Protein AF-U2QCF2-F1 (afdb_monomer)

Sequence (749 aa):
MALVRYSDDQDERTAVPADSWPARITELGVTEVCIDDHGMFRAEPGLASDIENLVHHGMQVVVTVADTMDEFDLVTRLSHLEPKLLTRRGTPPDSPWRILQEQTGHALDAHRTVIETVCGCHPALAQLFLTALCRTGEDDPFPASAIIEALAEAVTYVVRTQFARPRDQAVFLLCLALRADPATTPKGCCQYLEAAGSRSIRSMAQVLSSEPVPAEVTVALWQQLRVHLDASTFAVAQRALLALLSNSPPGDVDHLGPLELLASGENPRVTHEVADLVRRVADAAGTEGRRCIVQALPELAGDSSAGEAAARLAVVCADTDLGALGAALRELDASGAAPDAACTALSPLVALEHPVLVARLAERVLDRLGRDDPRAVTAALSWIMTSPTTTCAEPMQRLRVLRRIVAMSHDDGPTAPVIRAGVASLRAFTRRSTSRYLRGLVARQGLSSGGLPLIACCLAGLTTCFSDRADDAAVWCWRARALVSPHGADYAWTLIVHSLIAFHRQDTALAGELLSRAAEATAALHASAVTQFCGLAIQYLEKDSAGADRHPAPDDGIHVILHVFATYCAANLDQWGSSVQSAIDKYFAVGRALASAELTNPLLLNWRQRLRVIFVACHEDAMAECLQNDIHAALESWRTVNSSSDAIIPHEDDGTGTDDGDGSLALSTSEWRVVERVIAGCTNAQAAEALYLSKRTVDTHLRNIHRRLGISSRTELIKIVGASRQEPAPARRPDQADSGSEEERSRRR

Foldseek 3Di:
DWQFADDPPDTDTDDDDLVCPPPVCVVRVGQEAEAECPPVCVVDVCVLVSVVVCVVVNHQYAYHYDDLVVVLVNLLSCVVVVDPHHDDDDDDPDQLVVVVCVVQPCLCVVVSVVLSLQCVLDVSLSVQLVSQLVVQDDDDRRDPLSSLLSSLLSVLSCLQPVQVDLQQSLLLLLLLLQLDDVVQFDPVNNVVSVVRYDPSSNSNSNSCSDPPHDPSSSVSNLVSNLVRDALVSLVVNLVVLLVRLVPDQRPQRLDCSNLSSQCGGPDRLADPLLSVLLVQLSVQDDSQLSSLSSSCVSVNSVDPDNLRSLLVSLLSLLFFALSSNLSSLVSNVVVVDQDPSNLNSQDLLNCQLFVVSLLSSLLSVCVPDDLQDVSVLSSLLSNLSSLLQDPPPDPVSVVVSVVSLVVSCPDPDLSNLQSLLSVLLSVLQALAASLVSLCVNVVVDPPDDSDHALSSLLSSLNSCLSLVNLVVSVVSLVVNVVRDDCAGSSNLSSLQSVLLSCVSVVNLVSSLVSLVSSLVRCVSRNSPLSNLLSVLSNCLSVLPLPPLVPDDDDDSRGRLLSVLSSLQSSLSSCVSVVNPVSSLVSLVVSVVSCVVSNRLRCSSDVSLVVNLVSCVVVVVVVSNVVSVVVSVVSVVSSCVNHVVSVPDDPPPDDDDDDDDDDDDLDQDPVLVLLLVCLLVVHDLCRSCVVVVHDSVVSVVSVVVSCVSNVHDDSVVSNVVVVVVVDDDDDDDDDDDDDDDDDDDDDDDD

Secondary structure (DSSP, 8-state):
-EEEEEETTEEEEEE--GGGHHHHHHHHT--EEEEEESSHHHH-TTHHHHHHHHHHTT-EEEEEESSHHHHHHHHHHHGGG--S-SSSS---S--HHHHHHHHHGGGGGGGHHHHHHHHTT-TTHHHHHHHHHHHH-SSSS--HHHHHHHHHHHHHHHHHHH--SHHHHHHHHHHHHHT--TTTS-HHHHHHHHHH--HHHHHHHHHHHSTTS-HHHHHHHHHHHHHHS-HHHHHHHHHHHHHHHHHS--TT--SSHHHHHHT-SSS-SS-HHHHHHHHHHHHT--HHHHHHHHHHHHHHTT-SSHHHHHHHHHHHHTTT-HHHHHHHHHHHHHT----GGGGGG--HHHHHHSHHHHHHHHHHHHHHS-TT-HHHHHHHHHHHHHTTT---S-HHHHHHHHHHHHHHHHS-STTHHHHHHHHHHHHHHTTS--HHHHHHHHHH-SS-SSPPPHHHHHHHHHHHHTTT-HHHHHHHHHHHHHH--SSSHHHHHHHHHHHHHHHHTT-HHHHHHHHHHHHHHHHHTT-HHHHHHHHHHHHHHHT--TTTT-PPP--TTS-HHHHHHHHHHHHHHHHHTT-HHHHHHHHHHHHHHHHHTT---TTS--HHHHHHHHHHHTT-HHHHHHHHHHHHHHHHHHHHHHHTTTS-----S---------S--PPPHHHHHHHHHHHTT--HHHHHHHTT--HHHHHHHHHHHHHHHT---HHHHHHHHHHTT----PPP-----------------

Structure (mmCIF, N/CA/C/O backbone):
data_AF-U2QCF2-F1
#
_entry.id   AF-U2QCF2-F1
#
loop_
_atom_site.group_PDB
_atom_site.id
_atom_site.type_symbol
_atom_site.label_atom_id
_atom_site.label_alt_id
_atom_site.label_comp_id
_atom_site.label_asym_id
_atom_site.label_entity_id
_atom_site.label_seq_id
_atom_site.pdbx_PDB_ins_code
_atom_site.Cartn_x
_atom_site.Cartn_y
_atom_site.Cartn_z
_atom_site.occupancy
_atom_site.B_iso_or_equiv
_atom_site.auth_seq_id
_atom_site.auth_comp_id
_atom_site.auth_asym_id
_atom_site.auth_atom_id
_atom_site.pdbx_PDB_model_num
ATOM 1 N N . MET A 1 1 ? 56.964 5.154 -44.021 1.00 49.31 1 MET A N 1
ATOM 2 C CA . MET A 1 1 ? 56.814 3.721 -43.681 1.00 49.31 1 MET A CA 1
ATOM 3 C C . MET A 1 1 ? 58.087 2.975 -44.053 1.00 49.31 1 MET A C 1
ATOM 5 O O . MET A 1 1 ? 58.615 3.261 -45.122 1.00 49.31 1 MET A O 1
ATOM 9 N N . ALA A 1 2 ? 58.597 2.082 -43.197 1.00 42.56 2 ALA A N 1
ATOM 10 C CA . ALA A 1 2 ? 59.827 1.325 -43.445 1.00 42.56 2 ALA A CA 1
ATOM 11 C C . ALA A 1 2 ? 59.539 -0.184 -43.427 1.00 42.56 2 ALA A C 1
ATOM 13 O O . ALA A 1 2 ? 59.113 -0.718 -42.409 1.00 42.56 2 ALA A O 1
ATOM 14 N N . LEU A 1 3 ? 59.787 -0.872 -44.543 1.00 47.03 3 LEU A N 1
ATOM 15 C CA . LEU A 1 3 ? 59.810 -2.335 -44.584 1.00 47.03 3 LEU A CA 1
ATOM 16 C C . LEU A 1 3 ? 61.140 -2.794 -43.979 1.00 47.03 3 LEU A C 1
ATOM 18 O O . LEU A 1 3 ? 62.204 -2.358 -44.428 1.00 47.03 3 LEU A O 1
ATOM 22 N N . VAL A 1 4 ? 61.075 -3.630 -42.942 1.00 45.22 4 VAL A N 1
ATOM 23 C CA . VAL A 1 4 ? 62.251 -4.233 -42.305 1.00 45.22 4 VAL A CA 1
ATOM 24 C C . VAL A 1 4 ? 62.322 -5.680 -42.761 1.00 45.22 4 VAL A C 1
ATOM 26 O O . VAL A 1 4 ? 61.394 -6.453 -42.534 1.00 45.22 4 VAL A O 1
ATOM 29 N N . ARG A 1 5 ? 63.411 -6.048 -43.436 1.00 42.91 5 ARG A N 1
ATOM 30 C CA . ARG A 1 5 ? 63.658 -7.431 -43.847 1.00 42.91 5 ARG A CA 1
ATOM 31 C C . ARG A 1 5 ? 64.650 -8.063 -42.877 1.00 42.91 5 ARG A C 1
ATOM 33 O O . ARG A 1 5 ? 65.796 -7.635 -42.831 1.00 42.91 5 ARG A O 1
ATOM 40 N N . TYR A 1 6 ? 64.234 -9.101 -42.156 1.00 42.97 6 TYR A N 1
ATOM 41 C CA . TYR A 1 6 ? 65.174 -9.964 -41.442 1.00 42.97 6 TYR A CA 1
ATOM 42 C C . TYR A 1 6 ? 65.702 -11.024 -42.411 1.00 42.97 6 TYR A C 1
ATOM 44 O O . TYR A 1 6 ? 65.041 -12.021 -42.692 1.00 42.97 6 TYR A O 1
ATOM 52 N N . SER A 1 7 ? 66.890 -10.782 -42.961 1.00 39.78 7 SER A N 1
ATOM 53 C CA . SER A 1 7 ? 67.734 -11.845 -43.512 1.00 39.78 7 SER A CA 1
ATOM 54 C C . SER A 1 7 ? 68.998 -11.930 -42.668 1.00 39.78 7 SER A C 1
ATOM 56 O O . SER A 1 7 ? 69.468 -10.892 -42.208 1.00 39.78 7 SER A O 1
ATOM 58 N N . ASP A 1 8 ? 69.494 -13.150 -42.467 1.00 41.19 8 ASP A N 1
ATOM 59 C CA . ASP A 1 8 ? 70.398 -13.620 -41.400 1.00 41.19 8 ASP A CA 1
ATOM 60 C C . ASP A 1 8 ? 71.731 -12.866 -41.168 1.00 41.19 8 ASP A C 1
ATOM 62 O O . ASP A 1 8 ? 72.550 -13.354 -40.399 1.00 41.19 8 ASP A O 1
ATOM 66 N N . ASP A 1 9 ? 71.983 -11.696 -41.768 1.00 43.50 9 ASP A N 1
ATOM 67 C CA . ASP A 1 9 ? 73.118 -10.855 -41.354 1.00 43.50 9 ASP A CA 1
ATOM 68 C C . ASP A 1 9 ? 73.051 -9.346 -41.706 1.00 43.50 9 ASP A C 1
ATOM 70 O O . ASP A 1 9 ? 74.088 -8.684 -41.698 1.00 43.50 9 ASP A O 1
ATOM 74 N N . GLN A 1 10 ? 71.885 -8.744 -42.011 1.00 41.50 10 GLN A N 1
ATOM 75 C CA . GLN A 1 10 ? 71.781 -7.270 -42.142 1.00 41.50 10 GLN A CA 1
ATOM 76 C C . GLN A 1 10 ? 70.336 -6.726 -42.080 1.00 41.50 10 GLN A C 1
ATOM 78 O O . GLN A 1 10 ? 69.473 -7.158 -42.843 1.00 41.50 10 GLN A O 1
ATOM 83 N N . ASP A 1 11 ? 70.100 -5.727 -41.213 1.00 45.34 11 ASP A N 1
ATOM 84 C CA . ASP A 1 11 ? 68.853 -4.945 -41.129 1.00 45.34 11 ASP A CA 1
ATOM 85 C C . ASP A 1 11 ? 68.770 -3.942 -42.300 1.00 45.34 11 ASP A C 1
ATOM 87 O O . ASP A 1 11 ? 69.259 -2.811 -42.210 1.00 45.34 11 ASP A O 1
ATOM 91 N N . GLU A 1 12 ? 68.131 -4.316 -43.410 1.00 45.84 12 GLU A N 1
ATOM 92 C CA . GLU A 1 12 ? 67.785 -3.356 -44.468 1.00 45.84 12 GLU A CA 1
ATOM 93 C C . GLU A 1 12 ? 66.429 -2.696 -44.172 1.00 45.84 12 GLU A C 1
ATOM 95 O O . GLU A 1 12 ? 65.372 -3.328 -44.243 1.00 45.84 12 GLU A O 1
ATOM 100 N N . ARG A 1 13 ? 66.453 -1.391 -43.861 1.00 50.38 13 ARG A N 1
ATOM 101 C CA . ARG A 1 13 ? 65.259 -0.532 -43.780 1.00 50.38 13 ARG A CA 1
ATOM 102 C C . ARG A 1 13 ? 65.030 0.152 -45.122 1.00 50.38 13 ARG A C 1
ATOM 104 O O . ARG A 1 13 ? 65.779 1.056 -45.487 1.00 50.38 13 ARG A O 1
ATOM 111 N N . THR A 1 14 ? 63.972 -0.225 -45.834 1.00 52.75 14 THR A N 1
ATOM 112 C CA . THR A 1 14 ? 63.576 0.443 -47.087 1.00 52.75 14 THR A CA 1
ATOM 113 C C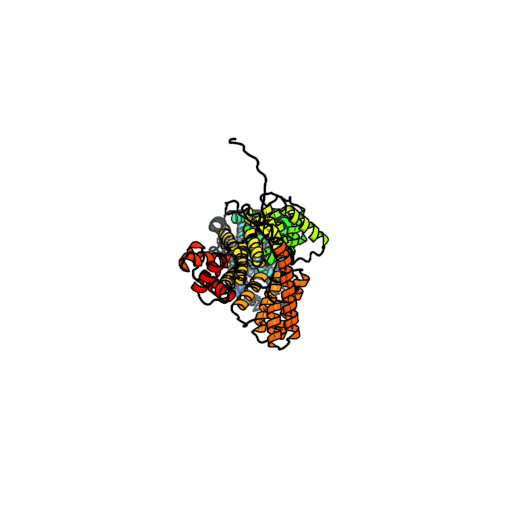 . THR A 1 14 ? 62.300 1.256 -46.892 1.00 52.75 14 THR A C 1
ATOM 115 O O . THR A 1 14 ? 61.273 0.735 -46.462 1.00 52.75 14 THR A O 1
ATOM 118 N N . ALA A 1 15 ? 62.359 2.556 -47.198 1.00 47.81 15 ALA A N 1
ATOM 119 C CA . ALA A 1 15 ? 61.192 3.433 -47.169 1.00 47.81 15 ALA A CA 1
ATOM 120 C C . ALA A 1 15 ? 60.441 3.359 -48.507 1.00 47.81 15 ALA A C 1
ATOM 122 O O . ALA A 1 15 ? 61.027 3.641 -49.553 1.00 47.81 15 ALA A O 1
ATOM 123 N N . VAL A 1 16 ? 59.163 2.964 -48.487 1.00 53.91 16 VAL A N 1
ATOM 124 C CA . VAL A 1 16 ? 58.360 2.728 -49.705 1.00 53.91 16 VAL A CA 1
ATOM 125 C C . VAL A 1 16 ? 56.966 3.377 -49.577 1.00 53.91 16 VAL A C 1
ATOM 127 O O . VAL A 1 16 ? 56.394 3.314 -48.487 1.00 53.91 16 VAL A O 1
ATOM 130 N N . PRO A 1 17 ? 56.399 3.977 -50.649 1.00 53.16 17 PRO A N 1
ATOM 131 C CA . PRO A 1 17 ? 55.028 4.514 -50.655 1.00 53.16 17 PRO A CA 1
ATOM 132 C C . PRO A 1 17 ? 53.954 3.412 -50.547 1.00 53.16 17 PRO A C 1
ATOM 134 O O . PRO A 1 17 ? 54.120 2.351 -51.159 1.00 53.16 17 PRO A O 1
ATOM 137 N N . ALA A 1 18 ? 52.866 3.682 -49.811 1.00 50.94 18 ALA A N 1
ATOM 138 C CA . ALA A 1 18 ? 51.776 2.746 -49.474 1.00 50.94 18 ALA A CA 1
ATOM 139 C C . ALA A 1 18 ? 51.155 2.032 -50.695 1.00 50.94 18 ALA A C 1
ATOM 141 O O . ALA A 1 18 ? 50.945 0.821 -50.680 1.00 50.94 18 ALA A O 1
ATOM 142 N N . ASP A 1 19 ? 51.000 2.740 -51.813 1.00 49.91 19 ASP A N 1
ATOM 143 C CA . ASP A 1 19 ? 50.290 2.264 -53.013 1.00 49.91 19 ASP A CA 1
ATOM 144 C C . ASP A 1 19 ? 50.969 1.086 -53.752 1.00 49.91 19 ASP A C 1
ATOM 146 O O . ASP A 1 19 ? 50.420 0.530 -54.702 1.00 49.91 19 ASP A O 1
ATOM 150 N N . SER A 1 20 ? 52.189 0.706 -53.358 1.00 53.44 20 SER A N 1
ATOM 151 C CA . SER A 1 20 ? 53.018 -0.302 -54.049 1.00 53.44 20 SER A CA 1
ATOM 152 C C . SER A 1 20 ? 53.254 -1.590 -53.246 1.00 53.44 20 SER A C 1
ATOM 154 O O . SER A 1 20 ? 54.085 -2.425 -53.613 1.00 53.44 20 SER A O 1
ATOM 156 N N . TRP A 1 21 ? 52.522 -1.759 -52.145 1.00 57.00 21 TRP A N 1
ATOM 157 C CA . TRP A 1 21 ? 52.763 -2.777 -51.122 1.00 57.00 21 TRP A CA 1
ATOM 158 C C . TRP A 1 21 ? 52.397 -4.214 -51.517 1.00 57.00 21 TRP A C 1
ATOM 160 O O . TRP A 1 21 ? 53.246 -5.093 -51.341 1.00 57.00 21 TRP A O 1
ATOM 170 N N . PRO A 1 22 ? 51.219 -4.494 -52.111 1.00 53.41 22 PRO A N 1
ATOM 171 C CA . PRO A 1 22 ? 50.805 -5.874 -52.364 1.00 53.41 22 PRO A CA 1
ATOM 172 C C . PRO A 1 22 ? 51.726 -6.602 -53.351 1.00 53.41 22 PRO A C 1
ATOM 174 O O . PRO A 1 22 ? 51.997 -7.782 -53.181 1.00 53.41 22 PRO A O 1
ATOM 177 N N . ALA A 1 23 ? 52.257 -5.894 -54.355 1.00 54.22 23 ALA A N 1
ATOM 178 C CA . ALA A 1 23 ? 53.106 -6.488 -55.389 1.00 54.22 23 ALA A CA 1
ATOM 179 C C . ALA A 1 23 ? 54.539 -6.789 -54.907 1.00 54.22 23 ALA A C 1
ATOM 181 O O . ALA A 1 23 ? 55.130 -7.783 -55.318 1.00 54.22 23 ALA A O 1
ATOM 182 N N . ARG A 1 24 ? 55.105 -5.954 -54.024 1.00 54.94 24 ARG A N 1
ATOM 183 C CA . ARG A 1 24 ? 56.499 -6.089 -53.557 1.00 54.94 24 ARG A CA 1
ATOM 184 C C . ARG A 1 24 ? 56.658 -6.973 -52.323 1.00 54.94 24 ARG A C 1
ATOM 186 O O . ARG A 1 24 ? 57.704 -7.594 -52.157 1.00 54.94 24 ARG A O 1
ATOM 193 N N . ILE A 1 25 ? 55.643 -7.042 -51.463 1.00 57.59 25 ILE A N 1
ATOM 194 C CA . ILE A 1 25 ? 55.696 -7.830 -50.221 1.00 57.59 25 ILE A CA 1
ATOM 195 C C . ILE A 1 25 ? 55.718 -9.335 -50.529 1.00 57.59 25 ILE A C 1
ATOM 197 O O . ILE A 1 25 ? 56.464 -10.076 -49.888 1.00 57.59 25 ILE A O 1
ATOM 201 N N . THR A 1 26 ? 55.010 -9.779 -51.575 1.00 55.44 26 THR A N 1
ATOM 202 C CA . THR A 1 26 ? 55.033 -11.178 -52.035 1.00 55.44 26 THR A CA 1
ATOM 203 C C . THR A 1 26 ? 56.368 -11.574 -52.681 1.00 55.44 26 THR A C 1
ATOM 205 O O . THR A 1 26 ? 56.798 -12.714 -52.533 1.00 55.44 26 THR A O 1
ATOM 208 N N . GLU A 1 27 ? 57.062 -10.647 -53.354 1.00 54.31 27 GLU A N 1
ATOM 209 C CA . GLU A 1 27 ? 58.372 -10.904 -53.985 1.00 54.31 27 GLU A CA 1
ATOM 210 C C . GLU A 1 27 ? 59.532 -10.991 -52.975 1.00 54.31 27 GLU A C 1
ATOM 212 O O . GLU A 1 27 ? 60.547 -11.632 -53.252 1.00 54.31 27 GLU A O 1
ATOM 217 N N . LEU A 1 28 ? 59.406 -10.359 -51.801 1.00 56.47 28 LEU A N 1
ATOM 218 C CA . LEU A 1 28 ? 60.510 -10.203 -50.843 1.00 56.47 28 LEU A CA 1
ATOM 219 C C . LEU A 1 28 ? 60.504 -11.209 -49.678 1.00 56.47 28 LEU A C 1
ATOM 221 O O . LEU A 1 28 ? 61.495 -11.268 -48.941 1.00 56.47 28 LEU A O 1
ATOM 225 N N . GLY A 1 29 ? 59.451 -12.025 -49.532 1.00 56.75 29 GLY A N 1
ATOM 226 C CA . GLY A 1 29 ? 59.344 -13.040 -48.471 1.00 56.75 29 GLY A CA 1
ATOM 227 C C . GLY A 1 29 ? 59.339 -12.446 -47.059 1.00 56.75 29 GLY A C 1
ATOM 228 O O . GLY A 1 29 ? 59.847 -13.061 -46.126 1.00 56.75 29 GLY A O 1
ATOM 229 N N . VAL A 1 30 ? 58.843 -11.216 -46.924 1.00 60.81 30 VAL A N 1
ATOM 230 C CA . VAL A 1 30 ? 58.779 -10.489 -45.651 1.00 60.81 30 VAL A CA 1
ATOM 231 C C . VAL A 1 30 ? 57.757 -11.182 -44.747 1.00 60.81 30 VAL A C 1
ATOM 233 O O . VAL A 1 30 ? 56.719 -11.606 -45.234 1.00 60.81 30 VAL A O 1
ATOM 236 N N . THR A 1 31 ? 58.040 -11.311 -43.450 1.00 57.06 31 THR A N 1
ATOM 237 C CA . THR A 1 31 ? 57.123 -11.916 -42.462 1.00 57.06 31 THR A CA 1
ATOM 238 C C . THR A 1 31 ? 56.576 -10.902 -41.456 1.00 57.06 31 THR A C 1
ATOM 240 O O . THR A 1 31 ? 55.576 -11.180 -40.796 1.00 57.06 31 THR A O 1
ATOM 243 N N . GLU A 1 32 ? 57.200 -9.722 -41.349 1.00 59.62 32 GLU A N 1
ATOM 244 C CA . GLU A 1 32 ? 56.842 -8.665 -40.397 1.00 59.62 32 GLU A CA 1
ATOM 245 C C . GLU A 1 32 ? 56.919 -7.265 -41.039 1.00 59.62 32 GLU A C 1
ATOM 247 O O . GLU A 1 32 ? 57.846 -6.972 -41.795 1.00 59.62 32 GLU A O 1
ATOM 252 N N . VAL A 1 33 ? 55.947 -6.392 -40.753 1.00 65.94 33 VAL A N 1
ATOM 253 C CA . VAL A 1 33 ? 55.862 -5.011 -41.265 1.00 65.94 33 VAL A CA 1
ATOM 254 C C . VAL A 1 33 ? 55.709 -4.039 -40.099 1.00 65.94 33 VAL A C 1
ATOM 256 O O . VAL A 1 33 ? 54.745 -4.140 -39.346 1.00 65.94 33 VAL A O 1
ATOM 259 N N . CYS A 1 34 ? 56.615 -3.063 -39.983 1.00 60.44 34 CYS A N 1
ATOM 260 C CA . CYS A 1 34 ? 56.534 -1.995 -38.983 1.00 60.44 34 CYS A CA 1
ATOM 261 C C . CYS A 1 34 ? 56.010 -0.691 -39.603 1.00 60.44 34 CYS A C 1
ATOM 263 O O . CYS A 1 34 ? 56.601 -0.144 -40.540 1.00 60.44 34 CYS A O 1
ATOM 265 N N . ILE A 1 35 ? 54.920 -0.166 -39.056 1.00 67.62 35 ILE A N 1
ATOM 266 C CA . ILE A 1 35 ? 54.285 1.083 -39.475 1.00 67.62 35 ILE A CA 1
ATOM 267 C C . ILE A 1 35 ? 54.485 2.105 -38.366 1.00 67.62 35 ILE A C 1
ATOM 269 O O . ILE A 1 35 ? 54.023 1.888 -37.257 1.00 67.62 35 ILE A O 1
ATOM 273 N N . ASP A 1 36 ? 55.158 3.210 -38.670 1.00 62.66 36 ASP A N 1
ATOM 274 C CA . ASP A 1 36 ? 55.276 4.329 -37.735 1.00 62.66 36 ASP A CA 1
ATOM 275 C C . ASP A 1 36 ? 54.176 5.346 -38.026 1.00 62.66 36 ASP A C 1
ATOM 277 O O . ASP A 1 36 ? 54.197 6.006 -39.068 1.00 62.66 36 ASP A O 1
ATOM 281 N N . ASP A 1 37 ? 53.176 5.380 -37.153 1.00 60.72 37 ASP A N 1
ATOM 282 C CA . ASP A 1 37 ? 51.985 6.204 -37.234 1.00 60.72 37 ASP A CA 1
ATOM 283 C C . ASP A 1 37 ? 52.216 7.559 -36.556 1.00 60.72 37 ASP A C 1
ATOM 285 O O . ASP A 1 37 ? 52.060 7.749 -35.349 1.00 60.72 37 ASP A O 1
ATOM 289 N N . HIS A 1 38 ? 52.593 8.530 -37.381 1.00 63.53 38 HIS A N 1
ATOM 290 C CA . HIS A 1 38 ? 52.609 9.947 -37.031 1.00 63.53 38 HIS A CA 1
ATOM 291 C C . HIS A 1 38 ? 51.262 10.611 -37.386 1.00 63.53 38 HIS A C 1
ATOM 293 O O . HIS A 1 38 ? 51.236 11.606 -38.111 1.00 63.53 38 HIS A O 1
ATOM 299 N N . GLY A 1 39 ? 50.140 10.033 -36.940 1.00 57.28 39 GLY A N 1
ATOM 300 C CA . GLY A 1 39 ? 48.785 10.534 -37.217 1.00 57.28 39 GLY A CA 1
ATOM 301 C C . GLY A 1 39 ? 48.269 10.241 -38.634 1.00 57.28 39 GLY A C 1
ATOM 302 O O . GLY A 1 39 ? 47.333 10.891 -39.111 1.00 57.28 39 GLY A O 1
ATOM 303 N N . MET A 1 40 ? 48.860 9.266 -39.331 1.00 60.25 40 MET A N 1
ATOM 304 C CA . MET A 1 40 ? 48.467 8.873 -40.687 1.00 60.25 40 MET A CA 1
ATOM 305 C C . MET A 1 40 ? 47.077 8.237 -40.720 1.00 60.25 40 MET A C 1
ATOM 307 O O . MET A 1 40 ? 46.335 8.487 -41.664 1.00 60.25 40 MET A O 1
ATOM 311 N N . PHE A 1 41 ? 46.656 7.501 -39.688 1.00 60.59 41 PHE A N 1
ATOM 312 C CA . PHE A 1 41 ? 45.302 6.918 -39.659 1.00 60.59 41 PHE A CA 1
ATOM 313 C C . PHE A 1 41 ? 44.181 7.955 -39.494 1.00 60.59 41 PHE A C 1
ATOM 315 O O . PHE A 1 41 ? 43.032 7.679 -39.867 1.00 60.59 41 PHE A O 1
ATOM 322 N N . ARG A 1 42 ? 44.496 9.157 -38.983 1.00 58.12 42 ARG A N 1
ATOM 323 C CA . ARG A 1 42 ? 43.574 10.306 -39.018 1.00 58.12 42 ARG A CA 1
ATOM 324 C C . ARG A 1 42 ? 43.492 10.920 -40.416 1.00 58.12 42 ARG A C 1
ATOM 326 O O . ARG A 1 42 ? 42.415 11.351 -40.819 1.00 58.12 42 ARG A O 1
ATOM 333 N N . ALA A 1 43 ? 44.611 10.960 -41.142 1.00 57.72 43 ALA A N 1
ATOM 334 C CA . ALA A 1 43 ? 44.717 11.585 -42.460 1.00 57.72 43 ALA A CA 1
ATOM 335 C C . ALA A 1 43 ? 44.220 10.687 -43.613 1.00 57.72 43 ALA A C 1
ATOM 337 O O . ALA A 1 43 ? 43.587 11.186 -44.542 1.00 57.72 43 ALA A O 1
ATOM 338 N N . GLU A 1 44 ? 44.457 9.374 -43.543 1.00 62.19 44 GLU A N 1
ATOM 339 C CA . GLU A 1 44 ? 44.135 8.393 -44.587 1.00 62.19 44 GLU A CA 1
ATOM 340 C C . GLU A 1 44 ? 43.427 7.155 -43.996 1.00 62.19 44 GLU A C 1
ATOM 342 O O . GLU A 1 44 ? 44.063 6.168 -43.622 1.00 62.19 44 GLU A O 1
ATOM 347 N N . PRO A 1 45 ? 42.082 7.150 -43.928 1.00 58.50 45 PRO A N 1
ATOM 348 C CA . PRO A 1 45 ? 41.324 6.039 -43.345 1.00 58.50 45 PRO A CA 1
ATOM 349 C C . PRO A 1 45 ? 41.417 4.715 -44.130 1.00 58.50 45 PRO A C 1
ATOM 351 O O . PRO A 1 45 ? 41.069 3.675 -43.575 1.00 58.50 45 PRO A O 1
ATOM 354 N N . GLY A 1 46 ? 41.894 4.729 -45.383 1.00 59.09 46 GLY A N 1
ATOM 355 C CA . GLY A 1 46 ? 42.087 3.528 -46.213 1.00 59.09 46 GLY A CA 1
ATOM 356 C C . GLY A 1 46 ? 43.217 2.603 -45.741 1.00 59.09 46 GLY A C 1
ATOM 357 O O . GLY A 1 46 ? 43.187 1.411 -46.034 1.00 59.09 46 GLY A O 1
ATOM 358 N N . LEU A 1 47 ? 44.149 3.118 -44.930 1.00 64.19 47 LEU A N 1
ATOM 359 C CA . LEU A 1 47 ? 45.312 2.379 -44.429 1.00 64.19 47 LEU A CA 1
ATOM 360 C C . LEU A 1 47 ? 44.931 1.184 -43.533 1.00 64.19 47 LEU A C 1
ATOM 362 O O . LEU A 1 47 ? 45.657 0.194 -43.459 1.00 64.19 47 LEU A O 1
ATOM 366 N N . ALA A 1 48 ? 43.767 1.243 -42.875 1.00 63.22 48 ALA A N 1
ATOM 367 C CA . ALA A 1 48 ? 43.238 0.128 -42.090 1.00 63.22 48 ALA A CA 1
ATOM 368 C C . ALA A 1 48 ? 42.913 -1.091 -42.973 1.00 63.22 48 ALA A C 1
ATOM 370 O O . ALA A 1 48 ? 43.284 -2.210 -42.628 1.00 63.22 48 ALA A O 1
ATOM 371 N N . SER A 1 49 ? 42.312 -0.872 -44.148 1.00 65.75 49 SER A N 1
ATOM 372 C CA . SER A 1 49 ? 42.005 -1.939 -45.109 1.00 65.75 49 SER A CA 1
ATOM 373 C C . SER A 1 49 ? 43.267 -2.548 -45.729 1.00 65.75 49 SER A C 1
ATOM 375 O O . SER A 1 49 ? 43.305 -3.744 -46.017 1.00 65.75 49 SER A O 1
ATOM 377 N N . ASP A 1 50 ? 44.331 -1.761 -45.890 1.00 66.56 50 ASP A N 1
ATOM 378 C CA . ASP A 1 50 ? 45.625 -2.280 -46.341 1.00 66.56 50 ASP A CA 1
ATOM 379 C C . ASP A 1 50 ? 46.271 -3.186 -45.287 1.00 66.56 50 ASP A C 1
ATOM 381 O O . ASP A 1 50 ? 46.826 -4.232 -45.620 1.00 66.56 50 ASP A O 1
ATOM 385 N N . ILE A 1 51 ? 46.133 -2.847 -44.005 1.00 69.12 51 ILE A N 1
ATOM 386 C CA . ILE A 1 51 ? 46.599 -3.692 -42.898 1.00 69.12 51 ILE A CA 1
ATOM 387 C C . ILE A 1 51 ? 45.776 -4.969 -42.788 1.00 69.12 51 ILE A C 1
ATOM 389 O O . ILE A 1 51 ? 46.353 -6.043 -42.626 1.00 69.12 51 ILE A O 1
ATOM 393 N N . GLU A 1 52 ? 44.454 -4.883 -42.932 1.00 67.38 52 GLU A N 1
ATOM 394 C CA . GLU A 1 52 ? 43.577 -6.057 -42.998 1.00 67.38 52 GLU A CA 1
ATOM 395 C C . GLU A 1 52 ? 44.026 -7.014 -44.110 1.00 67.38 52 GLU A C 1
ATOM 397 O O . GLU A 1 52 ? 44.178 -8.216 -43.876 1.00 67.38 52 GLU A O 1
ATOM 402 N N . ASN A 1 53 ? 44.329 -6.479 -45.298 1.00 67.69 53 ASN A N 1
ATOM 403 C CA . ASN A 1 53 ? 44.855 -7.263 -46.410 1.00 67.69 53 ASN A CA 1
ATOM 404 C C . ASN A 1 53 ? 46.197 -7.918 -46.058 1.00 67.69 53 ASN A C 1
ATOM 406 O O . ASN A 1 53 ? 46.375 -9.106 -46.323 1.00 67.69 53 ASN A O 1
ATOM 410 N N . LEU A 1 54 ? 47.133 -7.197 -45.435 1.00 68.81 54 LEU A N 1
ATOM 411 C CA . LEU A 1 54 ? 48.428 -7.756 -45.029 1.00 68.81 54 LEU A CA 1
ATOM 412 C C . LEU A 1 54 ? 48.281 -8.886 -44.004 1.00 68.81 54 LEU A C 1
ATOM 414 O O . LEU A 1 54 ? 48.885 -9.949 -44.166 1.00 68.81 54 LEU A O 1
ATOM 418 N N . VAL A 1 55 ? 47.442 -8.692 -42.987 1.00 67.62 55 VAL A N 1
ATOM 419 C CA . VAL A 1 55 ? 47.161 -9.704 -41.961 1.00 67.62 55 VAL A CA 1
ATOM 420 C C . VAL A 1 55 ? 46.494 -10.935 -42.584 1.00 67.62 55 VAL A C 1
ATOM 422 O O . VAL A 1 55 ? 46.864 -12.063 -42.258 1.00 67.62 55 VAL A O 1
ATOM 425 N N . HIS A 1 56 ? 45.579 -10.752 -43.544 1.00 66.44 56 HIS A N 1
ATOM 426 C CA . HIS A 1 56 ? 44.939 -11.859 -44.266 1.00 66.44 56 HIS A CA 1
ATOM 427 C C . HIS A 1 56 ? 45.935 -12.705 -45.080 1.00 66.44 56 HIS A C 1
ATOM 429 O O . HIS A 1 56 ? 45.733 -13.906 -45.252 1.00 66.44 56 HIS A O 1
ATOM 435 N N . HIS A 1 57 ? 47.043 -12.106 -45.530 1.00 66.00 57 HIS A N 1
ATOM 436 C CA . HIS A 1 57 ? 48.142 -12.806 -46.204 1.00 66.00 57 HIS A CA 1
ATOM 437 C C . HIS A 1 57 ? 49.152 -13.449 -45.230 1.00 66.00 57 HIS A C 1
ATOM 439 O O . HIS A 1 57 ? 50.182 -13.960 -45.667 1.00 66.00 57 HIS A O 1
ATOM 445 N N . GLY A 1 58 ? 48.860 -13.470 -43.923 1.00 59.44 58 GLY A N 1
ATOM 446 C CA . GLY A 1 58 ? 49.669 -14.142 -42.902 1.00 59.44 58 GLY A CA 1
ATOM 447 C C . GLY A 1 58 ? 50.842 -13.319 -42.364 1.00 59.44 58 GLY A C 1
ATOM 448 O O . GLY A 1 58 ? 51.736 -13.884 -41.735 1.00 59.44 58 GLY A O 1
ATOM 449 N N . MET A 1 59 ? 50.852 -12.006 -42.605 1.00 64.50 59 MET A N 1
ATOM 450 C CA . MET A 1 59 ? 51.917 -11.095 -42.176 1.00 64.50 59 MET A CA 1
ATOM 451 C C . MET A 1 59 ? 51.710 -10.612 -40.738 1.00 64.50 59 MET A C 1
ATOM 453 O O . MET A 1 59 ? 50.589 -10.283 -40.343 1.00 64.50 59 MET A O 1
ATOM 457 N N . GLN A 1 60 ? 52.795 -10.478 -39.972 1.00 61.97 60 GLN A N 1
ATOM 458 C CA . GLN A 1 60 ? 52.767 -9.786 -38.683 1.00 61.97 60 GLN A CA 1
ATOM 459 C C . GLN A 1 60 ? 52.902 -8.272 -38.910 1.00 61.97 60 GLN A C 1
ATOM 461 O O . GLN A 1 60 ? 53.882 -7.822 -39.494 1.00 61.97 60 GLN A O 1
ATOM 466 N N . VAL A 1 61 ? 51.934 -7.469 -38.466 1.00 65.69 61 VAL A N 1
ATOM 467 C CA . VAL A 1 61 ? 51.982 -6.001 -38.604 1.00 65.69 61 VAL A CA 1
ATOM 468 C C . VAL A 1 61 ? 52.147 -5.366 -37.228 1.00 65.69 61 VAL A C 1
ATOM 470 O O . VAL A 1 61 ? 51.336 -5.601 -36.339 1.00 65.69 61 VAL A O 1
ATOM 473 N N . VAL A 1 62 ? 53.188 -4.556 -37.055 1.00 63.69 62 VAL A N 1
ATOM 474 C CA . VAL A 1 62 ? 53.468 -3.795 -35.834 1.00 63.69 62 VAL A CA 1
ATOM 475 C C . VAL A 1 62 ? 53.262 -2.322 -36.141 1.00 63.69 62 VAL A C 1
ATOM 477 O O . VAL A 1 62 ? 53.933 -1.782 -37.015 1.00 63.69 62 VAL A O 1
ATOM 480 N N . VAL A 1 63 ? 52.357 -1.660 -35.425 1.00 65.69 63 VAL A N 1
ATOM 481 C CA . VAL A 1 63 ? 52.154 -0.214 -35.560 1.00 65.69 63 VAL A CA 1
ATOM 482 C C . VAL A 1 63 ? 52.728 0.488 -34.334 1.00 65.69 63 VAL A C 1
ATOM 484 O O . VAL A 1 63 ? 52.377 0.147 -33.208 1.00 65.69 63 VAL A O 1
ATOM 487 N N . THR A 1 64 ? 53.636 1.438 -34.538 1.00 61.88 64 THR A N 1
ATOM 488 C CA . THR A 1 64 ? 54.115 2.351 -33.498 1.00 61.88 64 THR A CA 1
ATOM 489 C C . THR A 1 64 ? 53.346 3.648 -33.613 1.00 61.88 64 THR A C 1
ATOM 491 O O . THR A 1 64 ? 53.286 4.215 -34.693 1.00 61.88 64 THR A O 1
ATOM 494 N N . VAL A 1 65 ? 52.744 4.109 -32.523 1.00 62.81 65 VAL A N 1
ATOM 495 C CA . VAL A 1 65 ? 51.908 5.310 -32.525 1.00 62.81 65 VAL A CA 1
ATOM 496 C C . VAL A 1 65 ? 52.520 6.357 -31.600 1.00 62.81 65 VAL A C 1
ATOM 498 O O . VAL A 1 65 ? 53.097 6.011 -30.569 1.00 62.81 65 VAL A O 1
ATOM 501 N N . ALA A 1 66 ? 52.447 7.631 -31.990 1.00 55.84 66 ALA A N 1
ATOM 502 C CA . ALA A 1 66 ? 53.031 8.738 -31.228 1.00 55.84 66 ALA A CA 1
ATOM 503 C C . ALA A 1 66 ? 52.093 9.338 -30.157 1.00 55.84 66 ALA A C 1
ATOM 505 O O . ALA A 1 66 ? 52.581 9.993 -29.238 1.00 55.84 66 ALA A O 1
ATOM 506 N N . ASP A 1 67 ? 50.776 9.129 -30.277 1.00 58.69 67 ASP A N 1
ATOM 507 C CA . ASP A 1 67 ? 49.719 9.687 -29.419 1.00 58.69 67 ASP A CA 1
ATOM 508 C C . ASP A 1 67 ? 48.786 8.568 -28.911 1.00 58.69 67 ASP A C 1
ATOM 510 O O . ASP A 1 67 ? 48.397 7.676 -29.668 1.00 58.69 67 ASP A O 1
ATOM 514 N N . THR A 1 68 ? 48.385 8.628 -27.639 1.00 54.12 68 THR A N 1
ATOM 515 C CA . THR A 1 68 ? 47.459 7.669 -27.010 1.00 54.12 68 THR A CA 1
ATOM 516 C C . THR A 1 68 ? 46.055 7.729 -27.621 1.00 54.12 68 THR A C 1
ATOM 518 O O . THR A 1 68 ? 45.338 6.727 -27.628 1.00 54.12 68 THR A O 1
ATOM 521 N N . MET A 1 69 ? 45.661 8.874 -28.191 1.00 53.75 69 MET A N 1
ATOM 522 C CA . MET A 1 69 ? 44.408 9.008 -28.944 1.00 53.75 69 MET A CA 1
ATOM 523 C C . MET A 1 69 ? 44.454 8.287 -30.298 1.00 53.75 69 MET A C 1
ATOM 525 O O . MET A 1 69 ? 43.459 7.686 -30.703 1.00 53.75 69 MET A O 1
ATOM 529 N N . ASP A 1 70 ? 45.600 8.315 -30.983 1.00 59.22 70 ASP A N 1
ATOM 530 C CA . ASP A 1 70 ? 45.804 7.580 -32.239 1.00 59.22 70 ASP A CA 1
ATOM 531 C C . ASP A 1 70 ? 45.875 6.072 -31.984 1.00 59.22 70 ASP A C 1
ATOM 533 O O . ASP A 1 70 ? 45.304 5.284 -32.736 1.00 59.22 70 ASP A O 1
ATOM 537 N N . GLU A 1 71 ? 46.498 5.671 -30.873 1.00 60.28 71 GLU A N 1
ATOM 538 C CA . GLU A 1 71 ? 46.534 4.279 -30.433 1.00 60.28 71 GLU A CA 1
ATOM 539 C C . GLU A 1 71 ? 45.116 3.773 -30.153 1.00 60.28 71 GLU A C 1
ATOM 541 O O . GLU A 1 71 ? 44.726 2.728 -30.673 1.00 60.28 71 GLU A O 1
ATOM 546 N N . PHE A 1 72 ? 44.298 4.548 -29.428 1.00 56.88 72 PHE A N 1
ATOM 547 C CA . PHE A 1 72 ? 42.895 4.213 -29.192 1.00 56.88 72 PHE A CA 1
ATOM 548 C C . PHE A 1 72 ? 42.122 4.027 -30.490 1.00 56.88 72 PHE A C 1
ATOM 550 O O . PHE A 1 72 ? 41.473 2.994 -30.635 1.00 56.88 72 PHE A O 1
ATOM 557 N N . ASP A 1 73 ? 42.205 4.974 -31.428 1.00 60.50 73 ASP A N 1
ATOM 558 C CA . ASP A 1 73 ? 41.511 4.914 -32.719 1.00 60.50 73 ASP A CA 1
ATOM 559 C C . ASP A 1 73 ? 41.966 3.723 -33.576 1.00 60.50 73 ASP A C 1
ATOM 561 O O . ASP A 1 73 ? 41.158 3.126 -34.300 1.00 60.50 73 ASP A O 1
ATOM 565 N N . LEU A 1 74 ? 43.236 3.340 -33.472 1.00 66.50 74 LEU A N 1
ATOM 566 C CA . LEU A 1 74 ? 43.817 2.215 -34.191 1.00 66.50 74 LEU A CA 1
ATOM 567 C C . LEU A 1 74 ? 43.396 0.862 -33.605 1.00 66.50 74 LEU A C 1
ATOM 569 O O . LEU A 1 74 ? 42.913 0.001 -34.345 1.00 66.50 74 LEU A O 1
ATOM 573 N N . VAL A 1 75 ? 43.511 0.690 -32.281 1.00 64.25 75 VAL A N 1
ATOM 574 C CA . VAL A 1 75 ? 43.048 -0.510 -31.555 1.00 64.25 75 VAL A CA 1
ATOM 575 C C . VAL A 1 75 ? 41.551 -0.710 -31.760 1.00 64.25 75 VAL A C 1
ATOM 577 O O . VAL A 1 75 ? 41.102 -1.814 -32.059 1.00 64.25 75 VAL A O 1
ATOM 580 N N . THR A 1 76 ? 40.797 0.383 -31.671 1.00 61.12 76 THR A N 1
ATOM 581 C CA . THR A 1 76 ? 39.395 0.513 -32.070 1.00 61.12 76 THR A CA 1
ATOM 582 C C . THR A 1 76 ? 39.197 -0.115 -33.453 1.00 61.12 76 THR A C 1
ATOM 584 O O . THR A 1 76 ? 38.620 -1.205 -33.560 1.00 61.12 76 THR A O 1
ATOM 587 N N . ARG A 1 77 ? 39.732 0.494 -34.516 1.00 64.62 77 ARG A N 1
ATOM 588 C CA . ARG A 1 77 ? 39.481 0.072 -35.908 1.00 64.62 77 ARG A CA 1
ATOM 589 C C . ARG A 1 77 ? 39.872 -1.381 -36.191 1.00 64.62 77 ARG A C 1
ATOM 591 O O . ARG A 1 77 ? 39.125 -2.082 -36.869 1.00 64.62 77 ARG A O 1
ATOM 598 N N . LEU A 1 78 ? 40.991 -1.852 -35.644 1.00 66.81 78 LEU A N 1
ATOM 599 C CA . LEU A 1 78 ? 41.559 -3.173 -35.944 1.00 66.81 78 LEU A CA 1
ATOM 600 C C . LEU A 1 78 ? 41.151 -4.275 -34.945 1.00 66.81 78 LEU A C 1
ATOM 602 O O . LEU A 1 78 ? 41.558 -5.427 -35.092 1.00 66.81 78 LEU A O 1
ATOM 606 N N . SER A 1 79 ? 40.306 -3.962 -33.956 1.00 61.09 79 SER A N 1
ATOM 607 C CA . SER A 1 79 ? 39.856 -4.902 -32.910 1.00 61.09 79 SER A CA 1
ATOM 608 C C . SER A 1 79 ? 39.174 -6.176 -33.432 1.00 61.09 79 SER A C 1
ATOM 610 O O . SER A 1 79 ? 39.150 -7.193 -32.737 1.00 61.09 79 SER A O 1
ATOM 612 N N . HIS A 1 80 ? 38.620 -6.138 -34.647 1.00 58.09 80 HIS A N 1
ATOM 613 C CA . HIS A 1 80 ? 37.917 -7.251 -35.289 1.00 58.09 80 HIS A CA 1
ATOM 614 C C . HIS A 1 80 ? 38.854 -8.334 -35.857 1.00 58.09 80 HIS A C 1
ATOM 616 O O . HIS A 1 80 ? 38.392 -9.424 -36.188 1.00 58.09 80 HIS A O 1
ATOM 622 N N . LEU A 1 81 ? 40.160 -8.066 -35.943 1.00 60.75 81 LEU A N 1
ATOM 623 C CA . LEU A 1 81 ? 41.167 -8.999 -36.458 1.00 60.75 81 LEU A CA 1
ATOM 624 C C . LEU A 1 81 ? 41.691 -9.993 -35.399 1.00 60.75 81 LEU A C 1
ATOM 626 O O . LEU A 1 81 ? 42.695 -10.650 -35.649 1.00 60.75 81 LEU A O 1
ATOM 630 N N . GLU A 1 82 ? 41.037 -10.095 -34.228 1.00 55.25 82 GLU A N 1
ATOM 631 C CA . GLU A 1 82 ? 41.511 -10.829 -33.034 1.00 55.25 82 GLU A CA 1
ATOM 632 C C . GLU A 1 82 ? 43.003 -10.561 -32.756 1.00 55.25 82 GLU A C 1
ATOM 634 O O . GLU A 1 82 ? 43.878 -11.375 -33.073 1.00 55.25 82 GLU A O 1
ATOM 639 N N . PRO A 1 83 ? 43.338 -9.398 -32.177 1.00 49.91 83 PRO A N 1
ATOM 640 C CA . PRO A 1 83 ? 44.706 -8.926 -32.146 1.00 49.91 83 PRO A CA 1
ATOM 641 C C . PRO A 1 83 ? 45.537 -9.776 -31.182 1.00 49.91 83 PRO A C 1
ATOM 643 O O . PRO A 1 83 ? 45.592 -9.524 -29.985 1.00 49.91 83 PRO A O 1
ATOM 646 N N . LYS A 1 84 ? 46.328 -10.705 -31.720 1.00 47.19 84 LYS A N 1
ATOM 647 C CA . LYS A 1 84 ? 47.581 -11.141 -31.072 1.00 47.19 84 LYS A CA 1
ATOM 648 C C . LYS A 1 84 ? 48.654 -10.030 -31.078 1.00 47.19 84 LYS A C 1
ATOM 650 O O . LYS A 1 84 ? 49.804 -10.288 -30.747 1.00 47.19 84 LYS A O 1
ATOM 655 N N . LEU A 1 85 ? 48.298 -8.822 -31.523 1.00 45.28 85 LEU A N 1
ATOM 656 C CA . LEU A 1 85 ? 49.171 -7.897 -32.248 1.00 45.28 85 LEU A CA 1
ATOM 657 C C . LEU A 1 85 ? 49.427 -6.546 -31.562 1.00 45.28 85 LEU A C 1
ATOM 659 O O . LEU A 1 85 ? 50.104 -5.713 -32.149 1.00 45.28 85 LEU A O 1
ATOM 663 N N . LEU A 1 86 ? 48.955 -6.313 -30.336 1.00 49.25 86 LEU A N 1
ATOM 664 C CA . LEU A 1 86 ? 49.094 -4.995 -29.686 1.00 49.25 86 LEU A CA 1
ATOM 665 C C . LEU A 1 86 ? 49.923 -4.999 -28.393 1.00 49.25 86 LEU A C 1
ATOM 667 O O . LEU A 1 86 ? 49.865 -4.068 -27.602 1.00 49.25 86 LEU A O 1
ATOM 671 N N . THR A 1 87 ? 50.767 -6.011 -28.184 1.00 40.81 87 THR A N 1
ATOM 672 C CA . THR A 1 87 ? 51.751 -6.000 -27.090 1.00 40.81 87 THR A CA 1
ATOM 673 C C . THR A 1 87 ? 53.128 -6.404 -27.588 1.00 40.81 87 THR A C 1
ATOM 675 O O . THR A 1 87 ? 53.318 -7.477 -28.167 1.00 40.81 87 THR A O 1
ATOM 678 N N . ARG A 1 88 ? 54.129 -5.562 -27.316 1.00 37.34 88 ARG A N 1
ATOM 679 C CA . ARG A 1 88 ? 55.536 -5.934 -27.474 1.00 37.34 88 ARG A CA 1
ATOM 680 C C . ARG A 1 88 ? 55.848 -7.095 -26.517 1.00 37.34 88 ARG A C 1
ATOM 682 O O . ARG A 1 88 ? 55.796 -6.921 -25.306 1.00 37.34 88 ARG A O 1
ATOM 689 N N . ARG A 1 89 ? 56.268 -8.220 -27.110 1.00 30.61 89 ARG A N 1
ATOM 690 C CA . ARG A 1 89 ? 56.679 -9.520 -26.532 1.00 30.61 89 ARG A CA 1
ATOM 691 C C . ARG A 1 89 ? 55.546 -10.439 -26.073 1.00 30.61 89 ARG A C 1
ATOM 693 O O . ARG A 1 89 ? 54.714 -10.084 -25.254 1.00 30.61 89 ARG A O 1
ATOM 700 N N . GLY A 1 90 ? 55.595 -11.659 -26.612 1.00 39.47 90 GLY A N 1
ATOM 701 C CA . GLY A 1 90 ? 54.618 -12.719 -26.411 1.00 39.47 90 GLY A CA 1
ATOM 702 C C . GLY A 1 90 ? 54.387 -13.065 -24.947 1.00 39.47 90 GLY A C 1
ATOM 703 O O . GLY A 1 90 ? 55.250 -13.641 -24.286 1.00 39.47 90 GLY A O 1
ATOM 704 N N . THR A 1 91 ? 53.184 -12.774 -24.482 1.00 34.09 91 THR A N 1
ATOM 705 C CA . THR A 1 91 ? 52.579 -13.390 -23.309 1.00 34.09 91 THR A CA 1
ATOM 706 C C . THR A 1 91 ? 51.577 -14.456 -23.774 1.00 34.09 91 THR A C 1
ATOM 708 O O . THR A 1 91 ? 50.860 -14.250 -24.758 1.00 34.09 91 THR A O 1
ATOM 711 N N . PRO A 1 92 ? 51.544 -15.638 -23.133 1.00 43.16 92 PRO A N 1
ATOM 712 C CA . PRO A 1 92 ? 50.489 -16.627 -23.352 1.00 43.16 92 PRO A CA 1
ATOM 713 C C . PRO A 1 92 ? 49.125 -16.061 -22.901 1.00 43.16 92 PRO A C 1
ATOM 715 O O . PRO A 1 92 ? 49.099 -15.028 -22.232 1.00 43.16 92 PRO A O 1
ATOM 718 N N . PRO A 1 93 ? 47.990 -16.706 -23.246 1.00 41.69 93 PRO A N 1
ATOM 719 C CA . PRO A 1 93 ? 46.655 -16.280 -22.825 1.00 41.69 93 PRO A CA 1
ATOM 720 C C . PRO A 1 93 ? 46.460 -16.524 -21.319 1.00 41.69 93 PRO A C 1
ATOM 722 O O . PRO A 1 93 ? 45.750 -17.434 -20.902 1.00 41.69 93 PRO A O 1
ATOM 725 N N . ASP A 1 94 ? 47.130 -15.725 -20.500 1.00 48.44 94 ASP A N 1
ATOM 726 C CA . ASP A 1 94 ? 46.874 -15.596 -19.075 1.00 48.44 94 ASP A CA 1
ATOM 727 C C . ASP A 1 94 ? 45.809 -14.506 -18.867 1.00 48.44 94 ASP A C 1
ATOM 729 O O . ASP A 1 94 ? 45.712 -13.570 -19.659 1.00 48.44 94 ASP A O 1
ATOM 733 N N . SER A 1 95 ? 44.977 -14.667 -17.828 1.00 62.00 95 SER A N 1
ATOM 734 C CA . SER A 1 95 ? 43.785 -13.850 -17.522 1.00 62.00 95 SER A CA 1
ATOM 735 C C . SER A 1 95 ? 43.932 -12.359 -17.893 1.00 62.00 95 SER A C 1
ATOM 737 O O . SER A 1 95 ? 44.958 -11.774 -17.537 1.00 62.00 95 SER A O 1
ATOM 739 N N . PRO A 1 96 ? 42.907 -11.712 -18.497 1.00 64.81 96 PRO A N 1
ATOM 740 C CA . PRO A 1 96 ? 42.867 -10.268 -18.769 1.00 64.81 96 PRO A CA 1
ATOM 741 C C . PRO A 1 96 ? 43.401 -9.402 -17.621 1.00 64.81 96 PRO A C 1
ATOM 743 O O . PRO A 1 96 ? 44.077 -8.406 -17.846 1.00 64.81 96 PRO A O 1
ATOM 746 N N . TRP A 1 97 ? 43.165 -9.831 -16.381 1.00 69.12 97 TRP A N 1
ATOM 747 C CA . TRP A 1 97 ? 43.652 -9.182 -15.170 1.00 69.12 97 TRP A CA 1
ATOM 748 C C . TRP A 1 97 ? 45.170 -9.116 -15.032 1.00 69.12 97 TRP A C 1
ATOM 750 O O . TRP A 1 97 ? 45.699 -8.132 -14.534 1.00 69.12 97 TRP A O 1
ATOM 760 N N . ARG A 1 98 ? 45.888 -10.154 -15.458 1.00 68.50 98 ARG A N 1
ATOM 761 C CA . ARG A 1 98 ? 47.348 -10.192 -15.359 1.00 68.50 98 ARG A CA 1
ATOM 762 C C . ARG A 1 98 ? 47.980 -9.128 -16.251 1.00 68.50 98 ARG A C 1
ATOM 764 O O . ARG A 1 98 ? 48.901 -8.450 -15.818 1.00 68.50 98 ARG A O 1
ATOM 771 N N . ILE A 1 99 ? 47.422 -8.943 -17.448 1.00 66.38 99 ILE A N 1
ATOM 772 C CA . ILE A 1 99 ? 47.819 -7.885 -18.385 1.00 66.38 99 ILE A CA 1
ATOM 773 C C . ILE A 1 99 ? 47.555 -6.510 -17.759 1.00 66.38 99 ILE A C 1
ATOM 775 O O . ILE A 1 99 ? 48.423 -5.644 -17.791 1.00 66.38 99 ILE A O 1
ATOM 779 N N . LEU A 1 100 ? 46.387 -6.326 -17.136 1.00 68.88 100 LEU A N 1
ATOM 780 C CA . LEU A 1 100 ? 46.038 -5.089 -16.433 1.00 68.88 100 LEU A CA 1
ATOM 781 C C . LEU A 1 100 ? 47.003 -4.809 -15.274 1.00 68.88 100 LEU A C 1
ATOM 783 O O . LEU A 1 100 ? 47.587 -3.735 -15.213 1.00 68.88 100 LEU A O 1
ATOM 787 N N . GLN A 1 101 ? 47.245 -5.792 -14.408 1.00 70.88 101 GLN A N 1
ATOM 788 C CA . GLN A 1 101 ? 48.110 -5.666 -13.235 1.00 70.88 101 GLN A CA 1
ATOM 789 C C . GLN A 1 101 ? 49.580 -5.399 -13.598 1.00 70.88 101 GLN A C 1
ATOM 791 O O . GLN A 1 101 ? 50.252 -4.642 -12.901 1.00 70.88 101 GLN A O 1
ATOM 796 N N . GLU A 1 102 ? 50.088 -5.985 -14.685 1.00 69.31 102 GLU A N 1
ATOM 797 C CA . GLU A 1 102 ? 51.444 -5.713 -15.183 1.00 69.31 102 GLU A CA 1
ATOM 798 C C . GLU A 1 102 ? 51.606 -4.259 -15.663 1.00 69.31 102 GLU A C 1
ATOM 800 O O . GLU A 1 102 ? 52.691 -3.696 -15.525 1.00 69.31 102 GLU A O 1
ATOM 805 N N . GLN A 1 103 ? 50.537 -3.640 -16.180 1.00 67.19 103 GLN A N 1
ATOM 806 C CA . GLN A 1 103 ? 50.553 -2.272 -16.717 1.00 67.19 103 GLN A CA 1
ATOM 807 C C . GLN A 1 103 ? 50.166 -1.203 -15.682 1.00 67.19 103 GLN A C 1
ATOM 809 O O . GLN A 1 103 ? 50.721 -0.109 -15.693 1.00 67.19 103 GLN A O 1
ATOM 814 N N . THR A 1 104 ? 49.242 -1.504 -14.765 1.00 67.38 104 THR A N 1
ATOM 815 C CA . THR A 1 104 ? 48.700 -0.538 -13.789 1.00 67.38 104 THR A CA 1
ATOM 816 C C . THR A 1 104 ? 49.158 -0.789 -12.349 1.00 67.38 104 THR A C 1
ATOM 818 O O . THR A 1 104 ? 48.786 -0.044 -11.441 1.00 67.38 104 THR A O 1
ATOM 821 N N . GLY A 1 105 ? 49.919 -1.857 -12.089 1.00 69.50 105 GLY A N 1
ATOM 822 C CA . GLY A 1 105 ? 50.251 -2.295 -10.732 1.00 69.50 105 GLY A CA 1
ATOM 823 C C . GLY A 1 105 ? 49.005 -2.680 -9.920 1.00 69.50 105 GLY A C 1
ATOM 824 O O . GLY A 1 105 ? 48.016 -3.163 -10.467 1.00 69.50 105 GLY A O 1
ATOM 825 N N . HIS A 1 106 ? 49.032 -2.431 -8.606 1.00 74.12 106 HIS A N 1
ATOM 826 C CA . HIS A 1 106 ? 47.927 -2.718 -7.671 1.00 74.12 106 HIS A CA 1
ATOM 827 C C . HIS A 1 106 ? 46.805 -1.656 -7.660 1.00 74.12 106 HIS A C 1
ATOM 829 O O . HIS A 1 106 ? 45.905 -1.715 -6.824 1.00 74.12 106 HIS A O 1
ATOM 835 N N . ALA A 1 107 ? 46.841 -0.667 -8.562 1.00 69.56 107 ALA A N 1
ATOM 836 C CA . ALA A 1 107 ? 45.914 0.469 -8.548 1.00 69.56 107 ALA A CA 1
ATOM 837 C C . ALA A 1 107 ? 44.444 0.070 -8.779 1.00 69.56 107 ALA A C 1
ATOM 839 O O . ALA A 1 107 ? 43.536 0.729 -8.278 1.00 69.56 107 ALA A O 1
ATOM 840 N N . LEU A 1 108 ? 44.204 -1.021 -9.511 1.00 74.56 108 LEU A N 1
ATOM 841 C CA . LEU A 1 108 ? 42.863 -1.479 -9.879 1.00 74.56 108 LEU A CA 1
ATOM 842 C C . LEU A 1 108 ? 42.311 -2.573 -8.951 1.00 74.56 108 LEU A C 1
ATOM 844 O O . LEU A 1 108 ? 41.168 -2.995 -9.136 1.00 74.56 108 LEU A O 1
ATOM 848 N N . ASP A 1 109 ? 43.083 -3.037 -7.957 1.00 75.81 109 ASP A N 1
ATOM 849 C CA . ASP A 1 109 ? 42.748 -4.201 -7.116 1.00 75.81 109 ASP A CA 1
ATOM 850 C C . ASP A 1 109 ? 41.368 -4.073 -6.443 1.00 75.81 109 ASP A C 1
ATOM 852 O O . ASP A 1 109 ? 40.651 -5.065 -6.301 1.00 75.81 109 ASP A O 1
ATOM 856 N N . ALA A 1 110 ? 40.959 -2.848 -6.094 1.00 73.56 110 ALA A N 1
ATOM 857 C CA . ALA A 1 110 ? 39.656 -2.553 -5.495 1.00 73.56 110 ALA A CA 1
ATOM 858 C C . ALA A 1 110 ? 38.458 -2.876 -6.413 1.00 73.56 110 ALA A C 1
ATOM 860 O O . ALA A 1 110 ? 37.373 -3.176 -5.921 1.00 73.56 110 ALA A O 1
ATOM 861 N N . HIS A 1 111 ? 38.651 -2.853 -7.736 1.00 74.19 111 HIS A N 1
ATOM 862 C CA . HIS A 1 111 ? 37.618 -3.104 -8.750 1.00 74.19 111 HIS A CA 1
ATOM 863 C C . HIS A 1 111 ? 37.847 -4.410 -9.526 1.00 74.19 111 HIS A C 1
ATOM 865 O O . HIS A 1 111 ? 37.191 -4.662 -10.540 1.00 74.19 111 HIS A O 1
ATOM 871 N N . ARG A 1 112 ? 38.758 -5.262 -9.038 1.00 78.50 112 ARG A N 1
ATOM 872 C CA . ARG A 1 112 ? 39.207 -6.491 -9.700 1.00 78.50 112 ARG A CA 1
ATOM 873 C C . ARG A 1 112 ? 38.070 -7.375 -10.191 1.00 78.50 112 ARG A C 1
ATOM 875 O O . ARG A 1 112 ? 38.066 -7.770 -11.351 1.00 78.50 112 ARG A O 1
ATOM 882 N N . THR A 1 113 ? 37.111 -7.672 -9.319 1.00 74.94 113 THR A N 1
ATOM 883 C CA . THR A 1 113 ? 36.004 -8.588 -9.620 1.00 74.94 113 THR A CA 1
ATOM 884 C C . THR A 1 113 ? 35.184 -8.103 -10.810 1.00 74.94 113 THR A C 1
ATOM 886 O O . THR A 1 113 ? 34.868 -8.889 -11.698 1.00 74.94 113 THR A O 1
ATOM 889 N N . VAL A 1 114 ? 34.893 -6.803 -10.873 1.00 74.38 114 VAL A N 1
ATOM 890 C CA . VAL A 1 114 ? 34.122 -6.173 -11.952 1.00 74.38 114 VAL A CA 1
ATOM 891 C C . VAL A 1 114 ? 34.920 -6.173 -13.251 1.00 74.38 114 VAL A C 1
ATOM 893 O O . VAL A 1 114 ? 34.404 -6.569 -14.292 1.00 74.38 114 VAL A O 1
ATOM 896 N N . ILE A 1 115 ? 36.194 -5.783 -13.189 1.00 77.12 115 ILE A N 1
ATOM 897 C CA . ILE A 1 115 ? 37.069 -5.684 -14.360 1.00 77.12 115 ILE A CA 1
ATOM 898 C C . ILE A 1 115 ? 37.332 -7.067 -14.973 1.00 77.12 115 ILE A C 1
ATOM 900 O O . ILE A 1 115 ? 37.201 -7.225 -16.186 1.00 77.12 115 ILE A O 1
ATOM 904 N N . GLU A 1 116 ? 37.642 -8.080 -14.156 1.00 76.62 116 GLU A N 1
ATOM 905 C CA . GLU A 1 116 ? 37.794 -9.478 -14.591 1.00 76.62 116 GLU A CA 1
ATOM 906 C C . GLU A 1 116 ? 36.518 -9.993 -15.261 1.00 76.62 116 GLU A C 1
ATOM 908 O O . GLU A 1 116 ? 36.575 -10.621 -16.319 1.00 76.62 116 GLU A O 1
ATOM 913 N N . THR A 1 117 ? 35.366 -9.679 -14.669 1.00 73.19 117 THR A N 1
ATOM 914 C CA . THR A 1 117 ? 34.053 -10.104 -15.158 1.00 73.19 117 THR A CA 1
ATOM 915 C C . THR A 1 117 ? 33.729 -9.468 -16.513 1.00 73.19 117 THR A C 1
ATOM 917 O O . THR A 1 117 ? 33.413 -10.181 -17.464 1.00 73.19 117 THR A O 1
ATOM 920 N N . VAL A 1 118 ? 33.880 -8.146 -16.650 1.00 74.44 118 VAL A N 1
ATOM 921 C CA . VAL A 1 118 ? 33.597 -7.417 -17.899 1.00 74.44 118 VAL A CA 1
ATOM 922 C C . VAL A 1 118 ? 34.610 -7.767 -18.992 1.00 74.44 118 VAL A C 1
ATOM 924 O O . VAL A 1 118 ? 34.218 -8.145 -20.094 1.00 74.44 118 VAL A O 1
ATOM 927 N N . CYS A 1 119 ? 35.912 -7.712 -18.699 1.00 76.19 119 CYS A N 1
ATOM 928 C CA . CYS A 1 119 ? 36.956 -7.994 -19.689 1.00 76.19 119 CYS A CA 1
ATOM 929 C C . CYS A 1 119 ? 37.000 -9.474 -20.098 1.00 76.19 119 CYS A C 1
ATOM 931 O O . CYS A 1 119 ? 37.428 -9.791 -21.204 1.00 76.19 119 CYS A O 1
ATOM 933 N N . GLY A 1 120 ? 36.522 -10.381 -19.242 1.00 70.31 120 GLY A N 1
ATOM 934 C CA . GLY A 1 120 ? 36.362 -11.799 -19.563 1.00 70.31 120 GLY A CA 1
ATOM 935 C C . GLY A 1 120 ? 35.236 -12.093 -20.562 1.00 70.31 120 GLY A C 1
ATOM 936 O O . GLY A 1 120 ? 35.195 -13.187 -21.121 1.00 70.31 120 GLY A O 1
ATOM 937 N N . CYS A 1 121 ? 34.338 -11.136 -20.826 1.00 69.31 121 CYS A N 1
ATOM 938 C CA . CYS A 1 121 ? 33.206 -11.336 -21.732 1.00 69.31 121 CYS A CA 1
ATOM 939 C C . CYS A 1 121 ? 33.593 -11.331 -23.213 1.00 69.31 121 CYS A C 1
ATOM 941 O O . CYS A 1 121 ? 32.885 -11.916 -24.035 1.00 69.31 121 CYS A O 1
ATOM 943 N N . HIS A 1 122 ? 34.663 -10.615 -23.566 1.00 71.31 122 HIS A N 1
ATOM 944 C CA . HIS A 1 122 ? 35.079 -10.436 -24.949 1.00 71.31 122 HIS A CA 1
ATOM 945 C C . HIS A 1 122 ? 36.586 -10.134 -25.041 1.00 71.31 122 HIS A C 1
ATOM 947 O O . HIS A 1 122 ? 37.055 -9.233 -24.344 1.00 71.31 122 HIS A O 1
ATOM 953 N N . PRO A 1 123 ? 37.349 -10.803 -25.928 1.00 66.50 123 PRO A N 1
ATOM 954 C CA . PRO A 1 123 ? 38.815 -10.708 -25.965 1.00 66.50 123 PRO A CA 1
ATOM 955 C C . PRO A 1 123 ? 39.357 -9.288 -26.194 1.00 66.50 123 PRO A C 1
ATOM 957 O O . PRO A 1 123 ? 40.423 -8.949 -25.691 1.00 66.50 123 PRO A O 1
ATOM 960 N N . ALA A 1 124 ? 38.618 -8.436 -26.911 1.00 68.75 124 ALA A N 1
ATOM 961 C CA . ALA A 1 124 ? 39.032 -7.057 -27.191 1.00 68.75 124 ALA A CA 1
ATOM 962 C C . ALA A 1 124 ? 38.841 -6.076 -26.012 1.00 68.75 124 ALA A C 1
ATOM 964 O O . ALA A 1 124 ? 39.434 -5.000 -26.021 1.00 68.75 124 ALA A O 1
ATOM 965 N N . LEU A 1 125 ? 38.026 -6.413 -25.001 1.00 74.25 125 LEU A N 1
ATOM 966 C CA . LEU A 1 125 ? 37.636 -5.455 -23.954 1.00 74.25 125 LEU A CA 1
ATOM 967 C C . LEU A 1 125 ? 38.794 -5.047 -23.046 1.00 74.25 125 LEU A C 1
ATOM 969 O O . LEU A 1 125 ? 38.869 -3.886 -22.671 1.00 74.25 125 LEU A O 1
ATOM 973 N N . ALA A 1 126 ? 39.706 -5.967 -22.725 1.00 73.06 126 ALA A N 1
ATOM 974 C CA . ALA A 1 126 ? 40.841 -5.678 -21.845 1.00 73.06 126 ALA A CA 1
ATOM 975 C C . ALA A 1 126 ? 41.772 -4.604 -22.429 1.00 73.06 126 ALA A C 1
ATOM 977 O O . ALA A 1 126 ? 42.222 -3.707 -21.722 1.00 73.06 126 ALA A O 1
ATOM 978 N N . GLN A 1 127 ? 42.023 -4.693 -23.736 1.00 71.12 127 GLN A N 1
ATOM 979 C CA . GLN A 1 127 ? 42.848 -3.745 -24.482 1.00 71.12 127 GLN A CA 1
ATOM 980 C C . GLN A 1 127 ? 42.143 -2.391 -24.605 1.00 71.12 127 GLN A C 1
ATOM 982 O O . GLN A 1 127 ? 42.711 -1.377 -24.222 1.00 71.12 127 GLN A O 1
ATOM 987 N N . LEU A 1 128 ? 40.876 -2.380 -25.032 1.00 73.12 128 LEU A N 1
ATOM 988 C CA . LEU A 1 128 ? 40.086 -1.148 -25.142 1.00 73.12 128 LEU A CA 1
ATOM 989 C C . LEU A 1 128 ? 39.935 -0.426 -23.796 1.00 73.12 128 LEU A C 1
ATOM 991 O O . LEU A 1 128 ? 40.003 0.799 -23.748 1.00 73.12 128 LEU A O 1
ATOM 995 N N . PHE A 1 129 ? 39.760 -1.182 -22.710 1.00 78.19 129 PHE A N 1
ATOM 996 C CA . PHE A 1 129 ? 39.686 -0.640 -21.358 1.00 78.19 129 PHE A CA 1
ATOM 997 C C . PHE A 1 129 ? 41.001 0.021 -20.937 1.00 78.19 129 PHE A C 1
ATOM 999 O O . PHE A 1 129 ? 40.965 1.154 -20.468 1.00 78.19 129 PHE A O 1
ATOM 1006 N N . LEU A 1 130 ? 42.151 -0.635 -21.136 1.00 71.44 130 LEU A N 1
ATOM 1007 C CA . LEU A 1 130 ? 43.460 -0.039 -20.836 1.00 71.44 130 LEU A CA 1
ATOM 1008 C C . LEU A 1 130 ? 43.675 1.260 -21.597 1.00 71.44 130 LEU A C 1
ATOM 1010 O O . LEU A 1 130 ? 44.084 2.257 -21.011 1.00 71.44 130 LEU A O 1
ATOM 1014 N N . THR A 1 131 ? 43.372 1.261 -22.890 1.00 68.88 131 THR A N 1
ATOM 1015 C CA . THR A 1 131 ? 43.592 2.440 -23.717 1.00 68.88 131 THR A CA 1
ATOM 1016 C C . THR A 1 131 ? 42.649 3.585 -23.332 1.00 68.88 131 THR A C 1
ATOM 1018 O O . THR A 1 131 ? 43.086 4.731 -23.264 1.00 68.88 131 THR A O 1
ATOM 1021 N N . ALA A 1 132 ? 41.383 3.299 -23.001 1.00 72.12 132 ALA A N 1
ATOM 1022 C CA . ALA A 1 132 ? 40.457 4.298 -22.461 1.00 72.12 132 ALA A CA 1
ATOM 1023 C C . ALA A 1 132 ? 40.912 4.824 -21.086 1.00 72.12 132 ALA A C 1
ATOM 1025 O O . ALA A 1 132 ? 40.889 6.028 -20.843 1.00 72.12 132 ALA A O 1
ATOM 1026 N N . LEU A 1 133 ? 41.405 3.948 -20.207 1.00 75.00 133 LEU A N 1
ATOM 1027 C CA . LEU A 1 133 ? 41.900 4.317 -18.882 1.00 75.00 133 LEU A CA 1
ATOM 1028 C C . LEU A 1 133 ? 43.137 5.226 -18.969 1.00 75.00 133 LEU A C 1
ATOM 1030 O O . LEU A 1 133 ? 43.200 6.248 -18.287 1.00 75.00 133 LEU A O 1
ATOM 1034 N N . CYS A 1 134 ? 44.082 4.919 -19.860 1.00 69.88 134 CYS A N 1
ATOM 1035 C CA . CYS A 1 134 ? 45.270 5.743 -20.103 1.00 69.88 134 CYS A CA 1
ATOM 1036 C C . CYS A 1 134 ? 44.938 7.152 -20.629 1.00 69.88 134 CYS A C 1
ATOM 1038 O O . CYS A 1 134 ? 45.720 8.069 -20.407 1.00 69.88 134 CYS A O 1
ATOM 1040 N N . ARG A 1 135 ? 43.776 7.361 -21.268 1.00 66.19 135 ARG A N 1
ATOM 1041 C CA . ARG A 1 135 ? 43.302 8.699 -21.686 1.00 66.19 135 ARG A CA 1
ATOM 1042 C C . ARG A 1 135 ? 42.816 9.561 -20.520 1.00 66.19 135 ARG A C 1
ATOM 1044 O O . ARG A 1 135 ? 42.753 10.778 -20.651 1.00 66.19 135 ARG A O 1
ATOM 1051 N N . THR A 1 136 ? 42.436 8.939 -19.405 1.00 65.69 136 THR A N 1
ATOM 1052 C CA . THR A 1 136 ? 41.863 9.633 -18.239 1.00 65.69 136 THR A CA 1
ATOM 1053 C C . THR A 1 136 ? 42.899 10.024 -17.182 1.00 65.69 136 THR A C 1
ATOM 1055 O O . THR A 1 136 ? 42.578 10.802 -16.287 1.00 65.69 136 THR A O 1
ATOM 1058 N N . GLY A 1 137 ? 44.124 9.492 -17.264 1.00 58.53 137 GLY A N 1
ATOM 1059 C CA . GLY A 1 137 ? 45.173 9.687 -16.264 1.00 58.53 137 GLY A CA 1
ATOM 1060 C C . GLY A 1 137 ? 46.261 10.664 -16.705 1.00 58.53 137 GLY A C 1
ATOM 1061 O O . GLY A 1 137 ? 47.247 10.244 -17.300 1.00 58.53 137 GLY A O 1
ATOM 1062 N N . GLU A 1 138 ? 46.129 11.933 -16.325 1.00 55.28 138 GLU A N 1
ATOM 1063 C CA . GLU A 1 138 ? 47.283 12.803 -16.069 1.00 55.28 138 GLU A CA 1
ATOM 1064 C C . GLU A 1 138 ? 47.345 13.039 -14.545 1.00 55.28 138 GLU A C 1
ATOM 1066 O O . GLU A 1 138 ? 46.467 13.674 -13.967 1.00 55.28 138 GLU A O 1
ATOM 1071 N N . ASP A 1 139 ? 48.368 12.456 -13.905 1.00 53.78 139 ASP A N 1
ATOM 1072 C CA . ASP A 1 139 ? 48.878 12.764 -12.556 1.00 53.78 139 ASP A CA 1
ATOM 1073 C C . ASP A 1 139 ? 48.033 12.437 -11.284 1.00 53.78 139 ASP A C 1
ATOM 1075 O O . ASP A 1 139 ? 47.885 13.319 -10.448 1.00 53.78 139 ASP A O 1
ATOM 1079 N N . ASP A 1 140 ? 47.535 11.199 -11.058 1.00 53.88 140 ASP A N 1
ATOM 1080 C CA . ASP A 1 140 ? 47.307 10.560 -9.714 1.00 53.88 140 ASP A CA 1
ATOM 1081 C C . ASP A 1 140 ? 46.640 9.150 -9.834 1.00 53.88 140 ASP A C 1
ATOM 1083 O O . ASP A 1 140 ? 46.332 8.744 -10.960 1.00 53.88 140 ASP A O 1
ATOM 1087 N N . PRO A 1 141 ? 46.416 8.338 -8.759 1.00 67.06 141 PRO A N 1
ATOM 1088 C CA . PRO A 1 141 ? 45.800 7.013 -8.906 1.00 67.06 141 PRO A CA 1
ATOM 1089 C C . PRO A 1 141 ? 44.371 7.117 -9.458 1.00 67.06 141 PRO A C 1
ATOM 1091 O O . PRO A 1 141 ? 43.546 7.864 -8.933 1.00 67.06 141 PRO A O 1
ATOM 1094 N N . PHE A 1 142 ? 44.092 6.340 -10.511 1.00 69.62 142 PHE A N 1
ATOM 1095 C CA . PHE A 1 142 ? 42.845 6.359 -11.283 1.00 69.62 142 PHE A CA 1
ATOM 1096 C C . PHE A 1 142 ? 41.591 6.433 -10.389 1.00 69.62 142 PHE A C 1
ATOM 1098 O O . PHE A 1 142 ? 41.316 5.483 -9.647 1.00 69.62 142 PHE A O 1
ATOM 1105 N N . PRO A 1 143 ? 40.801 7.524 -10.442 1.00 75.19 143 PRO A N 1
ATOM 1106 C CA . PRO A 1 143 ? 39.580 7.619 -9.657 1.00 75.19 143 PRO A CA 1
ATOM 1107 C C . PRO A 1 143 ? 38.553 6.584 -10.134 1.00 75.19 143 PRO A C 1
ATOM 1109 O O . PRO A 1 143 ? 38.466 6.268 -11.322 1.00 75.19 143 PRO A O 1
ATOM 1112 N N . ALA A 1 144 ? 37.723 6.086 -9.213 1.00 76.50 144 ALA A N 1
ATOM 1113 C CA . ALA A 1 144 ? 36.714 5.064 -9.511 1.00 76.50 144 ALA A CA 1
ATOM 1114 C C . ALA A 1 144 ? 35.767 5.463 -10.662 1.00 76.50 144 ALA A C 1
ATOM 1116 O O . ALA A 1 144 ? 35.374 4.612 -11.455 1.00 76.50 144 ALA A O 1
ATOM 1117 N N . SER A 1 145 ? 35.444 6.755 -10.801 1.00 80.62 145 SER A N 1
ATOM 1118 C CA . SER A 1 145 ? 34.624 7.274 -11.904 1.00 80.62 145 SER A CA 1
ATOM 1119 C C . SER A 1 145 ? 35.282 7.089 -13.272 1.00 80.62 145 SER A C 1
ATOM 1121 O O . SER A 1 145 ? 34.615 6.645 -14.199 1.00 80.62 145 SER A O 1
ATOM 1123 N N . ALA A 1 146 ? 36.588 7.344 -13.386 1.00 81.69 146 ALA A N 1
ATOM 1124 C CA . ALA A 1 146 ? 37.333 7.175 -14.634 1.00 81.69 146 ALA A CA 1
ATOM 1125 C C . ALA A 1 146 ? 37.424 5.698 -15.046 1.00 81.69 146 ALA A C 1
ATOM 1127 O O . ALA A 1 146 ? 37.277 5.362 -16.218 1.00 81.69 146 ALA A O 1
ATOM 1128 N N . ILE A 1 147 ? 37.586 4.797 -14.070 1.00 81.69 147 ILE A N 1
ATOM 1129 C CA . ILE A 1 147 ? 37.562 3.345 -14.298 1.00 81.69 147 ILE A CA 1
ATOM 1130 C C . ILE A 1 147 ? 36.192 2.911 -14.839 1.00 81.69 147 ILE A C 1
ATOM 1132 O O . ILE A 1 147 ? 36.110 2.148 -15.802 1.00 81.69 147 ILE A O 1
ATOM 1136 N N . ILE A 1 148 ? 35.110 3.405 -14.232 1.00 82.56 148 ILE A N 1
ATOM 1137 C CA . ILE A 1 148 ? 33.734 3.097 -14.635 1.00 82.56 148 ILE A CA 1
ATOM 1138 C C . ILE A 1 148 ? 33.434 3.624 -16.047 1.00 82.56 148 ILE A C 1
ATOM 1140 O O . ILE A 1 148 ? 32.868 2.895 -16.864 1.00 82.56 148 ILE A O 1
ATOM 1144 N N . GLU A 1 149 ? 33.838 4.858 -16.351 1.00 83.50 149 GLU A N 1
ATOM 1145 C CA . GLU A 1 149 ? 33.669 5.472 -17.671 1.00 83.50 149 GLU A CA 1
ATOM 1146 C C . GLU A 1 149 ? 34.459 4.726 -18.753 1.00 83.50 149 GLU A C 1
ATOM 1148 O O . GLU A 1 149 ? 33.891 4.390 -19.792 1.00 83.50 149 GLU A O 1
ATOM 1153 N N . ALA A 1 150 ? 35.719 4.367 -18.484 1.00 83.44 150 ALA A N 1
ATOM 1154 C CA . ALA A 1 150 ? 36.557 3.608 -19.411 1.00 83.44 150 ALA A CA 1
ATOM 1155 C C . ALA A 1 150 ? 35.984 2.209 -19.713 1.00 83.44 150 ALA A C 1
ATOM 1157 O O . ALA A 1 150 ? 36.001 1.757 -20.861 1.00 83.44 150 ALA A O 1
ATOM 1158 N N . LEU A 1 151 ? 35.428 1.518 -18.706 1.00 84.50 151 LEU A N 1
ATOM 1159 C CA . LEU A 1 151 ? 34.734 0.239 -18.909 1.00 84.50 151 LEU A CA 1
ATOM 1160 C C . LEU A 1 151 ? 33.482 0.409 -19.780 1.00 84.50 151 LEU A C 1
ATOM 1162 O O . LEU A 1 151 ? 33.252 -0.384 -20.698 1.00 84.50 151 LEU A O 1
ATOM 1166 N N . ALA A 1 152 ? 32.676 1.438 -19.511 1.00 85.19 152 ALA A N 1
ATOM 1167 C CA . ALA A 1 152 ? 31.473 1.734 -20.281 1.00 85.19 152 ALA A CA 1
ATOM 1168 C C . ALA A 1 152 ? 31.792 2.097 -21.744 1.00 85.19 152 ALA A C 1
ATOM 1170 O O . ALA A 1 152 ? 31.095 1.635 -22.654 1.00 85.19 152 ALA A O 1
ATOM 1171 N N . GLU A 1 153 ? 32.857 2.868 -21.983 1.00 84.81 153 GLU A N 1
ATOM 1172 C CA . GLU A 1 153 ? 33.343 3.231 -23.320 1.00 84.81 153 GLU A CA 1
ATOM 1173 C C . GLU A 1 153 ? 33.810 1.989 -24.095 1.00 84.81 153 GLU A C 1
ATOM 1175 O O . GLU A 1 153 ? 33.362 1.763 -25.222 1.00 84.81 153 GLU A O 1
ATOM 1180 N N . ALA A 1 154 ? 34.619 1.122 -23.475 1.00 82.12 154 ALA A N 1
ATOM 1181 C CA . ALA A 1 154 ? 35.105 -0.113 -24.092 1.00 82.12 154 ALA A CA 1
ATOM 1182 C C . ALA A 1 154 ? 33.962 -1.065 -24.493 1.00 82.12 154 ALA A C 1
ATOM 1184 O O . ALA A 1 154 ? 33.948 -1.597 -25.607 1.00 82.12 154 ALA A O 1
ATOM 1185 N N . VAL A 1 155 ? 32.965 -1.257 -23.618 1.00 84.25 155 VAL A N 1
ATOM 1186 C CA . VAL A 1 155 ? 31.781 -2.081 -23.923 1.00 84.25 155 VAL A CA 1
ATOM 1187 C C . VAL A 1 155 ? 30.962 -1.464 -25.054 1.00 84.25 155 VAL A C 1
ATOM 1189 O O . VAL A 1 155 ? 30.607 -2.161 -26.006 1.00 84.25 155 VAL A O 1
ATOM 1192 N N . THR A 1 156 ? 30.693 -0.159 -24.987 1.00 85.62 156 THR A N 1
ATOM 1193 C CA . THR A 1 156 ? 29.938 0.567 -26.022 1.00 85.62 156 THR A CA 1
ATOM 1194 C C . THR A 1 156 ? 30.630 0.478 -27.378 1.00 85.62 156 THR A C 1
ATOM 1196 O O . THR A 1 156 ? 29.973 0.299 -28.406 1.00 85.62 156 THR A O 1
ATOM 1199 N N . TYR A 1 157 ? 31.961 0.530 -27.384 1.00 82.19 157 TYR A N 1
ATOM 1200 C CA . TYR A 1 157 ? 32.755 0.383 -28.589 1.00 82.19 157 TYR A CA 1
ATOM 1201 C C . TYR A 1 157 ? 32.548 -0.982 -29.257 1.00 82.19 157 TYR A C 1
ATOM 1203 O O . TYR A 1 157 ? 32.201 -1.035 -30.438 1.00 82.19 157 TYR A O 1
ATOM 1211 N N . VAL A 1 158 ? 32.685 -2.076 -28.497 1.00 78.00 158 VAL A N 1
ATOM 1212 C CA . VAL A 1 158 ? 32.466 -3.442 -29.005 1.00 78.00 158 VAL A CA 1
ATOM 1213 C C . VAL A 1 158 ? 31.045 -3.605 -29.548 1.00 78.00 158 VAL A C 1
ATOM 1215 O O . VAL A 1 158 ? 30.861 -4.150 -30.637 1.00 78.00 158 VAL A O 1
ATOM 1218 N N . VAL A 1 159 ? 30.043 -3.076 -28.838 1.00 82.00 159 VAL A N 1
ATOM 1219 C CA . VAL A 1 159 ? 28.637 -3.099 -29.277 1.00 82.00 159 VAL A CA 1
ATOM 1220 C C . VAL A 1 159 ? 28.468 -2.377 -30.615 1.00 82.00 159 VAL A C 1
ATOM 1222 O O . VAL A 1 159 ? 27.768 -2.868 -31.499 1.00 82.00 159 VAL A O 1
ATOM 1225 N N . ARG A 1 160 ? 29.119 -1.224 -30.795 1.00 80.69 160 ARG A N 1
ATOM 1226 C CA . ARG A 1 160 ? 29.010 -0.424 -32.019 1.00 80.69 160 ARG A CA 1
ATOM 1227 C C . ARG A 1 160 ? 29.671 -1.097 -33.220 1.00 80.69 160 ARG A C 1
ATOM 1229 O O . ARG A 1 160 ? 29.118 -1.045 -34.315 1.00 80.69 160 ARG A O 1
ATOM 1236 N N . THR A 1 161 ? 30.851 -1.685 -33.040 1.00 72.31 161 THR A N 1
ATOM 1237 C CA . THR A 1 161 ? 31.695 -2.114 -34.168 1.00 72.31 161 THR A CA 1
ATOM 1238 C C . THR A 1 161 ? 31.578 -3.588 -34.500 1.00 72.31 161 THR A C 1
ATOM 1240 O O . THR A 1 161 ? 31.648 -3.952 -35.671 1.00 72.31 161 THR A O 1
ATOM 1243 N N . GLN A 1 162 ? 31.341 -4.438 -33.503 1.00 70.88 162 GLN A N 1
ATOM 1244 C CA . GLN A 1 162 ? 31.272 -5.882 -33.710 1.00 70.88 162 GLN A CA 1
ATOM 1245 C C . GLN A 1 162 ? 29.839 -6.385 -33.901 1.00 70.88 162 GLN A C 1
ATOM 1247 O O . GLN A 1 162 ? 29.628 -7.423 -34.530 1.00 70.88 162 GLN A O 1
ATOM 1252 N N . PHE A 1 163 ? 28.828 -5.642 -33.436 1.00 73.31 163 PHE A N 1
ATOM 1253 C CA . PHE A 1 163 ? 27.423 -5.939 -33.733 1.00 73.31 163 PHE A CA 1
ATOM 1254 C C . PHE A 1 163 ? 26.979 -5.125 -34.953 1.00 73.31 163 PHE A C 1
ATOM 1256 O O . PHE A 1 163 ? 26.280 -4.120 -34.848 1.00 73.31 163 PHE A O 1
ATOM 1263 N N . ALA A 1 164 ? 27.415 -5.574 -36.136 1.00 65.94 164 ALA A N 1
ATOM 1264 C CA . ALA A 1 164 ? 27.274 -4.859 -37.409 1.00 65.94 164 ALA A CA 1
ATOM 1265 C C . ALA A 1 164 ? 25.819 -4.598 -37.854 1.00 65.94 164 ALA A C 1
ATOM 1267 O O . ALA A 1 164 ? 25.577 -3.781 -38.742 1.00 65.94 164 ALA A O 1
ATOM 1268 N N . ARG A 1 165 ? 24.832 -5.304 -37.284 1.00 75.56 165 ARG A N 1
ATOM 1269 C CA . ARG A 1 165 ? 23.412 -5.125 -37.612 1.00 75.56 165 ARG A CA 1
ATOM 1270 C C . ARG A 1 165 ? 22.704 -4.356 -36.491 1.00 75.56 165 ARG A C 1
ATOM 1272 O O . ARG A 1 165 ? 22.787 -4.784 -35.341 1.00 75.56 165 ARG A O 1
ATOM 1279 N N . PRO A 1 166 ? 21.866 -3.349 -36.808 1.00 77.12 166 PRO A N 1
ATOM 1280 C CA . PRO A 1 166 ? 21.017 -2.670 -35.819 1.00 77.12 166 PRO A CA 1
ATOM 1281 C C . PRO A 1 166 ? 20.137 -3.631 -35.007 1.00 77.12 166 PRO A C 1
ATOM 1283 O O . PRO A 1 166 ? 19.813 -3.385 -33.849 1.00 77.12 166 PRO A O 1
ATOM 1286 N N . ARG A 1 167 ? 19.769 -4.775 -35.601 1.00 77.19 167 ARG A N 1
ATOM 1287 C CA . ARG A 1 167 ? 19.040 -5.848 -34.915 1.00 77.19 167 ARG A CA 1
ATOM 1288 C C . ARG A 1 167 ? 19.860 -6.492 -33.792 1.00 77.19 167 ARG A C 1
ATOM 1290 O O . ARG A 1 167 ? 19.292 -6.770 -32.744 1.00 77.19 167 ARG A O 1
ATOM 1297 N N . ASP A 1 168 ? 21.158 -6.695 -33.991 1.00 77.25 168 ASP A N 1
ATOM 1298 C CA . ASP A 1 168 ? 22.049 -7.347 -33.023 1.00 77.25 168 ASP A CA 1
ATOM 1299 C C . ASP A 1 168 ? 22.342 -6.402 -31.846 1.00 77.25 168 ASP A C 1
ATOM 1301 O O . ASP A 1 168 ? 22.288 -6.807 -30.684 1.00 77.25 168 ASP A O 1
ATOM 1305 N N . GLN A 1 169 ? 22.522 -5.109 -32.135 1.00 83.50 169 GLN A N 1
ATOM 1306 C CA . GLN A 1 169 ? 22.604 -4.053 -31.121 1.00 83.50 169 GLN A CA 1
ATOM 1307 C C . GLN A 1 169 ? 21.293 -3.929 -30.325 1.00 83.50 169 GLN A C 1
ATOM 1309 O O . GLN A 1 169 ? 21.314 -3.827 -29.101 1.00 83.50 169 GLN A O 1
ATOM 1314 N N . ALA A 1 170 ? 20.135 -4.007 -30.991 1.00 82.31 170 ALA A N 1
ATOM 1315 C CA . ALA A 1 170 ? 18.836 -3.989 -30.318 1.00 82.31 170 ALA A CA 1
ATOM 1316 C C . ALA A 1 170 ? 18.631 -5.218 -29.414 1.00 82.31 170 ALA A C 1
ATOM 1318 O O . ALA A 1 170 ? 18.048 -5.095 -28.338 1.00 82.31 170 ALA A O 1
ATOM 1319 N N . VAL A 1 171 ? 19.133 -6.393 -29.816 1.00 79.00 171 VAL A N 1
ATOM 1320 C CA . VAL A 1 171 ? 19.147 -7.606 -28.980 1.00 79.00 171 VAL A CA 1
ATOM 1321 C C . VAL A 1 171 ? 20.036 -7.413 -27.750 1.00 79.00 171 VAL A C 1
ATOM 1323 O O . VAL A 1 171 ? 19.619 -7.774 -26.654 1.00 79.00 171 VAL A O 1
ATOM 1326 N N . PHE A 1 172 ? 21.211 -6.792 -27.894 1.00 81.88 172 PHE A N 1
ATOM 1327 C CA . PHE A 1 172 ? 22.063 -6.449 -26.753 1.00 81.88 172 PHE A CA 1
ATOM 1328 C C . PHE A 1 172 ? 21.347 -5.516 -25.760 1.00 81.88 172 PHE A C 1
ATOM 1330 O O . PHE A 1 172 ? 21.299 -5.820 -24.568 1.00 81.88 172 PHE A O 1
ATOM 1337 N N . LEU A 1 173 ? 20.715 -4.439 -26.248 1.00 84.06 173 LEU A N 1
ATOM 1338 C CA . LEU A 1 173 ? 19.941 -3.506 -25.413 1.00 84.06 173 LEU A CA 1
ATOM 1339 C C . LEU A 1 173 ? 18.786 -4.197 -24.675 1.00 84.06 173 LEU A C 1
ATOM 1341 O O . LEU A 1 173 ? 18.540 -3.909 -23.506 1.00 84.06 173 LEU A O 1
ATOM 1345 N N . LEU A 1 174 ? 18.087 -5.122 -25.339 1.00 79.12 174 LEU A N 1
ATOM 1346 C CA . LEU A 1 174 ? 17.021 -5.921 -24.729 1.00 79.12 174 LEU A CA 1
ATOM 1347 C C . LEU A 1 174 ? 17.544 -6.826 -23.613 1.00 79.12 174 LEU A C 1
ATOM 1349 O O . LEU A 1 174 ? 16.949 -6.868 -22.538 1.00 79.12 174 LEU A O 1
ATOM 1353 N N . CYS A 1 175 ? 18.648 -7.537 -23.851 1.00 77.31 175 CYS A N 1
ATOM 1354 C CA . CYS A 1 175 ? 19.257 -8.403 -22.843 1.00 77.31 175 CYS A CA 1
ATOM 1355 C C . CYS A 1 175 ? 19.756 -7.604 -21.632 1.00 77.31 175 CYS A C 1
ATOM 1357 O O . CYS A 1 175 ? 19.544 -8.034 -20.500 1.00 77.31 175 CYS A O 1
ATOM 1359 N N . LEU A 1 176 ? 20.362 -6.433 -21.866 1.00 80.31 176 LEU A N 1
ATOM 1360 C CA . LEU A 1 176 ? 20.809 -5.522 -20.811 1.00 80.31 176 LEU A CA 1
ATOM 1361 C C . LEU A 1 176 ? 19.623 -5.000 -19.984 1.00 80.31 176 LEU A C 1
ATOM 1363 O O . LEU A 1 176 ? 19.677 -4.993 -18.756 1.00 80.31 176 LEU A O 1
ATOM 1367 N N . ALA A 1 177 ? 18.527 -4.612 -20.644 1.00 78.44 177 ALA A N 1
ATOM 1368 C CA . ALA A 1 177 ? 17.320 -4.122 -19.982 1.00 78.44 177 ALA A CA 1
ATOM 1369 C C . ALA A 1 177 ? 16.620 -5.207 -19.153 1.00 78.44 177 ALA A C 1
ATOM 1371 O O . ALA A 1 177 ? 16.185 -4.942 -18.037 1.00 78.44 177 ALA A O 1
ATOM 1372 N N . LEU A 1 178 ? 16.521 -6.434 -19.667 1.00 75.38 178 LEU A N 1
ATOM 1373 C CA . LEU A 1 178 ? 15.853 -7.549 -18.985 1.00 75.38 178 LEU A CA 1
ATOM 1374 C C . LEU A 1 178 ? 16.730 -8.251 -17.946 1.00 75.38 178 LEU A C 1
ATOM 1376 O O . LEU A 1 178 ? 16.220 -9.105 -17.231 1.00 75.38 178 LEU A O 1
ATOM 1380 N N . ARG A 1 179 ? 18.019 -7.900 -17.868 1.00 71.62 179 ARG A N 1
ATOM 1381 C CA . ARG A 1 179 ? 19.039 -8.640 -17.117 1.00 71.62 179 ARG A CA 1
ATOM 1382 C C . ARG A 1 179 ? 18.941 -10.154 -17.325 1.00 71.62 179 ARG A C 1
ATOM 1384 O O . ARG A 1 179 ? 18.789 -10.927 -16.386 1.00 71.62 179 ARG A O 1
ATOM 1391 N N . ALA A 1 180 ? 18.913 -10.553 -18.594 1.00 54.78 180 ALA A N 1
ATOM 1392 C CA . ALA A 1 180 ? 18.496 -11.889 -18.994 1.00 54.78 180 ALA A CA 1
ATOM 1393 C C . ALA A 1 180 ? 19.432 -12.993 -18.457 1.00 54.78 180 ALA A C 1
ATOM 1395 O O . ALA A 1 180 ? 20.477 -13.269 -19.049 1.00 54.78 180 ALA A O 1
ATOM 1396 N N . ASP A 1 181 ? 19.017 -13.684 -17.391 1.00 53.06 181 ASP A N 1
ATOM 1397 C CA . ASP A 1 181 ? 19.493 -15.033 -17.084 1.00 53.06 181 ASP A CA 1
ATOM 1398 C C . ASP A 1 181 ? 18.668 -16.035 -17.924 1.00 53.06 181 ASP A C 1
ATOM 1400 O O . ASP A 1 181 ? 17.432 -16.017 -17.857 1.00 53.06 181 ASP A O 1
ATOM 1404 N N . PRO A 1 182 ? 19.287 -16.908 -18.745 1.00 48.56 182 PRO A N 1
ATOM 1405 C CA . PRO A 1 182 ? 18.588 -17.939 -19.513 1.00 48.56 182 PRO A CA 1
ATOM 1406 C C . PRO A 1 182 ? 17.665 -18.844 -18.675 1.00 48.56 182 PRO A C 1
ATOM 1408 O O . PRO A 1 182 ? 16.785 -19.478 -19.256 1.00 48.56 182 PRO A O 1
ATOM 1411 N N . ALA A 1 183 ? 17.828 -18.906 -17.347 1.00 44.72 183 ALA A N 1
ATOM 1412 C CA . ALA A 1 183 ? 16.950 -19.661 -16.451 1.00 44.72 183 ALA A CA 1
ATOM 1413 C C . ALA A 1 183 ? 15.655 -18.923 -16.040 1.00 44.72 183 ALA A C 1
ATOM 1415 O O . ALA A 1 183 ? 14.625 -19.576 -15.866 1.00 44.72 183 ALA A O 1
ATOM 1416 N N . THR A 1 184 ? 15.684 -17.592 -15.900 1.00 49.09 184 THR A N 1
ATOM 1417 C CA . THR A 1 184 ? 14.560 -16.769 -15.388 1.00 49.09 184 THR A CA 1
ATOM 1418 C C . THR A 1 184 ? 13.841 -15.981 -16.486 1.00 49.09 184 THR A C 1
ATOM 1420 O O . THR A 1 184 ? 12.718 -15.503 -16.310 1.00 49.09 184 THR A O 1
ATOM 1423 N N . THR A 1 185 ? 14.464 -15.868 -17.660 1.00 54.53 185 THR A N 1
ATOM 1424 C CA . THR A 1 185 ? 13.901 -15.155 -18.806 1.00 54.53 185 THR A CA 1
ATOM 1425 C C . THR A 1 185 ? 12.712 -15.948 -19.394 1.00 54.53 185 THR A C 1
ATOM 1427 O O . THR A 1 185 ? 12.814 -17.164 -19.580 1.00 54.53 185 THR A O 1
ATOM 1430 N N . PRO A 1 186 ? 11.563 -15.316 -19.720 1.00 53.56 186 PRO A N 1
ATOM 1431 C CA . PRO A 1 186 ? 10.388 -16.022 -20.241 1.00 53.56 186 PRO A CA 1
ATOM 1432 C C . PRO A 1 186 ? 10.714 -16.870 -21.478 1.00 53.56 186 PRO A C 1
ATOM 1434 O O . PRO A 1 186 ? 11.426 -16.414 -22.371 1.00 53.56 186 PRO A O 1
ATOM 1437 N N . LYS A 1 187 ? 10.133 -18.073 -21.605 1.00 53.47 187 LYS A N 1
ATOM 1438 C CA . LYS A 1 187 ? 10.399 -18.995 -22.736 1.00 53.47 187 LYS A CA 1
ATOM 1439 C C . LYS A 1 187 ? 10.237 -18.346 -24.124 1.00 53.47 187 LYS A C 1
ATOM 1441 O O . LYS A 1 187 ? 10.969 -18.701 -25.044 1.00 53.47 187 LYS A O 1
ATOM 1446 N N . GLY A 1 188 ? 9.320 -17.384 -24.273 1.00 52.03 188 GLY A N 1
ATOM 1447 C CA . GLY A 1 188 ? 9.141 -16.609 -25.510 1.00 52.03 188 GLY A CA 1
ATOM 1448 C C . GLY A 1 188 ? 10.282 -15.620 -25.796 1.00 52.03 188 GLY A C 1
ATOM 1449 O O . GLY A 1 188 ? 10.717 -15.496 -26.940 1.00 52.03 188 GLY A O 1
ATOM 1450 N N . CYS A 1 189 ? 10.826 -14.978 -24.757 1.00 53.19 189 CYS A N 1
ATOM 1451 C CA . CYS A 1 189 ? 12.037 -14.161 -24.847 1.00 53.19 189 CYS A CA 1
ATOM 1452 C C . CYS A 1 189 ? 13.249 -15.030 -25.199 1.00 53.19 189 CYS A C 1
ATOM 1454 O O . CYS A 1 189 ? 14.001 -14.662 -26.094 1.00 53.19 189 CYS A O 1
ATOM 1456 N N . CYS A 1 190 ? 13.412 -16.200 -24.566 1.00 52.94 190 CYS A N 1
ATOM 1457 C CA . CYS A 1 190 ? 14.510 -17.118 -24.880 1.00 52.94 190 CYS A CA 1
ATOM 1458 C C . CYS A 1 190 ? 14.485 -17.536 -26.351 1.00 52.94 190 CYS A C 1
ATOM 1460 O O . CYS A 1 190 ? 15.512 -17.437 -26.997 1.00 52.94 190 CYS A O 1
ATOM 1462 N N . GLN A 1 191 ? 13.328 -17.867 -26.934 1.00 55.31 191 GLN A N 1
ATOM 1463 C CA . GLN A 1 191 ? 13.230 -18.194 -28.366 1.00 55.31 191 GLN A CA 1
ATOM 1464 C C . GLN A 1 191 ? 13.571 -17.009 -29.288 1.00 55.31 191 GLN A C 1
ATOM 1466 O O . GLN A 1 191 ? 14.252 -17.192 -30.298 1.00 55.31 191 GLN A O 1
ATOM 1471 N N . TYR A 1 192 ? 13.142 -15.788 -28.947 1.00 55.72 192 TYR A N 1
ATOM 1472 C CA . TYR A 1 192 ? 13.477 -14.583 -29.718 1.00 55.72 192 TYR A CA 1
ATOM 1473 C C . TYR A 1 192 ? 14.972 -14.229 -29.615 1.00 55.72 192 TYR A C 1
ATOM 1475 O O . TYR A 1 192 ? 15.604 -13.922 -30.623 1.00 55.72 192 TYR A O 1
ATOM 1483 N N . LEU A 1 193 ? 15.554 -14.327 -28.417 1.00 56.28 193 LEU A N 1
ATOM 1484 C CA . LEU A 1 193 ? 16.970 -14.068 -28.126 1.00 56.28 193 LEU A CA 1
ATOM 1485 C C . LEU A 1 193 ? 17.897 -15.204 -28.611 1.00 56.28 193 LEU A C 1
ATOM 1487 O O . LEU A 1 193 ? 19.058 -14.960 -28.948 1.00 56.28 193 LEU A O 1
ATOM 1491 N N . GLU A 1 194 ? 17.393 -16.440 -28.684 1.00 56.28 194 GLU A N 1
ATOM 1492 C CA . GLU A 1 194 ? 18.068 -17.615 -29.251 1.00 56.28 194 GLU A CA 1
ATOM 1493 C C . GLU A 1 194 ? 18.140 -17.572 -30.768 1.00 56.28 194 GLU A C 1
ATOM 1495 O O . GLU A 1 194 ? 19.178 -17.912 -31.333 1.00 56.28 194 GLU A O 1
ATOM 1500 N N . ALA A 1 195 ? 17.079 -17.095 -31.416 1.00 54.59 195 ALA A N 1
ATOM 1501 C CA . ALA A 1 195 ? 17.027 -16.953 -32.863 1.00 54.59 195 ALA A CA 1
ATOM 1502 C C . ALA A 1 195 ? 17.750 -15.699 -33.391 1.00 54.59 195 ALA A C 1
ATOM 1504 O O . ALA A 1 195 ? 18.079 -15.653 -34.576 1.00 54.59 195 ALA A O 1
ATOM 1505 N N . ALA A 1 196 ? 17.966 -14.671 -32.556 1.00 51.12 196 ALA A N 1
ATOM 1506 C CA . ALA A 1 196 ? 18.369 -13.339 -33.021 1.00 51.12 196 ALA A CA 1
ATOM 1507 C C . ALA A 1 196 ? 19.787 -12.876 -32.636 1.00 51.12 196 ALA A C 1
ATOM 1509 O O . ALA A 1 196 ? 20.186 -11.826 -33.128 1.00 51.12 196 ALA A O 1
ATOM 1510 N N . GLY A 1 197 ? 20.546 -13.596 -31.796 1.00 57.62 197 GLY A N 1
ATOM 1511 C CA . GLY A 1 197 ? 21.858 -13.126 -31.317 1.00 57.62 197 GLY A CA 1
ATOM 1512 C C . GLY A 1 197 ? 22.956 -14.193 -31.288 1.00 57.62 197 GLY A C 1
ATOM 1513 O O . GLY A 1 197 ? 22.702 -15.359 -30.984 1.00 57.62 197 GLY A O 1
ATOM 1514 N N . SER A 1 198 ? 24.198 -13.782 -31.568 1.00 64.25 198 SER A N 1
ATOM 1515 C CA . SER A 1 198 ? 25.394 -14.611 -31.387 1.00 64.25 198 SER A CA 1
ATOM 1516 C C . SER A 1 198 ? 25.605 -14.966 -29.905 1.00 64.25 198 SER A C 1
ATOM 1518 O O . SER A 1 198 ? 25.165 -14.249 -29.001 1.00 64.25 198 SER A O 1
ATOM 1520 N N . ARG A 1 199 ? 26.300 -16.082 -29.631 1.00 64.25 199 ARG A N 1
ATOM 1521 C CA . ARG A 1 199 ? 26.621 -16.522 -28.257 1.00 64.25 199 ARG A CA 1
ATOM 1522 C C . ARG A 1 199 ? 27.354 -15.427 -27.464 1.00 64.25 199 ARG A C 1
ATOM 1524 O O . ARG A 1 199 ? 27.095 -15.275 -26.275 1.00 64.25 199 ARG A O 1
ATOM 1531 N N . SER A 1 200 ? 28.192 -14.638 -28.136 1.00 64.19 200 SER A N 1
ATOM 1532 C CA . SER A 1 200 ? 28.951 -13.529 -27.549 1.00 64.19 200 SER A CA 1
ATOM 1533 C C . SER A 1 200 ? 28.057 -12.378 -27.076 1.00 64.19 200 SER A C 1
ATOM 1535 O O . SER A 1 200 ? 28.248 -11.897 -25.965 1.00 64.19 200 SER A O 1
ATOM 1537 N N . ILE A 1 201 ? 27.027 -11.995 -27.847 1.00 66.56 201 ILE A N 1
ATOM 1538 C CA . ILE A 1 201 ? 26.061 -10.945 -27.454 1.00 66.56 201 ILE A CA 1
ATOM 1539 C C . ILE A 1 201 ? 25.344 -11.333 -26.161 1.00 66.56 201 ILE A C 1
ATOM 1541 O O . ILE A 1 201 ? 25.223 -10.531 -25.235 1.00 66.56 201 ILE A O 1
ATOM 1545 N N . ARG A 1 202 ? 24.877 -12.585 -26.091 1.00 65.31 202 ARG A N 1
ATOM 1546 C CA . ARG A 1 202 ? 24.144 -13.088 -24.927 1.00 65.31 202 ARG A CA 1
ATOM 1547 C C . ARG A 1 202 ? 25.048 -13.211 -23.706 1.00 65.31 202 ARG A C 1
ATOM 1549 O O . ARG A 1 202 ? 24.646 -12.793 -22.631 1.00 65.31 202 ARG A O 1
ATOM 1556 N N . SER A 1 203 ? 26.268 -13.716 -23.893 1.00 68.50 203 SER A N 1
ATOM 1557 C CA . SER A 1 203 ? 27.265 -13.823 -22.825 1.00 68.50 203 SER A CA 1
ATOM 1558 C C . SER A 1 203 ? 27.631 -12.453 -22.252 1.00 68.50 203 SER A C 1
ATOM 1560 O O . SER A 1 203 ? 27.618 -12.290 -21.038 1.00 68.50 203 SER A O 1
ATOM 1562 N N . MET A 1 204 ? 27.905 -11.458 -23.105 1.00 74.19 204 MET A N 1
ATOM 1563 C CA . MET A 1 204 ? 28.224 -10.096 -22.661 1.00 74.19 204 MET A CA 1
ATOM 1564 C C . MET A 1 204 ? 27.066 -9.472 -21.883 1.00 74.19 204 MET A C 1
ATOM 1566 O O . MET A 1 204 ? 27.268 -8.952 -20.791 1.00 74.19 204 MET A O 1
ATOM 1570 N N . ALA A 1 205 ? 25.845 -9.542 -22.416 1.00 71.00 205 ALA A N 1
ATOM 1571 C CA . ALA A 1 205 ? 24.697 -8.936 -21.756 1.00 71.00 205 ALA A CA 1
ATOM 1572 C C . ALA A 1 205 ? 24.330 -9.641 -20.440 1.00 71.00 205 ALA A C 1
ATOM 1574 O O . ALA A 1 205 ? 24.036 -8.960 -19.466 1.00 71.00 205 ALA A O 1
ATOM 1575 N N . GLN A 1 206 ? 24.406 -10.977 -20.388 1.00 69.56 206 GLN A N 1
ATOM 1576 C CA . GLN A 1 206 ? 24.139 -11.762 -19.178 1.00 69.56 206 GLN A CA 1
ATOM 1577 C C . GLN A 1 206 ? 25.133 -11.422 -18.060 1.00 69.56 206 GLN A C 1
ATOM 1579 O O . GLN A 1 206 ? 24.734 -11.211 -16.917 1.00 69.56 206 GLN A O 1
ATOM 1584 N N . VAL A 1 207 ? 26.421 -11.325 -18.388 1.00 70.88 207 VAL A N 1
ATOM 1585 C CA . VAL A 1 207 ? 27.474 -11.028 -17.411 1.00 70.88 207 VAL A CA 1
ATOM 1586 C C . VAL A 1 207 ? 27.418 -9.578 -16.923 1.00 70.88 207 VAL A C 1
ATOM 1588 O O . VAL A 1 207 ? 27.597 -9.330 -15.736 1.00 70.88 207 VAL A O 1
ATOM 1591 N N . LEU A 1 208 ? 27.093 -8.625 -17.801 1.00 70.81 208 LEU A N 1
ATOM 1592 C CA . LEU A 1 208 ? 26.855 -7.228 -17.411 1.00 70.81 208 LEU A CA 1
ATOM 1593 C C . LEU A 1 208 ? 25.591 -7.049 -16.560 1.00 70.81 208 LEU A C 1
ATOM 1595 O O . LEU A 1 208 ? 25.387 -5.990 -15.971 1.00 70.81 208 LEU A O 1
ATOM 1599 N N . SER A 1 209 ? 24.738 -8.071 -16.524 1.00 64.38 209 SER A N 1
ATOM 1600 C CA . SER A 1 209 ? 23.444 -8.030 -15.863 1.00 64.38 209 SER A CA 1
ATOM 1601 C C . SER A 1 209 ? 23.327 -8.834 -14.572 1.00 64.38 209 SER A C 1
ATOM 1603 O O . SER A 1 209 ? 22.348 -8.653 -13.847 1.00 64.38 209 SER A O 1
ATOM 1605 N N . SER A 1 210 ? 24.285 -9.717 -14.286 1.00 64.56 210 SER A N 1
ATOM 1606 C CA . SER A 1 210 ? 24.313 -10.485 -13.045 1.00 64.56 210 SER A CA 1
ATOM 1607 C C . SER A 1 210 ? 24.805 -9.623 -11.872 1.00 64.56 210 SER A C 1
ATOM 1609 O O . SER A 1 210 ? 25.357 -8.536 -12.052 1.00 64.56 210 SER A O 1
ATOM 1611 N N . GLU A 1 211 ? 24.592 -10.099 -10.645 1.00 58.53 211 GLU A N 1
ATOM 1612 C CA . GLU A 1 211 ? 24.790 -9.351 -9.393 1.00 58.53 211 GLU A CA 1
ATOM 1613 C C . GLU A 1 211 ? 26.237 -9.017 -8.921 1.00 58.53 211 GLU A C 1
ATOM 1615 O O . GLU A 1 211 ? 26.367 -8.558 -7.786 1.00 58.53 211 GLU A O 1
ATOM 1620 N N . PRO A 1 212 ? 27.343 -9.127 -9.698 1.00 58.88 212 PRO A N 1
ATOM 1621 C CA . PRO A 1 212 ? 28.618 -8.523 -9.287 1.00 58.88 212 PRO A CA 1
ATOM 1622 C C . PRO A 1 212 ? 28.936 -7.162 -9.937 1.00 58.88 212 PRO A C 1
ATOM 1624 O O . PRO A 1 212 ? 29.987 -6.602 -9.627 1.00 58.88 212 PRO A O 1
ATOM 1627 N N . VAL A 1 213 ? 28.092 -6.611 -10.823 1.00 65.12 213 VAL A N 1
ATOM 1628 C CA . VAL A 1 213 ? 28.366 -5.316 -11.484 1.00 65.12 213 VAL A CA 1
ATOM 1629 C C . VAL A 1 213 ? 27.744 -4.147 -10.698 1.00 65.12 213 VAL A C 1
ATOM 1631 O O . VAL A 1 213 ? 26.524 -4.122 -10.520 1.00 65.12 213 VAL A O 1
ATOM 1634 N N . PRO A 1 214 ? 28.539 -3.151 -10.253 1.00 70.31 214 PRO A N 1
ATOM 1635 C CA . PRO A 1 214 ? 28.033 -1.976 -9.550 1.00 70.31 214 PRO A CA 1
ATOM 1636 C C . PRO A 1 214 ? 27.008 -1.200 -10.385 1.00 70.31 214 PRO A C 1
ATOM 1638 O O . PRO A 1 214 ? 27.121 -1.098 -11.613 1.00 70.31 214 PRO A O 1
ATOM 1641 N N . ALA A 1 215 ? 26.007 -0.620 -9.720 1.00 71.12 215 ALA A N 1
ATOM 1642 C CA . ALA A 1 215 ? 24.952 0.142 -10.386 1.00 71.12 215 ALA A CA 1
ATOM 1643 C C . ALA A 1 215 ? 25.523 1.328 -11.182 1.00 71.12 215 ALA A C 1
ATOM 1645 O O . ALA A 1 215 ? 25.012 1.652 -12.254 1.00 71.12 215 ALA A O 1
ATOM 1646 N N . GLU A 1 216 ? 26.626 1.914 -10.713 1.00 75.50 216 GLU A N 1
ATOM 1647 C CA . GLU A 1 216 ? 27.329 3.019 -11.362 1.00 75.50 216 GLU A CA 1
ATOM 1648 C C . GLU A 1 216 ? 27.836 2.638 -12.762 1.00 75.50 216 GLU A C 1
ATOM 1650 O O . GLU A 1 216 ? 27.721 3.434 -13.693 1.00 75.50 216 GLU A O 1
ATOM 1655 N N . VAL A 1 217 ? 28.311 1.399 -12.949 1.00 77.94 217 VAL A N 1
ATOM 1656 C CA . VAL A 1 217 ? 28.747 0.883 -14.261 1.00 77.94 217 VAL A CA 1
ATOM 1657 C C . VAL A 1 217 ? 27.569 0.748 -15.211 1.00 77.94 217 VAL A C 1
ATOM 1659 O O . VAL A 1 217 ? 27.668 1.109 -16.381 1.00 77.94 217 VAL A O 1
ATOM 1662 N N . THR A 1 218 ? 26.427 0.275 -14.711 1.00 76.69 218 THR A N 1
ATOM 1663 C CA . THR A 1 218 ? 25.209 0.160 -15.523 1.00 76.69 218 THR A CA 1
ATOM 1664 C C . THR A 1 218 ? 24.713 1.539 -15.965 1.00 76.69 218 THR A C 1
ATOM 1666 O O . THR A 1 218 ? 24.345 1.716 -17.126 1.00 76.69 218 THR A O 1
ATOM 1669 N N . VAL A 1 219 ? 24.733 2.529 -15.065 1.00 79.62 219 VAL A N 1
ATOM 1670 C CA . VAL A 1 219 ? 24.347 3.916 -15.371 1.00 79.62 219 VAL A CA 1
ATOM 1671 C C . VAL A 1 219 ? 25.275 4.522 -16.424 1.00 79.62 219 VAL A C 1
ATOM 1673 O O . VAL A 1 219 ? 24.786 5.032 -17.434 1.00 79.62 219 VAL A O 1
ATOM 1676 N N . ALA A 1 220 ? 26.593 4.416 -16.233 1.00 83.00 220 ALA A N 1
ATOM 1677 C CA . ALA A 1 220 ? 27.581 4.912 -17.190 1.00 83.00 220 ALA A CA 1
ATOM 1678 C C . ALA A 1 220 ? 27.448 4.221 -18.558 1.00 83.00 220 ALA A C 1
ATOM 1680 O O . ALA A 1 220 ? 27.488 4.877 -19.598 1.00 83.00 220 ALA A O 1
ATOM 1681 N N . LEU A 1 221 ? 27.197 2.909 -18.577 1.00 85.00 221 LEU A N 1
ATOM 1682 C CA . LEU A 1 221 ? 26.976 2.151 -19.806 1.00 85.00 221 LEU A CA 1
ATOM 1683 C C . LEU A 1 221 ? 25.734 2.633 -20.568 1.00 85.00 221 LEU A C 1
ATOM 1685 O O . LEU A 1 221 ? 25.816 2.881 -21.769 1.00 85.00 221 LEU A O 1
ATOM 1689 N N . TRP A 1 222 ? 24.592 2.816 -19.897 1.00 85.00 222 TRP A N 1
ATOM 1690 C CA . TRP A 1 222 ? 23.392 3.363 -20.545 1.00 85.00 222 TRP A CA 1
ATOM 1691 C C . TRP A 1 222 ? 23.621 4.775 -21.089 1.00 85.00 222 TRP A C 1
ATOM 1693 O O . TRP A 1 222 ? 23.120 5.092 -22.169 1.00 85.00 222 TRP A O 1
ATOM 1703 N N . GLN A 1 223 ? 24.382 5.614 -20.381 1.00 86.00 223 GLN A N 1
ATOM 1704 C CA . GLN A 1 223 ? 24.758 6.945 -20.864 1.00 86.00 223 GLN A CA 1
ATOM 1705 C C . GLN A 1 223 ? 25.592 6.858 -22.150 1.00 86.00 223 GLN A C 1
ATOM 1707 O O . GLN A 1 223 ? 25.231 7.487 -23.143 1.00 86.00 223 GLN A O 1
ATOM 1712 N N . GLN A 1 224 ? 26.637 6.027 -22.174 1.00 86.19 224 GLN A N 1
ATOM 1713 C CA . GLN A 1 224 ? 27.502 5.853 -23.347 1.00 86.19 224 GLN A CA 1
ATOM 1714 C C . GLN A 1 224 ? 26.752 5.259 -24.552 1.00 86.19 224 GLN A C 1
ATOM 1716 O O . GLN A 1 224 ? 26.864 5.758 -25.674 1.00 86.19 224 GLN A O 1
ATOM 1721 N N . LEU A 1 225 ? 25.901 4.251 -24.331 1.00 87.44 225 LEU A N 1
ATOM 1722 C CA . LEU A 1 225 ? 25.085 3.643 -25.389 1.00 87.44 225 LEU A CA 1
ATOM 1723 C C . LEU A 1 225 ? 24.108 4.646 -26.024 1.00 87.44 225 LEU A C 1
ATOM 1725 O O . LEU A 1 225 ? 23.902 4.606 -27.236 1.00 87.44 225 LEU A O 1
ATOM 1729 N N . ARG A 1 226 ? 23.518 5.555 -25.234 1.00 85.12 226 ARG A N 1
ATOM 1730 C CA . ARG A 1 226 ? 22.614 6.610 -25.736 1.00 85.12 226 ARG A CA 1
ATOM 1731 C C . ARG A 1 226 ? 23.325 7.618 -26.634 1.00 85.12 226 ARG A C 1
ATOM 1733 O O . ARG A 1 226 ? 22.700 8.135 -27.552 1.00 85.12 226 ARG A O 1
ATOM 1740 N N . VAL A 1 227 ? 24.598 7.899 -26.361 1.00 85.81 227 VAL A N 1
ATOM 1741 C CA . VAL A 1 227 ? 25.405 8.850 -27.140 1.00 85.81 227 VAL A CA 1
ATOM 1742 C C . VAL A 1 227 ? 25.868 8.239 -28.465 1.00 85.81 227 VAL A C 1
ATOM 1744 O O . VAL A 1 227 ? 25.964 8.945 -29.465 1.00 85.81 227 VAL A O 1
ATOM 1747 N N . HIS A 1 228 ? 26.160 6.935 -28.486 1.00 83.38 228 HIS A N 1
ATOM 1748 C CA . HIS A 1 228 ? 26.892 6.308 -29.591 1.00 83.38 228 HIS A CA 1
ATOM 1749 C C . HIS A 1 228 ? 26.094 5.342 -30.479 1.00 83.38 228 HIS A C 1
ATOM 1751 O O . HIS A 1 228 ? 26.632 4.924 -31.508 1.00 83.38 228 HIS A O 1
ATOM 1757 N N . LEU A 1 229 ? 24.860 4.970 -30.120 1.00 85.44 229 LEU A N 1
ATOM 1758 C CA . LEU A 1 229 ? 24.002 4.111 -30.947 1.00 85.44 229 LEU A CA 1
ATOM 1759 C C . LEU A 1 229 ? 22.892 4.896 -31.654 1.00 85.44 229 LEU A C 1
ATOM 1761 O O . LEU A 1 229 ? 22.333 5.846 -31.111 1.00 85.44 229 LEU A O 1
ATOM 1765 N N . ASP A 1 230 ? 22.513 4.428 -32.845 1.00 83.50 230 ASP A N 1
ATOM 1766 C CA . ASP A 1 230 ? 21.466 5.050 -33.656 1.00 83.50 230 ASP A CA 1
ATOM 1767 C C . ASP A 1 230 ? 20.080 4.975 -32.996 1.00 83.50 230 ASP A C 1
ATOM 1769 O O . ASP A 1 230 ? 19.667 3.945 -32.450 1.00 83.50 230 ASP A O 1
ATOM 1773 N N . ALA A 1 231 ? 19.276 6.027 -33.176 1.00 83.50 231 ALA A N 1
ATOM 1774 C CA . ALA A 1 231 ? 17.890 6.077 -32.699 1.00 83.50 231 ALA A CA 1
ATOM 1775 C C . ALA A 1 231 ? 17.023 4.917 -33.233 1.00 83.50 231 ALA A C 1
ATOM 1777 O O . ALA A 1 231 ? 16.109 4.439 -32.553 1.00 83.50 231 ALA A O 1
ATOM 1778 N N . SER A 1 232 ? 17.326 4.416 -34.438 1.00 82.75 232 SER A N 1
ATOM 1779 C CA . SER A 1 232 ? 16.620 3.279 -35.042 1.00 82.75 232 SER A CA 1
ATOM 1780 C C . SER A 1 232 ? 16.821 1.970 -34.262 1.00 82.75 232 SER A C 1
ATOM 1782 O O . SER A 1 232 ? 15.875 1.188 -34.130 1.00 82.75 232 SER A O 1
ATOM 1784 N N . THR A 1 233 ? 18.005 1.769 -33.673 1.00 85.25 233 THR A N 1
ATOM 1785 C CA . THR A 1 233 ? 18.343 0.619 -32.824 1.00 85.25 233 THR A CA 1
ATOM 1786 C C . THR A 1 233 ? 17.504 0.632 -31.545 1.00 85.25 233 THR A C 1
ATOM 1788 O O . THR A 1 233 ? 16.853 -0.367 -31.220 1.00 85.25 233 THR A O 1
ATOM 1791 N N . PHE A 1 234 ? 17.418 1.784 -30.871 1.00 85.94 234 PHE A N 1
ATOM 1792 C CA . PHE A 1 234 ? 16.554 1.962 -29.699 1.00 85.94 234 PHE A CA 1
ATOM 1793 C C . PHE A 1 234 ? 15.075 1.736 -30.037 1.00 85.94 234 PHE A C 1
ATOM 1795 O O . PHE A 1 234 ? 14.385 1.008 -29.324 1.00 85.94 234 PHE A O 1
ATOM 1802 N N . ALA A 1 235 ? 14.589 2.259 -31.165 1.00 84.31 235 ALA A N 1
ATOM 1803 C CA . ALA A 1 235 ? 13.196 2.087 -31.582 1.00 84.31 235 ALA A CA 1
ATOM 1804 C C . ALA A 1 235 ? 12.822 0.622 -31.895 1.00 84.31 235 ALA A C 1
ATOM 1806 O O . ALA A 1 235 ? 11.662 0.219 -31.740 1.00 84.31 235 ALA A O 1
ATOM 1807 N N . VAL A 1 236 ? 13.769 -0.194 -32.372 1.00 84.00 236 VAL A N 1
ATOM 1808 C CA . VAL A 1 236 ? 13.576 -1.645 -32.553 1.00 84.00 236 VAL A CA 1
ATOM 1809 C C . VAL A 1 236 ? 13.546 -2.351 -31.198 1.00 84.00 236 VAL A C 1
ATOM 1811 O O . VAL A 1 236 ? 12.629 -3.139 -30.953 1.00 84.00 236 VAL A O 1
ATOM 1814 N N . ALA A 1 237 ? 14.491 -2.033 -30.311 1.00 84.44 237 ALA A N 1
ATOM 1815 C CA . ALA A 1 237 ? 14.573 -2.617 -28.975 1.00 84.44 237 ALA A CA 1
ATOM 1816 C C . ALA A 1 237 ? 13.319 -2.306 -28.135 1.00 84.44 237 ALA A C 1
ATOM 1818 O O . ALA A 1 237 ? 12.716 -3.209 -27.568 1.00 84.44 237 ALA A O 1
ATOM 1819 N N . GLN A 1 238 ? 12.837 -1.063 -28.137 1.00 86.69 238 GLN A N 1
ATOM 1820 C CA . GLN A 1 238 ? 11.623 -0.659 -27.418 1.00 86.69 238 GLN A CA 1
ATOM 1821 C C . GLN A 1 238 ? 10.367 -1.393 -27.897 1.00 86.69 238 GLN A C 1
ATOM 1823 O O . GLN A 1 238 ? 9.570 -1.857 -27.084 1.00 86.69 238 GLN A O 1
ATOM 1828 N N . ARG A 1 239 ? 10.182 -1.529 -29.219 1.00 84.19 239 ARG A N 1
ATOM 1829 C CA . ARG A 1 239 ? 9.035 -2.265 -29.781 1.00 84.19 239 ARG A CA 1
ATOM 1830 C C . ARG A 1 239 ? 9.062 -3.736 -29.391 1.00 84.19 239 ARG A C 1
ATOM 1832 O O . ARG A 1 239 ? 8.020 -4.293 -29.059 1.00 84.19 239 ARG A O 1
ATOM 1839 N N . ALA A 1 240 ? 10.242 -4.348 -29.432 1.00 80.56 240 ALA A N 1
ATOM 1840 C CA . ALA A 1 240 ? 10.418 -5.721 -28.994 1.00 80.56 240 ALA A CA 1
ATOM 1841 C C . ALA A 1 240 ? 10.140 -5.863 -27.490 1.00 80.56 240 ALA A C 1
ATOM 1843 O O . ALA A 1 240 ? 9.393 -6.756 -27.113 1.00 80.56 240 ALA A O 1
ATOM 1844 N N . LEU A 1 241 ? 10.643 -4.955 -26.645 1.00 83.25 241 LEU A N 1
ATOM 1845 C CA . LEU A 1 241 ? 10.401 -4.984 -25.200 1.00 83.25 241 LEU A CA 1
ATOM 1846 C C . LEU A 1 241 ? 8.906 -4.898 -24.870 1.00 83.25 241 LEU A C 1
ATOM 1848 O O . LEU A 1 241 ? 8.407 -5.724 -24.112 1.00 83.25 241 LEU A O 1
ATOM 1852 N N . LEU A 1 242 ? 8.179 -3.952 -25.472 1.00 82.75 242 LEU A N 1
ATOM 1853 C CA . LEU A 1 242 ? 6.733 -3.817 -25.271 1.00 82.75 242 LEU A CA 1
ATOM 1854 C C . LEU A 1 242 ? 5.985 -5.085 -25.697 1.00 82.75 242 LEU A C 1
ATOM 1856 O O . LEU A 1 242 ? 5.153 -5.587 -24.949 1.00 82.75 242 LEU A O 1
ATOM 1860 N N . ALA A 1 243 ? 6.328 -5.651 -26.858 1.00 81.19 243 ALA A N 1
ATOM 1861 C CA . ALA A 1 243 ? 5.730 -6.901 -27.318 1.00 81.19 243 ALA A CA 1
ATOM 1862 C C . ALA A 1 243 ? 6.018 -8.074 -26.365 1.00 81.19 243 ALA A C 1
ATOM 1864 O O . ALA A 1 243 ? 5.165 -8.941 -26.195 1.00 81.19 243 ALA A O 1
ATOM 1865 N N . LEU A 1 244 ? 7.197 -8.118 -25.741 1.00 76.25 244 LEU A N 1
ATOM 1866 C CA . LEU A 1 244 ? 7.546 -9.157 -24.773 1.00 76.25 244 LEU A CA 1
ATOM 1867 C C . LEU A 1 244 ? 6.751 -8.998 -23.474 1.00 76.25 244 LEU A C 1
ATOM 1869 O O . LEU A 1 244 ? 6.094 -9.949 -23.055 1.00 76.25 244 LEU A O 1
ATOM 1873 N N . LEU A 1 245 ? 6.742 -7.793 -22.896 1.00 76.19 245 LEU A N 1
ATOM 1874 C CA . LEU A 1 245 ? 6.017 -7.496 -21.657 1.00 76.19 245 LEU A CA 1
ATOM 1875 C C . LEU A 1 245 ? 4.503 -7.725 -21.799 1.00 76.19 245 LEU A C 1
ATOM 1877 O O . LEU A 1 245 ? 3.876 -8.223 -20.870 1.00 76.19 245 LEU A O 1
ATOM 1881 N N . SER A 1 246 ? 3.917 -7.430 -22.965 1.00 75.25 246 SER A N 1
ATOM 1882 C CA . SER A 1 246 ? 2.486 -7.657 -23.215 1.00 75.25 246 SER A CA 1
ATOM 1883 C C . SER A 1 246 ? 2.106 -9.128 -23.438 1.00 75.25 246 SER A C 1
ATOM 1885 O O . SER A 1 246 ? 0.967 -9.497 -23.169 1.00 75.25 246 SER A O 1
ATOM 1887 N N . ASN A 1 247 ? 3.012 -9.974 -23.948 1.00 68.06 247 ASN A N 1
ATOM 1888 C CA . ASN A 1 247 ? 2.702 -11.370 -24.305 1.00 68.06 247 ASN A CA 1
ATOM 1889 C C . ASN A 1 247 ? 3.103 -12.391 -23.230 1.00 68.06 247 ASN A C 1
ATOM 1891 O O . ASN A 1 247 ? 2.615 -13.523 -23.234 1.00 68.06 247 ASN A O 1
ATOM 1895 N N . SER A 1 248 ? 4.027 -12.051 -22.334 1.00 59.28 248 SER A N 1
ATOM 1896 C CA . SER A 1 248 ? 4.419 -12.902 -21.211 1.00 59.28 248 SER A CA 1
ATOM 1897 C C . SER A 1 248 ? 4.958 -12.018 -20.088 1.00 59.28 248 SER A C 1
ATOM 1899 O O . SER A 1 248 ? 6.036 -11.447 -20.263 1.00 59.28 248 SER A O 1
ATOM 1901 N N . PRO A 1 249 ? 4.256 -11.895 -18.945 1.00 58.56 249 PRO A N 1
ATOM 1902 C CA . PRO A 1 249 ? 4.775 -11.116 -17.833 1.00 58.56 249 PRO A CA 1
ATOM 1903 C C . PRO A 1 249 ? 6.096 -11.754 -17.379 1.00 58.56 249 PRO A C 1
ATOM 1905 O O . PRO A 1 249 ? 6.127 -12.964 -17.127 1.00 58.56 249 PRO A O 1
ATOM 1908 N N . PRO A 1 250 ? 7.206 -11.001 -17.317 1.00 55.53 250 PRO A N 1
ATOM 1909 C CA . PRO A 1 250 ? 8.441 -11.529 -16.771 1.00 55.53 250 PRO A CA 1
ATOM 1910 C C . PRO A 1 250 ? 8.202 -11.821 -15.290 1.00 55.53 250 PRO A C 1
ATOM 1912 O O . PRO A 1 250 ? 7.983 -10.910 -14.494 1.00 55.53 250 PRO A O 1
ATOM 1915 N N . GLY A 1 251 ? 8.165 -13.105 -14.939 1.00 53.78 251 GLY A N 1
ATOM 1916 C CA . GLY A 1 251 ? 7.820 -13.557 -13.591 1.00 53.78 251 GLY A CA 1
ATOM 1917 C C . GLY A 1 251 ? 8.805 -13.102 -12.513 1.00 53.78 251 GLY A C 1
ATOM 1918 O O . GLY A 1 251 ? 8.423 -13.071 -11.353 1.00 53.78 251 GLY A O 1
ATOM 1919 N N . ASP A 1 252 ? 10.017 -12.682 -12.886 1.00 61.00 252 ASP A N 1
ATOM 1920 C CA . ASP A 1 252 ? 11.116 -12.413 -11.947 1.00 61.00 252 ASP A CA 1
ATOM 1921 C C . ASP A 1 252 ? 11.868 -11.092 -12.196 1.00 61.00 252 ASP A C 1
ATOM 1923 O O . ASP A 1 252 ? 12.934 -10.885 -11.630 1.00 61.00 252 ASP A O 1
ATOM 1927 N N . VAL A 1 253 ? 11.350 -10.177 -13.026 1.00 64.31 253 VAL A N 1
ATOM 1928 C CA . VAL A 1 253 ? 12.021 -8.879 -13.244 1.00 64.31 253 VAL A CA 1
ATOM 1929 C C . VAL A 1 253 ? 11.551 -7.865 -12.201 1.00 64.31 253 VAL A C 1
ATOM 1931 O O . VAL A 1 253 ? 10.422 -7.382 -12.274 1.00 64.31 253 VAL A O 1
ATOM 1934 N N . ASP A 1 254 ? 12.430 -7.521 -11.263 1.00 64.12 254 ASP A N 1
ATOM 1935 C CA . ASP A 1 254 ? 12.208 -6.537 -10.194 1.00 64.12 254 ASP A CA 1
ATOM 1936 C C . ASP A 1 254 ? 13.095 -5.277 -10.324 1.00 64.12 254 ASP A C 1
ATOM 1938 O O . ASP A 1 254 ? 13.051 -4.375 -9.483 1.00 64.12 254 ASP A O 1
ATOM 1942 N N . HIS A 1 255 ? 13.883 -5.171 -11.400 1.00 72.50 255 HIS A N 1
ATOM 1943 C CA . HIS A 1 255 ? 14.774 -4.041 -11.675 1.00 72.50 255 HIS A CA 1
ATOM 1944 C C . HIS A 1 255 ? 14.231 -3.090 -12.754 1.00 72.50 255 HIS A C 1
ATOM 1946 O O . HIS A 1 255 ? 13.464 -3.463 -13.638 1.00 72.50 255 HIS A O 1
ATOM 1952 N N . LEU A 1 256 ? 14.702 -1.839 -12.737 1.00 74.88 256 LEU A N 1
ATOM 1953 C CA . LEU A 1 256 ? 14.234 -0.750 -13.614 1.00 74.88 256 LEU A CA 1
ATOM 1954 C C . LEU A 1 256 ? 14.922 -0.685 -14.991 1.00 74.88 256 LEU A C 1
ATOM 1956 O O . LEU A 1 256 ? 14.774 0.288 -15.727 1.00 74.88 256 LEU A O 1
ATOM 1960 N N . GLY A 1 257 ? 15.643 -1.734 -15.385 1.00 77.19 257 GLY A N 1
ATOM 1961 C CA . GLY A 1 257 ? 16.287 -1.824 -16.703 1.00 77.19 257 GLY A CA 1
ATOM 1962 C C . GLY A 1 257 ? 15.316 -1.674 -17.888 1.00 77.19 257 GLY A C 1
ATOM 1963 O O . GLY A 1 257 ? 15.638 -0.946 -18.831 1.00 77.19 257 GLY A O 1
ATOM 1964 N N . PRO A 1 258 ? 14.103 -2.267 -17.854 1.00 83.25 258 PRO A N 1
ATOM 1965 C CA . PRO A 1 258 ? 13.097 -2.056 -18.895 1.00 83.25 258 PRO A CA 1
ATOM 1966 C C . PRO A 1 258 ? 12.649 -0.593 -19.009 1.00 83.25 258 PRO A C 1
ATOM 1968 O O . PRO A 1 258 ? 12.436 -0.101 -20.116 1.00 83.25 258 PRO A O 1
ATOM 1971 N N . LEU A 1 259 ? 12.556 0.122 -17.882 1.00 84.50 259 LEU A N 1
ATOM 1972 C CA . LEU A 1 259 ? 12.214 1.544 -17.862 1.00 84.50 259 LEU A CA 1
ATOM 1973 C C . LEU A 1 259 ? 13.308 2.387 -18.528 1.00 84.50 259 LEU A C 1
ATOM 1975 O O . LEU A 1 259 ? 12.994 3.247 -19.350 1.00 84.50 259 LEU A O 1
ATOM 1979 N N . GLU A 1 260 ? 14.581 2.108 -18.229 1.00 83.38 260 GLU A N 1
ATOM 1980 C CA . GLU A 1 260 ? 15.710 2.816 -18.844 1.00 83.38 260 GLU A CA 1
ATOM 1981 C C . GLU A 1 260 ? 15.691 2.693 -20.371 1.00 83.38 260 GLU A C 1
ATOM 1983 O O . GLU A 1 260 ? 15.919 3.686 -21.063 1.00 83.38 260 GLU A O 1
ATOM 1988 N N . LEU A 1 261 ? 15.347 1.522 -20.918 1.00 84.62 261 LEU A N 1
ATOM 1989 C CA . LEU A 1 261 ? 15.236 1.329 -22.366 1.00 84.62 261 LEU A CA 1
ATOM 1990 C C . LEU A 1 261 ? 14.050 2.098 -22.978 1.00 84.62 261 LEU A C 1
ATOM 1992 O O . LEU A 1 261 ? 14.188 2.693 -24.051 1.00 84.62 261 LEU A O 1
ATOM 1996 N N . LEU A 1 262 ? 12.891 2.112 -22.313 1.00 85.62 262 LEU A N 1
ATOM 1997 C CA . LEU A 1 262 ? 11.691 2.814 -22.794 1.00 85.62 262 LEU A CA 1
ATOM 1998 C C . LEU A 1 262 ? 11.822 4.343 -22.742 1.00 85.62 262 LEU A C 1
ATOM 2000 O O . LEU A 1 262 ? 11.244 5.027 -23.588 1.00 85.62 262 LEU A O 1
ATOM 2004 N N . ALA A 1 263 ? 12.598 4.859 -21.789 1.00 84.06 263 ALA A N 1
ATOM 2005 C CA . ALA A 1 263 ? 12.901 6.282 -21.645 1.00 84.06 263 ALA A CA 1
ATOM 2006 C C . ALA A 1 263 ? 14.079 6.757 -22.526 1.00 84.06 263 ALA A C 1
ATOM 2008 O O . ALA A 1 263 ? 14.389 7.945 -22.544 1.00 84.06 263 ALA A O 1
ATOM 2009 N N . SER A 1 264 ? 14.756 5.849 -23.240 1.00 82.50 264 SER A N 1
ATOM 2010 C CA . SER A 1 264 ? 15.936 6.164 -24.064 1.00 82.50 264 SER A CA 1
ATOM 2011 C C . SER A 1 264 ? 15.602 6.523 -25.520 1.00 82.50 264 SER A C 1
ATOM 2013 O O . SER A 1 264 ? 14.574 6.118 -26.057 1.00 82.50 264 SER A O 1
ATOM 2015 N N . GLY A 1 265 ? 16.536 7.200 -26.196 1.00 75.81 265 GLY A N 1
ATOM 2016 C CA . GLY A 1 265 ? 16.472 7.515 -27.630 1.00 75.81 265 GLY A CA 1
ATOM 2017 C C . GLY A 1 265 ? 15.768 8.838 -27.959 1.00 75.81 265 GLY A C 1
ATOM 2018 O O . GLY A 1 265 ? 15.229 9.504 -27.083 1.00 75.81 265 GLY A O 1
ATOM 2019 N N . GLU A 1 266 ? 15.775 9.219 -29.241 1.00 73.12 266 GLU A N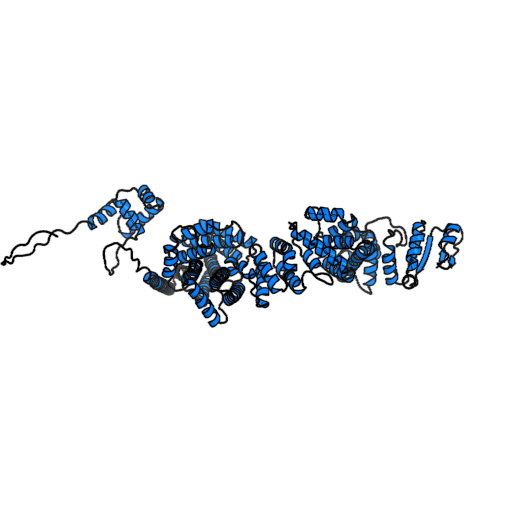 1
ATOM 2020 C CA . GLU A 1 266 ? 15.199 10.494 -29.719 1.00 73.12 266 GLU A CA 1
ATOM 2021 C C . GLU A 1 266 ? 13.668 10.567 -29.595 1.00 73.12 266 GLU A C 1
ATOM 2023 O O . GLU A 1 266 ? 13.109 11.648 -29.447 1.00 73.12 266 GLU A O 1
ATOM 2028 N N . ASN A 1 267 ? 12.985 9.417 -29.644 1.00 75.62 267 ASN A N 1
ATOM 2029 C CA . ASN A 1 267 ? 11.534 9.303 -29.485 1.00 75.62 267 ASN A CA 1
ATOM 2030 C C . ASN A 1 267 ? 11.220 8.322 -28.348 1.00 75.62 267 ASN A C 1
ATOM 2032 O O . ASN A 1 267 ? 10.919 7.152 -28.620 1.00 75.62 267 ASN A O 1
ATOM 2036 N N . PRO A 1 268 ? 11.332 8.759 -27.084 1.00 80.31 268 PRO A N 1
ATOM 2037 C CA . PRO A 1 268 ? 11.098 7.885 -25.949 1.00 80.31 268 PRO A CA 1
ATOM 2038 C C . PRO A 1 268 ? 9.628 7.455 -25.909 1.00 80.31 268 PRO A C 1
ATOM 2040 O O . PRO A 1 268 ? 8.717 8.230 -26.206 1.00 80.31 268 PRO A O 1
ATOM 2043 N N . ARG A 1 269 ? 9.391 6.190 -25.553 1.00 83.56 269 ARG A N 1
ATOM 2044 C CA . ARG A 1 269 ? 8.031 5.647 -25.388 1.00 83.56 269 ARG A CA 1
ATOM 2045 C C . ARG A 1 269 ? 7.406 6.067 -24.069 1.00 83.56 269 ARG A C 1
ATOM 2047 O O . ARG A 1 269 ? 6.191 6.113 -23.970 1.00 83.56 269 ARG A O 1
ATOM 2054 N N . VAL A 1 270 ? 8.242 6.363 -23.083 1.00 83.94 270 VAL A N 1
ATOM 2055 C CA . VAL A 1 270 ? 7.848 6.899 -21.784 1.00 83.94 270 VAL A CA 1
ATOM 2056 C C . VAL A 1 270 ? 8.515 8.260 -21.646 1.00 83.94 270 VAL A C 1
ATOM 2058 O O . VAL A 1 270 ? 9.731 8.362 -21.805 1.00 83.94 270 VAL A O 1
ATOM 2061 N N . THR A 1 271 ? 7.740 9.310 -21.380 1.00 86.75 271 THR A N 1
ATOM 2062 C CA . THR A 1 271 ? 8.295 10.660 -21.207 1.00 86.75 271 THR A CA 1
ATOM 2063 C C . THR A 1 271 ? 9.237 10.710 -20.004 1.00 86.75 271 THR A C 1
ATOM 2065 O O . THR A 1 271 ? 9.131 9.903 -19.080 1.00 86.75 271 THR A O 1
ATOM 2068 N N . HIS A 1 272 ? 10.162 11.673 -19.991 1.00 86.56 272 HIS A N 1
ATOM 2069 C CA . HIS A 1 272 ? 11.108 11.818 -18.882 1.00 86.56 272 HIS A CA 1
ATOM 2070 C C . HIS A 1 272 ? 10.390 12.012 -17.534 1.00 86.56 272 HIS A C 1
ATOM 2072 O O . HIS A 1 272 ? 10.733 11.347 -16.561 1.00 86.56 272 HIS A O 1
ATOM 2078 N N . GLU A 1 273 ? 9.321 12.816 -17.517 1.00 87.38 273 GLU A N 1
ATOM 2079 C CA . GLU A 1 273 ? 8.479 13.036 -16.334 1.00 87.38 273 GLU A CA 1
ATOM 2080 C C . GLU A 1 273 ? 7.856 11.735 -15.800 1.00 87.38 273 GLU A C 1
ATOM 2082 O O . GLU A 1 273 ? 7.909 11.467 -14.598 1.00 87.38 273 GLU A O 1
ATOM 2087 N N . VAL A 1 274 ? 7.296 10.897 -16.683 1.00 89.38 274 VAL A N 1
ATOM 2088 C CA . VAL A 1 274 ? 6.708 9.604 -16.294 1.00 89.38 274 VAL A CA 1
ATOM 2089 C C . VAL A 1 274 ? 7.796 8.630 -15.841 1.00 89.38 274 VAL A C 1
ATOM 2091 O O . VAL A 1 274 ? 7.599 7.906 -14.868 1.00 89.38 274 VAL A O 1
ATOM 2094 N N . ALA A 1 275 ? 8.961 8.627 -16.490 1.00 88.69 275 ALA A N 1
ATOM 2095 C CA . ALA A 1 275 ? 10.070 7.772 -16.086 1.00 88.69 275 ALA A CA 1
ATOM 2096 C C . ALA A 1 275 ? 10.584 8.127 -14.683 1.00 88.69 275 ALA A C 1
ATOM 2098 O O . ALA A 1 275 ? 10.770 7.235 -13.856 1.00 88.69 275 ALA A O 1
ATOM 2099 N N . ASP A 1 276 ? 10.745 9.414 -14.376 1.00 88.75 276 ASP A N 1
ATOM 2100 C CA . ASP A 1 276 ? 11.159 9.865 -13.045 1.00 88.75 276 ASP A CA 1
ATOM 2101 C C . ASP A 1 276 ? 10.129 9.522 -11.969 1.00 88.75 276 ASP A C 1
ATOM 2103 O O . ASP A 1 276 ? 10.498 9.128 -10.860 1.00 88.75 276 ASP A O 1
ATOM 2107 N N . LEU A 1 277 ? 8.838 9.625 -12.293 1.00 91.25 277 LEU A N 1
ATOM 2108 C CA . LEU A 1 277 ? 7.767 9.168 -11.414 1.00 91.25 277 LEU A CA 1
ATOM 2109 C C . LEU A 1 277 ? 7.868 7.662 -11.136 1.00 91.25 277 LEU A C 1
ATOM 2111 O O . LEU A 1 277 ? 7.834 7.259 -9.973 1.00 91.25 277 LEU A O 1
ATOM 2115 N N . VAL A 1 278 ? 8.020 6.829 -12.172 1.00 91.44 278 VAL A N 1
ATOM 2116 C CA . VAL A 1 278 ? 8.143 5.372 -12.004 1.00 91.44 278 VAL A CA 1
ATOM 2117 C C . VAL A 1 278 ? 9.349 5.028 -11.128 1.00 91.44 278 VAL A C 1
ATOM 2119 O O . VAL A 1 278 ? 9.211 4.181 -10.248 1.00 91.44 278 VAL A O 1
ATOM 2122 N N . ARG A 1 279 ? 10.496 5.707 -11.298 1.00 89.75 279 ARG A N 1
ATOM 2123 C CA . ARG A 1 279 ? 11.674 5.516 -10.429 1.00 89.75 279 ARG A CA 1
ATOM 2124 C C . ARG A 1 279 ? 11.344 5.812 -8.967 1.00 89.75 279 ARG A C 1
ATOM 2126 O O . ARG A 1 279 ? 11.511 4.934 -8.130 1.00 89.75 279 ARG A O 1
ATOM 2133 N N . ARG A 1 280 ? 10.773 6.988 -8.674 1.00 90.69 280 ARG A N 1
ATOM 2134 C CA . ARG A 1 280 ? 10.380 7.365 -7.301 1.00 90.69 280 ARG A CA 1
ATOM 2135 C C . ARG A 1 280 ? 9.415 6.362 -6.663 1.00 90.69 280 ARG A C 1
ATOM 2137 O O . ARG A 1 280 ? 9.517 6.088 -5.470 1.00 90.69 280 ARG A O 1
ATOM 2144 N N . VAL A 1 281 ? 8.463 5.839 -7.437 1.00 92.38 281 VAL A N 1
ATOM 2145 C CA . VAL A 1 281 ? 7.477 4.858 -6.954 1.00 92.38 281 VAL A CA 1
ATOM 2146 C C . VAL A 1 281 ? 8.122 3.491 -6.722 1.00 92.38 281 VAL A C 1
ATOM 2148 O O . VAL A 1 281 ? 7.861 2.867 -5.698 1.00 92.38 281 VAL A O 1
ATOM 2151 N N . ALA A 1 282 ? 8.998 3.043 -7.622 1.00 89.50 282 ALA A N 1
ATOM 2152 C CA . ALA A 1 282 ? 9.715 1.779 -7.490 1.00 89.50 282 ALA A CA 1
ATOM 2153 C C . ALA A 1 282 ? 10.765 1.793 -6.365 1.00 89.50 282 ALA A C 1
ATOM 2155 O O . ALA A 1 282 ? 10.963 0.776 -5.703 1.00 89.50 282 ALA A O 1
ATOM 2156 N N . ASP A 1 283 ? 11.397 2.937 -6.098 1.00 88.56 283 ASP A N 1
ATOM 2157 C CA . ASP A 1 283 ? 12.323 3.105 -4.971 1.00 88.56 283 ASP A CA 1
ATOM 2158 C C . ASP A 1 283 ? 11.622 2.907 -3.623 1.00 88.56 283 ASP A C 1
ATOM 2160 O O . ASP A 1 283 ? 12.214 2.365 -2.692 1.00 88.56 283 ASP A O 1
ATOM 2164 N N . ALA A 1 284 ? 10.344 3.287 -3.540 1.00 87.69 284 ALA A N 1
ATOM 2165 C CA . ALA A 1 284 ? 9.496 3.070 -2.372 1.00 87.69 284 ALA A CA 1
ATOM 2166 C C . ALA A 1 284 ? 8.873 1.660 -2.302 1.00 87.69 284 ALA A C 1
ATOM 2168 O O . ALA A 1 284 ? 8.238 1.344 -1.298 1.00 87.69 284 ALA A O 1
ATOM 2169 N N . ALA A 1 285 ? 9.031 0.838 -3.344 1.00 89.38 285 ALA A N 1
ATOM 2170 C CA . ALA A 1 285 ? 8.430 -0.487 -3.455 1.00 89.38 285 ALA A CA 1
ATOM 2171 C C . ALA A 1 285 ? 9.404 -1.606 -3.055 1.00 89.38 285 ALA A C 1
ATOM 2173 O O . ALA A 1 285 ? 10.593 -1.568 -3.394 1.00 89.38 285 ALA A O 1
ATOM 2174 N N . GLY A 1 286 ? 8.876 -2.646 -2.409 1.00 86.25 286 GLY A N 1
ATOM 2175 C CA . GLY A 1 286 ? 9.561 -3.927 -2.241 1.00 86.25 286 GLY A CA 1
ATOM 2176 C C . GLY A 1 286 ? 9.622 -4.735 -3.543 1.00 86.25 286 GLY A C 1
ATOM 2177 O O . GLY A 1 286 ? 9.177 -4.291 -4.601 1.00 86.25 286 GLY A O 1
ATOM 2178 N N . THR A 1 287 ? 10.158 -5.953 -3.479 1.00 84.00 287 THR A N 1
ATOM 2179 C CA . THR A 1 287 ? 10.399 -6.801 -4.664 1.00 84.00 287 THR A CA 1
ATOM 2180 C C . THR A 1 287 ? 9.125 -7.104 -5.462 1.00 84.00 287 THR A C 1
ATOM 2182 O O . THR A 1 287 ? 9.106 -6.930 -6.680 1.00 84.00 287 THR A O 1
ATOM 2185 N N . GLU A 1 288 ? 8.034 -7.484 -4.789 1.00 83.88 288 GLU A N 1
ATOM 2186 C CA . GLU A 1 288 ? 6.737 -7.744 -5.435 1.00 83.88 288 GLU A CA 1
ATOM 2187 C C . GLU A 1 288 ? 6.148 -6.480 -6.074 1.00 83.88 288 GLU A C 1
ATOM 2189 O O . GLU A 1 288 ? 5.734 -6.500 -7.232 1.00 83.88 288 GLU A O 1
ATOM 2194 N N . GLY A 1 289 ? 6.179 -5.351 -5.358 1.00 85.69 289 GLY A N 1
ATOM 2195 C CA . GLY A 1 289 ? 5.700 -4.071 -5.877 1.00 85.69 289 GLY A CA 1
ATOM 2196 C C . GLY A 1 289 ? 6.470 -3.635 -7.125 1.00 85.69 289 GLY A C 1
ATOM 2197 O O . GLY A 1 289 ? 5.862 -3.259 -8.129 1.00 85.69 289 GLY A O 1
ATOM 2198 N N . ARG A 1 290 ? 7.804 -3.766 -7.119 1.00 86.31 290 ARG A N 1
ATOM 2199 C CA . ARG A 1 290 ? 8.648 -3.488 -8.294 1.00 86.31 290 ARG A CA 1
ATOM 2200 C C . ARG A 1 290 ? 8.291 -4.377 -9.478 1.00 86.31 290 ARG A C 1
ATOM 2202 O O . ARG A 1 290 ? 8.169 -3.867 -10.591 1.00 86.31 290 ARG A O 1
ATOM 2209 N N . ARG A 1 291 ? 8.055 -5.671 -9.245 1.00 84.25 291 ARG A N 1
ATOM 2210 C CA . ARG A 1 291 ? 7.618 -6.604 -10.291 1.00 84.25 291 A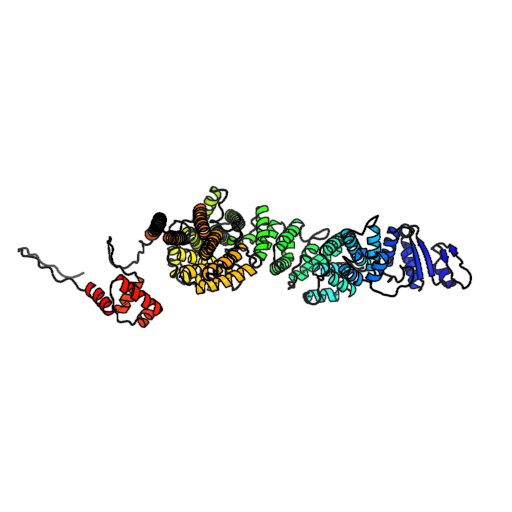RG A CA 1
ATOM 2211 C C . ARG A 1 291 ? 6.309 -6.145 -10.939 1.00 84.25 291 ARG A C 1
ATOM 2213 O O . ARG A 1 291 ? 6.221 -6.079 -12.166 1.00 84.25 291 ARG A O 1
ATOM 2220 N N . CYS A 1 292 ? 5.310 -5.771 -10.140 1.00 87.19 292 CYS A N 1
ATOM 2221 C CA . CYS A 1 292 ? 4.031 -5.274 -10.652 1.00 87.19 292 CYS A CA 1
ATOM 2222 C C . CYS A 1 292 ? 4.179 -3.953 -11.425 1.00 87.19 292 CYS A C 1
ATOM 2224 O O . CYS A 1 292 ? 3.572 -3.789 -12.484 1.00 87.19 292 CYS A O 1
ATOM 2226 N N . ILE A 1 293 ? 5.031 -3.036 -10.955 1.00 89.44 293 ILE A N 1
ATOM 2227 C CA . ILE A 1 293 ? 5.336 -1.779 -11.658 1.00 89.44 293 ILE A CA 1
ATOM 2228 C C . ILE A 1 293 ? 5.967 -2.058 -13.030 1.00 89.44 293 ILE A C 1
ATOM 2230 O O . ILE A 1 293 ? 5.550 -1.467 -14.027 1.00 89.44 293 ILE A O 1
ATOM 2234 N N . VAL A 1 294 ? 6.930 -2.984 -13.111 1.00 84.50 294 VAL A N 1
ATOM 2235 C CA . VAL A 1 294 ? 7.565 -3.373 -14.382 1.00 84.50 294 VAL A CA 1
ATOM 2236 C C . VAL A 1 294 ? 6.546 -3.979 -15.350 1.00 84.50 294 VAL A C 1
ATOM 2238 O O . VAL A 1 294 ? 6.561 -3.662 -16.541 1.00 84.50 294 VAL A O 1
ATOM 2241 N N . GLN A 1 295 ? 5.628 -4.810 -14.854 1.00 84.75 295 GLN A N 1
ATOM 2242 C CA . GLN A 1 295 ? 4.558 -5.396 -15.667 1.00 84.75 295 GLN A CA 1
ATOM 2243 C C . GLN A 1 295 ? 3.583 -4.343 -16.216 1.00 84.75 295 GLN A C 1
ATOM 2245 O O . GLN A 1 295 ? 3.035 -4.536 -17.299 1.00 84.75 295 GLN A O 1
ATOM 2250 N N . ALA A 1 296 ? 3.409 -3.215 -15.522 1.00 87.50 296 ALA A N 1
ATOM 2251 C CA . ALA A 1 296 ? 2.544 -2.115 -15.947 1.00 87.50 296 ALA A CA 1
ATOM 2252 C C . ALA A 1 296 ? 3.199 -1.146 -16.955 1.00 87.50 296 ALA A C 1
ATOM 2254 O O . ALA A 1 296 ? 2.503 -0.320 -17.550 1.00 87.50 296 ALA A O 1
ATOM 2255 N N . LEU A 1 297 ? 4.514 -1.243 -17.199 1.00 87.94 297 LEU A N 1
ATOM 2256 C CA . LEU A 1 297 ? 5.243 -0.357 -18.124 1.00 87.94 297 LEU A CA 1
ATOM 2257 C C . LEU A 1 297 ? 4.636 -0.242 -19.535 1.00 87.94 297 LEU A C 1
ATOM 2259 O O . LEU A 1 297 ? 4.651 0.867 -20.075 1.00 87.94 297 LEU A O 1
ATOM 2263 N N . PRO A 1 298 ? 4.090 -1.309 -20.158 1.00 85.75 298 PRO A N 1
ATOM 2264 C CA . PRO A 1 298 ? 3.475 -1.188 -21.477 1.00 85.75 298 PRO A CA 1
ATOM 2265 C C . PRO A 1 298 ? 2.260 -0.264 -21.500 1.00 85.75 298 PRO A C 1
ATOM 2267 O O . PRO A 1 298 ? 2.048 0.438 -22.485 1.00 85.75 298 PRO A O 1
ATOM 2270 N N . GLU A 1 299 ? 1.477 -0.251 -20.421 1.00 86.00 299 GLU A N 1
ATOM 2271 C CA . GLU A 1 299 ? 0.325 0.637 -20.293 1.00 86.00 299 GLU A CA 1
ATOM 2272 C C . GLU A 1 299 ? 0.761 2.073 -19.986 1.00 86.00 299 GLU A C 1
ATOM 2274 O O . GLU A 1 299 ? 0.215 3.011 -20.561 1.00 86.00 299 GLU A O 1
ATOM 2279 N N . LEU A 1 300 ? 1.791 2.240 -19.147 1.00 85.56 300 LEU A N 1
ATOM 2280 C CA . LEU A 1 300 ? 2.360 3.546 -18.791 1.00 85.56 300 LEU A CA 1
ATOM 2281 C C . LEU A 1 300 ? 2.995 4.264 -19.989 1.00 85.56 300 LEU A C 1
ATOM 2283 O O . LEU A 1 300 ? 2.994 5.489 -20.048 1.00 85.56 300 LEU A O 1
ATOM 2287 N N . ALA A 1 301 ? 3.499 3.518 -20.976 1.00 81.00 301 ALA A N 1
ATOM 2288 C CA . ALA A 1 301 ? 3.994 4.078 -22.235 1.00 81.00 301 ALA A CA 1
ATOM 2289 C C . ALA A 1 301 ? 2.890 4.725 -23.100 1.00 81.00 301 ALA A C 1
ATOM 2291 O O . ALA A 1 301 ? 3.192 5.429 -24.061 1.00 81.00 301 ALA A O 1
ATOM 2292 N N . GLY A 1 302 ? 1.614 4.462 -22.799 1.00 79.38 302 GLY A N 1
ATOM 2293 C CA . GLY A 1 302 ? 0.473 5.104 -23.450 1.00 79.38 302 GLY A CA 1
ATOM 2294 C C . GLY A 1 302 ? -0.036 6.358 -22.736 1.00 79.38 302 GLY A C 1
ATOM 2295 O O . GLY A 1 302 ? -0.861 7.067 -23.311 1.00 79.38 302 GLY A O 1
ATOM 2296 N N . ASP A 1 303 ? 0.424 6.632 -21.511 1.00 81.94 303 ASP A N 1
ATOM 2297 C CA . ASP A 1 303 ? -0.099 7.726 -20.691 1.00 81.94 303 ASP A CA 1
ATOM 2298 C C . ASP A 1 303 ? 0.484 9.076 -21.129 1.00 81.94 303 ASP A C 1
ATOM 2300 O O . ASP A 1 303 ? 1.684 9.229 -21.367 1.00 81.94 303 ASP A O 1
ATOM 2304 N N . SER A 1 304 ? -0.389 10.078 -21.247 1.00 77.06 304 SER A N 1
ATOM 2305 C CA . SER A 1 304 ? -0.039 11.379 -21.827 1.00 77.06 304 SER A CA 1
ATOM 2306 C C . SER A 1 304 ? 0.539 12.365 -20.809 1.00 77.06 304 SER A C 1
ATOM 2308 O O . SER A 1 304 ? 1.146 13.366 -21.189 1.00 77.06 304 SER A O 1
ATOM 2310 N N . SER A 1 305 ? 0.364 12.089 -19.512 1.00 86.38 305 SER A N 1
ATOM 2311 C CA . SER A 1 305 ? 0.799 12.952 -18.413 1.00 86.38 305 SER A CA 1
ATOM 2312 C C . SER A 1 305 ? 1.271 12.155 -17.195 1.00 86.38 305 SER A C 1
ATOM 2314 O O . SER A 1 305 ? 0.821 11.032 -16.954 1.00 86.38 305 SER A O 1
ATOM 2316 N N . ALA A 1 306 ? 2.113 12.778 -16.363 1.00 87.00 306 ALA A N 1
ATOM 2317 C CA . ALA A 1 306 ? 2.530 12.214 -15.079 1.00 87.00 306 ALA A CA 1
ATOM 2318 C C . ALA A 1 306 ? 1.341 11.918 -14.142 1.00 87.00 306 ALA A C 1
ATOM 2320 O O . ALA A 1 306 ? 1.380 10.946 -13.396 1.00 87.00 306 ALA A O 1
ATOM 2321 N N . GLY A 1 307 ? 0.253 12.696 -14.212 1.00 87.25 307 GLY A N 1
ATOM 2322 C CA . GLY A 1 307 ? -0.956 12.459 -13.415 1.00 87.25 307 GLY A CA 1
ATOM 2323 C C . GLY A 1 307 ? -1.718 11.188 -13.817 1.00 87.25 307 GLY A C 1
ATOM 2324 O O . GLY A 1 307 ? -2.187 10.455 -12.949 1.00 87.25 307 GLY A O 1
ATOM 2325 N N . GLU A 1 308 ? -1.819 10.891 -15.117 1.00 88.94 308 GLU A N 1
ATOM 2326 C CA . GLU A 1 308 ? -2.418 9.638 -15.610 1.00 88.94 308 GLU A CA 1
ATOM 2327 C C . GLU A 1 308 ? -1.572 8.426 -15.210 1.00 88.94 308 GLU A C 1
ATOM 2329 O O . GLU A 1 308 ? -2.101 7.469 -14.638 1.00 88.94 308 GLU A O 1
ATOM 2334 N N . ALA A 1 309 ? -0.254 8.525 -15.402 1.00 91.06 309 ALA A N 1
ATOM 2335 C CA . ALA A 1 309 ? 0.689 7.498 -14.978 1.00 91.06 309 ALA A CA 1
ATOM 2336 C C . ALA A 1 309 ? 0.643 7.270 -13.457 1.00 91.06 309 ALA A C 1
ATOM 2338 O O . ALA A 1 309 ? 0.615 6.128 -13.002 1.00 91.06 309 ALA A O 1
ATOM 2339 N N . ALA A 1 310 ? 0.561 8.338 -12.656 1.00 92.88 310 ALA A N 1
ATOM 2340 C CA . ALA A 1 310 ? 0.451 8.241 -11.202 1.00 92.88 310 ALA A CA 1
ATOM 2341 C C . ALA A 1 310 ? -0.858 7.569 -10.764 1.00 92.88 310 ALA A C 1
ATOM 2343 O O . ALA A 1 310 ? -0.847 6.759 -9.839 1.00 92.88 310 ALA A O 1
ATOM 2344 N N . ALA A 1 311 ? -1.977 7.839 -11.445 1.00 92.12 311 ALA A N 1
ATOM 2345 C CA . ALA A 1 311 ? -3.235 7.138 -11.190 1.00 92.12 311 ALA A CA 1
ATOM 2346 C C . ALA A 1 311 ? -3.125 5.649 -11.499 1.00 92.12 311 ALA A C 1
ATOM 2348 O O . ALA A 1 311 ? -3.554 4.835 -10.686 1.00 92.12 311 ALA A O 1
ATOM 2349 N N . ARG A 1 312 ? -2.518 5.282 -12.630 1.00 92.00 312 ARG A N 1
ATOM 2350 C CA . ARG A 1 312 ? -2.312 3.878 -12.991 1.00 92.00 312 ARG A CA 1
ATOM 2351 C C . ARG A 1 312 ? -1.400 3.166 -11.995 1.00 92.00 312 ARG A C 1
ATOM 2353 O O . ARG A 1 312 ? -1.760 2.100 -11.506 1.00 92.00 312 ARG A O 1
ATOM 2360 N N . LEU A 1 313 ? -0.272 3.779 -11.632 1.00 93.31 313 LEU A N 1
ATOM 2361 C CA . LEU A 1 313 ? 0.641 3.253 -10.614 1.00 93.31 313 LEU A CA 1
ATOM 2362 C C . LEU A 1 313 ? -0.054 3.087 -9.259 1.00 93.31 313 LEU A C 1
ATOM 2364 O O . LEU A 1 313 ? 0.116 2.058 -8.617 1.00 93.31 313 LEU A O 1
ATOM 2368 N N . ALA A 1 314 ? -0.893 4.042 -8.844 1.00 93.75 314 ALA A N 1
ATOM 2369 C CA . ALA A 1 314 ? -1.670 3.909 -7.613 1.00 93.75 314 ALA A CA 1
ATOM 2370 C C . ALA A 1 314 ? -2.603 2.687 -7.649 1.00 93.75 314 ALA A C 1
ATOM 2372 O O . ALA A 1 314 ? -2.737 2.002 -6.642 1.00 93.75 314 ALA A O 1
ATOM 2373 N N . VAL A 1 315 ? -3.215 2.375 -8.797 1.00 92.69 315 VAL A N 1
ATOM 2374 C CA . VAL A 1 315 ? -4.058 1.177 -8.954 1.00 92.69 315 VAL A CA 1
ATOM 2375 C C . VAL A 1 315 ? -3.234 -0.105 -8.894 1.00 92.69 315 VAL A C 1
ATOM 2377 O O . VAL A 1 315 ? -3.617 -1.033 -8.189 1.00 92.69 315 VAL A O 1
ATOM 2380 N N . VAL A 1 316 ? -2.094 -0.150 -9.587 1.00 91.81 316 VAL A N 1
ATOM 2381 C CA . VAL A 1 316 ? -1.180 -1.307 -9.583 1.00 91.81 316 VAL A CA 1
ATOM 2382 C C . VAL A 1 316 ? -0.670 -1.604 -8.169 1.00 91.81 316 VAL A C 1
ATOM 2384 O O . VAL A 1 316 ? -0.588 -2.763 -7.763 1.00 91.81 316 VAL A O 1
ATOM 2387 N N . CYS A 1 317 ? -0.372 -0.553 -7.405 1.00 92.88 317 CYS A N 1
ATOM 2388 C CA . CYS A 1 317 ? 0.185 -0.658 -6.063 1.00 92.88 317 CYS A CA 1
ATOM 2389 C C . CYS A 1 317 ? -0.867 -0.896 -4.958 1.00 92.88 317 CYS A C 1
ATOM 2391 O O . CYS A 1 317 ? -0.496 -1.246 -3.841 1.00 92.88 317 CYS A O 1
ATOM 2393 N N . ALA A 1 318 ? -2.169 -0.738 -5.236 1.00 89.75 318 ALA A N 1
ATOM 2394 C CA . ALA A 1 318 ? -3.226 -0.744 -4.213 1.00 89.75 318 ALA A CA 1
ATOM 2395 C C . ALA A 1 318 ? -3.346 -2.044 -3.406 1.00 89.75 318 ALA A C 1
ATOM 2397 O O . ALA A 1 318 ? -3.627 -1.990 -2.208 1.00 89.75 318 ALA A O 1
ATOM 2398 N N . ASP A 1 319 ? -3.092 -3.183 -4.048 1.00 88.06 319 ASP A N 1
ATOM 2399 C CA . ASP A 1 319 ? -3.153 -4.517 -3.438 1.00 88.06 319 ASP A CA 1
ATOM 2400 C C . ASP A 1 319 ? -1.793 -5.233 -3.422 1.00 88.06 319 ASP A C 1
ATOM 2402 O O . ASP A 1 319 ? -1.732 -6.439 -3.182 1.00 88.06 319 ASP A O 1
ATOM 2406 N N . THR A 1 320 ? -0.702 -4.508 -3.680 1.00 89.75 320 THR A N 1
ATOM 2407 C CA . THR A 1 320 ? 0.651 -5.082 -3.770 1.00 89.75 320 THR A CA 1
ATOM 2408 C C . THR A 1 320 ? 1.636 -4.372 -2.849 1.00 89.75 320 THR A C 1
ATOM 2410 O O . THR A 1 320 ? 2.329 -5.039 -2.086 1.00 89.75 320 THR A O 1
ATOM 2413 N N . ASP A 1 321 ? 1.677 -3.036 -2.865 1.00 92.56 321 ASP A N 1
ATOM 2414 C CA . ASP A 1 321 ? 2.640 -2.258 -2.087 1.00 92.56 321 ASP A CA 1
ATOM 2415 C C . ASP A 1 321 ? 2.114 -0.857 -1.732 1.00 92.56 321 ASP A C 1
ATOM 2417 O O . ASP A 1 321 ? 2.077 0.071 -2.548 1.00 92.56 321 ASP A O 1
ATOM 2421 N N . LEU A 1 322 ? 1.730 -0.678 -0.470 1.00 91.50 322 LEU A N 1
ATOM 2422 C CA . LEU A 1 322 ? 1.186 0.576 0.038 1.00 91.50 322 LEU A CA 1
ATOM 2423 C C . LEU A 1 322 ? 2.250 1.665 0.227 1.00 91.50 322 LEU A C 1
ATOM 2425 O O . LEU A 1 322 ? 1.903 2.850 0.212 1.00 91.50 322 LEU A O 1
ATOM 2429 N N . GLY A 1 323 ? 3.531 1.306 0.355 1.00 89.56 323 GLY A N 1
ATOM 2430 C CA . GLY A 1 323 ? 4.638 2.265 0.367 1.00 89.56 323 GLY A CA 1
ATOM 2431 C C . GLY A 1 323 ? 4.802 2.928 -1.001 1.00 89.56 323 GLY A C 1
ATOM 2432 O O . GLY A 1 323 ? 4.800 4.161 -1.112 1.00 89.56 323 GLY A O 1
ATOM 2433 N N . ALA A 1 324 ? 4.824 2.104 -2.050 1.00 93.12 324 ALA A N 1
ATOM 2434 C CA . ALA A 1 324 ? 4.854 2.535 -3.445 1.00 93.12 324 ALA A CA 1
ATOM 2435 C C . ALA A 1 324 ? 3.603 3.343 -3.824 1.00 93.12 324 ALA A C 1
ATOM 2437 O O . ALA A 1 324 ? 3.698 4.419 -4.424 1.00 93.12 324 ALA A O 1
ATOM 2438 N N . LEU A 1 325 ? 2.419 2.877 -3.409 1.00 94.62 325 LEU A N 1
ATOM 2439 C CA . LEU A 1 325 ? 1.164 3.606 -3.601 1.00 94.62 325 LEU A CA 1
ATOM 2440 C C . LEU A 1 325 ? 1.229 5.005 -2.981 1.00 94.62 325 LEU A C 1
ATOM 2442 O O . LEU A 1 325 ? 0.791 5.973 -3.602 1.00 94.62 325 LEU A O 1
ATOM 2446 N N . GLY A 1 326 ? 1.797 5.136 -1.779 1.00 91.50 326 GLY A N 1
ATOM 2447 C CA . GLY A 1 326 ? 1.973 6.428 -1.121 1.00 91.50 326 GLY A CA 1
ATOM 2448 C C . GLY A 1 326 ? 2.791 7.410 -1.963 1.00 91.50 326 GLY A C 1
ATOM 2449 O O . GLY A 1 326 ? 2.450 8.591 -2.039 1.00 91.50 326 GLY A O 1
ATOM 2450 N N . ALA A 1 327 ? 3.837 6.933 -2.646 1.00 92.56 327 ALA A N 1
ATOM 2451 C CA . ALA A 1 327 ? 4.618 7.749 -3.576 1.00 92.56 327 ALA A CA 1
ATOM 2452 C C . ALA A 1 327 ? 3.804 8.194 -4.800 1.00 92.56 327 ALA A C 1
ATOM 2454 O O . ALA A 1 327 ? 3.848 9.372 -5.156 1.00 92.56 327 ALA A O 1
ATOM 2455 N N . ALA A 1 328 ? 2.998 7.301 -5.378 1.00 94.12 328 ALA A N 1
ATOM 2456 C CA . ALA A 1 328 ? 2.112 7.638 -6.492 1.00 94.12 328 ALA A CA 1
ATOM 2457 C C . ALA A 1 328 ? 1.024 8.653 -6.085 1.00 94.12 328 ALA A C 1
ATOM 2459 O O . ALA A 1 328 ? 0.759 9.616 -6.807 1.00 94.12 328 ALA A O 1
ATOM 2460 N N . LEU A 1 329 ? 0.433 8.499 -4.893 1.00 92.69 329 LEU A N 1
ATOM 2461 C CA . LEU A 1 329 ? -0.567 9.432 -4.368 1.00 92.69 329 LEU A CA 1
ATOM 2462 C C . LEU A 1 329 ? -0.004 10.843 -4.135 1.00 92.69 329 LEU A C 1
ATOM 2464 O O . LEU A 1 329 ? -0.723 11.817 -4.353 1.00 92.69 329 LEU A O 1
ATOM 2468 N N . ARG A 1 330 ? 1.263 10.980 -3.718 1.00 92.62 330 ARG A N 1
ATOM 2469 C CA . ARG A 1 330 ? 1.909 12.298 -3.560 1.00 92.62 330 ARG A CA 1
ATOM 2470 C C . ARG A 1 330 ? 2.046 13.031 -4.892 1.00 92.62 330 ARG A C 1
ATOM 2472 O O . ARG A 1 330 ? 1.809 14.234 -4.937 1.00 92.62 330 ARG A O 1
ATOM 2479 N N . GLU A 1 331 ? 2.362 12.317 -5.971 1.00 91.56 331 GLU A N 1
ATOM 2480 C CA . GLU A 1 331 ? 2.421 12.904 -7.316 1.00 91.56 331 GLU A CA 1
ATOM 2481 C C . GLU A 1 331 ? 1.029 13.321 -7.818 1.00 91.56 331 GLU A C 1
ATOM 2483 O O . GLU A 1 331 ? 0.838 14.419 -8.347 1.00 91.56 331 GLU A O 1
ATOM 2488 N N . LEU A 1 332 ? 0.017 12.474 -7.600 1.00 90.81 332 LEU A N 1
ATOM 2489 C CA . LEU A 1 332 ? -1.375 12.829 -7.895 1.00 90.81 332 LEU A CA 1
ATOM 2490 C C . LEU A 1 332 ? -1.823 14.070 -7.129 1.00 90.81 332 LEU A C 1
ATOM 2492 O O . LEU A 1 332 ? -2.607 14.872 -7.634 1.00 90.81 332 LEU A O 1
ATOM 2496 N N . ASP A 1 333 ? -1.359 14.236 -5.897 1.00 89.56 333 ASP A N 1
ATOM 2497 C CA . ASP A 1 333 ? -1.642 15.423 -5.107 1.00 89.56 333 ASP A CA 1
ATOM 2498 C C . ASP A 1 333 ? -0.934 16.671 -5.631 1.00 89.56 333 ASP A C 1
ATOM 2500 O O . ASP A 1 333 ? -1.593 17.688 -5.842 1.00 89.56 333 ASP A O 1
ATOM 2504 N N . ALA A 1 334 ? 0.357 16.568 -5.951 1.00 90.00 334 ALA A N 1
ATOM 2505 C CA . ALA A 1 334 ? 1.137 17.664 -6.520 1.00 90.00 334 ALA A CA 1
ATOM 2506 C C . ALA A 1 334 ? 0.590 18.146 -7.875 1.00 90.00 334 ALA A C 1
ATOM 2508 O O . ALA A 1 334 ? 0.510 19.348 -8.122 1.00 90.00 334 ALA A O 1
ATOM 2509 N N . SER A 1 335 ? 0.160 17.220 -8.737 1.00 86.38 335 SER A N 1
ATOM 2510 C CA . SER A 1 335 ? -0.405 17.548 -10.053 1.00 86.38 335 SER A CA 1
ATOM 2511 C C . SER A 1 335 ? -1.800 18.178 -9.988 1.00 86.38 335 SER A C 1
ATOM 2513 O O . SER A 1 335 ? -2.291 18.698 -10.989 1.00 86.38 335 SER A O 1
ATOM 2515 N N . GLY A 1 336 ? -2.493 18.094 -8.846 1.00 82.38 336 GLY A N 1
ATOM 2516 C CA . GLY A 1 336 ? -3.889 18.513 -8.725 1.00 82.38 336 GLY A CA 1
ATOM 2517 C C . GLY A 1 336 ? -4.878 17.638 -9.512 1.00 82.38 336 GLY A C 1
ATOM 2518 O O . GLY A 1 336 ? -6.089 17.794 -9.344 1.00 82.38 336 GLY A O 1
ATOM 2519 N N . ALA A 1 337 ? -4.409 16.654 -10.285 1.00 77.50 337 ALA A N 1
ATOM 2520 C CA . ALA A 1 337 ? -5.242 15.780 -11.098 1.00 77.50 337 ALA A CA 1
ATOM 2521 C C . ALA A 1 337 ? -5.971 14.722 -10.254 1.00 77.50 337 ALA A C 1
ATOM 2523 O O . ALA A 1 337 ? -5.432 14.171 -9.298 1.00 77.50 337 ALA A O 1
ATOM 2524 N N . ALA A 1 338 ? -7.204 14.395 -10.641 1.00 81.94 338 ALA A N 1
ATOM 2525 C CA . ALA A 1 338 ? -7.957 13.275 -10.074 1.00 81.94 338 ALA A CA 1
ATOM 2526 C C . ALA A 1 338 ? -8.550 12.421 -11.205 1.00 81.94 338 ALA A C 1
ATOM 2528 O O . ALA A 1 338 ? -9.759 12.505 -11.456 1.00 81.94 338 ALA A O 1
ATOM 2529 N N . PRO A 1 339 ? -7.719 11.640 -11.927 1.00 85.44 339 PRO A N 1
ATOM 2530 C CA . PRO A 1 339 ? -8.188 10.777 -13.004 1.00 85.44 339 PRO A CA 1
ATOM 2531 C C . PRO A 1 339 ? -9.208 9.760 -12.493 1.00 85.44 339 PRO A C 1
ATOM 2533 O O . PRO A 1 339 ? -9.168 9.343 -11.337 1.00 85.44 339 PRO A O 1
ATOM 2536 N N . ASP A 1 340 ? -10.107 9.317 -13.369 1.00 84.56 340 ASP A N 1
ATOM 2537 C CA . ASP A 1 340 ? -11.122 8.305 -13.046 1.00 84.56 340 ASP A CA 1
ATOM 2538 C C . ASP A 1 340 ? -10.513 7.022 -12.461 1.00 84.56 340 ASP A C 1
ATOM 2540 O O . ASP A 1 340 ? -11.059 6.458 -11.512 1.00 84.56 340 ASP A O 1
ATOM 2544 N N . ALA A 1 341 ? -9.359 6.606 -12.992 1.00 84.12 341 ALA A N 1
ATOM 2545 C CA . ALA A 1 341 ? -8.621 5.428 -12.544 1.00 84.12 341 ALA A CA 1
ATOM 2546 C C . ALA A 1 341 ? -8.147 5.539 -11.085 1.00 84.12 341 ALA A C 1
ATOM 2548 O O . ALA A 1 341 ? -8.161 4.551 -10.365 1.00 84.12 341 ALA A O 1
ATOM 2549 N N . ALA A 1 342 ? -7.820 6.740 -10.593 1.00 85.81 342 ALA A N 1
ATOM 2550 C CA . ALA A 1 342 ? -7.335 6.913 -9.221 1.00 85.81 342 ALA A CA 1
ATOM 2551 C C . ALA A 1 342 ? -8.385 6.516 -8.163 1.00 85.81 342 ALA A C 1
ATOM 2553 O O . ALA A 1 342 ? -8.038 6.203 -7.027 1.00 85.81 342 ALA A O 1
ATOM 2554 N N . CYS A 1 343 ? -9.673 6.486 -8.529 1.00 85.38 343 CYS A N 1
ATOM 2555 C CA . CYS A 1 343 ? -10.751 6.091 -7.624 1.00 85.38 343 CYS A CA 1
ATOM 2556 C C . CYS A 1 343 ? -10.686 4.612 -7.230 1.00 85.38 343 CYS A C 1
ATOM 2558 O O . CYS A 1 343 ? -11.171 4.258 -6.159 1.00 85.38 343 CYS A O 1
ATOM 2560 N N . THR A 1 344 ? -10.123 3.743 -8.076 1.00 87.56 344 THR A N 1
ATOM 2561 C CA . THR A 1 344 ? -10.045 2.303 -7.782 1.00 87.56 344 THR A CA 1
ATOM 2562 C C . THR A 1 344 ? -8.907 1.967 -6.825 1.00 87.56 344 THR A C 1
ATOM 2564 O O . THR A 1 344 ? -8.940 0.910 -6.212 1.00 87.56 344 THR A O 1
ATOM 2567 N N . ALA A 1 345 ? -7.944 2.877 -6.642 1.00 87.88 345 ALA A N 1
ATOM 2568 C CA . ALA A 1 345 ? -6.894 2.754 -5.630 1.00 87.88 345 ALA A CA 1
ATOM 2569 C C . ALA A 1 345 ? -7.382 3.110 -4.210 1.00 87.88 345 ALA A C 1
ATOM 2571 O O . ALA A 1 345 ? -6.669 2.908 -3.229 1.00 87.88 345 ALA A O 1
ATOM 2572 N N . LEU A 1 346 ? -8.589 3.674 -4.078 1.00 89.44 346 LEU A N 1
ATOM 2573 C CA . LEU A 1 346 ? -9.153 4.052 -2.788 1.00 89.44 346 LEU A CA 1
ATOM 2574 C C . LEU A 1 346 ? -9.693 2.821 -2.051 1.00 89.44 346 LEU A C 1
ATOM 2576 O O . LEU A 1 346 ? -10.724 2.265 -2.425 1.00 89.44 346 LEU A O 1
ATOM 2580 N N . SER A 1 347 ? -9.049 2.458 -0.942 1.00 89.62 347 SER A N 1
ATOM 2581 C CA . SER A 1 347 ? -9.518 1.412 -0.027 1.00 89.62 347 SER A CA 1
ATOM 2582 C C . SER A 1 347 ? -9.468 1.877 1.436 1.00 89.62 347 SER A C 1
ATOM 2584 O O . SER A 1 347 ? -8.786 2.860 1.755 1.00 89.62 347 SER A O 1
ATOM 2586 N N . PRO A 1 348 ? -10.177 1.201 2.361 1.00 88.75 348 PRO A N 1
ATOM 2587 C CA . PRO A 1 348 ? -10.099 1.507 3.790 1.00 88.75 348 PRO A CA 1
ATOM 2588 C C . PRO A 1 348 ? -8.686 1.387 4.354 1.00 88.75 348 PRO A C 1
ATOM 2590 O O . PRO A 1 348 ? -8.296 2.194 5.191 1.00 88.75 348 PRO A O 1
ATOM 2593 N N . LEU A 1 349 ? -7.912 0.401 3.893 1.00 90.88 349 LEU A N 1
ATOM 2594 C CA . LEU A 1 349 ? -6.546 0.204 4.370 1.00 90.88 349 LEU A CA 1
ATOM 2595 C C . LEU A 1 349 ? -5.628 1.337 3.895 1.00 90.88 349 LEU A C 1
ATOM 2597 O O . LEU A 1 349 ? -4.850 1.866 4.681 1.00 90.88 349 LEU A O 1
ATOM 2601 N N . VAL A 1 350 ? -5.786 1.776 2.643 1.00 91.50 350 VAL A N 1
ATOM 2602 C CA . VAL A 1 350 ? -5.056 2.929 2.095 1.00 91.50 350 VAL A CA 1
ATOM 2603 C C . VAL A 1 350 ? -5.414 4.210 2.857 1.00 91.50 350 VAL A C 1
ATOM 2605 O O . VAL A 1 350 ? -4.539 5.022 3.140 1.00 91.50 350 VAL A O 1
ATOM 2608 N N . ALA A 1 351 ? -6.684 4.381 3.245 1.00 90.69 351 ALA A N 1
ATOM 2609 C CA . ALA A 1 351 ? -7.133 5.504 4.072 1.00 90.69 351 ALA A CA 1
ATOM 2610 C C . ALA A 1 351 ? -6.491 5.517 5.470 1.00 90.69 351 ALA A C 1
ATOM 2612 O O . ALA A 1 351 ? -6.279 6.588 6.035 1.00 90.69 351 ALA A O 1
ATOM 2613 N N . LEU A 1 352 ? -6.181 4.346 6.028 1.00 89.19 352 LEU A N 1
ATOM 2614 C CA . LEU A 1 352 ? -5.484 4.224 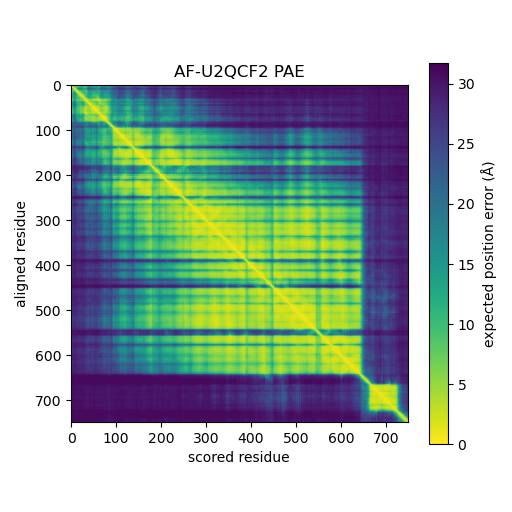7.307 1.00 89.19 352 LEU A CA 1
ATOM 2615 C C . LEU A 1 352 ? -3.979 4.508 7.192 1.00 89.19 352 LEU A C 1
ATOM 2617 O O . LEU A 1 352 ? -3.418 5.109 8.105 1.00 89.19 352 LEU A O 1
ATOM 2621 N N . GLU A 1 353 ? -3.340 4.097 6.095 1.00 89.50 353 GLU A N 1
ATOM 2622 C CA . GLU A 1 353 ? -1.896 4.288 5.886 1.00 89.50 353 GLU A CA 1
ATOM 2623 C C . GLU A 1 353 ? -1.560 5.708 5.389 1.00 89.50 353 GLU A C 1
ATOM 2625 O O . GLU A 1 353 ? -0.621 6.326 5.879 1.00 89.50 353 GLU A O 1
ATOM 2630 N N . HIS A 1 354 ? -2.358 6.261 4.465 1.00 90.00 354 HIS A N 1
ATOM 2631 C CA . HIS A 1 354 ? -2.130 7.569 3.823 1.00 90.00 354 HIS A CA 1
ATOM 2632 C C . HIS A 1 354 ? -3.336 8.517 3.965 1.00 90.00 354 HIS A C 1
ATOM 2634 O O . HIS A 1 354 ? -3.874 9.003 2.960 1.00 90.00 354 HIS A O 1
ATOM 2640 N N . PRO A 1 355 ? -3.784 8.826 5.195 1.00 89.25 355 PRO A N 1
ATOM 2641 C CA . PRO A 1 355 ? -5.062 9.494 5.443 1.00 89.25 355 PRO A CA 1
ATOM 2642 C C . PRO A 1 355 ? -5.213 10.847 4.745 1.00 89.25 355 PRO A C 1
ATOM 2644 O O . PRO A 1 355 ? -6.260 11.161 4.179 1.00 89.25 355 PRO A O 1
ATOM 2647 N N . VAL A 1 356 ? -4.165 11.669 4.775 1.00 87.00 356 VAL A N 1
ATOM 2648 C CA . VAL A 1 356 ? -4.213 13.035 4.243 1.00 87.00 356 VAL A CA 1
ATOM 2649 C C . VAL A 1 356 ? -4.301 13.040 2.713 1.00 87.00 356 VAL A C 1
ATOM 2651 O O . VAL A 1 356 ? -5.059 13.828 2.145 1.00 87.00 356 VAL A O 1
ATOM 2654 N N . LEU A 1 357 ? -3.549 12.160 2.046 1.00 89.19 357 LEU A N 1
ATOM 2655 C CA . LEU A 1 357 ? -3.537 12.050 0.584 1.00 89.19 357 LEU A CA 1
ATOM 2656 C C . LEU A 1 357 ? -4.864 11.483 0.069 1.00 89.19 357 LEU A C 1
ATOM 2658 O O . LEU A 1 357 ? -5.443 12.012 -0.880 1.00 89.19 357 LEU A O 1
ATOM 2662 N N . VAL A 1 358 ? -5.386 10.456 0.746 1.00 91.12 358 VAL A N 1
ATOM 2663 C CA . VAL A 1 358 ? -6.685 9.855 0.425 1.00 91.12 358 VAL A CA 1
ATOM 2664 C C . VAL A 1 358 ? -7.819 10.856 0.579 1.00 91.12 358 VAL A C 1
ATOM 2666 O O . VAL A 1 358 ? -8.666 10.941 -0.308 1.00 91.12 358 VAL A O 1
ATOM 2669 N N . ALA A 1 359 ? -7.830 11.643 1.657 1.00 88.44 359 ALA A N 1
ATOM 2670 C CA . ALA A 1 359 ? -8.848 12.665 1.860 1.00 88.44 359 ALA A CA 1
ATOM 2671 C C . ALA A 1 359 ? -8.855 13.686 0.714 1.00 88.44 359 ALA A C 1
ATOM 2673 O O . ALA A 1 359 ? -9.899 13.912 0.107 1.00 88.44 359 ALA A O 1
ATOM 2674 N N . ARG A 1 360 ? -7.689 14.253 0.365 1.00 87.81 360 ARG A N 1
ATOM 2675 C CA . ARG A 1 360 ? -7.566 15.243 -0.721 1.00 87.81 360 ARG A CA 1
ATOM 2676 C C . ARG A 1 360 ? -7.960 14.671 -2.081 1.00 87.81 360 ARG A C 1
A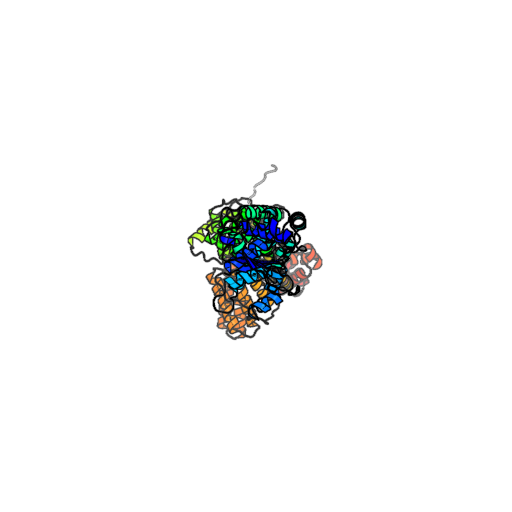TOM 2678 O O . ARG A 1 360 ? -8.613 15.353 -2.871 1.00 87.81 360 ARG A O 1
ATOM 2685 N N . LEU A 1 361 ? -7.586 13.424 -2.371 1.00 89.88 361 LEU A N 1
ATOM 2686 C CA . LEU A 1 361 ? -8.005 12.747 -3.598 1.00 89.88 361 LEU A CA 1
ATOM 2687 C C . LEU A 1 361 ? -9.524 12.526 -3.615 1.00 89.88 361 LEU A C 1
ATOM 2689 O O . LEU A 1 361 ? -10.182 12.855 -4.600 1.00 89.88 361 LEU A O 1
ATOM 2693 N N . ALA A 1 362 ? -10.095 12.028 -2.517 1.00 90.44 362 ALA A N 1
ATOM 2694 C CA . ALA A 1 362 ? -11.526 11.787 -2.400 1.00 90.44 362 ALA A CA 1
ATOM 2695 C C . ALA A 1 362 ? -12.350 13.076 -2.545 1.00 90.44 362 ALA A C 1
ATOM 2697 O O . ALA A 1 362 ? -13.386 13.061 -3.205 1.00 90.44 362 ALA A O 1
ATOM 2698 N N . GLU A 1 363 ? -11.884 14.201 -1.999 1.00 88.12 363 GLU A N 1
ATOM 2699 C CA . GLU A 1 363 ? -12.528 15.509 -2.177 1.00 88.12 363 GLU A CA 1
ATOM 2700 C C . GLU A 1 363 ? -12.558 15.936 -3.645 1.00 88.12 363 GLU A C 1
ATOM 2702 O O . GLU A 1 363 ? -13.624 16.272 -4.162 1.00 88.12 363 GLU A O 1
ATOM 2707 N N . ARG A 1 364 ? -11.422 15.835 -4.346 1.00 87.88 364 ARG A N 1
ATOM 2708 C CA . ARG A 1 364 ? -11.334 16.158 -5.779 1.00 87.88 364 ARG A CA 1
ATOM 2709 C C . ARG A 1 364 ? -12.238 15.267 -6.633 1.00 87.88 364 ARG A C 1
ATOM 2711 O O . ARG A 1 364 ? -12.886 15.747 -7.563 1.00 87.88 364 ARG A O 1
ATOM 2718 N N . VAL A 1 365 ? -12.315 13.977 -6.307 1.00 89.12 365 VAL A N 1
ATOM 2719 C CA . VAL A 1 365 ? -13.221 13.029 -6.974 1.00 89.12 365 VAL A CA 1
ATOM 2720 C C . VAL A 1 365 ? -14.680 13.399 -6.717 1.00 89.12 365 VAL A C 1
ATOM 2722 O O . VAL A 1 365 ? -15.473 13.453 -7.660 1.00 89.12 365 VAL A O 1
ATOM 2725 N N . LEU A 1 366 ? -15.036 13.683 -5.460 1.00 88.31 366 LEU A N 1
ATOM 2726 C CA . LEU A 1 366 ? -16.388 14.084 -5.097 1.00 88.31 366 LEU A CA 1
ATOM 2727 C C . LEU A 1 366 ? -16.783 15.368 -5.814 1.00 88.31 366 LEU A C 1
ATOM 2729 O O . LEU A 1 366 ? -17.884 15.414 -6.340 1.00 88.31 366 LEU A O 1
ATOM 2733 N N . ASP A 1 367 ? -15.919 16.377 -5.902 1.00 86.31 367 ASP A N 1
ATOM 2734 C CA . ASP A 1 367 ? -16.235 17.629 -6.596 1.00 86.31 367 ASP A CA 1
ATOM 2735 C C . ASP A 1 367 ? -16.563 17.426 -8.081 1.00 86.31 367 ASP A C 1
ATOM 2737 O O . ASP A 1 367 ? -17.473 18.084 -8.595 1.00 86.31 367 ASP A O 1
ATOM 2741 N N . ARG A 1 368 ? -15.912 16.462 -8.743 1.00 87.56 368 ARG A N 1
ATOM 2742 C CA . ARG A 1 368 ? -16.075 16.194 -10.178 1.00 87.56 368 ARG A CA 1
ATOM 2743 C C . ARG A 1 368 ? -17.243 15.265 -10.525 1.00 87.56 368 ARG A C 1
ATOM 2745 O O . ARG A 1 368 ? -17.921 15.503 -11.523 1.00 87.56 368 ARG A O 1
ATOM 2752 N N . LEU A 1 369 ? -17.468 14.198 -9.756 1.00 86.31 369 LEU A N 1
ATOM 2753 C CA . LEU A 1 369 ? -18.408 13.127 -10.125 1.00 86.31 369 LEU A CA 1
ATOM 2754 C C . LEU A 1 369 ? -19.837 13.358 -9.616 1.00 86.31 369 LEU A C 1
ATOM 2756 O O . LEU A 1 369 ? -20.055 13.931 -8.551 1.00 86.31 369 LEU A O 1
ATOM 2760 N N . GLY A 1 370 ? -20.834 12.866 -10.357 1.00 80.88 370 GLY A N 1
ATOM 2761 C CA . GLY A 1 370 ? -22.243 12.890 -9.942 1.00 80.88 370 GLY A CA 1
ATOM 2762 C C . GLY A 1 370 ? -22.522 12.039 -8.692 1.00 80.88 370 GLY A C 1
ATOM 2763 O O . GLY A 1 370 ? -21.746 11.155 -8.344 1.00 80.88 370 GLY A O 1
ATOM 2764 N N . ARG A 1 371 ? -23.646 12.295 -8.006 1.00 76.38 371 ARG A N 1
ATOM 2765 C CA . ARG A 1 371 ? -24.012 11.598 -6.751 1.00 76.38 371 ARG A CA 1
ATOM 2766 C C . ARG A 1 371 ? -24.303 10.103 -6.926 1.00 76.38 371 ARG A C 1
ATOM 2768 O O . ARG A 1 371 ? -24.049 9.341 -6.000 1.00 76.38 371 ARG A O 1
ATOM 2775 N N . ASP A 1 372 ? -24.786 9.699 -8.099 1.00 75.44 372 ASP A N 1
ATOM 2776 C CA . ASP A 1 372 ? -25.134 8.304 -8.401 1.00 75.44 372 ASP A CA 1
ATOM 2777 C C . ASP A 1 372 ? -23.949 7.476 -8.932 1.00 75.44 372 ASP A C 1
ATOM 2779 O O . ASP A 1 372 ? -24.082 6.268 -9.128 1.00 75.44 372 ASP A O 1
ATOM 2783 N N . ASP A 1 373 ? -22.783 8.095 -9.160 1.00 83.00 373 ASP A N 1
ATOM 2784 C CA . ASP A 1 373 ? -21.598 7.387 -9.651 1.00 83.00 373 ASP A CA 1
ATOM 2785 C C . ASP A 1 373 ? -21.026 6.480 -8.539 1.00 83.00 373 ASP A C 1
ATOM 2787 O O . ASP A 1 373 ? -20.733 6.965 -7.438 1.00 83.00 373 ASP A O 1
ATOM 2791 N N . PRO A 1 374 ? -20.818 5.171 -8.782 1.00 82.56 374 PRO A N 1
ATOM 2792 C CA . PRO A 1 374 ? -20.252 4.264 -7.783 1.00 82.56 374 PRO A CA 1
ATOM 2793 C C . PRO A 1 374 ? -18.866 4.708 -7.289 1.00 82.56 374 PRO A C 1
ATOM 2795 O O . PRO A 1 374 ? -18.521 4.469 -6.134 1.00 82.56 374 PRO A O 1
ATOM 2798 N N . ARG A 1 375 ? -18.084 5.421 -8.107 1.00 86.50 375 ARG A N 1
ATOM 2799 C CA . ARG A 1 375 ? -16.776 5.959 -7.700 1.00 86.50 375 ARG A CA 1
ATOM 2800 C C . ARG A 1 375 ? -16.913 7.114 -6.712 1.00 86.50 375 ARG A C 1
ATOM 2802 O O . ARG A 1 375 ? -16.088 7.242 -5.810 1.00 86.50 375 ARG A O 1
ATOM 2809 N N . ALA A 1 376 ? -17.980 7.910 -6.824 1.00 86.88 376 ALA A N 1
ATOM 2810 C CA . ALA A 1 376 ? -18.302 8.931 -5.829 1.00 86.88 376 ALA A CA 1
ATOM 2811 C C . ALA A 1 376 ? -18.667 8.292 -4.480 1.00 86.88 376 ALA A C 1
ATOM 2813 O O . ALA A 1 376 ? -18.353 8.848 -3.430 1.00 86.88 376 ALA A O 1
ATOM 2814 N N . VAL A 1 377 ? -19.275 7.101 -4.491 1.00 87.12 377 VAL A N 1
ATOM 2815 C CA . VAL A 1 377 ? -19.556 6.335 -3.269 1.00 87.12 377 VAL A CA 1
ATOM 2816 C C . VAL A 1 377 ? -18.266 5.862 -2.610 1.00 87.12 377 VAL A C 1
ATOM 2818 O O . VAL A 1 377 ? -18.094 6.086 -1.413 1.00 87.12 377 VAL A O 1
ATOM 2821 N N . THR A 1 378 ? -17.342 5.272 -3.373 1.00 87.88 378 THR A N 1
ATOM 2822 C CA . THR A 1 378 ? -16.024 4.868 -2.858 1.00 87.88 378 THR A CA 1
ATOM 2823 C C . THR A 1 378 ? -15.276 6.061 -2.271 1.00 87.88 378 THR A C 1
ATOM 2825 O O . THR A 1 378 ? -14.847 6.003 -1.121 1.00 87.88 378 THR A O 1
ATOM 2828 N N . ALA A 1 379 ? -15.213 7.182 -2.996 1.00 89.44 379 ALA A N 1
ATOM 2829 C CA . ALA A 1 379 ? -14.590 8.408 -2.505 1.00 89.44 379 ALA A CA 1
ATOM 2830 C C . ALA A 1 379 ? -15.253 8.926 -1.219 1.00 89.44 379 ALA A C 1
ATOM 2832 O O . ALA A 1 379 ? -14.558 9.257 -0.263 1.00 89.44 379 ALA A O 1
ATOM 2833 N N . ALA A 1 380 ? -16.588 8.934 -1.143 1.00 90.06 380 ALA A N 1
ATOM 2834 C CA . ALA A 1 380 ? -17.304 9.329 0.067 1.00 90.06 380 ALA A CA 1
ATOM 2835 C C . ALA A 1 380 ? -16.964 8.431 1.265 1.00 90.06 380 ALA A C 1
ATOM 2837 O O . ALA A 1 380 ? -16.751 8.939 2.364 1.00 90.06 380 ALA A O 1
ATOM 2838 N N . LEU A 1 381 ? -16.901 7.111 1.075 1.00 88.94 381 LEU A N 1
ATOM 2839 C CA . LEU A 1 381 ? -16.558 6.180 2.149 1.00 88.94 381 LEU A CA 1
ATOM 2840 C C . LEU A 1 381 ? -15.099 6.317 2.595 1.00 88.94 381 LEU A C 1
ATOM 2842 O O . LEU A 1 381 ? -14.845 6.362 3.797 1.00 88.94 381 LEU A O 1
ATOM 2846 N N . SER A 1 382 ? -14.157 6.434 1.659 1.00 89.56 382 SER A N 1
ATOM 2847 C CA . SER A 1 382 ? -12.747 6.673 1.978 1.00 89.56 382 SER A CA 1
ATOM 2848 C C . SER A 1 382 ? -12.557 8.011 2.689 1.00 89.56 382 SER A C 1
ATOM 2850 O O . SER A 1 382 ? -11.851 8.069 3.688 1.00 89.56 382 SER A O 1
ATOM 2852 N N . TRP A 1 383 ? -13.267 9.061 2.268 1.00 89.50 383 TRP A N 1
ATOM 2853 C CA . TRP A 1 383 ? -13.254 10.351 2.958 1.00 89.50 383 TRP A CA 1
ATOM 2854 C C . TRP A 1 383 ? -13.834 10.262 4.378 1.00 89.50 383 TRP A C 1
ATOM 2856 O O . TRP A 1 383 ? -13.301 10.855 5.312 1.00 89.50 383 TRP A O 1
ATOM 2866 N N . ILE A 1 384 ? -14.915 9.499 4.581 1.00 87.31 384 ILE A N 1
ATOM 2867 C CA . ILE A 1 384 ? -15.468 9.245 5.923 1.00 87.31 384 ILE A CA 1
ATOM 2868 C C . ILE A 1 384 ? -14.426 8.566 6.815 1.00 87.31 384 ILE A C 1
ATOM 2870 O O . ILE A 1 384 ? -14.309 8.936 7.983 1.00 87.31 384 ILE A O 1
ATOM 2874 N N . MET A 1 385 ? -13.679 7.604 6.268 1.00 85.38 385 MET A N 1
ATOM 2875 C CA . MET A 1 385 ? -12.614 6.906 6.988 1.00 85.38 385 MET A CA 1
ATOM 2876 C C . MET A 1 385 ? -11.493 7.857 7.407 1.00 85.38 385 MET A C 1
ATOM 2878 O O . MET A 1 385 ? -11.043 7.755 8.538 1.00 85.38 385 MET A O 1
ATOM 2882 N N . THR A 1 386 ? -11.107 8.818 6.564 1.00 85.31 386 THR A N 1
ATOM 2883 C CA . THR A 1 386 ? -10.050 9.803 6.865 1.00 85.31 386 THR A CA 1
ATOM 2884 C C . THR A 1 386 ? -10.541 11.035 7.630 1.00 85.31 386 THR A C 1
ATOM 2886 O O . THR A 1 386 ? -9.743 11.801 8.163 1.00 85.31 386 THR A O 1
ATOM 2889 N N . SER A 1 387 ? -11.853 11.279 7.712 1.00 73.94 387 SER A N 1
ATOM 2890 C CA . SER A 1 387 ? -12.396 12.475 8.372 1.00 73.94 387 SER A CA 1
ATOM 2891 C C . SER A 1 387 ? -11.972 12.663 9.842 1.00 73.94 387 SER A C 1
ATOM 2893 O O . SER A 1 387 ? -11.934 13.824 10.259 1.00 73.94 387 SER A O 1
ATOM 2895 N N . PRO A 1 388 ? -11.696 11.616 10.648 1.00 61.72 388 PRO A N 1
ATOM 2896 C CA . PRO A 1 388 ? -11.131 11.773 11.990 1.00 61.72 388 PRO A CA 1
ATOM 2897 C C . PRO A 1 388 ? -9.711 12.350 12.017 1.00 61.72 388 PRO A C 1
ATOM 2899 O O . PRO A 1 388 ? -9.262 12.792 13.067 1.00 61.72 388 PRO A O 1
ATOM 2902 N N . THR A 1 389 ? -8.986 12.295 10.899 1.00 53.50 389 THR A N 1
ATOM 2903 C CA . THR A 1 389 ? -7.534 12.517 10.850 1.00 53.50 389 THR A CA 1
ATOM 2904 C C . THR A 1 389 ? -7.151 13.750 10.075 1.00 53.50 389 THR A C 1
ATOM 2906 O O . THR A 1 389 ? -6.156 14.394 10.382 1.00 53.50 389 THR A O 1
ATOM 2909 N N . THR A 1 390 ? -7.962 14.116 9.090 1.00 54.03 390 THR A N 1
ATOM 2910 C CA . THR A 1 390 ? -7.843 15.404 8.437 1.00 54.03 390 THR A CA 1
ATOM 2911 C C . THR A 1 390 ? -8.607 16.428 9.257 1.00 54.03 390 THR A C 1
ATOM 2913 O O . THR A 1 390 ? -9.810 16.641 9.077 1.00 54.03 390 THR A O 1
ATOM 2916 N N . THR A 1 391 ? -7.893 17.126 10.132 1.00 47.69 391 THR A N 1
ATOM 2917 C CA . THR A 1 391 ? -8.163 18.546 10.341 1.00 47.69 391 THR A CA 1
ATOM 2918 C C . THR A 1 391 ? -8.074 19.205 8.963 1.00 47.69 391 THR A C 1
ATOM 2920 O O . THR A 1 391 ? -7.011 19.644 8.541 1.00 47.69 391 THR A O 1
ATOM 2923 N N . CYS A 1 392 ? -9.158 19.182 8.173 1.00 50.59 392 CYS A N 1
ATOM 2924 C CA . CYS A 1 392 ? -9.200 19.927 6.918 1.00 50.59 392 CYS A CA 1
ATOM 2925 C C . CYS A 1 392 ? -8.740 21.346 7.255 1.00 50.59 392 CYS A C 1
ATOM 2927 O O . CYS A 1 392 ? -9.390 22.009 8.068 1.00 50.59 392 CYS A O 1
ATOM 2929 N N . ALA A 1 393 ? -7.631 21.786 6.656 1.00 51.88 393 ALA A N 1
ATOM 2930 C CA . ALA A 1 393 ? -7.085 23.125 6.871 1.00 51.88 393 ALA A CA 1
ATOM 2931 C C . ALA A 1 393 ? -8.153 24.209 6.617 1.00 51.88 393 ALA A C 1
ATOM 2933 O O . ALA A 1 393 ? -8.109 25.285 7.207 1.00 51.88 393 ALA A O 1
ATOM 2934 N N . GLU A 1 394 ? -9.172 23.876 5.812 1.00 66.12 394 GLU A N 1
ATOM 2935 C CA . GLU A 1 394 ? -10.368 24.676 5.585 1.00 66.12 394 GLU A CA 1
ATOM 2936 C C . GLU A 1 394 ? -11.650 24.028 6.160 1.00 66.12 394 GLU A C 1
ATOM 2938 O O . GLU A 1 394 ? -12.239 23.121 5.554 1.00 66.12 394 GLU A O 1
ATOM 2943 N N . PRO A 1 395 ? -12.190 24.545 7.281 1.00 71.69 395 PRO A N 1
ATOM 2944 C CA . PRO A 1 395 ? -13.449 24.074 7.872 1.00 71.69 395 PRO A CA 1
ATOM 2945 C C . PRO A 1 395 ? -14.648 24.127 6.909 1.00 71.69 395 PRO A C 1
ATOM 2947 O O . PRO A 1 395 ? -15.556 23.293 6.966 1.00 71.69 395 PRO A O 1
ATOM 2950 N N . MET A 1 396 ? -14.651 25.098 5.990 1.00 75.62 396 MET A N 1
ATOM 2951 C CA . MET A 1 396 ? -15.711 25.273 4.993 1.00 75.62 396 MET A CA 1
ATOM 2952 C C . MET A 1 396 ? -15.702 24.181 3.921 1.00 75.62 396 MET A C 1
ATOM 2954 O O . MET A 1 396 ? -16.768 23.774 3.455 1.00 75.62 396 MET A O 1
ATOM 2958 N N . GLN A 1 397 ? -14.528 23.683 3.533 1.00 76.94 397 GLN A N 1
ATOM 2959 C CA . GLN A 1 397 ? -14.399 22.567 2.597 1.00 76.94 397 GLN A CA 1
ATOM 2960 C C . GLN A 1 397 ? -14.942 21.280 3.221 1.00 76.94 397 GLN A C 1
ATOM 2962 O O . GLN A 1 397 ? -15.839 20.656 2.651 1.00 76.94 397 GLN A O 1
ATOM 2967 N N . ARG A 1 398 ? -14.547 20.985 4.465 1.00 78.44 398 ARG A N 1
ATOM 2968 C CA . ARG A 1 398 ? -15.091 19.864 5.248 1.00 78.44 398 ARG A CA 1
ATOM 2969 C C . ARG A 1 398 ? -16.616 19.899 5.333 1.00 78.44 398 ARG A C 1
ATOM 2971 O O . ARG A 1 398 ? -17.286 18.891 5.112 1.00 78.44 398 ARG A O 1
ATOM 2978 N N . LEU A 1 399 ? -17.188 21.068 5.632 1.00 80.94 399 LEU A N 1
ATOM 2979 C CA . LEU A 1 399 ? -18.638 21.232 5.727 1.00 80.94 399 LEU A CA 1
ATOM 2980 C C . LEU A 1 399 ? -19.341 20.997 4.381 1.00 80.94 399 LEU A C 1
ATOM 2982 O O . LEU A 1 399 ? -20.412 20.385 4.358 1.00 80.94 399 LEU A O 1
ATOM 2986 N N . ARG A 1 400 ? -18.760 21.464 3.266 1.00 84.81 400 ARG A N 1
ATOM 2987 C CA . ARG A 1 400 ? -19.291 21.222 1.913 1.00 84.81 400 ARG A CA 1
ATOM 2988 C C . ARG A 1 400 ? -19.328 19.728 1.590 1.00 84.81 400 ARG A C 1
ATOM 2990 O O . ARG A 1 400 ? -20.380 19.229 1.186 1.00 84.81 400 ARG A O 1
ATOM 2997 N N . VAL A 1 401 ? -18.231 19.015 1.840 1.00 86.44 401 VAL A N 1
ATOM 2998 C CA . VAL A 1 401 ? -18.118 17.570 1.590 1.00 86.44 401 VAL A CA 1
ATOM 2999 C C . VAL A 1 401 ? -19.101 16.787 2.463 1.00 86.44 401 VAL A C 1
ATOM 3001 O O . VAL A 1 401 ? -19.885 15.991 1.948 1.00 86.44 401 VAL A O 1
ATOM 3004 N N . LEU A 1 402 ? -19.175 17.088 3.765 1.00 85.56 402 LEU A N 1
ATOM 3005 C CA . LEU A 1 402 ? -20.147 16.463 4.670 1.00 85.56 402 LEU A CA 1
ATOM 3006 C C . LEU A 1 402 ? -21.594 16.682 4.221 1.00 85.56 402 LEU A C 1
ATOM 3008 O O . LEU A 1 402 ? -22.386 15.742 4.240 1.00 85.56 402 LEU A O 1
ATOM 3012 N N . ARG A 1 403 ? -21.960 17.899 3.799 1.00 86.69 403 ARG A N 1
ATOM 3013 C CA . ARG A 1 403 ? -23.309 18.181 3.279 1.00 86.69 403 ARG A CA 1
ATOM 3014 C C . ARG A 1 403 ? -23.616 17.345 2.041 1.00 86.69 403 ARG A C 1
ATOM 3016 O O . ARG A 1 403 ? -24.729 16.838 1.924 1.00 86.69 403 ARG A O 1
ATOM 3023 N N . ARG A 1 404 ? -22.637 17.170 1.151 1.00 88.12 404 ARG A N 1
ATOM 3024 C CA . ARG A 1 404 ? -22.772 16.332 -0.044 1.00 88.12 404 ARG A CA 1
ATOM 3025 C C . ARG A 1 404 ? -22.979 14.860 0.313 1.00 88.12 404 ARG A C 1
ATOM 3027 O O . ARG A 1 404 ? -23.941 14.267 -0.163 1.00 88.12 404 ARG A O 1
ATOM 3034 N N . ILE A 1 405 ? -22.147 14.301 1.189 1.00 89.00 405 ILE A N 1
ATOM 3035 C CA . ILE A 1 405 ? -22.257 12.908 1.655 1.00 89.00 405 ILE A CA 1
ATOM 3036 C C . ILE A 1 405 ? -23.598 12.672 2.361 1.00 89.00 405 ILE A C 1
ATOM 3038 O O . ILE A 1 405 ? -24.280 11.678 2.118 1.00 89.00 405 ILE A O 1
ATOM 3042 N N . VAL A 1 406 ? -24.019 13.608 3.217 1.00 85.94 406 VAL A N 1
ATOM 3043 C CA . VAL A 1 406 ? -25.322 13.528 3.884 1.00 85.94 406 VAL A CA 1
ATOM 3044 C C . VAL A 1 406 ? -26.455 13.571 2.861 1.00 85.94 406 VAL A C 1
ATOM 3046 O O . VAL A 1 406 ? -27.386 12.780 2.999 1.00 85.94 406 VAL A O 1
ATOM 3049 N N . ALA A 1 407 ? -26.385 14.410 1.824 1.00 85.69 407 ALA A N 1
ATOM 3050 C CA . ALA A 1 407 ? -27.379 14.407 0.750 1.00 85.69 407 ALA A CA 1
ATOM 3051 C C . ALA A 1 407 ? -27.456 13.038 0.047 1.00 85.69 407 ALA A C 1
ATOM 3053 O O . ALA A 1 407 ? -28.541 12.472 -0.017 1.00 85.69 407 ALA A O 1
ATOM 3054 N N . MET A 1 408 ? -26.312 12.449 -0.328 1.00 86.25 408 MET A N 1
ATOM 3055 C CA . MET A 1 408 ? -26.242 11.103 -0.930 1.00 86.25 408 MET A CA 1
ATOM 3056 C C . MET A 1 408 ? -26.859 10.007 -0.039 1.00 86.25 408 MET A C 1
ATOM 3058 O O . MET A 1 408 ? -27.356 8.999 -0.528 1.00 86.25 408 MET A O 1
ATOM 3062 N N . SER A 1 409 ? -26.840 10.181 1.288 1.00 83.38 409 SER A N 1
ATOM 3063 C CA . SER A 1 409 ? -27.431 9.216 2.231 1.00 83.38 409 SER A CA 1
ATOM 3064 C C . SER A 1 409 ? -28.966 9.273 2.321 1.00 83.38 409 SER A C 1
ATOM 3066 O O . SER A 1 409 ? -29.588 8.314 2.794 1.00 83.38 409 SER A O 1
ATOM 3068 N N . HIS A 1 410 ? -29.564 10.400 1.916 1.00 82.38 410 HIS A N 1
ATOM 3069 C CA . HIS A 1 410 ? -31.015 10.619 1.930 1.00 82.38 410 HIS A CA 1
ATOM 3070 C C . HIS A 1 410 ? -31.684 10.231 0.611 1.00 82.38 410 HIS A C 1
ATOM 3072 O O . HIS A 1 410 ? -32.904 10.095 0.595 1.00 82.38 410 HIS A O 1
ATO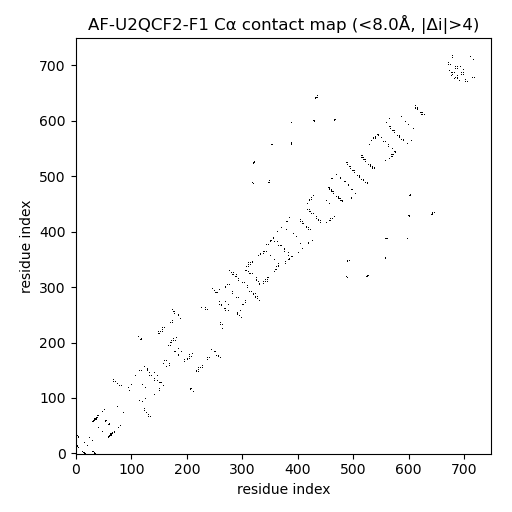M 3078 N N . ASP A 1 411 ? -30.908 10.025 -0.452 1.00 76.88 411 ASP A N 1
ATOM 3079 C CA . ASP A 1 411 ? -31.428 9.535 -1.723 1.00 76.88 411 ASP A CA 1
ATOM 3080 C C . ASP A 1 411 ? -32.012 8.112 -1.556 1.00 76.88 411 ASP A C 1
ATOM 3082 O O . ASP A 1 411 ? -31.640 7.350 -0.656 1.00 76.88 411 ASP A O 1
ATOM 3086 N N . ASP A 1 412 ? -32.954 7.737 -2.422 1.00 74.56 412 ASP A N 1
ATOM 3087 C CA . ASP A 1 412 ? -33.551 6.390 -2.446 1.00 74.56 412 ASP A CA 1
ATOM 3088 C C . ASP A 1 412 ? -32.897 5.469 -3.496 1.00 74.56 412 ASP A C 1
ATOM 3090 O O . ASP A 1 412 ? -33.375 4.363 -3.751 1.00 74.56 412 ASP A O 1
ATOM 3094 N N . GLY A 1 413 ? -31.773 5.900 -4.079 1.00 72.69 413 GLY A N 1
ATOM 3095 C CA . GLY A 1 413 ? -31.001 5.126 -5.050 1.00 72.69 413 GLY A CA 1
ATOM 3096 C C . GLY A 1 413 ? -30.339 3.863 -4.466 1.00 72.69 413 GLY A C 1
ATOM 3097 O O . GLY A 1 413 ? -30.219 3.707 -3.244 1.00 72.69 413 GLY A O 1
ATOM 3098 N N . PRO A 1 414 ? -29.845 2.953 -5.329 1.00 72.50 414 PRO A N 1
ATOM 3099 C CA . PRO A 1 414 ? -29.245 1.679 -4.915 1.00 72.50 414 PRO A CA 1
ATOM 3100 C C . PRO A 1 414 ? -27.959 1.846 -4.087 1.00 72.50 414 PRO A C 1
ATOM 3102 O O . PRO A 1 414 ? -27.611 0.972 -3.295 1.00 72.50 414 PRO A O 1
ATOM 3105 N N . THR A 1 415 ? -27.268 2.978 -4.225 1.00 76.62 415 THR A N 1
ATOM 3106 C CA . THR A 1 415 ? -26.035 3.320 -3.502 1.00 76.62 415 THR A CA 1
ATOM 3107 C C . THR A 1 415 ? -26.291 3.965 -2.136 1.00 76.62 415 THR A C 1
ATOM 3109 O O . THR A 1 415 ? -25.415 3.958 -1.269 1.00 76.62 415 THR A O 1
ATOM 3112 N N . ALA A 1 416 ? -27.499 4.469 -1.876 1.00 79.06 416 ALA A N 1
ATOM 3113 C CA . ALA A 1 416 ? -27.819 5.159 -0.630 1.00 79.06 416 ALA A CA 1
ATOM 3114 C C . ALA A 1 416 ? -27.650 4.297 0.639 1.00 79.06 416 ALA A C 1
ATOM 3116 O O . ALA A 1 416 ? -27.133 4.810 1.634 1.00 79.06 416 ALA A O 1
ATOM 3117 N N . PRO A 1 417 ? -28.007 2.990 0.671 1.00 79.12 417 PRO A N 1
ATOM 3118 C CA . PRO A 1 417 ? -27.709 2.125 1.815 1.00 79.12 417 PRO A CA 1
ATOM 3119 C C . PRO A 1 417 ? -26.214 2.075 2.159 1.00 79.12 417 PRO A C 1
ATOM 3121 O O . PRO A 1 417 ? -25.857 2.100 3.333 1.00 79.12 417 PRO A O 1
ATOM 3124 N N . VAL A 1 418 ? -25.345 2.068 1.148 1.00 83.94 418 VAL A N 1
ATOM 3125 C CA . VAL A 1 418 ? -23.885 2.024 1.311 1.00 83.94 418 VAL A CA 1
ATOM 3126 C C . VAL A 1 418 ? -23.388 3.28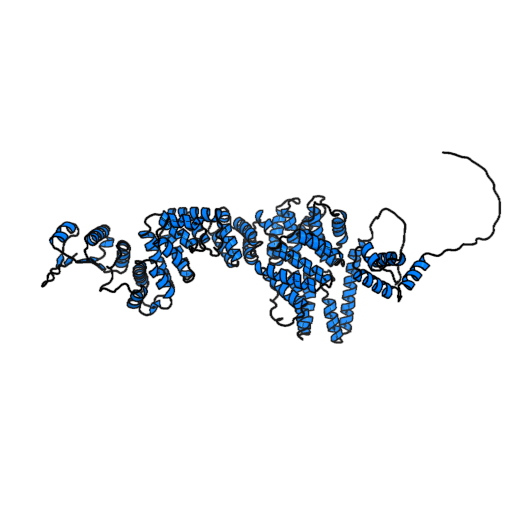4 2.019 1.00 83.94 418 VAL A C 1
ATOM 3128 O O . VAL A 1 418 ? -22.699 3.204 3.036 1.00 83.94 418 VAL A O 1
ATOM 3131 N N . ILE A 1 419 ? -23.826 4.455 1.553 1.00 85.75 419 ILE A N 1
ATOM 3132 C CA . ILE A 1 419 ? -23.493 5.736 2.185 1.00 85.75 419 ILE A CA 1
ATOM 3133 C C . ILE A 1 419 ? -24.092 5.830 3.591 1.00 85.75 419 ILE A C 1
ATOM 3135 O O . ILE A 1 419 ? -23.432 6.318 4.508 1.00 85.75 419 ILE A O 1
ATOM 3139 N N . ARG A 1 420 ? -25.316 5.328 3.804 1.00 85.31 420 ARG A N 1
ATOM 3140 C CA . ARG A 1 420 ? -25.937 5.281 5.137 1.00 85.31 420 ARG A CA 1
ATOM 3141 C C . ARG A 1 420 ? -25.096 4.485 6.136 1.00 85.31 420 ARG A C 1
ATOM 3143 O O . ARG A 1 420 ? -25.000 4.927 7.278 1.00 85.31 420 ARG A O 1
ATOM 3150 N N . ALA A 1 421 ? -24.463 3.381 5.730 1.00 83.88 421 ALA A N 1
ATOM 3151 C CA . ALA A 1 421 ? -23.526 2.639 6.582 1.00 83.88 421 ALA A CA 1
ATOM 3152 C C . ALA A 1 421 ? -22.288 3.473 6.943 1.00 83.88 421 ALA A C 1
ATOM 3154 O O . ALA A 1 421 ? -21.911 3.529 8.113 1.00 83.88 421 ALA A O 1
ATOM 3155 N N . GLY A 1 422 ? -21.710 4.195 5.979 1.00 86.06 422 GLY A N 1
ATOM 3156 C CA . GLY A 1 422 ? -20.599 5.114 6.245 1.00 86.06 422 GLY A CA 1
ATOM 3157 C C . GLY A 1 422 ? -20.975 6.259 7.187 1.00 86.06 422 GLY A C 1
ATOM 3158 O O . GLY A 1 422 ? -20.289 6.501 8.178 1.00 86.06 422 GLY A O 1
ATOM 3159 N N . VAL A 1 423 ? -22.101 6.934 6.943 1.00 86.75 423 VAL A N 1
ATOM 3160 C CA . VAL A 1 423 ? -22.585 8.024 7.808 1.00 86.75 423 VAL A CA 1
ATOM 3161 C C . VAL A 1 423 ? -22.918 7.512 9.210 1.00 86.75 423 VAL A C 1
ATOM 3163 O O . VAL A 1 423 ? -22.665 8.214 10.191 1.00 86.75 423 VAL A O 1
ATOM 3166 N N . ALA A 1 424 ? -23.467 6.299 9.327 1.00 85.38 424 ALA A N 1
ATOM 3167 C CA . ALA A 1 424 ? -23.693 5.664 10.619 1.00 85.38 424 ALA A CA 1
ATOM 3168 C C . ALA A 1 424 ? -22.370 5.441 11.362 1.00 85.38 424 ALA A C 1
ATOM 3170 O O . ALA A 1 424 ? -22.287 5.805 12.532 1.00 85.38 424 ALA A O 1
ATOM 3171 N N . SER A 1 425 ? -21.338 4.947 10.671 1.00 85.31 425 SER A N 1
ATOM 3172 C CA . SER A 1 425 ? -20.000 4.752 11.240 1.00 85.31 425 SER A CA 1
ATOM 3173 C C . SER A 1 425 ? -19.420 6.065 11.761 1.00 85.31 425 SER A C 1
ATOM 3175 O O . SER A 1 425 ? -19.118 6.163 12.946 1.00 85.31 425 SER A O 1
ATOM 3177 N N . LEU A 1 426 ? -19.406 7.130 10.949 1.00 84.44 426 LEU A N 1
ATOM 3178 C CA . LEU A 1 426 ? -18.959 8.467 11.375 1.00 84.44 426 LEU A CA 1
ATOM 3179 C C . LEU A 1 426 ? -19.687 8.951 12.644 1.00 84.44 426 LEU A C 1
ATOM 3181 O O . LEU A 1 426 ? -19.098 9.540 13.552 1.00 84.44 426 LEU A O 1
ATOM 3185 N N . ARG A 1 427 ? -20.998 8.704 12.713 1.00 82.81 427 ARG A N 1
ATOM 3186 C CA . ARG A 1 427 ? -21.812 9.050 13.881 1.00 82.81 427 ARG A CA 1
ATOM 3187 C C . ARG A 1 427 ? -21.506 8.173 15.082 1.00 82.81 427 ARG A C 1
ATOM 3189 O O . ARG A 1 427 ? -21.569 8.687 16.183 1.00 82.81 427 ARG A O 1
ATOM 3196 N N . ALA A 1 428 ? -21.135 6.912 14.893 1.00 83.31 428 ALA A N 1
ATOM 3197 C CA . ALA A 1 428 ? -20.739 6.040 15.991 1.00 83.31 428 ALA A CA 1
ATOM 3198 C C . ALA A 1 428 ? -19.453 6.520 16.668 1.00 83.31 428 ALA A C 1
ATOM 3200 O O . ALA A 1 428 ? -19.298 6.320 17.862 1.00 83.31 428 ALA A O 1
ATOM 3201 N N . PHE A 1 429 ? -18.554 7.202 15.960 1.00 80.06 429 PHE A N 1
ATOM 3202 C CA . PHE A 1 429 ? -17.361 7.799 16.573 1.00 80.06 429 PHE A CA 1
ATOM 3203 C C . PHE A 1 429 ? -17.638 9.125 17.307 1.00 80.06 429 PHE A C 1
ATOM 3205 O O . PHE A 1 429 ? -16.822 9.573 18.114 1.00 80.06 429 PHE A O 1
ATOM 3212 N N . THR A 1 430 ? -18.798 9.748 17.072 1.00 77.94 430 THR A N 1
ATOM 3213 C CA . THR A 1 430 ? -19.161 11.080 17.586 1.00 77.94 430 THR A CA 1
ATOM 3214 C C . THR A 1 430 ? -20.433 11.029 18.446 1.00 77.94 430 THR A C 1
ATOM 3216 O O . THR A 1 430 ? -21.126 10.023 18.521 1.00 77.94 430 THR A O 1
ATOM 3219 N N . ARG A 1 431 ? -20.777 12.108 19.158 1.00 68.56 431 ARG A N 1
ATOM 3220 C CA . ARG A 1 431 ? -21.958 12.169 20.047 1.00 68.56 431 ARG A CA 1
ATOM 3221 C C . ARG A 1 431 ? -23.230 12.432 19.232 1.00 68.56 431 ARG A C 1
ATOM 3223 O O . ARG A 1 431 ? -23.899 13.446 19.420 1.00 68.56 431 ARG A O 1
ATOM 3230 N N . ARG A 1 432 ? -23.532 11.574 18.253 1.00 72.19 432 ARG A N 1
ATOM 3231 C CA . ARG A 1 432 ? -24.672 11.721 17.331 1.00 72.19 432 ARG A CA 1
ATOM 3232 C C . ARG A 1 432 ? -25.436 10.407 17.201 1.00 72.19 432 ARG A C 1
ATOM 3234 O O . ARG A 1 432 ? -24.837 9.348 17.095 1.00 72.19 432 ARG A O 1
ATOM 3241 N N . SER A 1 433 ? -26.766 10.486 17.124 1.00 68.50 433 SER A N 1
ATOM 3242 C CA . SER A 1 433 ? -27.619 9.294 17.005 1.00 68.50 433 SER A CA 1
ATOM 3243 C C . SER A 1 433 ? -27.294 8.478 15.745 1.00 68.50 433 SER A C 1
ATOM 3245 O O . SER A 1 433 ? -27.408 8.988 14.617 1.00 68.50 433 SER A O 1
ATOM 3247 N N . THR A 1 434 ? -26.934 7.208 15.951 1.00 68.31 434 THR A N 1
ATOM 3248 C CA . THR A 1 434 ? -26.695 6.187 14.912 1.00 68.31 434 THR A CA 1
ATOM 3249 C C . THR A 1 434 ? -27.973 5.421 14.549 1.00 68.31 434 THR A C 1
ATOM 3251 O O . THR A 1 434 ? -28.096 4.896 13.437 1.00 68.31 434 THR A O 1
ATOM 3254 N N . SER A 1 435 ? -28.967 5.415 15.443 1.00 64.69 435 SER A N 1
ATOM 3255 C CA . SER A 1 435 ? -30.131 4.523 15.412 1.00 64.69 435 SER A CA 1
ATOM 3256 C C . SER A 1 435 ? -31.011 4.690 14.172 1.00 64.69 435 SER A C 1
ATOM 3258 O O . SER A 1 435 ? -31.533 3.706 13.660 1.00 64.69 435 SER A O 1
ATOM 3260 N N . ARG A 1 436 ? -31.171 5.908 13.626 1.00 69.81 436 ARG A N 1
ATOM 3261 C CA . ARG A 1 436 ? -31.932 6.119 12.371 1.00 69.81 436 ARG A CA 1
ATOM 3262 C C . ARG A 1 436 ? -31.285 5.391 11.183 1.00 69.81 436 ARG A C 1
ATOM 3264 O O . ARG A 1 436 ? -31.989 4.775 10.388 1.00 69.81 436 ARG A O 1
ATOM 3271 N N . TYR A 1 437 ? -29.959 5.455 11.068 1.00 70.19 437 TYR A N 1
ATOM 3272 C CA . TYR A 1 437 ? -29.227 4.880 9.937 1.00 70.19 437 TYR A CA 1
ATOM 3273 C C . TYR A 1 437 ? -29.075 3.363 10.080 1.00 70.19 437 TYR A C 1
ATOM 3275 O O . TYR A 1 437 ? -29.315 2.638 9.117 1.00 70.19 437 TYR A O 1
ATOM 3283 N N . LEU A 1 438 ? -28.784 2.878 11.293 1.00 69.31 438 LEU A N 1
ATOM 3284 C CA . LEU A 1 438 ? -28.760 1.445 11.600 1.00 69.31 438 LEU A CA 1
ATOM 3285 C C . LEU A 1 438 ? -30.129 0.783 11.385 1.00 69.31 438 LEU A C 1
ATOM 3287 O O . LEU A 1 438 ? -30.196 -0.275 10.764 1.00 69.31 438 LEU A O 1
ATOM 3291 N N . ARG A 1 439 ? -31.233 1.419 11.813 1.00 67.06 439 ARG A N 1
ATOM 3292 C CA . ARG A 1 439 ? -32.593 0.914 11.546 1.00 67.06 439 ARG A CA 1
ATOM 3293 C C . ARG A 1 439 ? -32.891 0.845 10.053 1.00 67.06 439 ARG A C 1
ATOM 3295 O O . ARG A 1 439 ? -33.410 -0.164 9.597 1.00 67.06 439 ARG A O 1
ATOM 3302 N N . GLY A 1 440 ? -32.515 1.869 9.284 1.00 65.31 440 GLY A N 1
ATOM 3303 C CA . GLY A 1 440 ? -32.669 1.861 7.826 1.00 65.31 440 GLY A CA 1
ATOM 3304 C C . GLY A 1 440 ? -31.896 0.729 7.139 1.00 65.31 440 GLY A C 1
ATOM 3305 O O . GLY A 1 440 ? -32.402 0.147 6.182 1.00 65.31 440 GLY A O 1
ATOM 3306 N N . LEU A 1 441 ? -30.707 0.385 7.645 1.00 67.69 441 LEU A N 1
ATOM 3307 C CA . LEU A 1 441 ? -29.891 -0.726 7.142 1.00 67.69 441 LEU A CA 1
ATOM 3308 C C . LEU A 1 441 ? -30.497 -2.091 7.481 1.00 67.69 441 LEU A C 1
ATOM 3310 O O . LEU A 1 441 ? -30.595 -2.943 6.605 1.00 67.69 441 LEU A O 1
ATOM 3314 N N . VAL A 1 442 ? -30.932 -2.288 8.727 1.00 62.47 442 VAL A N 1
ATOM 3315 C CA . VAL A 1 442 ? -31.499 -3.565 9.191 1.00 62.47 442 VAL A CA 1
ATOM 3316 C C . VAL A 1 442 ? -32.897 -3.808 8.607 1.00 62.47 442 VAL A C 1
ATOM 3318 O O . VAL A 1 442 ? -33.177 -4.913 8.153 1.00 62.47 442 VAL A O 1
ATOM 3321 N N . ALA A 1 443 ? -33.757 -2.784 8.560 1.00 56.91 443 ALA A N 1
ATOM 3322 C CA . ALA A 1 443 ? -35.146 -2.909 8.109 1.00 56.91 443 ALA A CA 1
ATOM 3323 C C . ALA A 1 443 ? -35.287 -3.093 6.588 1.00 56.91 443 ALA A C 1
ATOM 3325 O O . ALA A 1 443 ? -36.173 -3.817 6.145 1.00 56.91 443 ALA A O 1
ATOM 3326 N N . ARG A 1 444 ? -34.429 -2.456 5.775 1.00 54.69 444 ARG A N 1
ATOM 3327 C CA . ARG A 1 444 ? -34.512 -2.537 4.302 1.00 54.69 444 ARG A CA 1
ATOM 3328 C C . ARG A 1 444 ? -33.700 -3.690 3.693 1.00 54.69 444 ARG A C 1
ATOM 3330 O O . ARG A 1 444 ? -33.884 -3.977 2.517 1.00 54.69 444 ARG A O 1
ATOM 3337 N N . GLN A 1 445 ? -32.815 -4.351 4.449 1.00 55.38 445 GLN A N 1
ATOM 3338 C CA . GLN A 1 445 ? -31.927 -5.413 3.937 1.00 55.38 445 GLN A CA 1
ATOM 3339 C C . GLN A 1 445 ? -32.108 -6.774 4.627 1.00 55.38 445 GLN A C 1
ATOM 3341 O O . GLN A 1 445 ? -31.138 -7.503 4.871 1.00 55.38 445 GLN A O 1
ATOM 3346 N N . GLY A 1 446 ? -33.357 -7.147 4.918 1.00 47.56 446 GLY A N 1
ATOM 3347 C CA . GLY A 1 446 ? -33.684 -8.528 5.266 1.00 47.56 446 GLY A CA 1
ATOM 3348 C C . GLY A 1 446 ? -33.139 -9.485 4.199 1.00 47.56 446 GLY A C 1
ATOM 3349 O O . GLY A 1 446 ? -33.603 -9.442 3.070 1.00 47.56 446 GLY A O 1
ATOM 3350 N N . LEU A 1 447 ? -32.108 -10.259 4.564 1.00 44.06 447 LEU A N 1
ATOM 3351 C CA . LEU A 1 447 ? -31.533 -11.482 3.962 1.00 44.06 447 LEU A CA 1
ATOM 3352 C C . LEU A 1 447 ? -31.639 -11.752 2.431 1.00 44.06 447 LEU A C 1
ATOM 3354 O O . LEU A 1 447 ? -31.457 -12.898 2.035 1.00 44.06 447 LEU A O 1
ATOM 3358 N N . SER A 1 448 ? -31.879 -10.772 1.553 1.00 41.94 448 SER A N 1
ATOM 3359 C CA . SER A 1 448 ? -32.025 -10.993 0.102 1.00 41.94 448 SER A CA 1
ATOM 3360 C C . SER A 1 448 ? -30.892 -10.380 -0.736 1.00 41.94 448 SER A C 1
ATOM 3362 O O . SER A 1 448 ? -30.197 -9.453 -0.320 1.00 41.94 448 SER A O 1
ATOM 3364 N N . SER A 1 449 ? -30.697 -10.964 -1.918 1.00 34.78 449 SER A N 1
ATOM 3365 C CA . SER A 1 449 ? -29.470 -11.093 -2.719 1.00 34.78 449 SER A CA 1
ATOM 3366 C C . SER A 1 449 ? -28.913 -9.835 -3.413 1.00 34.78 449 SER A C 1
ATOM 3368 O O . SER A 1 449 ? -28.061 -9.961 -4.286 1.00 34.78 449 SER A O 1
ATOM 3370 N N . GLY A 1 450 ? -29.335 -8.627 -3.031 1.00 48.19 450 GLY A N 1
ATOM 3371 C CA . GLY A 1 450 ? -28.769 -7.350 -3.510 1.00 48.19 450 GLY A CA 1
ATOM 3372 C C . GLY A 1 450 ? -27.826 -6.693 -2.490 1.00 48.19 450 GLY A C 1
ATOM 3373 O O . GLY A 1 450 ? -27.995 -5.517 -2.175 1.00 48.19 450 GLY A O 1
ATOM 3374 N N . GLY A 1 451 ? -26.935 -7.485 -1.880 1.00 62.91 451 GLY A N 1
ATOM 3375 C CA . GLY A 1 451 ? -26.269 -7.185 -0.604 1.00 62.91 451 GLY A CA 1
ATOM 3376 C C . GLY A 1 451 ? -25.361 -5.946 -0.567 1.00 62.91 451 GLY A C 1
ATOM 3377 O O . GLY A 1 451 ? -24.828 -5.497 -1.577 1.00 62.91 451 GLY A O 1
ATOM 3378 N N . LEU A 1 452 ? -25.171 -5.407 0.645 1.00 72.50 452 LEU A N 1
ATOM 3379 C CA . LEU A 1 452 ? -24.175 -4.369 0.942 1.00 72.50 452 LEU A CA 1
ATOM 3380 C C . LEU A 1 452 ? -22.759 -4.823 0.525 1.00 72.50 452 LEU A C 1
ATOM 3382 O O . LEU A 1 452 ? -22.389 -5.962 0.816 1.00 72.50 452 LEU A O 1
ATOM 3386 N N . PRO A 1 453 ? -21.944 -3.938 -0.080 1.00 81.56 453 PRO A N 1
ATOM 3387 C CA . PRO A 1 453 ? -20.555 -4.238 -0.406 1.00 81.56 453 PRO A CA 1
ATOM 3388 C C . PRO A 1 453 ? -19.724 -4.453 0.864 1.00 81.56 453 PRO A C 1
ATOM 3390 O O . PRO A 1 453 ? -20.111 -4.029 1.960 1.00 81.56 453 PRO A O 1
ATOM 3393 N N . LEU A 1 454 ? -18.551 -5.072 0.700 1.00 86.06 454 LEU A N 1
ATOM 3394 C CA . LEU A 1 454 ? -17.634 -5.432 1.785 1.00 86.06 454 LEU A CA 1
ATOM 3395 C C . LEU A 1 454 ? -17.393 -4.277 2.767 1.00 86.06 454 LEU A C 1
ATOM 3397 O O . LEU A 1 454 ? -17.646 -4.408 3.965 1.00 86.06 454 LEU A O 1
ATOM 3401 N N . ILE A 1 455 ? -16.986 -3.118 2.245 1.00 84.12 455 ILE A N 1
ATOM 3402 C CA . ILE A 1 455 ? -16.707 -1.915 3.037 1.00 84.12 455 ILE A CA 1
ATOM 3403 C C . ILE A 1 455 ? -17.908 -1.487 3.893 1.00 84.12 455 ILE A C 1
ATOM 3405 O O . ILE A 1 455 ? -17.750 -1.132 5.059 1.00 84.12 455 ILE A O 1
ATOM 3409 N N . ALA A 1 456 ? -19.126 -1.586 3.360 1.00 83.50 456 ALA A N 1
ATOM 3410 C CA . ALA A 1 456 ? -20.333 -1.205 4.078 1.00 83.50 456 ALA A CA 1
ATOM 3411 C C . ALA A 1 456 ? -20.705 -2.225 5.159 1.00 83.50 456 ALA A C 1
ATOM 3413 O O . ALA A 1 456 ? -21.190 -1.826 6.216 1.00 83.50 456 ALA A O 1
ATOM 3414 N N . CYS A 1 457 ? -20.434 -3.516 4.936 1.00 86.56 457 CYS A N 1
ATOM 3415 C CA . CYS A 1 457 ? -20.562 -4.541 5.972 1.00 86.56 457 CYS A CA 1
ATOM 3416 C C . CYS A 1 457 ? -19.602 -4.264 7.136 1.00 86.56 457 CYS A C 1
ATOM 3418 O O . CYS A 1 457 ? -20.035 -4.241 8.286 1.00 86.56 457 CYS A O 1
ATOM 3420 N N . CYS A 1 458 ? -18.333 -3.968 6.849 1.00 89.31 458 CYS A N 1
ATOM 3421 C CA . CYS A 1 458 ? -17.346 -3.603 7.866 1.00 89.31 458 CYS A CA 1
ATOM 3422 C C . CYS A 1 458 ? -17.768 -2.357 8.661 1.00 89.31 458 CYS A C 1
ATOM 3424 O O . CYS A 1 458 ? -17.775 -2.377 9.892 1.00 89.31 458 CYS A O 1
ATOM 3426 N N . LEU A 1 459 ? -18.197 -1.292 7.975 1.00 88.56 459 LEU A N 1
ATOM 3427 C CA . LEU A 1 459 ? -18.649 -0.054 8.619 1.00 88.56 459 LEU A CA 1
ATOM 3428 C C . LEU A 1 459 ? -19.915 -0.267 9.458 1.00 88.56 459 LEU A C 1
ATOM 3430 O O . LEU A 1 459 ? -20.009 0.259 10.569 1.00 88.56 459 LEU A O 1
ATOM 3434 N N . ALA A 1 460 ? -20.869 -1.068 8.976 1.00 85.94 460 ALA A N 1
ATOM 3435 C CA . ALA A 1 460 ? -22.054 -1.434 9.746 1.00 85.94 460 ALA A CA 1
ATOM 3436 C C . ALA A 1 460 ? -21.672 -2.219 11.010 1.00 85.94 460 ALA A C 1
ATOM 3438 O O . ALA A 1 460 ? -22.156 -1.885 12.090 1.00 85.94 460 ALA A O 1
ATOM 3439 N N . GLY A 1 461 ? -20.747 -3.178 10.891 1.00 87.12 461 GLY A N 1
ATOM 3440 C CA . GLY A 1 461 ? -20.184 -3.938 12.009 1.00 87.12 461 GLY A CA 1
ATOM 3441 C C . GLY A 1 461 ? -19.569 -3.039 13.083 1.00 87.12 461 GLY A C 1
ATOM 3442 O O . GLY A 1 461 ? -19.960 -3.118 14.250 1.00 87.12 461 GLY A O 1
ATOM 3443 N N . LEU A 1 462 ? -18.682 -2.120 12.687 1.00 88.81 462 LEU A N 1
ATOM 3444 C CA . LEU A 1 462 ? -18.088 -1.128 13.594 1.00 88.81 462 LEU A CA 1
ATOM 3445 C C . LEU A 1 462 ? -19.154 -0.267 14.274 1.00 88.81 462 LEU A C 1
ATOM 3447 O O . LEU A 1 462 ? -19.141 -0.099 15.492 1.00 88.81 462 LEU A O 1
ATOM 3451 N N . THR A 1 463 ? -20.125 0.222 13.502 1.00 87.44 463 THR A N 1
ATOM 3452 C CA . THR A 1 463 ? -21.227 1.039 14.026 1.00 87.44 463 THR A CA 1
ATOM 3453 C C . THR A 1 463 ? -22.032 0.279 15.081 1.00 87.44 463 THR A C 1
ATOM 3455 O O . THR A 1 463 ? -22.333 0.827 16.142 1.00 87.44 463 THR A O 1
ATOM 3458 N N . THR A 1 464 ? -22.380 -0.985 14.811 1.00 84.19 464 THR A N 1
ATOM 3459 C CA . THR A 1 464 ? -23.107 -1.834 15.765 1.00 84.19 464 THR A CA 1
ATOM 3460 C C . THR A 1 464 ? -22.287 -2.118 17.019 1.00 84.19 464 THR A C 1
ATOM 3462 O O . THR A 1 464 ? -22.815 -2.025 18.124 1.00 84.19 464 THR A O 1
ATOM 3465 N N . CYS A 1 465 ? -20.986 -2.367 16.867 1.00 86.81 465 CYS A N 1
ATOM 3466 C CA . CYS A 1 465 ? -20.071 -2.595 17.977 1.00 86.81 465 CYS A CA 1
ATOM 3467 C C . CYS A 1 465 ? -19.994 -1.376 18.906 1.00 86.81 465 CYS A C 1
ATOM 3469 O O . CYS A 1 465 ? -20.228 -1.490 20.107 1.00 86.81 465 CYS A O 1
ATOM 3471 N N . PHE A 1 466 ? -19.773 -0.188 18.343 1.00 85.62 466 PHE A N 1
ATOM 3472 C CA . PHE A 1 466 ? -19.661 1.065 19.097 1.00 85.62 466 PHE A CA 1
ATOM 3473 C C . PHE A 1 466 ? -20.995 1.642 19.592 1.00 85.62 466 PHE A C 1
ATOM 3475 O O . PHE A 1 466 ? -20.999 2.667 20.276 1.00 85.62 466 PHE A O 1
ATOM 3482 N N . SER A 1 467 ? -22.113 0.983 19.276 1.00 80.44 467 SER A N 1
ATOM 3483 C CA . SER A 1 467 ? -23.449 1.292 19.804 1.00 80.44 467 SER A CA 1
ATOM 3484 C C . SER A 1 467 ? -23.860 0.346 20.946 1.00 80.44 467 SER A C 1
ATOM 3486 O O . SER A 1 467 ? -25.051 0.156 21.163 1.00 80.44 467 SER A O 1
ATOM 3488 N N . ASP A 1 468 ? -22.892 -0.263 21.648 1.00 79.75 468 ASP A N 1
ATOM 3489 C CA . ASP A 1 468 ? -23.103 -1.222 22.753 1.00 79.75 468 ASP A CA 1
ATOM 3490 C C . ASP A 1 468 ? -23.832 -2.516 22.330 1.00 79.75 468 ASP A C 1
ATOM 3492 O O . ASP A 1 468 ? -24.508 -3.178 23.113 1.00 79.75 468 ASP A O 1
ATOM 3496 N N . ARG A 1 469 ? -23.706 -2.887 21.047 1.00 80.06 469 ARG A N 1
ATOM 3497 C CA . ARG A 1 469 ? -24.320 -4.082 20.442 1.00 80.06 469 ARG A CA 1
ATOM 3498 C C . ARG A 1 469 ? -23.271 -4.956 19.755 1.00 80.06 469 ARG A C 1
ATOM 3500 O O . ARG A 1 469 ? -23.463 -5.433 18.637 1.00 80.06 469 ARG A O 1
ATOM 3507 N N . ALA A 1 470 ? -22.140 -5.164 20.429 1.00 80.25 470 ALA A N 1
ATOM 3508 C CA . ALA A 1 470 ? -21.038 -5.989 19.927 1.00 80.25 470 ALA A CA 1
ATOM 3509 C C . ALA A 1 470 ? -21.466 -7.440 19.633 1.00 80.25 470 ALA A C 1
ATOM 3511 O O . ALA A 1 470 ? -20.922 -8.076 18.728 1.00 80.25 470 ALA A O 1
ATOM 3512 N N . ASP A 1 471 ? -22.483 -7.950 20.337 1.00 76.00 471 ASP A N 1
ATOM 3513 C CA . ASP A 1 471 ? -23.021 -9.278 20.056 1.00 76.00 471 ASP A CA 1
ATOM 3514 C C . ASP A 1 471 ? -23.710 -9.369 18.688 1.00 76.00 471 ASP A C 1
ATOM 3516 O O . ASP A 1 471 ? -23.483 -10.327 17.945 1.00 76.00 471 ASP A O 1
ATOM 3520 N N . ASP A 1 472 ? -24.454 -8.328 18.311 1.00 79.94 472 ASP A N 1
ATOM 3521 C CA . ASP A 1 472 ? -25.156 -8.240 17.027 1.00 79.94 472 ASP A CA 1
ATOM 3522 C C . ASP A 1 472 ? -24.202 -7.933 15.860 1.00 79.94 472 ASP A C 1
ATOM 3524 O O . ASP A 1 472 ? -24.497 -8.244 14.702 1.00 79.94 472 ASP A O 1
ATOM 3528 N N . ALA A 1 473 ? -23.032 -7.352 16.152 1.00 84.44 473 ALA A N 1
ATOM 3529 C CA . ALA A 1 473 ? -22.026 -6.994 15.154 1.00 84.44 473 ALA A CA 1
ATOM 3530 C C . ALA A 1 473 ? -21.440 -8.213 14.416 1.00 84.44 473 ALA A C 1
ATOM 3532 O O . ALA A 1 473 ? -20.995 -8.092 13.273 1.00 84.44 473 ALA A O 1
ATOM 3533 N N . ALA A 1 474 ? -21.488 -9.403 15.027 1.00 80.25 474 ALA A N 1
ATOM 3534 C CA . ALA A 1 474 ? -20.937 -10.634 14.459 1.00 80.25 474 ALA A CA 1
ATOM 3535 C C . ALA A 1 474 ? -21.566 -11.018 13.105 1.00 80.25 474 ALA A C 1
ATOM 3537 O O . ALA A 1 474 ? -20.883 -11.566 12.237 1.00 80.25 474 ALA A O 1
ATOM 3538 N N . VAL A 1 475 ? -22.844 -10.680 12.887 1.00 82.75 475 VAL A N 1
ATOM 3539 C CA . VAL A 1 475 ? -23.541 -10.933 11.614 1.00 82.75 475 VAL A CA 1
ATOM 3540 C C . VAL A 1 475 ? -22.862 -10.189 10.461 1.00 82.75 475 VAL A C 1
ATOM 3542 O O . VAL A 1 475 ? -22.719 -10.730 9.362 1.00 82.75 475 VAL A O 1
ATOM 3545 N N . TRP A 1 476 ? -22.401 -8.964 10.712 1.00 86.38 476 TRP A N 1
ATOM 3546 C CA . TRP A 1 476 ? -21.710 -8.150 9.716 1.00 86.38 476 TRP A CA 1
ATOM 3547 C C . TRP A 1 476 ? -20.309 -8.678 9.414 1.00 86.38 476 TRP A C 1
ATOM 3549 O O . TRP A 1 476 ? -19.930 -8.727 8.245 1.00 86.38 476 TRP A O 1
ATOM 3559 N N . CYS A 1 477 ? -19.582 -9.158 10.429 1.00 85.75 477 CYS A N 1
ATOM 3560 C CA . CYS A 1 477 ? -18.289 -9.822 10.240 1.00 85.75 477 CYS A CA 1
ATOM 3561 C C . CYS A 1 477 ? -18.413 -11.061 9.353 1.00 85.75 477 CYS A C 1
ATOM 3563 O O . CYS A 1 477 ? -17.605 -11.262 8.449 1.00 85.75 477 CYS A O 1
ATOM 3565 N N . TRP A 1 478 ? -19.436 -11.888 9.589 1.00 83.69 478 TRP A N 1
ATOM 3566 C CA . TRP A 1 478 ? -19.664 -13.091 8.790 1.00 83.69 478 TRP A CA 1
ATOM 3567 C C . TRP A 1 478 ? -19.948 -12.751 7.322 1.00 83.69 478 TRP A C 1
ATOM 3569 O O . TRP A 1 478 ? -19.357 -13.352 6.428 1.00 83.69 478 TRP A O 1
ATOM 3579 N N . ARG A 1 479 ? -20.775 -11.728 7.069 1.00 85.50 479 ARG A N 1
ATOM 3580 C CA . ARG A 1 479 ? -21.042 -11.233 5.709 1.00 85.50 479 ARG A CA 1
ATOM 3581 C C . ARG A 1 479 ? -19.788 -10.687 5.032 1.00 85.50 479 ARG A C 1
ATOM 3583 O O . ARG A 1 479 ? -19.523 -11.048 3.893 1.00 85.50 479 ARG A O 1
ATOM 3590 N N . ALA A 1 480 ? -19.005 -9.865 5.730 1.00 87.81 480 ALA A N 1
ATOM 3591 C CA . ALA A 1 480 ? -17.756 -9.327 5.197 1.00 87.81 480 ALA A CA 1
ATOM 3592 C C . ALA A 1 480 ? -16.786 -10.454 4.802 1.00 87.81 480 ALA A C 1
ATOM 3594 O O . ALA A 1 480 ? -16.283 -10.483 3.682 1.00 87.81 480 ALA A O 1
ATOM 3595 N N . ARG A 1 481 ? -16.612 -11.457 5.671 1.00 85.19 481 ARG A N 1
ATOM 3596 C CA . ARG A 1 481 ? -15.760 -12.623 5.391 1.00 85.19 481 ARG A CA 1
ATOM 3597 C C . ARG A 1 481 ? -16.244 -13.487 4.225 1.00 85.19 481 ARG A C 1
ATOM 3599 O O . ARG A 1 481 ? -15.419 -14.138 3.600 1.00 85.19 481 ARG A O 1
ATOM 3606 N N . ALA A 1 482 ? -17.546 -13.514 3.948 1.00 85.50 482 ALA A N 1
ATOM 3607 C CA . ALA A 1 482 ? -18.097 -14.234 2.801 1.00 85.50 482 ALA A CA 1
ATOM 3608 C C . ALA A 1 482 ? -17.852 -13.512 1.462 1.00 85.50 482 ALA A C 1
ATOM 3610 O O . ALA A 1 482 ? -17.902 -14.151 0.416 1.00 85.50 482 ALA A O 1
ATOM 3611 N N . LEU A 1 483 ? -17.612 -12.196 1.495 1.00 84.94 483 LEU A N 1
ATOM 3612 C CA . LEU A 1 483 ? -17.385 -11.366 0.308 1.00 84.94 483 LEU A CA 1
ATOM 3613 C C . LEU A 1 483 ? -15.900 -11.161 -0.012 1.00 84.94 483 LEU A C 1
ATOM 3615 O O . LEU A 1 483 ? -15.568 -10.839 -1.149 1.00 84.94 483 LEU A O 1
ATOM 3619 N N . VAL A 1 484 ? -15.020 -11.287 0.984 1.00 87.31 484 VAL A N 1
ATOM 3620 C CA . VAL A 1 484 ? -13.610 -10.913 0.853 1.00 87.31 484 VAL A CA 1
ATOM 3621 C C . VAL A 1 484 ? -12.766 -12.022 0.227 1.00 87.31 484 VAL A C 1
ATOM 3623 O O . VAL A 1 484 ? -12.865 -13.194 0.596 1.00 87.31 484 VAL A O 1
ATOM 3626 N N . SER A 1 485 ? -11.887 -11.635 -0.693 1.00 85.94 485 SER A N 1
ATOM 3627 C CA . SER A 1 485 ? -10.818 -12.504 -1.186 1.00 85.94 485 SER A CA 1
ATOM 3628 C C . SER A 1 485 ? -9.790 -12.772 -0.075 1.00 85.94 485 SER A C 1
ATOM 3630 O O . SER A 1 485 ? -9.616 -11.936 0.804 1.00 85.94 485 SER A O 1
ATOM 3632 N N . PRO A 1 486 ? -9.075 -13.910 -0.072 1.00 84.19 486 PRO A N 1
ATOM 3633 C CA . PRO A 1 486 ? -8.154 -14.260 1.018 1.00 84.19 486 PRO A CA 1
ATOM 3634 C C . PRO A 1 486 ? -6.822 -13.477 1.041 1.00 84.19 486 PRO A C 1
ATOM 3636 O O . PRO A 1 486 ? -5.944 -13.822 1.825 1.00 84.19 486 PRO A O 1
ATOM 3639 N N . HIS A 1 487 ? -6.653 -12.468 0.183 1.00 82.19 487 HIS A N 1
ATOM 3640 C CA . HIS A 1 487 ? -5.418 -11.693 0.003 1.00 82.19 487 HIS A CA 1
ATOM 3641 C C . HIS A 1 487 ? -5.763 -10.223 -0.298 1.00 82.19 487 HIS A C 1
ATOM 3643 O O . HIS A 1 487 ? -6.910 -9.923 -0.636 1.00 82.19 487 HIS A O 1
ATOM 3649 N N . GLY A 1 488 ? -4.774 -9.328 -0.208 1.00 85.75 488 GLY A N 1
ATOM 3650 C CA . GLY A 1 488 ? -4.912 -7.910 -0.563 1.00 85.75 488 GLY A CA 1
ATOM 3651 C C . GLY A 1 488 ? -5.388 -7.008 0.579 1.00 85.75 488 GLY A C 1
ATOM 3652 O O . GLY A 1 488 ? -5.534 -7.432 1.733 1.00 85.75 488 GLY A O 1
ATOM 3653 N N . ALA A 1 489 ? -5.625 -5.738 0.254 1.00 88.88 489 ALA A N 1
ATOM 3654 C CA . ALA A 1 489 ? -5.919 -4.691 1.228 1.00 88.88 489 ALA A CA 1
ATOM 3655 C C . ALA A 1 489 ? -7.265 -4.906 1.942 1.00 88.88 489 ALA A C 1
ATOM 3657 O O . ALA A 1 489 ? -7.383 -4.737 3.160 1.00 88.88 489 ALA A O 1
ATOM 3658 N N . ASP A 1 490 ? -8.275 -5.341 1.192 1.00 90.12 490 ASP A N 1
ATOM 3659 C CA . ASP A 1 490 ? -9.623 -5.611 1.695 1.00 90.12 490 ASP A CA 1
ATOM 3660 C C . ASP A 1 490 ? -9.660 -6.774 2.699 1.00 90.12 490 ASP A C 1
ATOM 3662 O O . ASP A 1 490 ? -10.415 -6.746 3.682 1.00 90.12 490 ASP A O 1
ATOM 3666 N N . TYR A 1 491 ? -8.808 -7.780 2.492 1.00 92.19 491 TYR A N 1
ATOM 3667 C CA . TYR A 1 491 ? -8.638 -8.903 3.409 1.00 92.19 491 TYR A CA 1
ATOM 3668 C C . TYR A 1 491 ? -8.053 -8.453 4.745 1.00 92.19 491 TYR A C 1
ATOM 3670 O O . TYR A 1 491 ? -8.652 -8.706 5.795 1.00 92.19 491 TYR A O 1
ATOM 3678 N N . ALA A 1 492 ? -6.936 -7.723 4.705 1.00 93.25 492 ALA A N 1
ATOM 3679 C CA . ALA A 1 492 ? -6.302 -7.167 5.896 1.00 93.25 492 ALA A CA 1
ATOM 3680 C C . ALA A 1 492 ? -7.270 -6.261 6.676 1.00 93.25 492 ALA A C 1
ATOM 3682 O O . ALA A 1 492 ? -7.441 -6.428 7.885 1.00 93.25 492 ALA A O 1
ATOM 3683 N N . TRP A 1 493 ? -7.992 -5.372 5.986 1.00 92.94 493 TRP A N 1
ATOM 3684 C CA . TRP A 1 493 ? -9.009 -4.522 6.610 1.00 92.94 493 TRP A CA 1
ATOM 3685 C C . TRP A 1 493 ? -10.116 -5.327 7.304 1.00 92.94 493 TRP A C 1
ATOM 3687 O O . TRP A 1 493 ? -10.487 -5.038 8.444 1.00 92.94 493 TRP A O 1
ATOM 3697 N N . THR A 1 494 ? -10.627 -6.369 6.648 1.00 94.12 494 THR A N 1
ATOM 3698 C CA . THR A 1 494 ? -11.685 -7.221 7.209 1.00 94.12 494 THR A CA 1
ATOM 3699 C C . THR A 1 494 ? -11.225 -7.931 8.483 1.00 94.12 494 THR A C 1
ATOM 3701 O O . THR A 1 494 ? -11.994 -8.030 9.443 1.00 94.12 494 THR A O 1
ATOM 3704 N N . LEU A 1 495 ? -9.970 -8.392 8.526 1.00 94.88 495 LEU A N 1
ATOM 3705 C CA . LEU A 1 495 ? -9.384 -8.998 9.722 1.00 94.88 495 LEU A CA 1
ATOM 3706 C C . LEU A 1 495 ? -9.252 -7.993 10.872 1.00 94.88 495 LEU A C 1
ATOM 3708 O O . LEU A 1 495 ? -9.626 -8.329 11.995 1.00 94.88 495 LEU A O 1
ATOM 3712 N N . ILE A 1 496 ? -8.807 -6.762 10.593 1.00 94.00 496 ILE A N 1
ATOM 3713 C CA . ILE A 1 496 ? -8.683 -5.685 11.593 1.00 94.00 496 ILE A CA 1
ATOM 3714 C C . ILE A 1 496 ? -10.048 -5.332 12.197 1.00 94.00 496 ILE A C 1
ATOM 3716 O O . ILE A 1 496 ? -10.199 -5.218 13.412 1.00 94.00 496 ILE A O 1
ATOM 3720 N N . VAL A 1 497 ? -11.080 -5.179 11.365 1.00 92.94 497 VAL A N 1
ATOM 3721 C CA . VAL A 1 497 ? -12.433 -4.867 11.855 1.00 92.94 497 VAL A CA 1
ATOM 3722 C C . VAL A 1 497 ? -12.986 -6.010 12.699 1.00 92.94 497 VAL A C 1
ATOM 3724 O O . VAL A 1 497 ? -13.581 -5.783 13.755 1.00 92.94 497 VAL A O 1
ATOM 3727 N N . HIS A 1 498 ? -12.782 -7.249 12.255 1.00 93.81 498 HIS A N 1
ATOM 3728 C CA . HIS A 1 498 ? -13.271 -8.410 12.980 1.00 93.81 498 HIS A CA 1
ATOM 3729 C C . HIS A 1 498 ? -12.535 -8.608 14.311 1.00 93.81 498 HIS A C 1
ATOM 3731 O O . HIS A 1 498 ? -13.188 -8.907 15.311 1.00 93.81 498 HIS A O 1
ATOM 3737 N N . SER A 1 499 ? -11.219 -8.391 14.360 1.00 94.50 499 SER A N 1
ATOM 3738 C CA . SER A 1 499 ? -10.457 -8.479 15.608 1.00 94.50 499 SER A CA 1
ATOM 3739 C C . SER A 1 499 ? -10.910 -7.427 16.619 1.00 94.50 499 SER A C 1
ATOM 3741 O O . SER A 1 499 ? -11.083 -7.744 17.796 1.00 94.50 499 SER A O 1
ATOM 3743 N N . LEU A 1 500 ? -11.217 -6.209 16.162 1.00 91.62 500 LEU A N 1
ATOM 3744 C CA . LEU A 1 500 ? -11.756 -5.152 17.013 1.00 91.62 500 LEU A CA 1
ATOM 3745 C C . LEU A 1 500 ? -13.128 -5.522 17.592 1.00 91.62 500 LEU A C 1
ATOM 3747 O O . LEU A 1 500 ? -13.390 -5.285 18.771 1.00 91.62 500 LEU A O 1
ATOM 3751 N N . ILE A 1 501 ? -14.000 -6.132 16.790 1.00 91.31 501 ILE A N 1
ATOM 3752 C CA . ILE A 1 501 ? -15.313 -6.603 17.252 1.00 91.31 501 ILE A CA 1
ATOM 3753 C C . ILE A 1 501 ? -15.154 -7.768 18.240 1.00 91.31 501 ILE A C 1
ATOM 3755 O O . ILE A 1 501 ? -15.814 -7.777 19.280 1.00 91.31 501 ILE A O 1
ATOM 3759 N N . ALA A 1 502 ? -14.254 -8.718 17.969 1.00 91.12 502 ALA A N 1
ATOM 3760 C CA . ALA A 1 502 ? -13.935 -9.816 18.884 1.00 91.12 502 ALA A CA 1
ATOM 3761 C C . ALA A 1 502 ? -13.397 -9.299 20.230 1.00 91.12 502 ALA A C 1
ATOM 3763 O O . ALA A 1 502 ? -13.840 -9.747 21.289 1.00 91.12 502 ALA A O 1
ATOM 3764 N N . PHE A 1 503 ? -12.538 -8.278 20.197 1.00 90.06 503 PHE A N 1
ATOM 3765 C CA . PHE A 1 503 ? -12.029 -7.607 21.389 1.00 90.06 503 PHE A CA 1
ATOM 3766 C C . PHE A 1 503 ? -13.155 -7.001 22.243 1.00 90.06 503 PHE A C 1
ATOM 3768 O O . PHE A 1 503 ? -13.222 -7.251 23.446 1.00 90.06 503 PHE A O 1
ATOM 3775 N N . HIS A 1 504 ? -14.099 -6.275 21.633 1.00 87.31 504 HIS A N 1
ATOM 3776 C CA . HIS A 1 504 ? -15.245 -5.702 22.356 1.00 87.31 504 HIS A CA 1
ATOM 3777 C C . HIS A 1 504 ? -16.216 -6.768 22.889 1.00 87.31 504 HIS A C 1
ATOM 3779 O O . HIS A 1 504 ? -16.857 -6.555 23.917 1.00 87.31 504 HIS A O 1
ATOM 3785 N N . ARG A 1 505 ? -16.281 -7.940 22.243 1.00 87.44 505 ARG A N 1
ATOM 3786 C CA . ARG A 1 505 ? -17.004 -9.129 22.729 1.00 87.44 505 ARG A CA 1
ATOM 3787 C C . ARG A 1 505 ? -16.279 -9.881 23.855 1.00 87.44 505 ARG A C 1
ATOM 3789 O O . ARG A 1 505 ? -16.794 -10.899 24.311 1.00 87.44 505 ARG A O 1
ATOM 3796 N N . GLN A 1 506 ? -15.119 -9.399 24.312 1.00 87.44 506 GLN A N 1
ATOM 3797 C CA . GLN A 1 506 ? -14.265 -10.054 25.314 1.00 87.44 506 GLN A CA 1
ATOM 3798 C C . GLN A 1 506 ? -13.679 -11.405 24.854 1.00 87.44 506 GLN A C 1
ATOM 3800 O O . GLN A 1 506 ? -13.295 -12.226 25.686 1.00 87.44 506 GLN A O 1
ATOM 3805 N N . ASP A 1 507 ? -13.579 -11.642 23.541 1.00 90.12 507 ASP A N 1
ATOM 3806 C CA . ASP A 1 507 ? -12.919 -12.820 22.968 1.00 90.12 507 ASP A CA 1
ATOM 3807 C C . ASP A 1 507 ? -11.487 -12.466 22.540 1.00 90.12 507 ASP A C 1
ATOM 3809 O O . ASP A 1 507 ? -11.198 -12.176 21.377 1.00 90.12 507 ASP A O 1
ATOM 3813 N N . THR A 1 508 ? -10.576 -12.431 23.516 1.00 89.94 508 THR A N 1
ATOM 3814 C CA . THR A 1 508 ? -9.177 -12.036 23.288 1.00 89.94 508 THR A CA 1
ATOM 3815 C C . THR A 1 508 ? -8.389 -13.070 22.488 1.00 89.94 508 THR A C 1
ATOM 3817 O O . THR A 1 508 ? -7.429 -12.699 21.819 1.00 89.94 508 THR A O 1
ATOM 3820 N N . ALA A 1 509 ? -8.787 -14.346 22.534 1.00 90.75 509 ALA A N 1
ATOM 3821 C CA . ALA A 1 509 ? -8.131 -15.415 21.784 1.00 90.75 509 ALA A CA 1
ATOM 3822 C C . ALA A 1 509 ? -8.384 -15.251 20.281 1.00 90.75 509 ALA A C 1
ATOM 3824 O O . ALA A 1 509 ? -7.437 -15.202 19.498 1.00 90.75 509 ALA A O 1
ATOM 3825 N N . LEU A 1 510 ? -9.652 -15.069 19.891 1.00 92.00 510 LEU A N 1
ATOM 3826 C CA . LEU A 1 510 ? -10.008 -14.796 18.501 1.00 92.00 510 LEU A CA 1
ATOM 3827 C C . LEU A 1 510 ? -9.432 -13.456 18.023 1.00 92.00 510 LEU A C 1
ATOM 3829 O O . LEU A 1 510 ? -8.951 -13.360 16.895 1.00 92.00 510 LEU A O 1
ATOM 3833 N N . ALA A 1 511 ? -9.464 -12.420 18.870 1.00 93.31 511 ALA A N 1
ATOM 3834 C CA . ALA A 1 511 ? -8.888 -11.121 18.530 1.00 93.31 511 ALA A CA 1
ATOM 3835 C C . ALA A 1 511 ? -7.383 -11.220 18.228 1.00 93.31 511 ALA A C 1
ATOM 3837 O O . ALA A 1 511 ? -6.934 -10.642 17.239 1.00 93.31 511 ALA A O 1
ATOM 3838 N N . GLY A 1 512 ? -6.632 -11.980 19.034 1.00 92.88 512 GLY A N 1
ATOM 3839 C CA . GLY A 1 512 ? -5.202 -12.220 18.833 1.00 92.88 512 GLY A CA 1
ATOM 3840 C C . GLY A 1 512 ? -4.913 -12.947 17.521 1.00 92.88 512 GLY A C 1
ATOM 3841 O O . GLY A 1 512 ? -4.154 -12.437 16.705 1.00 92.88 512 GLY A O 1
ATOM 3842 N N . GLU A 1 513 ? -5.590 -14.072 17.261 1.00 94.81 513 GLU A N 1
ATOM 3843 C CA . GLU A 1 513 ? -5.407 -14.851 16.023 1.00 94.81 513 GLU A CA 1
ATOM 3844 C C . GLU A 1 513 ? -5.672 -14.009 14.762 1.00 94.81 513 GLU A C 1
ATOM 3846 O O . GLU A 1 513 ? -4.903 -14.034 13.796 1.00 94.81 513 GLU A O 1
ATOM 3851 N N . LEU A 1 514 ? -6.763 -13.236 14.766 1.00 95.00 514 LEU A N 1
ATOM 3852 C CA . LEU A 1 514 ? -7.121 -12.370 13.643 1.00 95.00 514 LEU A CA 1
ATOM 3853 C C . LEU A 1 514 ? -6.112 -11.232 13.451 1.00 95.00 514 LEU A C 1
ATOM 3855 O O . LEU A 1 514 ? -5.809 -10.896 12.308 1.00 95.00 514 LEU A O 1
ATOM 3859 N N . LEU A 1 515 ? -5.588 -10.654 14.539 1.00 94.56 515 LEU A N 1
ATOM 3860 C CA . LEU A 1 515 ? -4.563 -9.610 14.471 1.00 94.56 515 LEU A CA 1
ATOM 3861 C C . LEU A 1 515 ? -3.228 -10.136 13.952 1.00 94.56 515 LEU A C 1
ATOM 3863 O O . LEU A 1 515 ? -2.609 -9.444 13.152 1.00 94.56 515 LEU A O 1
ATOM 3867 N N . SER A 1 516 ? -2.801 -11.342 14.333 1.00 94.38 516 SER A N 1
ATOM 3868 C CA . SER A 1 516 ? -1.576 -11.951 13.794 1.00 94.38 516 SER A CA 1
ATOM 3869 C C . SER A 1 516 ? -1.664 -12.120 12.278 1.00 94.38 516 SER A C 1
ATOM 3871 O O . SER A 1 516 ? -0.777 -11.685 11.549 1.00 94.38 516 SER A O 1
ATOM 3873 N N . ARG A 1 517 ? -2.794 -12.640 11.783 1.00 94.81 517 ARG A N 1
ATOM 3874 C CA . ARG A 1 517 ? -3.049 -12.758 10.337 1.00 94.81 517 ARG A CA 1
ATOM 3875 C C . ARG A 1 517 ? -3.149 -11.400 9.643 1.00 94.81 517 ARG A C 1
ATOM 3877 O O . ARG A 1 517 ? -2.738 -11.271 8.493 1.00 94.81 517 ARG A O 1
ATOM 3884 N N . ALA A 1 518 ? -3.718 -10.398 10.315 1.00 95.00 518 ALA A N 1
ATOM 3885 C CA . ALA A 1 518 ? -3.764 -9.039 9.791 1.00 95.00 518 ALA A CA 1
ATOM 3886 C C . ALA A 1 518 ? -2.353 -8.451 9.674 1.00 95.00 518 ALA A C 1
ATOM 3888 O O . ALA A 1 518 ? -2.039 -7.897 8.630 1.00 95.00 518 ALA A O 1
ATOM 3889 N N . ALA A 1 519 ? -1.502 -8.632 10.690 1.00 93.31 519 ALA A N 1
ATOM 3890 C CA . ALA A 1 519 ? -0.121 -8.158 10.700 1.00 93.31 519 ALA A CA 1
ATOM 3891 C C . ALA A 1 519 ? 0.712 -8.781 9.570 1.00 93.31 519 ALA A C 1
ATOM 3893 O O . ALA A 1 519 ? 1.457 -8.072 8.902 1.00 93.31 519 ALA A O 1
ATOM 3894 N N . GLU A 1 520 ? 0.555 -10.085 9.319 1.00 93.69 520 GLU A N 1
ATOM 3895 C CA . GLU A 1 520 ? 1.192 -10.767 8.184 1.00 93.69 520 GLU A CA 1
ATOM 3896 C C . GLU A 1 520 ? 0.736 -10.174 6.844 1.00 93.69 520 GLU A C 1
ATOM 3898 O O . GLU A 1 520 ? 1.561 -9.846 5.991 1.00 93.69 520 GLU A O 1
ATOM 3903 N N . ALA A 1 521 ? -0.576 -9.983 6.670 1.00 93.06 521 ALA A N 1
ATOM 3904 C CA . ALA A 1 521 ? -1.135 -9.423 5.444 1.00 93.06 521 ALA A CA 1
ATOM 3905 C C . ALA A 1 521 ? -0.709 -7.961 5.218 1.00 93.06 521 ALA A C 1
ATOM 3907 O O . ALA A 1 521 ? -0.382 -7.584 4.097 1.00 93.06 521 ALA A O 1
ATOM 3908 N N . THR A 1 522 ? -0.680 -7.131 6.264 1.00 93.12 522 THR A N 1
ATOM 3909 C CA . THR A 1 522 ? -0.252 -5.729 6.154 1.00 93.12 522 THR A CA 1
ATOM 3910 C C . THR A 1 522 ? 1.252 -5.600 5.948 1.00 93.12 522 THR A C 1
ATOM 3912 O O . THR A 1 522 ? 1.675 -4.702 5.224 1.00 93.12 522 THR A O 1
ATOM 3915 N N . ALA A 1 523 ? 2.054 -6.501 6.525 1.00 91.81 523 ALA A N 1
ATOM 3916 C CA . ALA A 1 523 ? 3.494 -6.548 6.294 1.00 91.81 523 ALA A CA 1
ATOM 3917 C C . ALA A 1 523 ? 3.814 -6.921 4.841 1.00 91.81 523 ALA A C 1
ATOM 3919 O O . ALA A 1 523 ? 4.655 -6.274 4.226 1.00 91.81 523 ALA A O 1
ATOM 3920 N N . ALA A 1 524 ? 3.098 -7.901 4.276 1.00 91.62 524 ALA A N 1
ATOM 3921 C CA . ALA A 1 524 ? 3.235 -8.282 2.869 1.00 91.62 524 ALA A CA 1
ATOM 3922 C C . ALA A 1 524 ? 2.893 -7.133 1.903 1.00 91.62 524 ALA A C 1
ATOM 3924 O O . ALA A 1 524 ? 3.485 -7.037 0.835 1.00 91.62 524 ALA A O 1
ATOM 3925 N N . LEU A 1 525 ? 1.973 -6.247 2.299 1.00 91.62 525 LEU A N 1
ATOM 3926 C CA . LEU A 1 525 ? 1.590 -5.045 1.549 1.00 91.62 525 LEU A CA 1
ATOM 3927 C C . LEU A 1 525 ? 2.472 -3.822 1.851 1.00 91.62 525 LEU A C 1
ATOM 3929 O O . LEU A 1 525 ? 2.159 -2.731 1.381 1.00 91.62 525 LEU A O 1
ATOM 3933 N N . HIS A 1 526 ? 3.507 -3.947 2.686 1.00 91.06 526 HIS A N 1
ATOM 3934 C CA . HIS A 1 526 ? 4.321 -2.826 3.176 1.00 91.06 526 HIS A CA 1
ATOM 3935 C C . HIS A 1 526 ? 3.503 -1.674 3.811 1.00 91.06 526 HIS A C 1
ATOM 3937 O O . HIS A 1 526 ? 3.886 -0.506 3.742 1.00 91.06 526 HIS A O 1
ATOM 3943 N N . ALA A 1 527 ? 2.385 -1.992 4.477 1.00 90.50 527 ALA A N 1
ATOM 3944 C CA . ALA A 1 527 ? 1.591 -1.038 5.259 1.00 90.50 527 ALA A CA 1
ATOM 3945 C C . ALA A 1 527 ? 2.258 -0.801 6.624 1.00 90.50 527 ALA A C 1
ATOM 3947 O O . ALA A 1 527 ? 1.930 -1.446 7.626 1.00 90.50 527 ALA A O 1
ATOM 3948 N N . SER A 1 528 ? 3.273 0.053 6.653 1.00 88.19 528 SER A N 1
ATOM 3949 C CA . SER A 1 528 ? 4.149 0.257 7.807 1.00 88.19 528 SER A CA 1
ATOM 3950 C C . SER A 1 528 ? 3.406 0.686 9.078 1.00 88.19 528 SER A C 1
ATOM 3952 O O . SER A 1 528 ? 3.592 0.063 10.129 1.00 88.19 528 SER A O 1
ATOM 3954 N N . ALA A 1 529 ? 2.522 1.685 8.992 1.00 87.50 529 ALA A N 1
ATOM 3955 C CA . ALA A 1 529 ? 1.827 2.233 10.152 1.00 87.50 529 ALA A CA 1
ATOM 3956 C C . ALA A 1 529 ? 0.808 1.229 10.704 1.00 87.50 529 ALA A C 1
ATOM 3958 O O . ALA A 1 529 ? 0.746 0.990 11.915 1.00 87.50 529 ALA A O 1
ATOM 3959 N N . VAL A 1 530 ? 0.041 0.581 9.820 1.00 90.62 530 VAL A N 1
ATOM 3960 C CA . VAL A 1 530 ? -0.943 -0.433 10.233 1.00 90.62 530 VAL A CA 1
ATOM 3961 C C . VAL A 1 530 ? -0.259 -1.683 10.802 1.00 90.62 530 VAL A C 1
ATOM 3963 O O . VAL A 1 530 ? -0.730 -2.235 11.797 1.00 90.62 530 VAL A O 1
ATOM 3966 N N . THR A 1 531 ? 0.871 -2.112 10.232 1.00 91.19 531 THR A N 1
ATOM 3967 C CA . THR A 1 531 ? 1.632 -3.276 10.723 1.00 91.19 531 THR A CA 1
ATOM 3968 C C . THR A 1 531 ? 2.189 -3.028 12.122 1.00 91.19 531 THR A C 1
ATOM 3970 O O . THR A 1 531 ? 2.050 -3.878 13.003 1.00 91.19 531 THR A O 1
ATOM 3973 N N . GLN A 1 532 ? 2.759 -1.843 12.363 1.00 87.56 532 GLN A N 1
ATOM 3974 C CA . GLN A 1 532 ? 3.226 -1.443 13.693 1.00 87.56 532 GLN A CA 1
ATOM 3975 C C . GLN A 1 532 ? 2.082 -1.431 14.712 1.00 87.56 532 GLN A C 1
ATOM 3977 O O . GLN A 1 532 ? 2.233 -1.954 15.818 1.00 87.56 532 GLN A O 1
ATOM 3982 N N . PHE A 1 533 ? 0.917 -0.897 14.329 1.00 89.25 533 PHE A N 1
ATOM 3983 C CA . PHE A 1 533 ? -0.274 -0.934 15.174 1.00 89.25 533 PHE A CA 1
ATOM 3984 C C . PHE A 1 533 ? -0.695 -2.371 15.519 1.00 89.25 533 PHE A C 1
ATOM 3986 O O . PHE A 1 533 ? -0.928 -2.673 16.691 1.00 89.25 533 PHE A O 1
ATOM 3993 N N . CYS A 1 534 ? -0.759 -3.268 14.529 1.00 91.12 534 CYS A N 1
ATOM 3994 C CA . CYS A 1 534 ? -1.131 -4.664 14.764 1.00 91.12 534 CYS A CA 1
ATOM 3995 C C . CYS A 1 534 ? -0.146 -5.352 15.722 1.00 91.12 534 CYS A C 1
ATOM 3997 O O . CYS A 1 534 ? -0.585 -6.040 16.641 1.00 91.12 534 CYS A O 1
ATOM 3999 N N . GLY A 1 535 ? 1.161 -5.107 15.576 1.00 88.94 535 GLY A N 1
ATOM 4000 C CA . GLY A 1 535 ? 2.185 -5.626 16.489 1.00 88.94 535 GLY A CA 1
ATOM 4001 C C . GLY A 1 535 ? 1.982 -5.182 17.942 1.00 88.94 535 GLY A C 1
ATOM 4002 O O . GLY A 1 535 ? 1.986 -6.014 18.848 1.00 88.94 535 GLY A O 1
ATOM 4003 N N . LEU A 1 536 ? 1.720 -3.890 18.171 1.00 87.19 536 LEU A N 1
ATOM 4004 C CA . LEU A 1 536 ? 1.426 -3.360 19.512 1.00 87.19 536 LEU A CA 1
ATOM 4005 C C . LEU A 1 536 ? 0.126 -3.931 20.097 1.00 87.19 536 LEU A C 1
ATOM 4007 O O . LEU A 1 536 ? 0.045 -4.207 21.296 1.00 87.19 536 LEU A O 1
ATOM 4011 N N . ALA A 1 537 ? -0.900 -4.117 19.264 1.00 89.81 537 ALA A N 1
ATOM 4012 C CA . ALA A 1 537 ? -2.166 -4.701 19.690 1.00 89.81 537 ALA A CA 1
ATOM 4013 C C . ALA A 1 537 ? -2.014 -6.180 20.095 1.00 89.81 537 ALA A C 1
ATOM 4015 O O . ALA A 1 537 ? -2.623 -6.600 21.079 1.00 89.81 537 ALA A O 1
ATOM 4016 N N . ILE A 1 538 ? -1.177 -6.950 19.390 1.00 90.44 538 ILE A N 1
ATOM 4017 C CA . ILE A 1 538 ? -0.851 -8.344 19.739 1.00 90.44 538 ILE A CA 1
ATOM 4018 C C . ILE A 1 538 ? -0.144 -8.401 21.098 1.00 90.44 538 ILE A C 1
ATOM 4020 O O . ILE A 1 538 ? -0.628 -9.087 21.997 1.00 90.44 538 ILE A O 1
ATOM 4024 N N . GLN A 1 539 ? 0.911 -7.601 21.298 1.00 87.38 539 GLN A N 1
ATOM 4025 C CA . GLN A 1 539 ? 1.630 -7.521 22.581 1.00 87.38 539 GLN A CA 1
ATOM 4026 C C . GLN A 1 539 ? 0.692 -7.170 23.743 1.00 87.38 539 GLN A C 1
ATOM 4028 O O . GLN A 1 539 ? 0.752 -7.767 24.821 1.00 87.38 539 GLN A O 1
ATOM 4033 N N . TYR A 1 540 ? -0.230 -6.230 23.514 1.00 87.56 540 TYR A N 1
ATOM 4034 C CA . TYR A 1 540 ? -1.251 -5.875 24.493 1.00 87.56 540 TYR A CA 1
ATOM 4035 C C . TYR A 1 540 ? -2.160 -7.060 24.865 1.00 87.56 540 TYR A C 1
ATOM 4037 O O . TYR A 1 540 ? -2.467 -7.249 26.044 1.00 87.56 540 TYR A O 1
ATOM 4045 N N . LEU A 1 541 ? -2.598 -7.862 23.892 1.00 87.06 541 LEU A N 1
ATOM 4046 C CA . LEU A 1 541 ? -3.453 -9.025 24.149 1.00 87.06 541 LEU A CA 1
ATOM 4047 C C . LEU A 1 541 ? -2.705 -10.156 24.866 1.00 87.06 541 LEU A C 1
ATOM 4049 O O . LEU A 1 541 ? -3.277 -10.797 25.751 1.00 87.06 541 LEU A O 1
ATOM 4053 N N . GLU A 1 542 ? -1.435 -10.368 24.525 1.00 85.00 542 GLU A N 1
ATOM 4054 C CA . GLU A 1 542 ? -0.562 -11.380 25.136 1.00 85.00 542 GLU A CA 1
ATOM 4055 C C . GLU A 1 542 ? -0.066 -10.979 26.530 1.00 85.00 542 GLU A C 1
ATOM 4057 O O . GLU A 1 542 ? 0.338 -11.831 27.322 1.00 85.00 542 GLU A O 1
ATOM 4062 N N . LYS A 1 543 ? -0.182 -9.691 26.866 1.00 80.88 543 LYS A N 1
ATOM 4063 C CA . LYS A 1 543 ? 0.371 -9.082 28.079 1.00 80.88 543 LYS A CA 1
ATOM 4064 C C . LYS A 1 543 ? 1.891 -9.158 28.158 1.00 80.88 543 LYS A C 1
ATOM 4066 O O . LYS A 1 543 ? 2.448 -9.228 29.253 1.00 80.88 543 LYS A O 1
ATOM 4071 N N . ASP A 1 544 ? 2.545 -9.128 27.003 1.00 72.75 544 ASP A N 1
ATOM 4072 C CA . ASP A 1 544 ? 3.997 -9.161 26.911 1.00 72.75 544 ASP A CA 1
ATOM 4073 C C . ASP A 1 544 ? 4.571 -7.740 26.938 1.00 72.75 544 ASP A C 1
ATOM 4075 O O . ASP A 1 544 ? 4.355 -6.946 26.024 1.00 72.75 544 ASP A O 1
ATOM 4079 N N . SER A 1 545 ? 5.297 -7.408 28.007 1.00 58.88 545 SER A N 1
ATOM 4080 C CA . SER A 1 545 ? 5.991 -6.125 28.159 1.00 58.88 545 SER A CA 1
ATOM 4081 C C . SER A 1 545 ? 7.402 -6.120 27.552 1.00 58.88 545 SER A C 1
ATOM 4083 O O . SER A 1 545 ? 8.082 -5.092 27.609 1.00 58.88 545 SER A O 1
ATOM 4085 N N . ALA A 1 546 ? 7.887 -7.243 27.009 1.00 52.16 546 ALA A N 1
ATOM 4086 C CA . ALA A 1 546 ? 9.208 -7.329 26.397 1.00 52.16 546 ALA A CA 1
ATOM 4087 C C . ALA A 1 546 ? 9.231 -6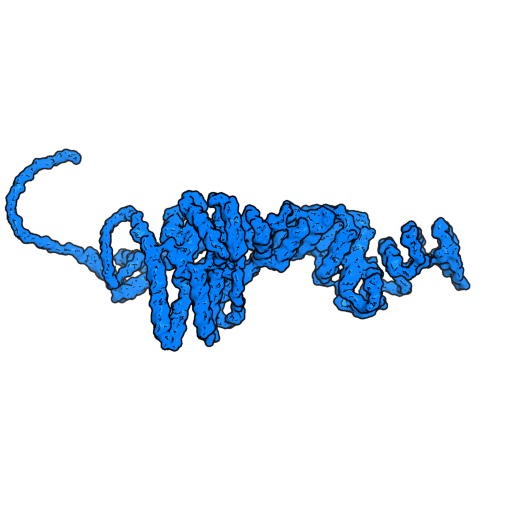.582 25.048 1.00 52.16 546 ALA A C 1
ATOM 4089 O O . ALA A 1 546 ? 8.737 -7.066 24.035 1.00 52.16 546 ALA A O 1
ATOM 4090 N N . GLY A 1 547 ? 9.834 -5.387 25.022 1.00 51.88 547 GLY A N 1
ATOM 4091 C CA . GLY A 1 547 ? 10.032 -4.605 23.789 1.00 51.88 547 GLY A CA 1
ATOM 4092 C C . GLY A 1 547 ? 9.228 -3.304 23.669 1.00 51.88 547 GLY A C 1
ATOM 4093 O O . GLY A 1 547 ? 9.163 -2.751 22.571 1.00 51.88 547 GLY A O 1
ATOM 4094 N N . ALA A 1 548 ? 8.678 -2.784 24.776 1.00 49.72 548 ALA A N 1
ATOM 4095 C CA . ALA A 1 548 ? 7.912 -1.527 24.839 1.00 49.72 548 ALA A CA 1
ATOM 4096 C C . ALA A 1 548 ? 8.638 -0.271 24.285 1.00 49.72 548 ALA A C 1
ATOM 4098 O O . ALA A 1 548 ? 7.989 0.735 24.002 1.00 49.72 548 ALA A O 1
ATOM 4099 N N . ASP A 1 549 ? 9.960 -0.334 24.074 1.00 47.00 549 ASP A N 1
ATOM 4100 C CA . ASP A 1 549 ? 10.797 0.759 23.548 1.00 47.00 549 ASP A CA 1
ATOM 4101 C C . ASP A 1 549 ? 10.625 1.039 22.042 1.00 47.00 549 ASP A C 1
ATOM 4103 O O . ASP A 1 549 ? 11.140 2.034 21.534 1.00 47.00 549 ASP A O 1
ATOM 4107 N N . ARG A 1 550 ? 9.904 0.194 21.292 1.00 51.34 550 ARG A N 1
ATOM 4108 C CA . ARG A 1 550 ? 9.722 0.351 19.834 1.00 51.34 550 ARG A CA 1
ATOM 4109 C C . ARG A 1 550 ? 8.427 1.078 19.457 1.00 51.34 550 ARG A C 1
ATOM 4111 O O . ARG A 1 550 ? 7.744 0.660 18.525 1.00 51.34 550 ARG A O 1
ATOM 4118 N N . HIS A 1 551 ? 8.065 2.150 20.161 1.00 54.44 551 HIS A N 1
ATOM 4119 C CA . HIS A 1 551 ? 6.964 3.011 19.717 1.00 54.44 551 HIS A CA 1
ATOM 4120 C C . HIS A 1 551 ? 7.520 4.171 18.873 1.00 54.44 551 HIS A C 1
ATOM 4122 O O . HIS A 1 551 ? 8.292 4.976 19.396 1.00 54.44 551 HIS A O 1
ATOM 4128 N N . PRO A 1 552 ? 7.128 4.314 17.596 1.00 49.41 552 PRO A N 1
ATOM 4129 C CA . PRO A 1 552 ? 7.492 5.491 16.817 1.00 49.41 552 PRO A CA 1
ATOM 4130 C C . PRO A 1 552 ? 6.854 6.741 17.428 1.00 49.41 552 PRO A C 1
ATOM 4132 O O . PRO A 1 552 ? 5.704 6.703 17.863 1.00 49.41 552 PRO A O 1
ATOM 4135 N N . ALA A 1 553 ? 7.578 7.857 17.471 1.00 48.31 553 ALA A N 1
ATOM 4136 C CA . ALA A 1 553 ? 6.982 9.136 17.848 1.00 48.31 553 ALA A CA 1
ATOM 4137 C C . ALA A 1 553 ? 5.751 9.430 16.960 1.00 48.31 553 ALA A C 1
ATOM 4139 O O . ALA A 1 553 ? 5.729 8.990 15.809 1.00 48.31 553 ALA A O 1
ATOM 4140 N N . PRO A 1 554 ? 4.720 10.127 17.473 1.00 52.09 554 PRO A N 1
ATOM 4141 C CA . PRO A 1 554 ? 3.597 10.563 16.650 1.00 52.09 554 PRO A CA 1
ATOM 4142 C C . PRO A 1 554 ? 4.120 11.403 15.488 1.00 52.09 554 PRO A C 1
ATOM 4144 O O . PRO A 1 554 ? 4.557 12.532 15.691 1.00 52.09 554 PRO A O 1
ATOM 4147 N N . ASP A 1 555 ? 4.107 10.829 14.291 1.00 55.81 555 ASP A N 1
ATOM 4148 C CA . ASP A 1 555 ? 4.333 11.569 13.060 1.00 55.81 555 ASP A CA 1
ATOM 4149 C C . ASP A 1 555 ? 3.004 12.205 12.626 1.00 55.81 555 ASP A C 1
ATOM 4151 O O . ASP A 1 555 ? 1.941 11.585 12.758 1.00 55.81 555 ASP A O 1
ATOM 4155 N N . ASP A 1 556 ? 3.052 13.427 12.091 1.00 53.62 556 ASP A N 1
ATOM 4156 C CA . ASP A 1 556 ? 1.872 14.217 11.683 1.00 53.62 556 ASP A CA 1
ATOM 4157 C C . ASP A 1 556 ? 1.068 13.543 10.544 1.00 53.62 556 ASP A C 1
ATOM 4159 O O . ASP A 1 556 ? -0.036 13.971 10.202 1.00 53.62 556 ASP A O 1
ATOM 4163 N N . GLY A 1 557 ? 1.601 12.467 9.953 1.00 67.81 557 GLY A N 1
ATOM 4164 C CA . GLY A 1 557 ? 0.971 11.691 8.883 1.00 67.81 557 GLY A CA 1
ATOM 4165 C C . GLY A 1 557 ? 0.104 10.504 9.325 1.00 67.81 557 GLY A C 1
ATOM 4166 O O . GLY A 1 557 ? -0.599 9.944 8.483 1.00 67.81 557 GLY A O 1
ATOM 4167 N N . ILE A 1 558 ? 0.127 10.097 10.602 1.00 79.56 558 ILE A N 1
ATOM 4168 C CA . ILE A 1 558 ? -0.541 8.860 11.051 1.00 79.56 558 ILE A CA 1
ATOM 4169 C C . ILE A 1 558 ? -2.040 9.079 11.267 1.00 79.56 558 ILE A C 1
ATOM 4171 O O . ILE A 1 558 ? -2.491 10.078 11.830 1.00 79.56 558 ILE A O 1
ATOM 4175 N N . HIS A 1 559 ? -2.840 8.084 10.886 1.00 86.75 559 HIS A N 1
ATOM 4176 C CA . HIS A 1 559 ? -4.273 8.110 11.126 1.00 86.75 559 HIS A CA 1
ATOM 4177 C C . HIS A 1 559 ? -4.591 8.207 12.635 1.00 86.75 559 HIS A C 1
ATOM 4179 O O . HIS A 1 559 ? -4.243 7.313 13.404 1.00 86.75 559 HIS A O 1
ATOM 4185 N N . VAL A 1 560 ? -5.317 9.246 13.069 1.00 84.88 560 VAL A N 1
ATOM 4186 C CA . VAL A 1 560 ? -5.621 9.538 14.488 1.00 84.88 560 VAL A CA 1
ATOM 4187 C C . VAL A 1 560 ? -6.162 8.330 15.248 1.00 84.88 560 VAL A C 1
ATOM 4189 O O . VAL A 1 560 ? -5.722 8.081 16.363 1.00 84.88 560 VAL A O 1
ATOM 4192 N N . ILE A 1 561 ? -7.081 7.548 14.666 1.00 85.81 561 ILE A N 1
ATOM 4193 C CA . ILE A 1 561 ? -7.573 6.326 15.328 1.00 85.81 561 ILE A CA 1
ATOM 4194 C C . ILE A 1 561 ? -6.413 5.353 15.602 1.00 85.81 561 ILE A C 1
ATOM 4196 O O . ILE A 1 561 ? -6.266 4.911 16.735 1.00 85.81 561 ILE A O 1
ATOM 4200 N N . LEU A 1 562 ? -5.544 5.071 14.625 1.00 87.38 562 LEU A N 1
ATOM 4201 C CA . LEU A 1 562 ? -4.388 4.195 14.844 1.00 87.38 562 LEU A CA 1
ATOM 4202 C C . LEU A 1 562 ? -3.454 4.765 15.909 1.00 87.38 562 LEU A C 1
ATOM 4204 O O . LEU A 1 562 ? -3.050 4.035 16.807 1.00 87.38 562 LEU A O 1
ATOM 4208 N N . HIS A 1 563 ? -3.173 6.069 15.863 1.00 86.12 563 HIS A N 1
ATOM 4209 C CA . HIS A 1 563 ? -2.332 6.734 16.855 1.00 86.12 563 HIS A CA 1
ATOM 4210 C C . HIS A 1 563 ? -2.906 6.615 18.279 1.00 86.12 563 HIS A C 1
ATOM 4212 O O . HIS A 1 563 ? -2.197 6.244 19.217 1.00 86.12 563 HIS A O 1
ATOM 4218 N N . VAL A 1 564 ? -4.204 6.880 18.443 1.00 88.31 564 VAL A N 1
ATOM 4219 C CA . VAL A 1 564 ? -4.915 6.797 19.725 1.00 88.31 564 VAL A CA 1
ATOM 4220 C C . VAL A 1 564 ? -4.905 5.364 20.263 1.00 88.31 564 VAL A C 1
ATOM 4222 O O . VAL A 1 564 ? -4.615 5.152 21.442 1.00 88.31 564 VAL A O 1
ATOM 4225 N N . PHE A 1 565 ? -5.197 4.374 19.417 1.00 88.38 565 PHE A N 1
ATOM 4226 C CA . PHE A 1 565 ? -5.192 2.971 19.821 1.00 88.38 565 PHE A CA 1
ATOM 4227 C C . PHE A 1 565 ? -3.771 2.462 20.127 1.00 88.38 565 PHE A C 1
ATOM 4229 O O . PHE A 1 565 ? -3.586 1.794 21.142 1.00 88.38 565 PHE A O 1
ATOM 4236 N N . ALA A 1 566 ? -2.761 2.823 19.330 1.00 87.19 566 ALA A N 1
ATOM 4237 C CA . ALA A 1 566 ? -1.358 2.479 19.582 1.00 87.19 566 ALA A CA 1
ATOM 4238 C C . ALA A 1 566 ? -0.864 3.058 20.918 1.00 87.19 566 ALA A C 1
ATOM 4240 O O . ALA A 1 566 ? -0.327 2.331 21.755 1.00 87.19 566 ALA A O 1
ATOM 4241 N N . THR A 1 567 ? -1.152 4.340 21.168 1.00 88.25 567 THR A N 1
ATOM 4242 C CA . THR A 1 567 ? -0.815 5.014 22.431 1.00 88.25 567 THR A CA 1
ATOM 4243 C C . THR A 1 567 ? -1.517 4.347 23.616 1.00 88.25 567 THR A C 1
ATOM 4245 O O . THR A 1 567 ? -0.916 4.171 24.675 1.00 88.25 567 THR A O 1
ATOM 4248 N N . TYR A 1 568 ? -2.774 3.920 23.444 1.00 90.44 568 TYR A N 1
ATOM 4249 C CA . TYR A 1 568 ? -3.502 3.159 24.460 1.00 90.44 568 TYR A CA 1
ATOM 4250 C C . TYR A 1 568 ? -2.859 1.792 24.734 1.00 90.44 568 TYR A C 1
ATOM 4252 O O . TYR A 1 568 ? -2.664 1.446 25.901 1.00 90.44 568 TYR A O 1
ATOM 4260 N N . CYS A 1 569 ? -2.503 1.018 23.704 1.00 88.81 569 CYS A N 1
ATOM 4261 C CA . CYS A 1 569 ? -1.811 -0.264 23.870 1.00 88.81 569 CYS A CA 1
ATOM 4262 C C . CYS A 1 569 ? -0.492 -0.074 24.627 1.00 88.81 569 CYS A C 1
ATOM 4264 O O . CYS A 1 569 ? -0.261 -0.741 25.634 1.00 88.81 569 CYS A O 1
ATOM 4266 N N . ALA A 1 570 ? 0.311 0.914 24.232 1.00 85.38 570 ALA A N 1
ATOM 4267 C CA . ALA A 1 570 ? 1.573 1.224 24.891 1.00 85.38 570 ALA A CA 1
ATOM 4268 C C . ALA A 1 570 ? 1.406 1.689 26.345 1.00 85.38 570 ALA A C 1
ATOM 4270 O O . ALA A 1 570 ? 2.197 1.302 27.198 1.00 85.38 570 ALA A O 1
ATOM 4271 N N . ALA A 1 571 ? 0.358 2.456 26.666 1.00 87.56 571 ALA A N 1
ATOM 4272 C CA . ALA A 1 571 ? 0.053 2.830 28.049 1.00 87.56 571 ALA A CA 1
ATOM 4273 C C . ALA A 1 571 ? -0.236 1.605 28.935 1.00 87.56 571 ALA A C 1
ATOM 4275 O O . ALA A 1 571 ? 0.170 1.562 30.096 1.00 87.56 571 ALA A O 1
ATOM 4276 N N . ASN A 1 572 ? -0.921 0.592 28.393 1.00 86.25 572 ASN A N 1
ATOM 4277 C CA . ASN A 1 572 ? -1.182 -0.651 29.122 1.00 86.25 572 ASN A CA 1
ATOM 4278 C C . ASN A 1 572 ? 0.096 -1.489 29.300 1.00 86.25 572 ASN A C 1
ATOM 4280 O O . ASN A 1 572 ? 0.286 -2.069 30.367 1.00 86.25 572 ASN A O 1
ATOM 4284 N N . LEU A 1 573 ? 0.975 -1.529 28.294 1.00 84.06 573 LEU A N 1
ATOM 4285 C CA . LEU A 1 573 ? 2.265 -2.223 28.383 1.00 84.06 573 LEU A CA 1
ATOM 4286 C C . LEU A 1 573 ? 3.186 -1.579 29.432 1.00 84.06 573 LEU A C 1
ATOM 4288 O O . LEU A 1 573 ? 3.731 -2.284 30.279 1.00 84.06 573 LEU A O 1
ATOM 4292 N N . ASP A 1 574 ? 3.287 -0.247 29.452 1.00 82.19 574 ASP A N 1
ATOM 4293 C CA . ASP A 1 574 ? 4.055 0.503 30.459 1.00 82.19 574 ASP A CA 1
ATOM 4294 C C . ASP A 1 574 ? 3.547 0.264 31.885 1.00 82.19 574 ASP A C 1
ATOM 4296 O O . ASP A 1 574 ? 4.337 0.159 32.829 1.00 82.19 574 ASP A O 1
ATOM 4300 N N . GLN A 1 575 ? 2.222 0.160 32.041 1.00 81.19 575 GLN A N 1
ATOM 4301 C CA . GLN A 1 575 ? 1.591 -0.150 33.320 1.00 81.19 575 GLN A CA 1
ATOM 4302 C C . GLN A 1 575 ? 2.039 -1.524 33.843 1.00 81.19 575 GLN A C 1
ATOM 4304 O O . GLN A 1 575 ? 2.201 -1.687 35.052 1.00 81.19 575 GLN A O 1
ATOM 4309 N N . TRP A 1 576 ? 2.257 -2.505 32.961 1.00 77.44 576 TRP A N 1
ATOM 4310 C CA . TRP A 1 576 ? 2.790 -3.822 33.330 1.00 77.44 576 TRP A CA 1
ATOM 4311 C C . TRP A 1 576 ? 4.314 -3.814 33.523 1.00 77.44 576 TRP A C 1
ATOM 4313 O O . TRP A 1 576 ? 4.816 -4.517 34.395 1.00 77.44 576 TRP A O 1
ATOM 4323 N N . GLY A 1 577 ? 5.039 -2.972 32.780 1.00 68.94 577 GLY A N 1
ATOM 4324 C CA . GLY A 1 577 ? 6.501 -2.832 32.818 1.00 68.94 577 GLY A CA 1
ATOM 4325 C C . GLY A 1 577 ? 7.078 -2.010 33.983 1.00 68.94 577 GLY A C 1
ATOM 4326 O O . GLY A 1 577 ? 8.275 -1.746 33.993 1.00 68.94 577 GLY A O 1
ATOM 4327 N N . SER A 1 578 ? 6.271 -1.626 34.980 1.00 67.75 578 SER A N 1
ATOM 4328 C CA . SER A 1 578 ? 6.651 -0.804 36.156 1.00 67.75 578 SER A CA 1
ATOM 4329 C C . SER A 1 578 ? 6.875 0.701 35.908 1.00 67.75 578 SER A C 1
ATOM 4331 O O . SER A 1 578 ? 7.375 1.391 36.796 1.00 67.75 578 SER A O 1
ATOM 4333 N N . SER A 1 579 ? 6.451 1.255 34.764 1.00 80.81 579 SER A N 1
ATOM 4334 C CA . SER A 1 579 ? 6.539 2.698 34.468 1.00 80.81 579 SER A CA 1
ATOM 4335 C C . SER A 1 579 ? 5.175 3.387 34.603 1.00 80.81 579 SER A C 1
ATOM 4337 O O . SER A 1 579 ? 4.551 3.816 33.631 1.00 80.81 579 SER A O 1
ATOM 4339 N N . VAL A 1 580 ? 4.673 3.478 35.840 1.00 84.25 580 VAL A N 1
ATOM 4340 C CA . VAL A 1 580 ? 3.310 3.972 36.125 1.00 84.25 580 VAL A CA 1
ATOM 4341 C C . VAL A 1 580 ? 3.103 5.419 35.663 1.00 84.25 580 VAL A C 1
ATOM 4343 O O . VAL A 1 580 ? 2.061 5.726 35.087 1.00 84.25 580 VAL A O 1
ATOM 4346 N N . GLN A 1 581 ? 4.091 6.299 35.854 1.00 86.69 581 GLN A N 1
ATOM 4347 C CA . GLN A 1 581 ? 3.977 7.700 35.433 1.00 86.69 581 GLN A CA 1
ATOM 4348 C C . GLN A 1 581 ? 3.875 7.831 33.907 1.00 86.69 581 GLN A C 1
ATOM 4350 O O . GLN A 1 581 ? 3.003 8.539 33.411 1.00 86.69 581 GLN A O 1
ATOM 4355 N N . SER A 1 582 ? 4.693 7.080 33.163 1.00 86.12 582 SER A N 1
ATOM 4356 C CA . SER A 1 582 ? 4.620 7.040 31.696 1.00 86.12 582 SER A CA 1
ATOM 4357 C C . SER A 1 582 ? 3.257 6.534 31.216 1.00 86.12 582 SER A C 1
ATOM 4359 O O . SER A 1 582 ? 2.660 7.109 30.305 1.00 86.12 582 SER A O 1
ATOM 4361 N N . ALA A 1 583 ? 2.702 5.511 31.879 1.00 87.31 583 ALA A N 1
ATOM 4362 C CA . ALA A 1 583 ? 1.359 5.021 31.583 1.00 87.31 583 ALA A CA 1
ATOM 4363 C C . ALA A 1 583 ? 0.288 6.108 31.795 1.00 87.31 583 ALA A C 1
ATOM 4365 O O . ALA A 1 583 ? -0.571 6.296 30.932 1.00 87.31 583 ALA A O 1
ATOM 4366 N N . ILE A 1 584 ? 0.350 6.856 32.905 1.00 89.69 584 ILE A N 1
ATOM 4367 C CA . ILE A 1 584 ? -0.558 7.982 33.192 1.00 89.69 584 ILE A CA 1
ATOM 4368 C C . ILE A 1 584 ? -0.461 9.051 32.094 1.00 89.69 584 ILE A C 1
ATOM 4370 O O . ILE A 1 584 ? -1.487 9.456 31.537 1.00 89.69 584 ILE A O 1
ATOM 4374 N N . ASP A 1 585 ? 0.755 9.468 31.736 1.00 89.69 585 ASP A N 1
ATOM 4375 C CA . ASP A 1 585 ? 0.990 10.504 30.725 1.00 89.69 585 ASP A CA 1
ATOM 4376 C C . ASP A 1 585 ? 0.453 10.086 29.348 1.00 89.69 585 ASP A C 1
ATOM 4378 O O . ASP A 1 585 ? -0.215 10.879 28.669 1.00 89.69 585 ASP A O 1
ATOM 4382 N N . LYS A 1 586 ? 0.662 8.818 28.964 1.00 89.62 586 LYS A N 1
ATOM 4383 C CA . LYS A 1 586 ? 0.128 8.227 27.727 1.00 89.62 586 LYS A CA 1
ATOM 4384 C C . LYS A 1 586 ? -1.402 8.126 27.749 1.00 89.62 586 LYS A C 1
ATOM 4386 O O . LYS A 1 586 ? -2.037 8.460 26.750 1.00 89.62 586 LYS A O 1
ATOM 4391 N N . TYR A 1 587 ? -2.038 7.758 28.866 1.00 91.31 587 TYR A N 1
ATOM 4392 C CA . TYR A 1 587 ? -3.507 7.765 28.965 1.00 91.31 587 TYR A CA 1
ATOM 4393 C C . TYR A 1 587 ? -4.101 9.174 28.842 1.00 91.31 587 TYR A C 1
ATOM 4395 O O . TYR A 1 587 ? -5.126 9.357 28.180 1.00 91.31 587 TYR A O 1
ATOM 4403 N N . PHE A 1 588 ? -3.462 10.193 29.421 1.00 91.31 588 PHE A N 1
ATOM 4404 C CA . PHE A 1 588 ? -3.880 11.575 29.188 1.00 91.31 588 PHE A CA 1
ATOM 4405 C C . PHE A 1 588 ? -3.638 12.015 27.740 1.00 91.31 588 PHE A C 1
ATOM 4407 O O . PHE A 1 588 ? -4.460 12.751 27.192 1.00 91.31 588 PHE A O 1
ATOM 4414 N N . ALA A 1 589 ? -2.561 11.553 27.096 1.00 89.31 589 ALA A N 1
ATOM 4415 C CA . ALA A 1 589 ? -2.325 11.794 25.672 1.00 89.31 589 ALA A CA 1
ATOM 4416 C C . ALA A 1 589 ? -3.443 11.198 24.800 1.00 89.31 589 ALA A C 1
ATOM 4418 O O . ALA A 1 589 ? -3.965 11.904 23.939 1.00 89.31 589 ALA A O 1
ATOM 4419 N N . VAL A 1 590 ? -3.897 9.973 25.096 1.00 90.38 590 VAL A N 1
ATOM 4420 C CA . VAL A 1 590 ? -5.084 9.351 24.473 1.00 90.38 590 VAL A CA 1
ATOM 4421 C C . VAL A 1 590 ? -6.313 10.250 24.622 1.00 90.38 590 VAL A C 1
ATOM 4423 O O . VAL A 1 590 ? -7.003 10.530 23.643 1.00 90.38 590 VAL A O 1
ATOM 4426 N N . GLY A 1 591 ? -6.575 10.751 25.834 1.00 89.12 591 GLY A N 1
ATOM 4427 C CA . GLY A 1 591 ? -7.687 11.667 26.091 1.00 89.12 591 GLY A CA 1
ATOM 4428 C C . GLY A 1 591 ? -7.601 12.973 25.294 1.00 89.12 591 GLY A C 1
ATOM 4429 O O . GLY A 1 591 ? -8.602 13.398 24.714 1.00 89.12 591 GLY A O 1
ATOM 4430 N N . ARG A 1 592 ? -6.412 13.589 25.222 1.00 88.12 592 ARG A N 1
ATOM 4431 C CA . ARG A 1 592 ? -6.168 14.817 24.443 1.00 88.12 592 ARG A CA 1
ATOM 4432 C C . ARG A 1 592 ? -6.348 14.592 22.943 1.00 88.12 592 ARG A C 1
ATOM 4434 O O . ARG A 1 592 ? -6.996 15.412 22.304 1.00 88.12 592 ARG A O 1
ATOM 4441 N N . ALA A 1 593 ? -5.830 13.488 22.407 1.00 85.94 593 ALA A N 1
ATOM 4442 C CA . ALA A 1 593 ? -5.942 13.144 20.991 1.00 85.94 593 ALA A CA 1
ATOM 4443 C C . ALA A 1 593 ? -7.393 12.837 20.574 1.00 85.94 593 ALA A C 1
ATOM 4445 O O . ALA A 1 593 ? -7.849 13.277 19.522 1.00 85.94 593 ALA A O 1
ATOM 4446 N N . LEU A 1 594 ? -8.162 12.144 21.423 1.00 86.50 594 LEU A N 1
ATOM 4447 C CA . LEU A 1 594 ? -9.599 11.951 21.197 1.00 86.50 594 LEU A CA 1
ATOM 4448 C C . LEU A 1 594 ? -10.360 13.285 21.213 1.00 86.50 594 LEU A C 1
ATOM 4450 O O . LEU A 1 594 ? -11.236 13.506 20.378 1.00 86.50 594 LEU A O 1
ATOM 4454 N N . ALA A 1 595 ? -10.021 14.180 22.145 1.00 84.38 595 ALA A N 1
ATOM 4455 C CA . ALA A 1 595 ? -10.661 15.487 22.255 1.00 84.38 595 ALA A CA 1
ATOM 4456 C C . ALA A 1 595 ? -10.336 16.405 21.065 1.00 84.38 595 ALA A C 1
ATOM 4458 O O . ALA A 1 595 ? -11.250 17.030 20.529 1.00 84.38 595 ALA A O 1
ATOM 4459 N N . SER A 1 596 ? -9.074 16.465 20.624 1.00 83.00 596 SER A N 1
ATOM 4460 C CA . SER A 1 596 ? -8.656 17.299 19.487 1.00 83.00 596 SER A CA 1
ATOM 4461 C C . SER A 1 596 ? -9.287 16.856 18.166 1.00 83.00 596 SER A C 1
ATOM 4463 O O . SER A 1 596 ? -9.576 17.696 17.318 1.00 83.00 596 SER A O 1
ATOM 4465 N N . ALA A 1 597 ? -9.553 15.558 18.010 1.00 78.75 597 ALA A N 1
ATOM 4466 C CA . ALA A 1 597 ? -10.207 14.991 16.834 1.00 78.75 597 ALA A CA 1
ATOM 4467 C C . ALA A 1 597 ? -11.746 14.945 16.923 1.00 78.75 597 ALA A C 1
ATOM 4469 O O . ALA A 1 597 ? -12.394 14.367 16.051 1.00 78.75 597 ALA A O 1
ATOM 4470 N N . GLU A 1 598 ? -12.347 15.530 17.968 1.00 81.56 598 GLU A N 1
ATOM 4471 C CA . GLU A 1 598 ? -13.797 15.502 18.226 1.00 81.56 598 GLU A CA 1
ATOM 4472 C C . GLU A 1 598 ? -14.388 14.073 18.317 1.00 81.56 598 GLU A C 1
ATOM 4474 O O . GLU A 1 598 ? -15.577 13.844 18.068 1.00 81.56 598 GLU A O 1
ATOM 4479 N N . LEU A 1 599 ? -13.569 13.092 18.712 1.00 84.00 599 LEU A N 1
ATOM 4480 C CA . LEU A 1 599 ? -13.962 11.696 18.904 1.00 84.00 599 LEU A CA 1
ATOM 4481 C C . LEU A 1 599 ? -14.538 11.512 20.309 1.00 84.00 599 LEU A C 1
ATOM 4483 O O . LEU A 1 599 ? -13.841 11.236 21.284 1.00 84.00 599 LEU A O 1
ATOM 4487 N N . THR A 1 600 ? -15.847 11.704 20.421 1.00 82.50 600 THR A N 1
ATOM 4488 C CA . THR A 1 600 ? -16.530 11.829 21.715 1.00 82.50 600 THR A CA 1
ATOM 4489 C C . THR A 1 600 ? -17.180 10.544 22.225 1.00 82.50 600 THR A C 1
ATOM 4491 O O . THR A 1 600 ? -17.750 10.570 23.314 1.00 82.50 600 THR A O 1
ATOM 4494 N N . ASN A 1 601 ? -17.179 9.443 21.463 1.00 84.75 601 ASN A N 1
ATOM 4495 C CA . ASN A 1 601 ? -17.815 8.207 21.927 1.00 84.75 601 ASN A CA 1
ATOM 4496 C C . ASN A 1 601 ? -16.996 7.568 23.080 1.00 84.75 601 ASN A C 1
ATOM 4498 O O . ASN A 1 601 ? -15.853 7.157 22.862 1.00 84.75 601 ASN A O 1
ATOM 4502 N N . PRO A 1 602 ? -17.561 7.439 24.301 1.00 84.25 602 PRO A N 1
ATOM 4503 C CA . PRO A 1 602 ? -16.863 6.853 25.448 1.00 84.25 602 PRO A CA 1
ATOM 4504 C C . PRO A 1 602 ? -16.601 5.342 25.321 1.00 84.25 602 PRO A C 1
ATOM 4506 O O . PRO A 1 602 ? -15.782 4.816 26.069 1.00 84.25 602 PRO A O 1
ATOM 4509 N N . LEU A 1 603 ? -17.273 4.645 24.398 1.00 82.88 603 LEU A N 1
ATOM 4510 C CA . LEU A 1 603 ? -17.124 3.205 24.161 1.00 82.88 603 LEU A CA 1
ATOM 4511 C C . LEU A 1 603 ? -15.941 2.854 23.248 1.00 82.88 603 LEU A C 1
ATOM 4513 O O . LEU A 1 603 ? -15.641 1.675 23.108 1.00 82.88 603 LEU A O 1
ATOM 4517 N N . LEU A 1 604 ? -15.264 3.839 22.640 1.00 84.75 604 LEU A N 1
ATOM 4518 C CA . LEU A 1 604 ? -14.114 3.578 21.763 1.00 84.75 604 LEU A CA 1
ATOM 4519 C C . LEU A 1 604 ? -12.952 2.935 22.523 1.00 84.75 604 LEU A C 1
ATOM 4521 O O . LEU A 1 604 ? -12.361 1.969 22.054 1.00 84.75 604 LEU A O 1
ATOM 4525 N N . LEU A 1 605 ? -12.620 3.495 23.690 1.00 87.00 605 LEU A N 1
ATOM 4526 C CA . LEU A 1 605 ? -11.526 3.050 24.545 1.00 87.00 605 LEU A CA 1
ATOM 4527 C C . LEU A 1 605 ? -11.845 3.339 26.009 1.00 87.00 605 LEU A C 1
ATOM 4529 O O . LEU A 1 605 ? -12.219 4.453 26.377 1.00 87.00 605 LEU A O 1
ATOM 4533 N N . ASN A 1 606 ? -11.578 2.371 26.881 1.00 88.62 606 ASN A N 1
ATOM 4534 C CA . ASN A 1 606 ? -11.809 2.492 28.321 1.00 88.62 606 ASN A CA 1
ATOM 4535 C C . ASN A 1 606 ? -10.640 3.170 29.076 1.00 88.62 606 ASN A C 1
ATOM 4537 O O . ASN A 1 606 ? -10.375 2.854 30.235 1.00 88.62 606 ASN A O 1
ATOM 4541 N N . TRP A 1 607 ? -9.928 4.111 28.449 1.00 90.88 607 TRP A N 1
ATOM 4542 C CA . TRP A 1 607 ? -8.728 4.739 29.025 1.00 90.88 607 TRP A CA 1
ATOM 4543 C C . TRP A 1 607 ? -8.994 5.430 30.373 1.00 90.88 607 TRP A C 1
ATOM 4545 O O . TRP A 1 607 ? -8.205 5.275 31.298 1.00 90.88 607 TRP A O 1
ATOM 4555 N N . ARG A 1 608 ? -10.147 6.100 30.541 1.00 92.00 608 ARG A N 1
ATOM 4556 C CA . ARG A 1 608 ? -10.553 6.703 31.829 1.00 92.00 608 ARG A CA 1
ATOM 4557 C C . ARG A 1 608 ? -10.728 5.652 32.925 1.00 92.00 608 ARG A C 1
ATOM 4559 O O . ARG A 1 608 ? -10.348 5.874 34.068 1.00 92.00 608 ARG A O 1
ATOM 4566 N N . GLN A 1 609 ? -11.281 4.490 32.570 1.00 91.31 609 GLN A N 1
ATOM 4567 C CA . GLN A 1 609 ? -11.451 3.362 33.488 1.00 91.31 609 GLN A CA 1
ATOM 4568 C C . GLN A 1 609 ? -10.089 2.795 33.908 1.00 91.31 609 GLN A C 1
ATOM 4570 O O . GLN A 1 609 ? -9.899 2.492 35.083 1.00 91.31 609 GLN A O 1
ATOM 4575 N N . ARG A 1 610 ? -9.136 2.677 32.972 1.00 91.31 610 ARG A N 1
ATOM 4576 C CA . ARG A 1 610 ? -7.758 2.246 33.261 1.00 91.31 610 ARG A CA 1
ATOM 4577 C C . ARG A 1 610 ? -7.034 3.235 34.173 1.00 91.31 610 ARG A C 1
ATOM 4579 O O . ARG A 1 610 ? -6.476 2.819 35.183 1.00 91.31 610 ARG A O 1
ATOM 4586 N N . LEU A 1 611 ? -7.129 4.528 33.867 1.00 90.88 611 LEU A N 1
ATOM 4587 C CA . LEU A 1 611 ? -6.575 5.611 34.678 1.00 90.88 611 LEU A CA 1
ATOM 4588 C C . LEU A 1 611 ? -7.147 5.589 36.105 1.00 90.88 611 LEU A C 1
ATOM 4590 O O . LEU A 1 611 ? -6.400 5.681 37.073 1.00 90.88 611 LEU A O 1
ATOM 4594 N N . ARG A 1 612 ? -8.464 5.370 36.249 1.00 92.94 612 ARG A N 1
ATOM 4595 C CA . ARG A 1 612 ? -9.104 5.228 37.563 1.00 92.94 612 ARG A CA 1
ATOM 4596 C C . ARG A 1 612 ? -8.524 4.062 38.361 1.00 92.94 612 ARG A C 1
ATOM 4598 O O . ARG A 1 612 ? -8.245 4.228 39.540 1.00 92.94 612 ARG A O 1
ATOM 4605 N N . VAL A 1 613 ? -8.338 2.896 37.736 1.00 90.56 613 VAL A N 1
ATOM 4606 C CA . VAL A 1 613 ? -7.743 1.723 38.405 1.00 90.56 613 VAL A CA 1
ATOM 4607 C C . VAL A 1 613 ? -6.337 2.037 38.927 1.00 90.56 613 VAL A C 1
ATOM 4609 O O . VAL A 1 613 ? -6.002 1.602 40.025 1.00 90.56 613 VAL A O 1
ATOM 4612 N N . ILE A 1 614 ? -5.546 2.820 38.186 1.00 88.94 614 ILE A N 1
ATOM 4613 C CA . ILE A 1 614 ? -4.223 3.275 38.635 1.00 88.94 614 ILE A CA 1
ATOM 4614 C C . ILE A 1 614 ? -4.351 4.206 39.847 1.00 88.94 614 ILE A C 1
ATOM 4616 O O . ILE A 1 614 ? -3.719 3.945 40.863 1.00 88.94 614 ILE A O 1
ATOM 4620 N N . PHE A 1 615 ? -5.198 5.239 39.791 1.00 90.62 615 PHE A N 1
ATOM 4621 C CA . PHE A 1 615 ? -5.345 6.179 40.911 1.00 90.62 615 PHE A CA 1
ATOM 4622 C C . PHE A 1 615 ? -5.886 5.529 42.188 1.00 90.62 615 PHE A C 1
ATOM 4624 O O . PHE A 1 615 ? -5.403 5.846 43.270 1.00 90.62 615 PHE A O 1
ATOM 4631 N N . VAL A 1 616 ? -6.804 4.564 42.072 1.00 91.06 616 VAL A N 1
ATOM 4632 C CA . VAL A 1 616 ? -7.246 3.751 43.220 1.00 91.06 616 VAL A CA 1
ATOM 4633 C C . VAL A 1 616 ? -6.072 2.965 43.813 1.00 91.06 616 VAL A C 1
ATOM 4635 O O . VAL A 1 616 ? -5.913 2.924 45.029 1.00 91.06 616 VAL A O 1
ATOM 4638 N N . ALA A 1 617 ? -5.222 2.365 42.972 1.00 88.25 617 ALA A N 1
ATOM 4639 C CA . ALA A 1 617 ? -4.035 1.646 43.437 1.00 88.25 617 ALA A CA 1
ATOM 4640 C C . ALA A 1 617 ? -2.979 2.573 44.072 1.00 88.25 617 ALA A C 1
ATOM 4642 O O . ALA A 1 617 ? -2.218 2.129 44.926 1.00 88.25 617 ALA A O 1
ATOM 4643 N N . CYS A 1 618 ? -2.948 3.850 43.682 1.00 87.75 618 CYS A N 1
ATOM 4644 C CA . CYS A 1 618 ? -2.085 4.883 44.257 1.00 87.75 618 CYS A CA 1
ATOM 4645 C C . CYS A 1 618 ? -2.688 5.597 45.483 1.00 87.75 618 CYS A C 1
ATOM 4647 O O . CYS A 1 618 ? -2.043 6.501 46.004 1.00 87.75 618 CYS A O 1
ATOM 4649 N N . HIS A 1 619 ? -3.882 5.208 45.952 1.00 89.12 619 HIS A N 1
ATOM 4650 C CA . HIS A 1 619 ? -4.617 5.867 47.046 1.00 89.12 619 HIS A CA 1
ATOM 4651 C C . HIS A 1 619 ? -4.999 7.340 46.780 1.00 89.12 619 HIS A C 1
ATOM 4653 O O . HIS A 1 619 ? -5.156 8.131 47.708 1.00 89.12 619 HIS A O 1
ATOM 4659 N N . GLU A 1 620 ? -5.194 7.707 45.513 1.00 91.44 620 GLU A N 1
ATOM 4660 C CA . GLU A 1 620 ? -5.651 9.034 45.075 1.00 91.44 620 GLU A CA 1
ATOM 4661 C C . GLU A 1 620 ? -7.175 9.033 44.846 1.00 91.44 620 GLU A C 1
ATOM 4663 O O . GLU A 1 620 ? -7.672 9.169 43.721 1.00 91.44 620 GLU A O 1
ATOM 4668 N N . ASP A 1 621 ? -7.939 8.833 45.924 1.00 89.44 621 ASP A N 1
ATOM 4669 C CA . ASP A 1 621 ? -9.386 8.574 45.864 1.00 89.44 621 ASP A CA 1
ATOM 4670 C C . ASP A 1 621 ? -10.186 9.727 45.234 1.00 89.44 621 ASP A C 1
ATOM 4672 O O . ASP A 1 621 ? -11.118 9.486 44.466 1.00 89.44 621 ASP A O 1
ATOM 4676 N N . ALA A 1 622 ? -9.784 10.980 45.472 1.00 91.81 622 ALA A N 1
ATOM 4677 C CA . ALA A 1 622 ? -10.450 12.154 44.902 1.00 91.81 622 ALA A CA 1
ATOM 4678 C C . ALA A 1 622 ? -10.357 12.188 43.363 1.00 91.81 622 ALA A C 1
ATOM 4680 O O . ALA A 1 622 ? -11.336 12.484 42.672 1.00 91.81 622 ALA A O 1
ATOM 4681 N N . MET A 1 623 ? -9.191 11.838 42.808 1.00 88.62 623 MET A N 1
ATOM 4682 C CA . MET A 1 623 ? -8.995 11.744 41.357 1.00 88.62 623 MET A CA 1
ATOM 4683 C C . MET A 1 623 ? -9.757 10.552 40.776 1.00 88.62 623 MET A C 1
ATOM 4685 O O . MET A 1 623 ? -10.357 10.658 39.703 1.00 88.62 623 MET A O 1
ATOM 4689 N N . ALA A 1 624 ? -9.778 9.425 41.492 1.00 89.31 624 ALA A N 1
ATOM 4690 C CA . ALA A 1 624 ? -10.531 8.249 41.084 1.00 89.31 624 ALA A CA 1
ATOM 4691 C C . ALA A 1 624 ? -12.050 8.505 41.041 1.00 89.31 624 ALA A C 1
ATOM 4693 O O . ALA A 1 624 ? -12.714 8.081 40.089 1.00 89.31 624 ALA A O 1
ATOM 4694 N N . GLU A 1 625 ? -12.593 9.216 42.030 1.00 92.00 625 GLU A N 1
ATOM 4695 C CA . GLU A 1 625 ? -14.002 9.613 42.088 1.00 92.00 625 GLU A CA 1
ATOM 4696 C C . GLU A 1 625 ? -14.358 10.599 40.967 1.00 92.00 625 GLU A C 1
ATOM 4698 O O . GLU A 1 625 ? -15.350 10.404 40.264 1.00 92.00 625 GLU A O 1
ATOM 4703 N N . CYS A 1 626 ? -13.503 11.595 40.716 1.00 91.69 626 CYS A N 1
ATOM 4704 C CA . CYS A 1 626 ? -13.665 12.528 39.600 1.00 91.69 626 CYS A CA 1
ATOM 4705 C C . CYS A 1 626 ? -13.779 11.787 38.253 1.00 91.69 626 CYS A C 1
ATOM 4707 O O . CYS A 1 626 ? -14.735 11.980 37.501 1.00 91.69 626 CYS A O 1
ATOM 4709 N N . LEU A 1 627 ? -12.875 10.836 37.992 1.00 90.94 627 LEU A N 1
ATOM 4710 C CA . LEU A 1 627 ? -12.912 10.016 36.776 1.00 90.94 627 LEU A CA 1
ATOM 4711 C C . LEU A 1 627 ? -14.154 9.127 36.695 1.00 90.94 627 LEU A C 1
ATOM 4713 O O . LEU A 1 627 ? -14.673 8.900 35.603 1.00 90.94 627 LEU A O 1
ATOM 4717 N N . GLN A 1 628 ? -14.624 8.589 37.822 1.00 91.19 628 GLN A N 1
ATOM 4718 C CA . GLN A 1 628 ? -15.858 7.806 37.870 1.00 91.19 628 GLN A CA 1
ATOM 4719 C C . GLN A 1 628 ? -17.068 8.659 37.469 1.00 91.19 628 GLN A C 1
ATOM 4721 O O . GLN A 1 628 ? -17.881 8.206 36.659 1.00 91.19 628 GLN A O 1
ATOM 4726 N N . ASN A 1 629 ? -17.158 9.884 37.989 1.00 90.56 629 ASN A N 1
ATOM 4727 C CA . ASN A 1 629 ? -18.223 10.828 37.660 1.00 90.56 629 ASN A CA 1
ATOM 4728 C C . ASN A 1 629 ? -18.174 11.225 36.178 1.00 90.56 629 ASN A C 1
ATOM 4730 O O . ASN A 1 629 ? -19.198 11.170 35.497 1.00 90.56 629 ASN A O 1
ATOM 4734 N N . ASP A 1 630 ? -16.982 11.501 35.641 1.00 89.06 630 ASP A N 1
ATOM 4735 C CA . ASP A 1 630 ? -16.781 11.795 34.218 1.00 89.06 630 ASP A CA 1
ATOM 4736 C C . ASP A 1 630 ? -17.195 10.629 33.309 1.00 89.06 630 ASP A C 1
ATOM 4738 O O . ASP A 1 630 ? -17.850 10.830 32.283 1.00 89.06 630 ASP A O 1
ATOM 4742 N N . ILE A 1 631 ? -16.826 9.393 33.672 1.00 89.06 631 ILE A N 1
ATOM 4743 C CA . ILE A 1 631 ? -17.230 8.184 32.937 1.00 89.06 631 ILE A CA 1
ATOM 4744 C C . ILE A 1 631 ? -18.753 8.059 32.935 1.00 89.06 631 ILE A C 1
ATOM 4746 O O . ILE A 1 631 ? -19.341 7.791 31.885 1.00 89.06 631 ILE A O 1
ATOM 4750 N N . HIS A 1 632 ? -19.390 8.254 34.091 1.00 88.12 632 HIS A N 1
ATOM 4751 C CA . HIS A 1 632 ? -20.838 8.157 34.221 1.00 88.12 632 HIS A CA 1
ATOM 4752 C C . HIS A 1 632 ? -21.545 9.215 33.368 1.00 88.12 632 HIS A C 1
ATOM 4754 O O . HIS A 1 632 ? -22.350 8.856 32.512 1.00 88.12 632 HIS A O 1
ATOM 4760 N N . ALA A 1 633 ? -21.159 10.486 33.500 1.00 88.19 633 ALA A N 1
ATOM 4761 C CA . ALA A 1 633 ? -21.727 11.591 32.732 1.00 88.19 633 ALA A CA 1
ATOM 4762 C C . ALA A 1 633 ? -21.555 11.403 31.213 1.00 88.19 633 ALA A C 1
ATOM 4764 O O . ALA A 1 633 ? -22.475 11.663 30.428 1.00 88.19 633 ALA A O 1
ATOM 4765 N N . ALA A 1 634 ? -20.389 10.911 30.776 1.00 85.62 634 ALA A N 1
ATOM 4766 C CA . ALA A 1 634 ? -20.135 10.618 29.370 1.00 85.62 634 ALA A CA 1
ATOM 4767 C C . ALA A 1 634 ? -21.023 9.475 28.848 1.00 85.62 634 ALA A C 1
ATOM 4769 O O . ALA A 1 634 ? -21.597 9.594 27.763 1.00 85.62 634 ALA A O 1
ATOM 4770 N N . LEU A 1 635 ? -21.163 8.385 29.612 1.00 85.25 635 LEU A N 1
ATOM 4771 C CA . LEU A 1 635 ? -21.999 7.238 29.243 1.00 85.25 635 LEU A CA 1
ATOM 4772 C C . LEU A 1 635 ? -23.488 7.578 29.254 1.00 85.25 635 LEU A C 1
ATOM 4774 O O . LEU A 1 635 ? -24.191 7.213 28.315 1.00 85.25 635 LEU A O 1
ATOM 4778 N N . GLU A 1 636 ? -23.975 8.277 30.278 1.00 84.62 636 GLU A N 1
ATOM 4779 C CA . GLU A 1 636 ? -25.369 8.715 30.355 1.00 84.62 636 GLU A CA 1
ATOM 4780 C C . GLU A 1 636 ? -25.719 9.605 29.178 1.00 84.62 636 GLU A C 1
ATOM 4782 O O . GLU A 1 636 ? -26.691 9.348 28.471 1.00 84.62 636 GLU A O 1
ATOM 4787 N N . SER A 1 637 ? -24.886 10.603 28.895 1.00 83.12 637 SER A N 1
ATOM 4788 C CA . SER A 1 637 ? -25.169 11.465 27.765 1.00 83.12 637 SER A CA 1
ATOM 4789 C C . SER A 1 637 ? -25.036 10.767 26.416 1.00 83.12 637 SER A C 1
ATOM 4791 O O . SER A 1 637 ? -25.677 11.194 25.454 1.00 83.12 637 SER A O 1
ATOM 4793 N N . TRP A 1 638 ? -24.196 9.741 26.301 1.00 80.94 638 TRP A N 1
ATOM 4794 C CA . TRP A 1 638 ? -24.193 8.932 25.094 1.00 80.94 638 TRP A CA 1
ATOM 4795 C C . TRP A 1 638 ? -25.513 8.154 24.982 1.00 80.94 638 TRP A C 1
ATOM 4797 O O . TRP A 1 638 ? -26.220 8.236 23.977 1.00 80.94 638 TRP A O 1
ATOM 4807 N N . ARG A 1 639 ? -25.924 7.474 26.054 1.00 77.44 639 ARG A N 1
ATOM 4808 C CA . ARG A 1 639 ? -27.190 6.737 26.079 1.00 77.44 639 ARG A CA 1
ATOM 4809 C C . ARG A 1 639 ? -28.366 7.630 25.720 1.00 77.44 639 ARG A C 1
ATOM 4811 O O . ARG A 1 639 ? -29.089 7.243 24.818 1.00 77.44 639 ARG A O 1
ATOM 4818 N N . THR A 1 640 ? -28.513 8.821 26.305 1.00 80.00 640 THR A N 1
ATOM 4819 C CA . THR A 1 640 ? -29.646 9.722 26.008 1.00 80.00 640 THR A CA 1
ATOM 4820 C C . THR A 1 640 ? -29.759 10.070 24.522 1.00 80.00 640 THR A C 1
ATOM 4822 O O . THR A 1 640 ? -30.855 10.041 23.965 1.00 80.00 640 THR A O 1
ATOM 4825 N N . VAL A 1 641 ? -28.643 10.329 23.834 1.00 75.56 641 VAL A N 1
ATOM 4826 C CA . VAL A 1 641 ? -28.638 10.645 22.392 1.00 75.56 641 VAL A CA 1
ATOM 4827 C C . VAL A 1 641 ? -29.064 9.446 21.528 1.00 75.56 641 VAL A C 1
ATOM 4829 O O . VAL A 1 641 ? -29.660 9.640 20.464 1.00 75.56 641 VAL A O 1
ATOM 4832 N N . ASN A 1 642 ? -28.799 8.216 21.970 1.00 68.06 642 ASN A N 1
ATOM 4833 C CA . ASN A 1 642 ? -29.151 6.993 21.241 1.00 68.06 642 ASN A CA 1
ATOM 4834 C C . ASN A 1 642 ? -30.499 6.380 21.628 1.00 68.06 642 ASN A C 1
ATOM 4836 O O . ASN A 1 642 ? -31.196 5.874 20.748 1.00 68.06 642 ASN A O 1
ATOM 4840 N N . SER A 1 643 ? -30.877 6.445 22.905 1.00 62.28 643 SER A N 1
ATOM 4841 C CA . SER A 1 643 ? -32.109 5.875 23.460 1.00 62.28 643 SER A CA 1
ATOM 4842 C C . SER A 1 643 ? -33.347 6.660 23.028 1.00 62.28 643 SER A C 1
ATOM 4844 O O . SER A 1 643 ? -34.382 6.061 22.747 1.00 62.28 643 SER A O 1
ATOM 4846 N N . SER A 1 644 ? -33.216 7.978 22.820 1.00 48.44 644 SER A N 1
ATOM 4847 C CA . SER A 1 644 ? -34.270 8.859 22.274 1.00 48.44 644 SER A CA 1
ATOM 4848 C C . SER A 1 644 ? -34.771 8.453 20.877 1.00 48.44 644 SER A C 1
ATOM 4850 O O . SER A 1 644 ? -35.706 9.048 20.345 1.00 48.44 644 SER A O 1
ATOM 4852 N N . SER A 1 645 ? -34.130 7.474 20.233 1.00 45.38 645 SER A N 1
ATOM 4853 C CA . SER A 1 645 ? -34.489 6.978 18.906 1.00 45.38 645 SER A CA 1
ATOM 4854 C C . SER A 1 645 ? -35.011 5.533 18.909 1.00 45.38 645 SER A C 1
ATOM 4856 O O . SER A 1 645 ? -35.507 5.098 17.870 1.00 45.38 645 SER A O 1
ATOM 4858 N N . ASP A 1 646 ? -34.957 4.816 20.037 1.00 40.78 646 ASP A N 1
ATOM 4859 C CA . ASP A 1 646 ? -35.506 3.454 20.175 1.00 40.78 646 ASP A CA 1
ATOM 4860 C C . ASP A 1 646 ? -37.010 3.442 20.515 1.00 40.78 646 ASP A C 1
ATOM 4862 O O . ASP A 1 646 ? -37.678 2.433 20.310 1.00 40.78 646 ASP A O 1
ATOM 4866 N N . ALA A 1 647 ? -37.583 4.574 20.941 1.00 33.88 647 ALA A N 1
ATOM 4867 C CA . ALA A 1 647 ? -38.974 4.674 21.405 1.00 33.88 647 ALA A CA 1
ATOM 4868 C C . ALA A 1 647 ? -40.064 4.670 20.306 1.00 33.88 647 ALA A C 1
ATOM 4870 O O . ALA A 1 647 ? -41.231 4.897 20.604 1.00 33.88 647 ALA A O 1
ATOM 4871 N N . ILE A 1 648 ? -39.734 4.422 19.034 1.00 33.09 648 ILE A N 1
ATOM 4872 C CA . ILE A 1 648 ? -40.748 4.290 17.971 1.00 33.09 648 ILE A CA 1
ATOM 4873 C C . ILE A 1 648 ? -40.422 3.049 17.146 1.00 33.09 648 ILE A C 1
ATOM 4875 O O . ILE A 1 648 ? -39.817 3.118 16.072 1.00 33.09 648 ILE A O 1
ATOM 4879 N N . ILE A 1 649 ? -40.802 1.903 17.700 1.00 33.19 649 ILE A N 1
ATOM 4880 C CA . ILE A 1 649 ? -41.221 0.744 16.924 1.00 33.19 649 ILE A CA 1
ATOM 4881 C C . ILE A 1 649 ? -42.756 0.807 16.921 1.00 33.19 649 ILE A C 1
ATOM 4883 O O . ILE A 1 649 ? -43.353 0.525 17.957 1.00 33.19 649 ILE A O 1
ATOM 4887 N N . PRO A 1 650 ? -43.432 1.172 15.817 1.00 26.25 650 PRO A N 1
ATOM 4888 C CA . PRO A 1 650 ? -44.769 0.666 15.582 1.00 26.25 650 PRO A CA 1
ATOM 4889 C C . PRO A 1 650 ? -44.568 -0.801 15.196 1.00 26.25 650 PRO A C 1
ATOM 4891 O O . PRO A 1 650 ? -44.291 -1.131 14.045 1.00 26.25 650 PRO A O 1
ATOM 4894 N N . HIS A 1 651 ? -44.598 -1.682 16.193 1.00 29.52 651 HIS A N 1
ATOM 4895 C CA . HIS A 1 651 ? -45.128 -3.010 15.953 1.00 29.52 651 HIS A CA 1
ATOM 4896 C C . HIS A 1 651 ? -46.631 -2.766 15.898 1.00 29.52 651 HIS A C 1
ATOM 4898 O O . HIS A 1 651 ? -47.239 -2.467 16.922 1.00 29.52 651 HIS A O 1
ATOM 4904 N N . GLU A 1 652 ? -47.195 -2.748 14.693 1.00 26.59 652 GLU A N 1
ATOM 4905 C CA . GLU A 1 652 ? -48.637 -2.923 14.580 1.00 26.59 652 GLU A CA 1
ATOM 4906 C C . GLU A 1 652 ? -48.974 -4.314 15.138 1.00 26.59 652 GLU A C 1
ATOM 4908 O O . GLU A 1 652 ? -48.331 -5.303 14.774 1.00 26.59 652 GLU A O 1
ATOM 4913 N N . ASP A 1 653 ? -49.955 -4.288 16.045 1.00 26.83 653 ASP A N 1
ATOM 4914 C CA . ASP A 1 653 ? -50.570 -5.315 16.900 1.00 26.83 653 ASP A CA 1
ATOM 4915 C C . ASP A 1 653 ? -49.788 -5.829 18.130 1.00 26.83 653 ASP A C 1
ATOM 4917 O O . ASP A 1 653 ? -48.783 -6.522 18.000 1.00 26.83 653 ASP A O 1
ATOM 4921 N N . ASP A 1 654 ? -50.235 -5.648 19.383 1.00 28.84 654 ASP A N 1
ATOM 4922 C CA . ASP A 1 654 ? -51.375 -4.905 19.962 1.00 28.84 654 ASP A CA 1
ATOM 4923 C C . ASP A 1 654 ? -51.185 -4.809 21.506 1.00 28.84 654 ASP A C 1
ATOM 4925 O O . ASP A 1 654 ? -50.681 -5.754 22.119 1.00 28.84 654 ASP A O 1
ATOM 4929 N N . GLY A 1 655 ? -51.618 -3.702 22.136 1.00 26.53 655 GLY A N 1
ATOM 4930 C CA . GLY A 1 655 ? -51.959 -3.646 23.576 1.00 26.53 655 GLY A CA 1
ATOM 4931 C C . GLY A 1 655 ? -51.017 -2.980 24.609 1.00 26.53 655 GLY A C 1
ATOM 4932 O O . GLY A 1 655 ? -50.416 -3.673 25.421 1.00 26.53 655 GLY A O 1
ATOM 4933 N N . THR A 1 656 ? -50.978 -1.635 24.623 1.00 29.34 656 THR A N 1
ATOM 4934 C CA . THR A 1 656 ? -51.051 -0.682 25.783 1.00 29.34 656 THR A CA 1
ATOM 4935 C C . THR A 1 656 ? -50.590 -1.126 27.198 1.00 29.34 656 THR A C 1
ATOM 4937 O O . THR A 1 656 ? -51.087 -2.118 27.711 1.00 29.34 656 THR A O 1
ATOM 4940 N N . GLY A 1 657 ? -49.816 -0.390 28.007 1.00 28.11 657 GLY A N 1
ATOM 4941 C CA . GLY A 1 657 ? -49.288 0.976 27.964 1.00 28.11 657 GLY A CA 1
ATOM 4942 C C . GLY A 1 657 ? -48.711 1.376 29.346 1.00 28.11 657 GLY A C 1
ATOM 4943 O O . GLY A 1 657 ? -49.120 0.807 30.355 1.00 28.11 657 GLY A O 1
ATOM 4944 N N . THR A 1 658 ? -47.809 2.374 29.329 1.00 30.30 658 THR A N 1
ATOM 4945 C CA . THR A 1 658 ? -47.360 3.298 30.411 1.00 30.30 658 THR A CA 1
ATOM 4946 C C . THR A 1 658 ? -46.736 2.748 31.704 1.00 30.30 658 THR A C 1
ATOM 4948 O O . THR A 1 658 ? -47.164 1.720 32.202 1.00 30.30 658 THR A O 1
ATOM 4951 N N . ASP A 1 659 ? -45.894 3.450 32.459 1.00 32.25 659 ASP A N 1
ATOM 4952 C CA . ASP A 1 659 ? -44.789 4.420 32.317 1.00 32.25 659 ASP A CA 1
ATOM 4953 C C . ASP A 1 659 ? -44.292 4.644 33.773 1.00 32.25 659 ASP A C 1
ATOM 4955 O O . ASP A 1 659 ? -45.035 4.390 34.723 1.00 32.25 659 ASP A O 1
ATOM 4959 N N . ASP A 1 660 ? -43.069 5.142 33.915 1.00 29.86 660 ASP A N 1
ATOM 4960 C CA . ASP A 1 660 ? -42.452 5.751 35.098 1.00 29.86 660 ASP A CA 1
ATOM 4961 C C . ASP A 1 660 ? -41.935 4.905 36.274 1.00 29.86 660 ASP A C 1
ATOM 4963 O O . ASP A 1 660 ? -42.481 3.899 36.723 1.00 29.86 660 ASP A O 1
ATOM 4967 N N . GLY A 1 661 ? -40.753 5.343 36.713 1.00 34.44 661 GLY A N 1
ATOM 4968 C CA . GLY A 1 661 ? -39.735 4.528 37.344 1.00 34.44 661 GLY A CA 1
ATOM 4969 C C . GLY A 1 661 ? -39.744 4.438 38.862 1.00 34.44 661 GLY A C 1
ATOM 4970 O O . GLY A 1 661 ? -40.278 5.271 39.581 1.00 34.44 661 GLY A O 1
ATOM 4971 N N . ASP A 1 662 ? -39.027 3.416 39.313 1.00 28.44 662 ASP A N 1
ATOM 4972 C CA . ASP A 1 662 ? -38.324 3.324 40.586 1.00 28.44 662 ASP A CA 1
ATOM 4973 C C . ASP A 1 662 ? -37.332 2.152 40.454 1.00 28.44 662 ASP A C 1
ATOM 4975 O O . ASP A 1 662 ? -37.524 1.261 39.619 1.00 28.44 662 ASP A O 1
ATOM 4979 N N . GLY A 1 663 ? -36.240 2.139 41.214 1.00 42.75 663 GLY A N 1
ATOM 4980 C CA . GLY A 1 663 ? -35.229 1.081 41.136 1.00 42.75 663 GLY A CA 1
ATOM 4981 C C . GLY A 1 663 ? -35.839 -0.317 41.313 1.00 42.75 663 GLY A C 1
ATOM 4982 O O . GLY A 1 663 ? -36.244 -0.682 42.409 1.00 42.75 663 GLY A O 1
ATOM 4983 N N . SER A 1 664 ? -35.903 -1.132 40.252 1.00 39.47 664 SER A N 1
ATOM 4984 C CA . SER A 1 664 ? -36.494 -2.475 40.343 1.00 39.47 664 SER A CA 1
ATOM 4985 C C . SER A 1 664 ? -36.014 -3.407 39.226 1.00 39.47 664 SER A C 1
ATOM 4987 O O . SER A 1 664 ? -36.226 -3.135 38.051 1.00 39.47 664 SER A O 1
ATOM 4989 N N . LEU A 1 665 ? -35.304 -4.479 39.606 1.00 46.84 665 LEU A N 1
ATOM 4990 C CA . LEU A 1 665 ? -35.476 -5.905 39.240 1.00 46.84 665 LEU A CA 1
ATOM 4991 C C . LEU A 1 665 ? -35.934 -6.336 37.814 1.00 46.84 665 LEU A C 1
ATOM 4993 O O . LEU A 1 665 ? -36.252 -7.510 37.619 1.00 46.84 665 LEU A O 1
ATOM 4997 N N . ALA A 1 666 ? -35.942 -5.477 36.792 1.00 53.16 666 ALA A N 1
ATOM 4998 C CA . ALA A 1 666 ? -36.468 -5.807 35.468 1.00 53.16 666 ALA A CA 1
ATOM 4999 C C . ALA A 1 666 ? -35.463 -6.621 34.632 1.00 53.16 666 ALA A C 1
ATOM 5001 O O . ALA A 1 666 ? -34.363 -6.163 34.297 1.00 53.16 666 ALA A O 1
ATOM 5002 N N . LEU A 1 667 ? -35.850 -7.853 34.294 1.00 64.31 667 LEU A N 1
ATOM 5003 C CA . LEU A 1 667 ? -35.100 -8.731 33.396 1.00 64.31 667 LEU A CA 1
ATOM 5004 C C . LEU A 1 667 ? -35.087 -8.172 31.965 1.00 64.31 667 LEU A C 1
ATOM 5006 O O . LEU A 1 667 ? -36.070 -7.602 31.498 1.00 64.31 667 LEU A O 1
ATOM 5010 N N . SER A 1 668 ? -33.974 -8.357 31.254 1.00 70.69 668 SER A N 1
ATOM 5011 C CA . SER A 1 668 ? -33.862 -8.003 29.831 1.00 70.69 668 SER A CA 1
ATOM 5012 C C . SER A 1 668 ? -34.759 -8.883 28.954 1.00 70.69 668 SER A C 1
ATOM 5014 O O . SER A 1 668 ? -35.120 -9.994 29.336 1.00 70.69 668 SER A O 1
ATOM 5016 N N . THR A 1 669 ? -35.069 -8.443 27.733 1.00 67.44 669 THR A N 1
ATOM 5017 C CA . THR A 1 669 ? -35.892 -9.203 26.772 1.00 67.44 669 THR A CA 1
ATOM 5018 C C . THR A 1 669 ? -35.336 -10.607 26.496 1.00 67.44 669 THR A C 1
ATOM 5020 O O . THR A 1 669 ? -36.092 -11.570 26.377 1.00 67.44 669 THR A O 1
ATOM 5023 N N . SER A 1 670 ? -34.009 -10.754 26.438 1.00 63.50 670 SER A N 1
ATOM 5024 C CA . SER A 1 670 ? -33.340 -12.050 26.252 1.00 63.50 670 SER A CA 1
ATOM 5025 C C . SER A 1 670 ? -33.435 -12.938 27.494 1.00 63.50 670 SER A C 1
ATOM 5027 O O . SER A 1 670 ? -33.645 -14.143 27.376 1.00 63.50 670 SER A O 1
ATOM 5029 N N . GLU A 1 671 ? -33.338 -12.352 28.689 1.00 83.19 671 GLU A N 1
ATOM 5030 C CA . GLU A 1 671 ? -33.552 -13.066 29.951 1.00 83.19 671 GLU A CA 1
ATOM 5031 C C . GLU A 1 671 ? -35.015 -13.512 30.094 1.00 83.19 671 GLU A C 1
ATOM 5033 O O . GLU A 1 671 ? -35.260 -14.660 30.452 1.00 83.19 671 GLU A O 1
ATOM 5038 N N . TRP A 1 672 ? -35.985 -12.674 29.718 1.00 83.62 672 TRP A N 1
ATOM 5039 C CA . TRP A 1 672 ? -37.407 -13.031 29.715 1.00 83.62 672 TRP A CA 1
ATOM 5040 C C . TRP A 1 672 ? -37.733 -14.188 28.771 1.00 83.62 672 TRP A C 1
ATOM 5042 O O . TRP A 1 672 ? -38.424 -15.119 29.174 1.00 83.62 672 TRP A O 1
ATOM 5052 N N . ARG A 1 673 ? -37.166 -14.207 27.560 1.00 76.69 673 ARG A N 1
ATOM 5053 C CA . ARG A 1 673 ? -37.317 -15.343 26.631 1.00 76.69 673 ARG A CA 1
ATOM 5054 C C . ARG A 1 673 ? -36.788 -16.650 27.225 1.00 76.69 673 ARG A C 1
ATOM 5056 O O . ARG A 1 673 ? -37.379 -17.709 27.023 1.00 76.69 673 ARG A O 1
ATOM 5063 N N . VAL A 1 674 ? -35.695 -16.591 27.988 1.00 84.88 674 VAL A N 1
ATOM 5064 C CA . VAL A 1 674 ? -35.171 -17.752 28.727 1.00 84.88 674 VAL A CA 1
ATOM 5065 C C . VAL A 1 674 ? -36.124 -18.154 29.860 1.00 84.88 674 VAL A C 1
ATOM 5067 O O . VAL A 1 674 ? -36.416 -19.341 30.002 1.00 84.88 674 VAL A O 1
ATOM 5070 N N . VAL A 1 675 ? -36.661 -17.192 30.620 1.00 84.31 675 VAL A N 1
ATOM 5071 C CA . VAL A 1 675 ? -37.656 -17.428 31.684 1.00 84.31 675 VAL A CA 1
ATOM 5072 C C . VAL A 1 675 ? -38.934 -18.074 31.137 1.00 84.31 675 VAL A C 1
ATOM 5074 O O . VAL A 1 675 ? -39.408 -19.048 31.714 1.00 84.31 675 VAL A O 1
ATOM 5077 N N . GLU A 1 676 ? -39.460 -17.614 30.003 1.00 84.00 676 GLU A N 1
ATOM 5078 C CA . GLU A 1 676 ? -40.655 -18.183 29.365 1.00 84.00 676 GLU A CA 1
ATOM 5079 C C . GLU A 1 676 ? -40.464 -19.653 28.987 1.00 84.00 676 GLU A C 1
ATOM 5081 O O . GLU A 1 676 ? -41.313 -20.492 29.293 1.00 84.00 676 GLU A O 1
ATOM 5086 N N . ARG A 1 677 ? -39.318 -19.998 28.384 1.00 86.81 677 ARG A N 1
ATOM 5087 C CA . ARG A 1 677 ? -38.981 -21.400 28.082 1.00 86.81 677 ARG A CA 1
ATOM 5088 C C . ARG A 1 677 ? -38.831 -22.229 29.354 1.00 86.81 677 ARG A C 1
ATOM 5090 O O . ARG A 1 677 ? -39.240 -23.388 29.394 1.00 86.81 677 ARG A O 1
ATOM 5097 N N . VAL A 1 678 ? -38.274 -21.635 30.406 1.00 84.00 678 VAL A N 1
ATOM 5098 C CA . VAL A 1 678 ? -38.059 -22.291 31.699 1.00 84.00 678 VAL A CA 1
ATOM 5099 C C . VAL A 1 678 ? -39.376 -22.582 32.425 1.00 84.00 678 VAL A C 1
ATOM 5101 O O . VAL A 1 678 ? -39.520 -23.679 32.971 1.00 84.00 678 VAL A O 1
ATOM 5104 N N . ILE A 1 679 ? -40.336 -21.653 32.371 1.00 81.56 679 ILE A N 1
ATOM 5105 C CA . ILE A 1 679 ? -41.703 -21.799 32.900 1.00 81.56 679 ILE A CA 1
ATOM 5106 C C . ILE A 1 679 ? -42.508 -22.803 32.077 1.00 81.56 679 ILE A C 1
ATOM 5108 O O . ILE A 1 679 ? -43.241 -23.605 32.647 1.00 81.56 679 ILE A O 1
ATOM 5112 N N . ALA A 1 680 ? -42.310 -22.837 30.758 1.00 77.88 680 ALA A N 1
ATOM 5113 C CA . ALA A 1 680 ? -42.887 -23.852 29.877 1.00 77.88 680 ALA A CA 1
ATOM 5114 C C . ALA A 1 680 ? -42.297 -25.267 30.086 1.00 77.88 680 ALA A C 1
ATOM 5116 O O . ALA A 1 680 ? -42.589 -26.176 29.315 1.00 77.88 680 ALA A O 1
ATOM 5117 N N . GLY A 1 681 ? -41.445 -25.469 31.100 1.00 82.25 681 GLY A N 1
ATOM 5118 C CA . GLY A 1 681 ? -40.888 -26.773 31.462 1.00 82.25 681 GLY A CA 1
ATOM 5119 C C . GLY A 1 681 ? -39.680 -27.216 30.631 1.00 82.25 681 GLY A C 1
ATOM 5120 O O . GLY A 1 681 ? -39.196 -28.329 30.823 1.00 82.25 681 GLY A O 1
ATOM 5121 N N . CYS A 1 682 ? -39.147 -26.369 29.742 1.00 85.50 682 CYS A N 1
ATOM 5122 C CA . CYS A 1 682 ? -38.017 -26.741 28.885 1.00 85.50 682 CYS A CA 1
ATOM 5123 C C . CYS A 1 682 ? -36.718 -26.862 29.694 1.00 85.50 682 CYS A C 1
ATOM 5125 O O . CYS A 1 682 ? -36.345 -25.941 30.424 1.00 85.50 682 CYS A O 1
ATOM 5127 N N . THR A 1 683 ? -35.961 -27.945 29.518 1.00 89.50 683 THR A N 1
ATOM 5128 C CA . THR A 1 683 ? -34.582 -28.038 30.035 1.00 89.50 683 THR A CA 1
ATOM 5129 C C . THR A 1 683 ? -33.687 -26.958 29.417 1.00 89.50 683 THR A C 1
ATOM 5131 O O . THR A 1 683 ? -34.002 -26.417 28.362 1.00 89.50 683 THR A O 1
ATOM 5134 N N . ASN A 1 684 ? -32.533 -26.653 30.019 1.00 87.56 684 ASN A N 1
ATOM 5135 C CA . ASN A 1 684 ? -31.630 -25.626 29.477 1.00 87.56 684 ASN A CA 1
ATOM 5136 C C . ASN A 1 684 ? -31.142 -25.959 28.054 1.00 87.56 684 ASN A C 1
ATOM 5138 O O . ASN A 1 684 ? -30.887 -25.047 27.278 1.00 87.56 684 ASN A O 1
ATOM 5142 N N . ALA A 1 685 ? -31.062 -27.247 27.694 1.00 79.12 685 ALA A N 1
ATOM 5143 C CA . ALA A 1 685 ? -30.753 -27.687 26.333 1.00 79.12 685 ALA A CA 1
ATOM 5144 C C . ALA A 1 685 ? -31.918 -27.426 25.359 1.00 79.12 685 ALA A C 1
ATOM 5146 O O . ALA A 1 685 ? -31.698 -26.895 24.280 1.00 79.12 685 ALA A O 1
ATOM 5147 N N . GLN A 1 686 ? -33.158 -27.709 25.767 1.00 75.62 686 GLN A N 1
ATOM 5148 C CA . GLN A 1 686 ? -34.351 -27.437 24.952 1.00 75.62 686 GLN A CA 1
ATOM 5149 C C . GLN A 1 686 ? -34.645 -25.938 24.833 1.00 75.62 686 GLN A C 1
ATOM 5151 O O . GLN A 1 686 ? -35.067 -25.467 23.785 1.00 75.62 686 GLN A O 1
ATOM 5156 N N . ALA A 1 687 ? -34.403 -25.166 25.894 1.00 84.19 687 ALA A N 1
ATOM 5157 C CA . ALA A 1 687 ? -34.490 -23.712 25.856 1.00 84.19 687 ALA A CA 1
ATOM 5158 C C . ALA A 1 687 ? -33.410 -23.120 24.941 1.00 84.19 687 ALA A C 1
ATOM 5160 O O . ALA A 1 687 ? -33.686 -22.175 24.215 1.00 84.19 687 ALA A O 1
ATOM 5161 N N . ALA A 1 688 ? -32.204 -23.694 24.945 1.00 78.31 688 ALA A N 1
ATOM 5162 C CA . ALA A 1 688 ? -31.126 -23.309 24.041 1.00 78.31 688 ALA A CA 1
ATOM 5163 C C . ALA A 1 688 ? -31.505 -23.583 22.578 1.00 78.31 688 ALA A C 1
ATOM 5165 O O . ALA A 1 688 ? -31.410 -22.685 21.750 1.00 78.31 688 ALA A O 1
ATOM 5166 N N . GLU A 1 689 ? -32.038 -24.768 22.284 1.00 70.00 689 GLU A N 1
ATOM 5167 C CA . GLU A 1 689 ? -32.526 -25.137 20.952 1.00 70.00 689 GLU A CA 1
ATOM 5168 C C . GLU A 1 689 ? -33.690 -24.242 20.490 1.00 70.00 689 GLU A C 1
ATOM 5170 O O . GLU A 1 689 ? -33.641 -23.669 19.406 1.00 70.00 689 GLU A O 1
ATOM 5175 N N . ALA A 1 690 ? -34.691 -24.015 21.346 1.00 68.69 690 ALA A N 1
ATOM 5176 C CA . ALA A 1 690 ? -35.861 -23.189 21.034 1.00 68.69 690 ALA A CA 1
ATOM 5177 C C . ALA A 1 690 ? -35.569 -21.679 20.933 1.00 68.69 690 ALA A C 1
ATOM 5179 O O . ALA A 1 690 ? -36.438 -20.914 20.501 1.00 68.69 690 ALA A O 1
ATOM 5180 N N . LEU A 1 691 ? -34.389 -21.240 21.382 1.00 79.62 691 LEU A N 1
ATOM 5181 C CA . LEU A 1 691 ? -33.921 -19.853 21.319 1.00 79.62 691 LEU A CA 1
ATOM 5182 C C . LEU A 1 691 ? -32.713 -19.679 20.386 1.00 79.62 691 LEU A C 1
ATOM 5184 O O . LEU A 1 691 ? -32.212 -18.563 20.277 1.00 79.62 691 LEU A O 1
ATOM 5188 N N . TYR A 1 692 ? -32.256 -20.744 19.715 1.00 74.25 692 TYR A N 1
ATOM 5189 C CA . TYR A 1 692 ? -31.042 -20.762 18.887 1.00 74.25 692 TYR A CA 1
ATOM 5190 C C . TYR A 1 692 ? -29.787 -20.252 19.623 1.00 74.25 692 TYR A C 1
ATOM 5192 O O . TYR A 1 692 ? -28.952 -19.541 19.066 1.00 74.25 692 TYR A O 1
ATOM 5200 N N . LEU A 1 693 ? -29.652 -20.613 20.900 1.00 82.75 693 LEU A N 1
ATOM 5201 C CA . LEU A 1 693 ? -28.519 -20.278 21.765 1.00 82.75 693 LEU A CA 1
ATOM 5202 C C . LEU A 1 693 ? -27.726 -21.537 22.130 1.00 82.75 693 LEU A C 1
ATOM 5204 O O . LEU A 1 693 ? -28.196 -22.659 21.973 1.00 82.75 693 LEU A O 1
ATOM 5208 N N . SER A 1 694 ? -26.520 -21.369 22.679 1.00 76.69 694 SER A N 1
ATOM 5209 C CA . SER A 1 694 ? -25.807 -22.486 23.310 1.00 76.69 694 SER A CA 1
ATOM 5210 C C . SER A 1 694 ? -26.371 -22.766 24.711 1.00 76.69 694 SER A C 1
ATOM 5212 O O . SER A 1 694 ? -26.797 -21.845 25.415 1.00 76.69 694 SER A O 1
ATOM 5214 N N . LYS A 1 695 ? -26.302 -24.021 25.180 1.00 88.44 695 LYS A N 1
ATOM 5215 C CA . LYS A 1 695 ? -26.673 -24.386 26.565 1.00 88.44 695 LYS A CA 1
ATOM 5216 C C . LYS A 1 695 ? -25.938 -23.523 27.601 1.00 88.44 695 LYS A C 1
ATOM 5218 O O . LYS A 1 695 ? -26.543 -23.064 28.565 1.00 88.44 695 LYS A O 1
ATOM 5223 N N . ARG A 1 696 ? -24.652 -23.235 27.363 1.00 75.56 696 ARG A N 1
ATOM 5224 C CA . ARG A 1 696 ? -23.819 -22.382 28.226 1.00 75.56 696 ARG A CA 1
ATOM 5225 C C . ARG A 1 696 ? -24.340 -20.942 28.295 1.00 75.56 696 ARG A C 1
ATOM 5227 O O . ARG A 1 696 ? -24.265 -20.314 29.353 1.00 75.56 696 ARG A O 1
ATOM 5234 N N . THR A 1 697 ? -24.880 -20.425 27.194 1.00 69.44 697 THR A N 1
ATOM 5235 C CA . THR A 1 697 ? -25.499 -19.093 27.140 1.00 69.44 697 THR A CA 1
ATOM 5236 C C . THR A 1 697 ? -26.777 -19.067 27.981 1.00 69.44 697 THR A C 1
ATOM 5238 O O . THR A 1 697 ? -26.949 -18.167 28.800 1.00 69.44 697 THR A O 1
ATOM 5241 N N . VAL A 1 698 ? -27.623 -20.099 27.881 1.00 82.19 698 VAL A N 1
ATOM 5242 C CA . VAL A 1 698 ? -28.832 -20.242 28.716 1.00 82.19 698 VAL A CA 1
ATOM 5243 C C . VAL A 1 698 ? -28.488 -20.361 30.205 1.00 82.19 698 VAL A C 1
ATOM 5245 O O . VAL A 1 698 ? -29.105 -19.684 31.026 1.00 82.19 698 VAL A O 1
ATOM 5248 N N . ASP A 1 699 ? -27.463 -21.139 30.563 1.00 81.06 699 ASP A N 1
ATOM 5249 C CA . ASP A 1 699 ? -26.972 -21.248 31.947 1.00 81.06 699 ASP A CA 1
ATOM 5250 C C . ASP A 1 699 ? -26.484 -19.895 32.493 1.00 81.06 699 ASP A C 1
ATOM 5252 O O . ASP A 1 699 ? -26.659 -19.577 33.671 1.00 81.06 699 ASP A O 1
ATOM 5256 N N . THR A 1 700 ? -25.875 -19.079 31.630 1.00 78.81 700 THR A N 1
ATOM 5257 C CA . THR A 1 700 ? -25.371 -17.748 31.989 1.00 78.81 700 THR A CA 1
ATOM 5258 C C . THR A 1 700 ? -26.515 -16.757 32.181 1.00 78.81 700 THR A C 1
ATOM 5260 O O . THR A 1 700 ? -26.529 -16.045 33.186 1.00 78.81 700 THR A O 1
ATOM 5263 N N . HIS A 1 701 ? -27.517 -16.765 31.296 1.00 81.38 701 HIS A N 1
ATOM 5264 C CA . HIS A 1 701 ? -28.735 -15.977 31.479 1.00 81.38 701 HIS A CA 1
ATOM 5265 C C . HIS A 1 701 ? -29.468 -16.368 32.762 1.00 81.38 701 HIS A C 1
ATOM 5267 O O . HIS A 1 701 ? -29.802 -15.489 33.544 1.00 81.38 701 HIS A O 1
ATOM 5273 N N . LEU A 1 702 ? -29.636 -17.663 33.050 1.00 85.25 702 LEU A N 1
ATOM 5274 C CA . LEU A 1 702 ? -30.271 -18.127 34.289 1.00 85.25 702 LEU A CA 1
ATOM 5275 C C . LEU A 1 702 ? -29.517 -17.695 35.548 1.00 85.25 702 LEU A C 1
ATOM 5277 O O . LEU A 1 702 ? -30.139 -17.265 36.513 1.00 85.25 702 LEU A O 1
ATOM 5281 N N . ARG A 1 703 ? -28.180 -17.743 35.538 1.00 82.00 703 ARG A N 1
ATOM 5282 C CA . ARG A 1 703 ? -27.364 -17.253 36.660 1.00 82.00 703 ARG A CA 1
ATOM 5283 C C . ARG A 1 703 ? -27.551 -15.751 36.884 1.00 82.00 703 ARG A C 1
ATOM 5285 O O . ARG A 1 703 ? -27.646 -15.311 38.028 1.00 82.00 703 ARG A O 1
ATOM 5292 N N . ASN A 1 704 ? -27.631 -14.975 35.805 1.00 73.81 704 ASN A N 1
ATOM 5293 C CA . ASN A 1 704 ? -27.892 -13.541 35.875 1.00 73.81 704 ASN A CA 1
ATOM 5294 C C . ASN A 1 704 ? -29.320 -13.246 36.347 1.00 73.81 704 ASN A C 1
ATOM 5296 O O . ASN A 1 704 ? -29.478 -12.415 37.233 1.00 73.81 704 ASN A O 1
ATOM 5300 N N . ILE A 1 705 ? -30.323 -13.979 35.856 1.00 83.50 705 ILE A N 1
ATOM 5301 C CA . ILE A 1 705 ? -31.721 -13.909 36.309 1.00 83.50 705 ILE A CA 1
ATOM 5302 C C . ILE A 1 705 ? -31.814 -14.199 37.808 1.00 83.50 705 ILE A C 1
ATOM 5304 O O . ILE A 1 705 ? -32.400 -13.415 38.545 1.00 83.50 705 ILE A O 1
ATOM 5308 N N . HIS A 1 706 ? -31.187 -15.280 38.277 1.00 82.12 706 HIS A N 1
ATOM 5309 C CA . HIS A 1 706 ? -31.167 -15.653 39.692 1.00 82.12 706 HIS A CA 1
ATOM 5310 C C . HIS A 1 706 ? -30.547 -14.555 40.559 1.00 82.12 706 HIS A C 1
ATOM 5312 O O . HIS A 1 706 ? -31.143 -14.123 41.543 1.00 82.12 706 HIS A O 1
ATOM 5318 N N . ARG A 1 707 ? -29.388 -14.034 40.141 1.00 77.88 707 ARG A N 1
ATOM 5319 C CA . ARG A 1 707 ? -28.706 -12.933 40.829 1.00 77.88 707 ARG A CA 1
ATOM 5320 C C . ARG A 1 707 ? -29.532 -11.645 40.833 1.00 77.88 707 ARG A C 1
ATOM 5322 O O . ARG A 1 707 ? -29.539 -10.947 41.837 1.00 77.88 707 ARG A O 1
ATOM 5329 N N . ARG A 1 708 ? -30.204 -11.323 39.723 1.00 73.31 708 ARG A N 1
ATOM 5330 C CA . ARG A 1 708 ? -31.011 -10.102 39.580 1.00 73.31 708 ARG A CA 1
ATOM 5331 C C . ARG A 1 708 ? -32.318 -10.183 40.355 1.00 73.31 708 ARG A C 1
ATOM 5333 O O . ARG A 1 708 ? -32.717 -9.166 40.887 1.00 73.31 708 ARG A O 1
ATOM 5340 N N . LEU A 1 709 ? -32.945 -11.356 40.450 1.00 75.62 709 LEU A N 1
ATOM 5341 C CA . LEU A 1 709 ? -34.191 -11.568 41.197 1.00 75.62 709 LEU A CA 1
ATOM 5342 C C . LEU A 1 709 ? -33.973 -11.967 42.668 1.00 75.62 709 LEU A C 1
ATOM 5344 O O . LEU A 1 709 ? -34.946 -12.135 43.395 1.00 75.62 709 LEU A O 1
ATOM 5348 N N . GLY A 1 710 ? -32.723 -12.148 43.110 1.00 75.94 710 GLY A N 1
ATOM 5349 C CA . GLY A 1 710 ? -32.407 -12.576 44.478 1.00 75.94 710 GLY A CA 1
ATOM 5350 C C . GLY A 1 710 ? -32.857 -14.005 44.805 1.00 75.94 710 GLY A C 1
ATOM 5351 O O . GLY A 1 710 ? -33.076 -14.326 45.969 1.00 75.94 710 GLY A O 1
ATOM 5352 N N . ILE A 1 711 ? -33.006 -14.859 43.790 1.00 81.69 711 ILE A N 1
ATOM 5353 C CA . ILE A 1 711 ? -33.479 -16.241 43.933 1.00 81.69 711 ILE A CA 1
ATOM 5354 C C . ILE A 1 711 ? -32.352 -17.242 43.740 1.00 81.69 711 ILE A C 1
ATOM 5356 O O . ILE A 1 711 ? -31.383 -17.001 43.023 1.00 81.69 711 ILE A O 1
ATOM 5360 N N . SER A 1 712 ? -32.503 -18.403 44.363 1.00 77.19 712 SER A N 1
ATOM 5361 C CA . SER A 1 712 ? -31.480 -19.447 44.382 1.00 77.19 712 SER A CA 1
ATOM 5362 C C . SER A 1 712 ? -31.839 -20.646 43.506 1.00 77.19 712 SER A C 1
ATOM 5364 O O . SER A 1 712 ? -30.957 -21.422 43.130 1.00 77.19 712 SER A O 1
ATOM 5366 N N . SER A 1 713 ? -33.119 -20.797 43.141 1.00 79.50 713 SER A N 1
ATOM 5367 C CA . SER A 1 713 ? -33.600 -21.989 42.447 1.00 79.50 713 SER A CA 1
ATOM 5368 C C . SER A 1 713 ? -34.553 -21.714 41.282 1.00 79.50 713 SER A C 1
ATOM 5370 O O . SER A 1 713 ? -35.333 -20.763 41.253 1.00 79.50 713 SER A O 1
ATOM 5372 N N . ARG A 1 714 ? -34.538 -22.647 40.325 1.00 80.62 714 ARG A N 1
ATOM 5373 C CA . ARG A 1 714 ? -35.467 -22.694 39.189 1.00 80.62 714 ARG A CA 1
ATOM 5374 C C . ARG A 1 714 ? -36.933 -22.783 39.636 1.00 80.62 714 ARG A C 1
ATOM 5376 O O . ARG A 1 714 ? -37.812 -22.249 38.971 1.00 80.62 714 ARG A O 1
ATOM 5383 N N . THR A 1 715 ? -37.195 -23.450 40.758 1.00 80.62 715 THR A N 1
ATOM 5384 C CA . THR A 1 715 ? -38.542 -23.592 41.327 1.00 80.62 715 THR A CA 1
ATOM 5385 C C . THR A 1 715 ? -39.044 -22.268 41.906 1.00 80.62 715 THR A C 1
ATOM 5387 O O . THR A 1 715 ? -40.212 -21.931 41.726 1.00 80.62 715 THR A O 1
ATOM 5390 N N . GLU A 1 716 ? -38.165 -21.479 42.535 1.00 77.06 716 GLU A N 1
ATOM 5391 C CA . GLU A 1 716 ? -38.478 -20.114 42.985 1.00 77.06 716 GLU A CA 1
ATOM 5392 C C . GLU A 1 716 ? -38.779 -19.186 41.805 1.00 77.06 716 GLU A C 1
ATOM 5394 O O . GLU A 1 716 ? -39.759 -18.449 41.859 1.00 77.06 716 GLU A O 1
ATOM 5399 N N . LEU A 1 717 ? -38.015 -19.286 40.710 1.00 80.06 717 LEU A N 1
ATOM 5400 C CA . LEU A 1 717 ? -38.266 -18.522 39.480 1.00 80.06 717 LEU A CA 1
ATOM 5401 C C . LEU A 1 717 ? -39.674 -18.785 38.920 1.00 80.06 717 LEU A C 1
ATOM 5403 O O . LEU A 1 717 ? -40.402 -17.847 38.602 1.00 80.06 717 LEU A O 1
ATOM 5407 N N . ILE A 1 718 ? -40.080 -20.057 38.842 1.00 82.94 718 ILE A N 1
ATOM 5408 C CA . ILE A 1 718 ? -41.415 -20.453 38.364 1.00 82.94 718 ILE A CA 1
ATOM 5409 C C . ILE A 1 718 ? -42.510 -19.962 39.323 1.00 82.94 718 ILE A C 1
ATOM 5411 O O . ILE A 1 718 ? -43.557 -19.502 38.872 1.00 82.94 718 ILE A O 1
ATOM 5415 N N . LYS A 1 719 ? -42.271 -20.018 40.639 1.00 75.69 719 LYS A N 1
ATOM 5416 C CA . LYS A 1 719 ? -43.236 -19.584 41.659 1.00 75.69 719 LYS A CA 1
ATOM 5417 C C . LYS A 1 719 ? -43.467 -18.071 41.637 1.00 75.69 719 LYS A C 1
ATOM 5419 O O . LYS A 1 719 ? -44.614 -17.646 41.723 1.00 75.69 719 LYS A O 1
ATOM 5424 N N . ILE A 1 720 ? -42.404 -17.275 41.501 1.00 74.19 720 ILE A N 1
ATOM 5425 C CA . ILE A 1 720 ? -42.494 -15.807 41.462 1.00 74.19 720 ILE A CA 1
ATOM 5426 C C . ILE A 1 720 ? -43.267 -15.353 40.225 1.00 74.19 720 ILE A C 1
ATOM 5428 O O . ILE A 1 720 ? -44.217 -14.588 40.347 1.00 74.19 720 ILE A O 1
ATOM 5432 N N . VAL A 1 721 ? -42.926 -15.880 39.047 1.00 72.00 721 VAL A N 1
ATOM 5433 C CA . VAL A 1 721 ? -43.588 -15.480 37.797 1.00 72.00 721 VAL A CA 1
ATOM 5434 C C . VAL A 1 721 ? -45.004 -16.065 37.683 1.00 72.00 721 VAL A C 1
ATOM 5436 O O . VAL A 1 721 ? -45.888 -15.442 37.097 1.00 72.00 721 VAL A O 1
ATOM 5439 N N . GLY A 1 722 ? -45.251 -17.240 38.274 1.00 62.09 722 GLY A N 1
ATOM 5440 C CA . GLY A 1 722 ? -46.584 -17.840 38.367 1.00 62.09 722 GLY A CA 1
ATOM 5441 C C . GLY A 1 722 ? -47.538 -17.063 39.280 1.00 62.09 722 GLY A C 1
ATOM 5442 O O . GLY A 1 722 ? -48.710 -16.918 38.940 1.00 62.09 722 GLY A O 1
ATOM 5443 N N . ALA A 1 723 ? -47.040 -16.507 40.391 1.00 51.72 72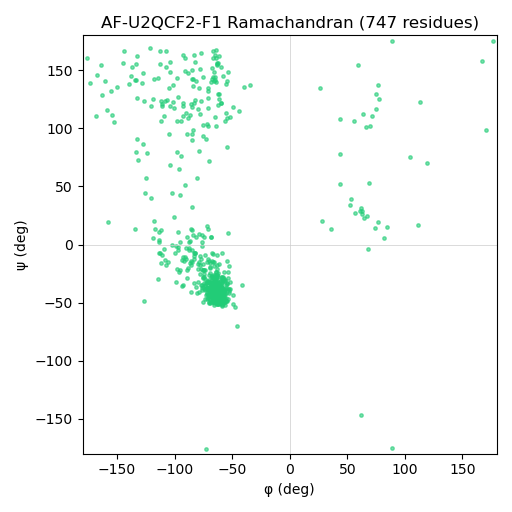3 ALA A N 1
ATOM 5444 C CA . ALA A 1 723 ? -47.824 -15.668 41.302 1.00 51.72 723 ALA A CA 1
ATOM 5445 C C . ALA A 1 723 ? -48.232 -14.327 40.663 1.00 51.72 723 ALA A C 1
ATOM 5447 O O . ALA A 1 723 ? -49.341 -13.855 40.892 1.00 51.72 723 ALA A O 1
ATOM 5448 N N . SER A 1 724 ? -47.400 -13.755 39.785 1.00 51.47 724 SER A N 1
ATOM 5449 C CA . SER A 1 724 ? -47.712 -12.517 39.049 1.00 51.47 724 SER A CA 1
ATOM 5450 C C . SER A 1 724 ? -48.850 -12.650 38.021 1.00 51.47 724 SER A C 1
ATOM 5452 O O . SER A 1 724 ? -49.262 -11.644 37.451 1.00 51.47 724 SER A O 1
ATOM 5454 N N . ARG A 1 725 ? -49.369 -13.863 37.760 1.00 47.28 725 ARG A N 1
ATOM 5455 C CA . ARG A 1 725 ? -50.495 -14.115 36.836 1.00 47.28 725 ARG A CA 1
ATOM 5456 C C . ARG A 1 725 ? -51.848 -14.366 37.531 1.00 47.28 725 ARG A C 1
ATOM 5458 O O . ARG A 1 725 ? -52.832 -14.576 36.826 1.00 47.28 725 ARG A O 1
ATOM 5465 N N . GLN A 1 726 ? -51.933 -14.352 38.868 1.00 41.00 726 GLN A N 1
ATOM 5466 C CA . GLN A 1 726 ? -53.174 -14.626 39.616 1.00 41.00 726 GLN A CA 1
ATOM 5467 C C . GLN A 1 726 ? -53.524 -13.524 40.639 1.00 41.00 726 GLN A C 1
ATOM 5469 O O . GLN A 1 726 ? -53.196 -13.658 41.808 1.00 41.00 726 GLN A O 1
ATOM 5474 N N . GLU A 1 727 ? -54.234 -12.473 40.201 1.00 30.42 727 GLU A N 1
ATOM 5475 C CA . GLU A 1 727 ? -55.337 -11.776 40.914 1.00 30.42 727 GLU A CA 1
ATOM 5476 C C . GLU A 1 727 ? -55.977 -10.734 39.961 1.00 30.42 727 GLU A C 1
ATOM 5478 O O . GLU A 1 727 ? -55.238 -10.124 39.186 1.00 30.42 727 GLU A O 1
ATOM 5483 N N . PRO A 1 728 ? -57.324 -10.570 39.921 1.00 35.03 728 PRO A N 1
ATOM 5484 C CA . PRO A 1 728 ? -58.117 -10.155 41.086 1.00 35.03 728 PRO A CA 1
ATOM 5485 C C . PRO A 1 728 ? -59.411 -10.967 41.350 1.00 35.03 728 PRO A C 1
ATOM 5487 O O . PRO A 1 728 ? -60.035 -11.516 40.443 1.00 35.03 728 PRO A O 1
ATOM 5490 N N . ALA A 1 729 ? -59.848 -10.976 42.616 1.00 31.98 729 ALA A N 1
ATOM 5491 C CA . ALA A 1 729 ? -61.165 -11.426 43.099 1.00 31.98 729 ALA A CA 1
ATOM 5492 C C . ALA A 1 729 ? -62.038 -10.206 43.538 1.00 31.98 729 ALA A C 1
ATOM 5494 O O . ALA A 1 729 ? -61.520 -9.095 43.635 1.00 31.98 729 ALA A O 1
ATOM 5495 N N . PRO A 1 730 ? -63.365 -10.357 43.748 1.00 40.81 730 PRO A N 1
ATOM 5496 C CA . PRO A 1 730 ? -64.402 -9.428 43.272 1.00 40.81 730 PRO A CA 1
ATOM 5497 C C . PRO A 1 730 ? -64.699 -8.215 44.171 1.00 40.81 730 PRO A C 1
ATOM 5499 O O . PRO A 1 730 ? -64.678 -8.294 45.399 1.00 40.81 730 PRO A O 1
ATOM 5502 N N . ALA A 1 731 ? -65.120 -7.110 43.547 1.00 33.66 731 ALA A N 1
ATOM 5503 C CA . ALA A 1 731 ? -65.650 -5.934 44.231 1.00 33.66 731 ALA A CA 1
ATOM 5504 C C . ALA A 1 731 ? -67.156 -6.081 44.529 1.00 33.66 731 ALA A C 1
ATOM 5506 O O . ALA A 1 731 ? -67.984 -6.152 43.621 1.00 33.66 731 ALA A O 1
ATOM 5507 N N . ARG A 1 732 ? -67.515 -6.061 45.820 1.00 36.09 732 ARG A N 1
ATOM 5508 C CA . ARG A 1 732 ? -68.861 -5.692 46.291 1.00 36.09 732 ARG A CA 1
ATOM 5509 C C . ARG A 1 732 ? -69.129 -4.221 45.956 1.00 36.09 732 ARG A C 1
ATOM 5511 O O . ARG A 1 732 ? -68.253 -3.382 46.164 1.00 36.09 732 ARG A O 1
ATOM 5518 N N . ARG A 1 733 ? -70.358 -3.887 45.556 1.00 32.53 733 ARG A N 1
ATOM 5519 C CA . ARG A 1 733 ? -70.904 -2.525 45.670 1.00 32.53 733 ARG A CA 1
ATOM 5520 C C . ARG A 1 733 ? -72.261 -2.546 46.384 1.00 32.53 733 ARG A C 1
ATOM 5522 O O . ARG A 1 733 ? -72.957 -3.555 46.284 1.00 32.53 733 ARG A O 1
ATOM 5529 N N . PRO A 1 734 ? -72.576 -1.485 47.148 1.00 39.00 734 PRO A N 1
ATOM 5530 C CA . PRO A 1 734 ? -73.731 -1.418 48.032 1.00 39.00 734 PRO A CA 1
ATOM 5531 C C . PRO A 1 734 ? -75.011 -1.016 47.287 1.00 39.00 734 PRO A C 1
ATOM 5533 O O . PRO A 1 734 ? -74.955 -0.469 46.187 1.00 39.00 734 PRO A O 1
ATOM 5536 N N . ASP A 1 735 ? -76.137 -1.286 47.946 1.00 35.12 735 ASP A N 1
ATOM 5537 C CA . ASP A 1 735 ? -77.491 -0.838 47.620 1.00 35.12 735 ASP A CA 1
ATOM 5538 C C . ASP A 1 735 ? -77.568 0.611 47.121 1.00 35.12 735 ASP A C 1
ATOM 5540 O O . ASP A 1 735 ? -77.057 1.526 47.768 1.00 35.12 735 ASP A O 1
ATOM 5544 N N . GLN A 1 736 ? -78.341 0.822 46.053 1.00 33.09 736 GLN A N 1
ATOM 5545 C CA . GLN A 1 736 ? -79.506 1.706 46.103 1.00 33.09 736 GLN A CA 1
ATOM 5546 C C . GLN A 1 736 ? -80.468 1.414 44.947 1.00 33.09 736 GLN A C 1
ATOM 5548 O O . GLN A 1 736 ? -80.073 1.087 43.830 1.00 33.09 736 GLN A O 1
ATOM 5553 N N . ALA A 1 737 ? -81.744 1.479 45.301 1.00 33.25 737 ALA A N 1
ATOM 5554 C CA . ALA A 1 737 ? -82.893 1.057 44.537 1.00 33.25 737 ALA A CA 1
ATOM 5555 C C . ALA A 1 737 ? -83.372 2.096 43.508 1.00 33.25 737 ALA A C 1
ATOM 5557 O O . ALA A 1 737 ? -83.222 3.299 43.698 1.00 33.25 737 ALA A O 1
ATOM 5558 N N . ASP A 1 738 ? -84.076 1.552 42.515 1.00 32.53 738 ASP A N 1
ATOM 5559 C CA . ASP A 1 738 ? -85.422 1.950 42.083 1.00 32.53 738 ASP A CA 1
ATOM 5560 C C . ASP A 1 738 ? -85.618 2.585 40.689 1.00 32.53 738 ASP A C 1
ATOM 5562 O O . ASP A 1 738 ? -85.155 3.678 40.376 1.00 32.53 738 ASP A O 1
ATOM 5566 N N . SER A 1 739 ? -86.486 1.884 39.947 1.00 30.95 739 SER A N 1
ATOM 5567 C CA . SER A 1 739 ? -87.472 2.324 38.946 1.00 30.95 739 SER A CA 1
ATOM 5568 C C . SER A 1 739 ? -87.075 2.774 37.525 1.00 30.95 739 SER A C 1
ATOM 5570 O O . SER A 1 739 ? -86.288 3.690 37.318 1.00 30.95 739 SER A O 1
ATOM 5572 N N . GLY A 1 740 ? -87.777 2.169 36.546 1.00 28.62 740 GLY A N 1
ATOM 5573 C CA . GLY A 1 740 ? -88.055 2.715 35.205 1.00 28.62 740 GLY A CA 1
ATOM 5574 C C . GLY A 1 740 ? -87.501 1.887 34.032 1.00 28.62 740 GLY A C 1
ATOM 5575 O O . GLY A 1 740 ? -86.443 2.215 33.517 1.00 28.62 740 GLY A O 1
ATOM 5576 N N . SER A 1 741 ? -88.007 0.690 33.709 1.00 32.06 741 SER A N 1
ATOM 5577 C CA . SER A 1 741 ? -89.067 0.415 32.705 1.00 32.06 741 SER A CA 1
ATOM 5578 C C . SER A 1 741 ? -88.959 1.172 31.367 1.00 32.06 741 SER A C 1
ATOM 5580 O O . SER A 1 741 ? -89.275 2.354 31.333 1.00 32.06 741 SER A O 1
ATOM 5582 N N . GLU A 1 742 ? -88.591 0.454 30.296 1.00 32.12 742 GLU A N 1
ATOM 5583 C CA . GLU A 1 742 ? -89.155 0.476 28.919 1.00 32.12 742 GLU A CA 1
ATOM 5584 C C . GLU A 1 742 ? -88.222 -0.363 28.015 1.00 32.12 742 GLU A C 1
ATOM 5586 O O . GLU A 1 742 ? -87.054 -0.050 27.811 1.00 32.12 742 GLU A O 1
ATOM 5591 N N . GLU A 1 743 ? -88.572 -1.622 27.756 1.00 32.19 743 GLU A N 1
ATOM 5592 C CA . GLU A 1 743 ? -89.254 -2.064 26.527 1.00 32.19 743 GLU A CA 1
ATOM 5593 C C . GLU A 1 743 ? -88.420 -1.925 25.230 1.00 32.19 743 GLU A C 1
ATOM 5595 O O . GLU A 1 743 ? -88.325 -0.888 24.588 1.00 32.19 743 GLU A O 1
ATOM 5600 N N . GLU A 1 744 ? -87.886 -3.077 24.810 1.00 32.25 744 GLU A N 1
ATOM 5601 C CA . GLU A 1 744 ? -88.325 -3.720 23.566 1.00 32.25 744 GLU A CA 1
ATOM 5602 C C . GLU A 1 744 ? -87.982 -3.061 22.216 1.00 32.25 744 GLU A C 1
ATOM 5604 O O . GLU A 1 744 ? -88.704 -2.224 21.685 1.00 32.25 744 GLU A O 1
ATOM 5609 N N . ARG A 1 745 ? -86.964 -3.614 21.539 1.00 32.22 745 ARG A N 1
ATOM 5610 C CA . ARG A 1 745 ? -87.049 -4.003 20.113 1.00 32.22 745 ARG A CA 1
ATOM 5611 C C . ARG A 1 745 ? -85.848 -4.863 19.725 1.00 32.22 745 ARG A C 1
ATOM 5613 O O . ARG A 1 745 ? -84.704 -4.441 19.774 1.00 32.22 745 ARG A O 1
ATOM 5620 N N . SER A 1 746 ? -86.101 -6.145 19.464 1.00 33.78 746 SER A N 1
ATOM 5621 C CA . SER A 1 746 ? -86.126 -6.709 18.104 1.00 33.78 746 SER A CA 1
ATOM 5622 C C . SER A 1 746 ? -84.836 -6.468 17.319 1.00 33.78 746 SER A C 1
ATOM 5624 O O . SER A 1 746 ? -84.539 -5.368 16.880 1.00 33.78 746 SER A O 1
ATOM 5626 N N . ARG A 1 747 ? -84.043 -7.527 17.151 1.00 33.62 747 ARG A N 1
ATOM 5627 C CA . ARG A 1 747 ? -84.046 -8.347 15.924 1.00 33.62 747 ARG A CA 1
ATOM 5628 C C . ARG A 1 747 ? -83.600 -7.566 14.682 1.00 33.62 747 ARG A C 1
ATOM 5630 O O . ARG A 1 747 ? -84.384 -6.837 14.091 1.00 33.62 747 ARG A O 1
ATOM 5637 N N . ARG A 1 748 ? -82.425 -7.985 14.200 1.00 38.59 748 ARG A N 1
ATOM 5638 C CA . ARG A 1 748 ? -81.962 -7.962 12.804 1.00 38.59 748 ARG A CA 1
ATOM 5639 C C . ARG A 1 748 ? -81.629 -6.580 12.237 1.00 38.59 748 ARG A C 1
ATOM 5641 O O . ARG A 1 748 ? -82.518 -5.849 11.813 1.00 38.59 748 ARG A O 1
ATOM 5648 N N . ARG A 1 749 ? -80.337 -6.359 12.009 1.00 35.44 749 ARG A N 1
ATOM 5649 C CA . ARG A 1 749 ? -79.766 -6.415 10.658 1.00 35.44 749 ARG A CA 1
ATOM 5650 C C . ARG A 1 749 ? -78.299 -6.789 10.716 1.00 35.44 749 ARG A C 1
ATOM 5652 O O . ARG A 1 749 ? -77.660 -6.402 11.714 1.00 35.44 749 ARG A O 1
#

Radius of gyration: 41.71 Å; Cα contacts (8 Å, |Δi|>4): 935; chains: 1; bounding box: 162×53×103 Å

Solvent-accessible surface area (backbone atoms only — not comparable to full-atom values): 41377 Å² total; per-residue (Å²): 89,41,48,50,43,92,51,103,85,56,88,49,74,45,75,59,70,78,95,58,45,78,73,50,49,72,75,67,72,58,59,50,40,49,38,71,36,84,59,46,69,79,75,41,71,64,56,58,59,54,48,52,52,43,45,74,73,70,37,46,63,42,75,47,62,81,44,71,67,58,42,40,57,46,52,60,75,51,46,85,71,66,70,88,58,87,61,93,70,94,72,76,99,62,60,63,52,58,61,49,36,75,74,56,47,76,75,54,60,92,50,40,72,44,50,46,54,58,29,69,47,40,88,56,33,42,58,42,24,53,46,43,39,61,73,69,56,82,91,67,86,79,50,71,64,51,54,35,46,15,48,18,49,24,52,41,47,49,46,62,66,72,34,80,43,58,64,40,40,15,48,36,53,44,29,46,25,61,38,38,43,90,86,66,44,47,73,71,55,46,54,52,54,64,74,55,50,57,73,57,50,54,49,38,20,30,60,70,38,40,95,74,53,57,69,67,42,54,53,41,28,54,54,43,41,64,76,73,51,60,52,68,26,44,57,51,25,39,54,51,50,42,54,43,48,75,75,49,68,58,87,74,45,55,66,65,35,55,56,55,52,30,50,38,58,89,75,42,54,26,51,70,67,42,48,54,48,51,49,57,22,42,74,47,25,55,65,68,27,19,29,52,53,56,60,42,46,65,63,47,41,70,46,93,44,52,44,53,36,20,20,51,47,19,41,66,16,47,61,39,13,44,41,17,19,50,46,20,44,50,49,21,58,74,64,70,49,65,54,79,60,40,51,74,32,64,40,70,46,50,19,49,55,39,16,62,56,42,31,56,49,19,50,53,38,44,75,73,46,56,84,86,38,68,59,31,49,48,24,48,43,34,27,55,68,14,51,60,50,46,77,52,95,44,66,67,58,52,50,52,52,50,52,51,52,53,51,46,36,71,46,89,54,92,61,11,63,46,42,25,22,41,55,22,27,58,21,33,45,26,90,45,62,32,48,72,40,52,46,54,53,59,72,76,56,68,94,56,96,82,64,76,53,51,70,30,24,49,29,40,18,50,25,33,32,52,66,83,31,32,79,67,17,51,61,26,45,54,53,26,62,74,66,49,56,99,59,47,41,68,28,28,42,51,28,50,54,42,17,54,40,30,43,73,61,70,34,56,68,62,16,40,58,30,32,54,55,20,27,54,48,24,51,69,24,46,31,60,66,58,23,54,38,32,52,45,50,42,34,48,71,72,66,53,49,86,68,76,83,77,64,78,76,90,55,98,62,57,26,43,69,59,53,40,50,39,39,46,31,50,20,54,33,29,51,74,64,74,37,54,67,62,17,52,56,31,42,52,48,32,52,51,54,30,57,77,47,60,45,59,36,65,72,79,58,64,50,62,61,55,52,26,56,51,28,51,75,70,70,37,56,71,62,23,50,52,41,50,52,51,52,48,55,48,48,52,57,47,46,54,55,42,52,78,60,66,82,73,71,85,68,84,80,84,84,90,80,90,82,88,88,72,99,66,80,74,72,49,74,70,44,45,57,52,47,53,31,47,62,72,67,39,50,56,60,53,36,8,62,78,65,77,46,50,46,70,54,42,54,50,42,51,52,50,49,25,66,57,67,75,46,92,46,75,67,54,55,43,50,57,61,54,53,77,74,68,82,88,84,85,85,85,79,80,92,82,87,86,88,82,89,82,84,89,79,81,83,88,132

Nearest PDB structures (foldseek):
  5udl-assembly1_A  TM=3.392E-01  e=6.379E-02  Homo sapiens
  5nnp-assembly2_E  TM=2.068E-01  e=3.873E-02  Thermochaetoides thermophila DSM 1495
  6hc2-assembly1_C  TM=2.515E-01  e=4.183E-01  Homo sapiens
  4wnd-assembly1_A  TM=2.028E-01  e=4.877E-01  Homo sapiens
  7kdt-assembly1_A  TM=3.097E-01  e=4.347E+00  Homo sapiens

Mean predicted aligned error: 17.57 Å

pLDDT: mean 73.86, std 17.01, range [26.25, 95.0]

InterPro domains:
  IPR000792 Transcription regulator LuxR, C-terminal [PF00196] (667-720)
  IPR000792 Transcription regulator LuxR, C-terminal [PR00038] (667-681)
  IPR000792 Transcription regulator LuxR, C-terminal [PR00038] (681-697)
  IPR000792 Transcription regulator LuxR, C-terminal [PR00038] (697-709)
  IPR000792 Transcription regulator LuxR, C-terminal [PS50043] (660-725)
  IPR000792 Transcription regulator LuxR, C-terminal [SM00421] (664-721)
  IPR000792 Transcription regulator LuxR, C-terminal [cd06170] (667-721)
  IPR016032 Signal transduction response regulator, C-terminal effector [SSF46894] (665-720)
  IPR036388 Winged helix-like DNA-binding domain superfamily [G3DSA:1.10.10.10] (651-722)

Organism: NCBI:txid553198